Protein AF-A0A545VK15-F1 (afdb_monomer_lite)

Structure (mmCIF, N/CA/C/O backbone):
data_AF-A0A545VK15-F1
#
_entry.id   AF-A0A545VK15-F1
#
loop_
_atom_site.group_PDB
_atom_site.id
_atom_site.type_symbol
_atom_site.label_atom_id
_atom_site.label_alt_id
_atom_site.label_comp_id
_atom_site.label_asym_id
_atom_site.label_entity_id
_atom_site.label_seq_id
_atom_site.pdbx_PDB_ins_code
_atom_site.Cartn_x
_atom_site.Cartn_y
_atom_site.Cartn_z
_atom_site.occupancy
_atom_site.B_iso_or_equiv
_atom_site.auth_seq_id
_atom_site.auth_comp_id
_atom_site.auth_asym_id
_atom_site.auth_atom_id
_atom_site.pdbx_PDB_model_num
ATOM 1 N N . MET A 1 1 ? -6.624 5.316 -4.299 1.00 33.44 1 MET A N 1
ATOM 2 C CA . MET A 1 1 ? -7.494 5.445 -5.495 1.00 33.44 1 MET A CA 1
ATOM 3 C C . MET A 1 1 ? -7.797 4.132 -6.227 1.00 33.44 1 MET A C 1
ATOM 5 O O . MET A 1 1 ? -8.042 4.153 -7.426 1.00 33.44 1 MET A O 1
ATOM 9 N N . ALA A 1 2 ? -7.887 2.991 -5.536 1.00 30.16 2 ALA A N 1
ATOM 10 C CA . ALA A 1 2 ? -8.297 1.745 -6.190 1.00 30.16 2 ALA A CA 1
ATOM 11 C C . ALA A 1 2 ? -9.828 1.630 -6.372 1.00 30.16 2 ALA A C 1
ATOM 13 O O . ALA A 1 2 ? -10.248 1.008 -7.335 1.00 30.16 2 ALA A O 1
ATOM 14 N N . ALA A 1 3 ? -10.670 2.274 -5.541 1.00 30.45 3 ALA A N 1
ATOM 15 C CA . ALA A 1 3 ? -12.134 2.133 -5.664 1.00 30.45 3 ALA A CA 1
ATOM 16 C C . ALA A 1 3 ? -12.771 2.935 -6.809 1.00 30.45 3 ALA A C 1
ATOM 18 O O . ALA A 1 3 ? -13.689 2.445 -7.462 1.00 30.45 3 ALA A O 1
ATOM 19 N N . GLY A 1 4 ? -12.264 4.142 -7.094 1.00 31.48 4 GLY A N 1
ATOM 20 C CA . GLY A 1 4 ? -12.840 5.013 -8.129 1.00 31.48 4 GLY A CA 1
ATOM 21 C C . GLY A 1 4 ? -12.748 4.427 -9.543 1.00 31.48 4 GLY A C 1
ATOM 22 O O . GLY A 1 4 ? -13.578 4.735 -10.390 1.00 31.48 4 GLY A O 1
ATOM 23 N N . TYR A 1 5 ? -11.778 3.533 -9.778 1.00 40.38 5 TYR A N 1
ATOM 24 C CA . TYR A 1 5 ? -11.651 2.761 -11.017 1.00 40.38 5 TYR A CA 1
ATOM 25 C C . TYR A 1 5 ? -12.085 1.294 -10.869 1.00 40.38 5 TYR A C 1
ATOM 27 O O . TYR A 1 5 ? -12.420 0.679 -11.884 1.00 40.38 5 TYR A O 1
ATOM 35 N N . SER A 1 6 ? -12.131 0.725 -9.653 1.00 59.25 6 SER A N 1
ATOM 36 C CA . SER A 1 6 ? -12.564 -0.666 -9.475 1.00 59.25 6 SER A CA 1
ATOM 37 C C . SER A 1 6 ? -14.059 -0.838 -9.715 1.00 59.25 6 SER A C 1
ATOM 39 O O . SER A 1 6 ? -14.425 -1.792 -10.388 1.00 59.25 6 SER A O 1
ATOM 41 N N . ILE A 1 7 ? -14.918 0.082 -9.256 1.00 70.88 7 ILE A N 1
ATOM 42 C CA . ILE A 1 7 ? -16.373 -0.082 -9.411 1.00 70.88 7 ILE A CA 1
ATOM 43 C C . ILE A 1 7 ? -16.834 0.153 -10.860 1.00 70.88 7 ILE A C 1
ATOM 45 O O . ILE A 1 7 ? -17.493 -0.728 -11.412 1.00 70.88 7 ILE A O 1
ATOM 49 N N . PRO A 1 8 ? -16.459 1.247 -11.561 1.00 80.12 8 PRO A N 1
ATOM 50 C CA . PRO A 1 8 ? -16.804 1.376 -12.977 1.00 80.12 8 PRO A CA 1
ATOM 51 C C . PRO A 1 8 ? -16.228 0.226 -13.813 1.00 80.12 8 PRO A C 1
ATOM 53 O O . PRO A 1 8 ? -16.920 -0.311 -14.673 1.00 80.12 8 PRO A O 1
ATOM 56 N N . GLY A 1 9 ? -14.984 -0.189 -13.536 1.00 83.88 9 GLY A N 1
ATOM 57 C CA . GLY A 1 9 ? -14.321 -1.286 -14.243 1.00 83.88 9 GLY A CA 1
ATOM 58 C C . GLY A 1 9 ? -14.885 -2.677 -13.932 1.00 83.88 9 GLY A C 1
ATOM 59 O O . GLY A 1 9 ? -14.763 -3.580 -14.767 1.00 83.88 9 GLY A O 1
ATOM 60 N N . SER A 1 10 ? -15.500 -2.878 -12.763 1.00 89.44 10 SER A N 1
ATOM 61 C CA . SER A 1 10 ? -16.178 -4.123 -12.403 1.00 89.44 10 SER A CA 1
ATOM 62 C C . SER A 1 10 ? -17.593 -4.181 -12.968 1.00 89.44 10 SER A C 1
ATOM 64 O O . SER A 1 10 ? -17.940 -5.178 -13.601 1.00 89.44 10 SER A O 1
ATOM 66 N N . ILE A 1 11 ? -18.371 -3.099 -12.853 1.00 90.31 11 ILE A N 1
ATOM 67 C CA . ILE A 1 11 ? -19.696 -2.983 -13.481 1.00 90.31 11 ILE A CA 1
ATOM 68 C C . ILE A 1 11 ? -19.575 -3.141 -14.996 1.00 90.31 11 ILE A C 1
ATOM 70 O O . ILE A 1 11 ? -20.388 -3.815 -15.620 1.00 90.31 11 ILE A O 1
ATOM 74 N N . GLU A 1 12 ? -18.521 -2.600 -15.602 1.00 93.56 12 GLU A N 1
ATOM 75 C CA . GLU A 1 12 ? -18.270 -2.755 -17.030 1.00 93.56 12 GLU A CA 1
ATOM 76 C C . GLU A 1 12 ? -18.057 -4.210 -17.461 1.00 93.56 12 GLU A C 1
ATOM 78 O O . GLU A 1 12 ? -18.550 -4.625 -18.508 1.00 93.56 12 GLU A O 1
ATOM 83 N N . ARG A 1 13 ? -17.376 -5.019 -16.647 1.00 95.69 13 ARG A N 1
ATOM 84 C CA . ARG A 1 13 ? -17.218 -6.456 -16.915 1.00 95.69 13 ARG A CA 1
ATOM 85 C C . ARG A 1 13 ? -18.540 -7.191 -16.822 1.00 95.69 13 ARG A C 1
ATOM 87 O O . ARG A 1 13 ? -18.805 -8.053 -17.656 1.00 95.69 13 ARG A O 1
ATOM 94 N N . VAL A 1 14 ? -19.364 -6.829 -15.842 1.00 96.44 14 VAL A N 1
ATOM 95 C CA . VAL A 1 14 ? -20.718 -7.370 -15.693 1.00 96.44 14 VAL A CA 1
ATOM 96 C C . VAL A 1 14 ? -21.580 -6.974 -16.896 1.00 96.44 14 VAL A C 1
ATOM 98 O O . VAL A 1 14 ? -22.243 -7.829 -17.480 1.00 96.44 14 VAL A O 1
ATOM 101 N N . TYR A 1 15 ? -21.500 -5.719 -17.345 1.00 97.12 15 TYR A N 1
ATOM 102 C CA . TYR A 1 15 ? -22.170 -5.241 -18.555 1.00 97.12 15 TYR A CA 1
ATOM 103 C C . TYR A 1 15 ? -21.725 -6.018 -19.798 1.00 97.12 15 TYR A C 1
ATOM 105 O O . TYR A 1 15 ? -22.568 -6.546 -20.522 1.00 97.12 15 TYR A O 1
ATOM 113 N N . TYR A 1 16 ? -20.418 -6.159 -20.031 1.00 97.50 16 TYR A N 1
ATOM 114 C CA . TYR A 1 16 ? -19.904 -6.909 -21.177 1.00 97.50 16 TYR A CA 1
ATOM 115 C C . TYR A 1 16 ? -20.243 -8.398 -21.116 1.00 97.50 16 TYR A C 1
ATOM 117 O O . TYR A 1 16 ? -20.521 -8.986 -22.160 1.00 97.50 16 TYR A O 1
ATOM 125 N N . TYR A 1 17 ? -20.282 -8.999 -19.926 1.00 97.56 17 TYR A N 1
ATOM 126 C CA . TYR A 1 17 ? -20.716 -10.383 -19.747 1.00 97.56 17 TYR A CA 1
ATOM 127 C C . TYR A 1 17 ? -22.186 -10.561 -20.135 1.00 97.56 17 TYR A C 1
ATOM 129 O O . TYR A 1 17 ? -22.521 -11.465 -20.902 1.00 97.56 17 TYR A O 1
ATOM 137 N N . TYR A 1 18 ? -23.064 -9.668 -19.676 1.00 97.44 18 TYR A N 1
ATOM 138 C CA . TYR A 1 18 ? -24.475 -9.720 -20.045 1.00 97.44 18 TYR A CA 1
ATOM 139 C C . TYR A 1 18 ? -24.720 -9.381 -21.514 1.00 97.44 18 TYR A C 1
ATOM 141 O O . TYR A 1 18 ? -25.561 -10.011 -22.152 1.00 97.44 18 TYR A O 1
ATOM 149 N N . ALA A 1 19 ? -23.943 -8.465 -22.092 1.00 97.25 19 ALA A N 1
ATOM 150 C CA . ALA A 1 19 ? -23.974 -8.194 -23.523 1.00 97.25 19 ALA A CA 1
ATOM 151 C C . ALA A 1 19 ? -23.539 -9.427 -24.338 1.00 97.25 19 ALA A C 1
ATOM 153 O O . ALA A 1 19 ? -24.189 -9.778 -25.322 1.00 97.25 19 ALA A O 1
ATOM 154 N N . TYR A 1 20 ? -22.489 -10.128 -23.897 1.00 97.00 20 TYR A N 1
ATOM 155 C CA . TYR A 1 20 ? -22.038 -11.398 -24.470 1.00 97.00 20 TYR A CA 1
ATOM 156 C C . TYR A 1 20 ? -23.116 -12.483 -24.397 1.00 97.00 20 TYR A C 1
ATOM 158 O O . TYR A 1 20 ? -23.398 -13.123 -25.412 1.00 97.00 20 TYR A O 1
ATOM 166 N N . LYS A 1 21 ? -23.735 -12.675 -23.224 1.00 95.19 21 LYS A N 1
ATOM 167 C CA . LYS A 1 21 ? -24.812 -13.652 -23.017 1.00 95.19 21 LYS A CA 1
ATOM 168 C C . LYS A 1 21 ? -26.020 -13.341 -23.895 1.00 95.19 21 LYS A C 1
ATOM 170 O O . LYS A 1 21 ? -26.510 -14.241 -24.574 1.00 95.19 21 LYS A O 1
ATOM 175 N N . LEU A 1 22 ? -26.449 -12.080 -23.954 1.00 95.12 22 LEU A N 1
ATOM 176 C CA . LEU A 1 22 ? -27.546 -11.656 -24.822 1.00 95.12 22 LEU A CA 1
ATOM 177 C C . LEU A 1 22 ? -27.214 -11.935 -26.294 1.00 95.12 22 LEU A C 1
ATOM 179 O O . LEU A 1 22 ? -28.023 -12.504 -27.019 1.00 95.12 22 LEU A O 1
ATOM 183 N N . ASP A 1 23 ? -26.007 -11.606 -26.746 1.00 94.75 23 ASP A N 1
ATOM 184 C CA . ASP A 1 23 ? -25.593 -11.893 -28.119 1.00 94.75 23 ASP A CA 1
ATOM 185 C C . ASP A 1 23 ? -25.553 -13.405 -28.406 1.00 94.75 23 ASP A C 1
ATOM 187 O O . ASP A 1 23 ? -26.073 -13.841 -29.430 1.00 94.75 23 ASP A O 1
ATOM 191 N N . PHE A 1 24 ? -25.079 -14.219 -27.457 1.00 92.69 24 PHE A N 1
ATOM 192 C CA . PHE A 1 24 ? -25.041 -15.682 -27.569 1.00 92.69 24 PHE A CA 1
ATOM 193 C C . PHE A 1 24 ? -26.421 -16.328 -27.647 1.00 92.69 24 PHE A C 1
ATOM 195 O O . PHE A 1 24 ? -26.615 -17.322 -28.355 1.00 92.69 24 PHE A O 1
ATOM 202 N N . MET A 1 25 ? -27.379 -15.808 -26.887 1.00 91.94 25 MET A N 1
ATOM 203 C CA . MET A 1 25 ? -28.742 -16.332 -26.844 1.00 91.94 25 MET A CA 1
ATOM 204 C C . MET A 1 25 ? -29.577 -15.857 -28.039 1.00 91.94 25 MET A C 1
ATOM 206 O O . MET A 1 25 ? -30.536 -16.525 -28.425 1.00 91.94 25 MET A O 1
ATOM 210 N N . SER A 1 26 ? -29.198 -14.740 -28.658 1.00 88.50 26 SER A N 1
ATOM 211 C CA . SER A 1 26 ? -29.823 -14.232 -29.875 1.00 88.50 26 SER A CA 1
ATOM 212 C C . SER A 1 26 ? -29.313 -15.003 -31.097 1.00 88.50 26 SER A C 1
ATOM 214 O O . SER A 1 26 ? -28.135 -15.336 -31.183 1.00 88.50 26 SER A O 1
ATOM 216 N N . GLY A 1 27 ? -30.180 -15.322 -32.058 1.00 77.94 27 GLY A N 1
ATOM 217 C CA . GLY A 1 27 ? -29.738 -15.989 -33.289 1.00 77.94 27 GLY A CA 1
ATOM 218 C C . GLY A 1 27 ? -28.666 -15.191 -34.059 1.00 77.94 27 GLY A C 1
ATOM 219 O O . GLY A 1 27 ? -28.596 -13.961 -33.968 1.00 77.94 27 GLY A O 1
ATOM 220 N N . GLY A 1 28 ? -27.852 -15.889 -34.858 1.00 84.12 28 GLY A N 1
ATOM 221 C CA . GLY A 1 28 ? -26.813 -15.298 -35.713 1.00 84.12 28 GLY A CA 1
ATOM 222 C C . GLY A 1 28 ? -25.381 -15.567 -35.239 1.00 84.12 28 GLY A C 1
ATOM 223 O O . GLY A 1 28 ? -25.143 -16.403 -34.371 1.00 84.12 28 GLY A O 1
ATOM 224 N N . ASN A 1 29 ? -24.416 -14.877 -35.853 1.00 86.81 29 ASN A N 1
ATOM 225 C CA . ASN A 1 29 ? -23.007 -14.976 -35.467 1.00 86.81 29 ASN A CA 1
ATOM 226 C C . ASN A 1 29 ? -22.769 -14.241 -34.142 1.00 86.81 29 ASN A C 1
ATOM 228 O O . ASN A 1 29 ? -23.235 -13.113 -33.988 1.00 86.81 29 ASN A O 1
ATOM 232 N N . GLN A 1 30 ? -21.990 -14.846 -33.242 1.00 91.06 30 GLN A N 1
ATOM 233 C CA . GLN A 1 30 ? -21.483 -14.177 -32.043 1.00 91.06 30 GLN A CA 1
ATOM 234 C C . GLN A 1 30 ? -20.552 -13.034 -32.464 1.00 91.06 30 GLN A C 1
ATOM 236 O O . GLN A 1 30 ? -19.572 -13.255 -33.175 1.00 91.06 30 GLN A O 1
ATOM 241 N N . LEU A 1 31 ? -20.846 -11.815 -32.028 1.00 93.88 31 LEU A N 1
ATOM 242 C CA . LEU A 1 31 ? -20.073 -10.613 -32.326 1.00 93.88 31 LEU A CA 1
ATOM 243 C C . LEU A 1 31 ? -19.355 -10.070 -31.088 1.00 93.88 31 LEU A C 1
ATOM 245 O O . LEU A 1 31 ? -18.289 -9.464 -31.222 1.00 93.88 31 LEU A O 1
ATOM 249 N N . ILE A 1 32 ? -19.926 -10.250 -29.898 1.00 95.81 32 ILE A N 1
ATOM 250 C CA . ILE A 1 32 ? -19.317 -9.870 -28.618 1.00 95.81 32 ILE A CA 1
ATOM 251 C C . ILE A 1 32 ? -18.553 -11.076 -28.078 1.00 95.81 32 ILE A C 1
ATOM 253 O O . ILE A 1 32 ? -19.125 -12.152 -27.968 1.00 95.81 32 ILE A O 1
ATOM 257 N N . ALA A 1 33 ? -17.269 -10.916 -27.764 1.00 95.25 33 ALA A N 1
ATOM 258 C CA . ALA A 1 33 ? -16.382 -11.977 -27.282 1.00 95.25 33 ALA A CA 1
ATOM 259 C C . ALA A 1 33 ? -16.477 -13.318 -28.051 1.00 95.25 33 ALA A C 1
ATOM 261 O O . ALA A 1 33 ? -16.631 -14.376 -27.435 1.00 95.25 33 ALA A O 1
ATOM 262 N N . PRO A 1 34 ? -16.350 -13.312 -29.396 1.00 92.44 34 PRO A N 1
ATOM 263 C CA . PRO A 1 34 ? -16.576 -14.497 -30.230 1.00 92.44 34 PRO A CA 1
ATOM 264 C C . PRO A 1 34 ? -15.615 -15.660 -29.954 1.00 92.44 34 PRO A C 1
ATOM 266 O O . PRO A 1 34 ? -15.936 -16.801 -30.265 1.00 92.44 34 PRO A O 1
ATOM 269 N N . GLY A 1 35 ? -14.437 -15.386 -29.386 1.00 87.62 35 GLY A N 1
ATOM 270 C CA . GLY A 1 35 ? -13.442 -16.407 -29.055 1.00 87.62 35 GLY A CA 1
ATOM 271 C C . GLY A 1 35 ? -13.485 -16.890 -27.606 1.00 87.62 35 GLY A C 1
ATOM 272 O O . GLY A 1 35 ? -12.550 -17.575 -27.199 1.00 87.62 35 GLY A O 1
ATOM 273 N N . CYS A 1 36 ? -14.501 -16.519 -26.818 1.00 90.00 36 CYS A N 1
ATOM 274 C CA . CYS A 1 36 ? -14.599 -16.965 -25.432 1.00 90.00 36 CYS A CA 1
ATOM 275 C C . CYS A 1 36 ? -14.855 -18.490 -25.381 1.00 90.00 36 CYS A C 1
ATOM 277 O O . CYS A 1 36 ? -15.878 -18.948 -25.903 1.00 90.00 36 CYS A O 1
ATOM 279 N N . PRO A 1 37 ? -13.942 -19.291 -24.792 1.00 68.44 37 PRO A N 1
ATOM 280 C CA . PRO A 1 37 ? -13.988 -20.747 -24.857 1.00 68.44 37 PRO A CA 1
ATOM 281 C C . PRO A 1 37 ? -14.957 -21.308 -23.809 1.00 68.44 37 PRO A C 1
ATOM 283 O O . PRO A 1 37 ? -14.542 -21.746 -22.743 1.00 68.44 37 PRO A O 1
ATOM 286 N N . GLY A 1 38 ? -16.257 -21.293 -24.096 1.00 73.31 38 GLY A N 1
ATOM 287 C CA . GLY A 1 38 ? -17.223 -22.017 -23.270 1.00 73.31 38 GLY A CA 1
ATOM 288 C C . GLY A 1 38 ? -17.078 -23.539 -23.426 1.00 73.31 38 GLY A C 1
ATOM 289 O O . GLY A 1 38 ? -16.607 -24.048 -24.451 1.00 73.31 38 GLY A O 1
ATOM 290 N N . VAL A 1 39 ? -17.491 -24.305 -22.415 1.00 68.56 39 VAL A N 1
ATOM 291 C CA . VAL A 1 39 ? -17.403 -25.774 -22.443 1.00 68.56 39 VAL A CA 1
ATOM 292 C C . VAL A 1 39 ? -18.380 -26.355 -23.476 1.00 68.56 39 VAL A C 1
ATOM 294 O O . VAL A 1 39 ? -19.590 -26.196 -23.355 1.00 68.56 39 VAL A O 1
ATOM 297 N N . LYS A 1 40 ? -17.870 -27.088 -24.479 1.00 64.06 40 LYS A N 1
ATOM 298 C CA . LYS A 1 40 ? -18.659 -27.919 -25.423 1.00 64.06 40 LYS A CA 1
ATOM 299 C C . LYS A 1 40 ? -19.867 -27.204 -26.064 1.00 64.06 40 LYS A C 1
ATOM 301 O O . LYS A 1 40 ? -20.964 -27.753 -26.110 1.00 64.06 40 LYS A O 1
ATOM 306 N N . GLY A 1 41 ? -19.666 -25.992 -26.578 1.00 68.38 41 GLY A N 1
ATOM 307 C CA . GLY A 1 41 ? -20.724 -25.232 -27.258 1.00 68.38 41 GLY A CA 1
ATOM 308 C C . GLY A 1 41 ? -21.701 -24.511 -26.321 1.00 68.38 41 GLY A C 1
ATOM 309 O O . GLY A 1 41 ? -22.647 -23.894 -26.807 1.00 68.38 41 GLY A O 1
ATOM 310 N N . ALA A 1 42 ? -21.473 -24.551 -25.004 1.00 83.31 42 ALA A N 1
ATOM 311 C CA . ALA A 1 42 ? -22.132 -23.671 -24.044 1.00 83.31 42 ALA A CA 1
ATOM 312 C C . ALA A 1 42 ? -21.495 -22.270 -24.044 1.00 83.31 42 ALA A C 1
ATOM 314 O O . ALA A 1 42 ? -20.366 -22.085 -24.502 1.00 83.31 42 ALA A O 1
ATOM 315 N N . ALA A 1 43 ? -22.217 -21.284 -23.512 1.00 88.50 43 ALA A N 1
ATOM 316 C CA . ALA A 1 43 ? -21.663 -19.959 -23.250 1.00 88.50 43 ALA A CA 1
ATOM 317 C C . ALA A 1 43 ? -20.604 -20.018 -22.138 1.00 88.50 43 ALA A C 1
ATOM 319 O O . ALA A 1 43 ? -20.728 -20.821 -21.213 1.00 88.50 43 ALA A O 1
ATOM 320 N N . CYS A 1 44 ? -19.621 -19.120 -22.190 1.00 92.88 44 CYS A N 1
ATOM 321 C CA . CYS A 1 44 ? -18.694 -18.899 -21.086 1.00 92.88 44 CYS A CA 1
ATOM 322 C C . CYS A 1 44 ? -19.443 -18.602 -19.784 1.00 92.88 44 CYS A C 1
ATOM 324 O O . CYS A 1 44 ? -20.446 -17.875 -19.767 1.00 92.88 44 CYS A O 1
ATOM 326 N N . THR A 1 45 ? -18.911 -19.134 -18.691 1.00 94.50 45 THR A N 1
ATOM 327 C CA . THR A 1 45 ? -19.188 -18.643 -17.339 1.00 94.50 45 THR A CA 1
ATOM 328 C C . THR A 1 45 ? -18.644 -17.223 -17.171 1.00 94.50 45 THR A C 1
ATOM 330 O O . THR A 1 45 ? -17.805 -16.768 -17.956 1.00 94.50 45 THR A O 1
ATOM 333 N N . LEU A 1 46 ? -19.099 -16.509 -16.139 1.00 95.25 46 LEU A N 1
ATOM 334 C CA . LEU A 1 46 ? -18.570 -15.181 -15.817 1.00 95.25 46 LEU A CA 1
ATOM 335 C C . LEU A 1 46 ? -17.050 -15.220 -15.593 1.00 95.25 46 LEU A C 1
ATOM 337 O O . LEU A 1 46 ? -16.333 -14.344 -16.075 1.00 95.25 46 LEU A O 1
ATOM 341 N N . ASP A 1 47 ? -16.551 -16.261 -14.925 1.00 94.75 47 ASP A N 1
ATOM 342 C CA . ASP A 1 47 ? -15.129 -16.392 -14.609 1.00 94.75 47 ASP A CA 1
ATOM 343 C C . ASP A 1 47 ? -14.272 -16.593 -15.872 1.00 94.75 47 ASP A C 1
ATOM 345 O O . ASP A 1 47 ? -13.248 -15.927 -16.062 1.00 94.75 47 ASP A O 1
ATOM 349 N N . GLU A 1 48 ? -14.718 -17.471 -16.776 1.00 94.38 48 GLU A N 1
ATOM 350 C CA . GLU A 1 48 ? -14.088 -17.683 -18.085 1.00 94.38 48 GLU A CA 1
ATOM 351 C C . GLU A 1 48 ? -14.139 -16.415 -18.938 1.00 94.38 48 GLU A C 1
ATOM 353 O O . GLU A 1 48 ? -13.155 -16.075 -19.596 1.00 94.38 48 GLU A O 1
ATOM 358 N N . PHE A 1 49 ? -15.260 -15.692 -18.895 1.00 96.31 49 PHE A N 1
ATOM 359 C CA . PHE A 1 49 ? -15.438 -14.448 -19.629 1.00 96.31 49 PHE A CA 1
ATOM 360 C C . PHE A 1 49 ? -14.467 -13.365 -19.155 1.00 96.31 49 PHE A C 1
ATOM 362 O O . PHE A 1 49 ? -13.726 -12.822 -19.974 1.00 96.31 49 PHE A O 1
ATOM 369 N N . ILE A 1 50 ? -14.407 -13.092 -17.844 1.00 95.69 50 ILE A N 1
ATOM 370 C CA . ILE A 1 50 ? -13.478 -12.111 -17.258 1.00 95.69 50 ILE A CA 1
ATOM 371 C C . ILE A 1 50 ? -12.040 -12.467 -17.628 1.00 95.69 50 ILE A C 1
ATOM 373 O O . ILE A 1 50 ? -11.274 -11.594 -18.048 1.00 95.69 50 ILE A O 1
ATOM 377 N N . ARG A 1 51 ? -11.674 -13.750 -17.527 1.00 95.00 51 ARG A N 1
ATOM 378 C CA . ARG A 1 51 ? -10.346 -14.221 -17.918 1.00 95.00 51 ARG A CA 1
ATOM 379 C C . ARG A 1 51 ? -10.081 -13.975 -19.398 1.00 95.00 51 ARG A C 1
ATOM 381 O O . ARG A 1 51 ? -9.012 -13.491 -19.746 1.00 95.00 51 ARG A O 1
ATOM 388 N N . TYR A 1 52 ? -11.039 -14.282 -20.264 1.00 95.69 52 TYR A N 1
ATOM 389 C CA . TYR A 1 52 ? -10.890 -14.109 -21.702 1.00 95.69 52 TYR A CA 1
ATOM 390 C C . TYR A 1 52 ? -10.660 -12.643 -22.073 1.00 95.69 52 TYR A C 1
ATOM 392 O O . TYR A 1 52 ? -9.669 -12.348 -22.741 1.00 95.69 52 TYR A O 1
ATOM 400 N N . ILE A 1 53 ? -11.524 -11.731 -21.613 1.00 95.44 53 ILE A N 1
ATOM 401 C CA . ILE A 1 53 ? -11.485 -10.315 -22.008 1.00 95.44 53 ILE A CA 1
ATOM 402 C C . ILE A 1 53 ? -10.374 -9.511 -21.329 1.00 95.44 53 ILE A C 1
ATOM 404 O O . ILE A 1 53 ? -10.100 -8.392 -21.749 1.00 95.44 53 ILE A O 1
ATOM 408 N N . SER A 1 54 ? -9.731 -10.046 -20.291 1.00 93.50 54 SER A N 1
ATOM 409 C CA . SER A 1 54 ? -8.623 -9.359 -19.627 1.00 93.50 54 SER A CA 1
ATOM 410 C C . SER A 1 54 ? -7.340 -9.441 -20.459 1.00 93.50 54 SER A C 1
ATOM 412 O O . SER A 1 54 ? -7.008 -10.478 -21.054 1.00 93.50 54 SER A O 1
ATOM 414 N N . GLN A 1 55 ? -6.587 -8.342 -20.488 1.00 87.56 55 GLN A N 1
ATOM 415 C CA . GLN A 1 55 ? -5.227 -8.347 -21.011 1.00 87.56 55 GLN A CA 1
ATOM 416 C C . GLN A 1 55 ? -4.359 -9.235 -20.109 1.00 87.56 55 GLN A C 1
ATOM 418 O O . GLN A 1 55 ? -4.407 -9.118 -18.888 1.00 87.56 55 GLN A O 1
ATOM 423 N N . ASN A 1 56 ? -3.597 -10.157 -20.702 1.00 86.62 56 ASN A N 1
ATOM 424 C CA . ASN A 1 56 ? -2.852 -11.195 -19.976 1.00 86.62 56 ASN A CA 1
ATOM 425 C C . ASN A 1 56 ? -3.724 -12.086 -19.063 1.00 86.62 56 ASN A C 1
ATOM 427 O O . ASN A 1 56 ? -3.292 -12.498 -17.986 1.00 86.62 56 ASN A O 1
ATOM 431 N N . GLY A 1 57 ? -4.969 -12.377 -19.454 1.00 85.56 57 GLY A N 1
ATOM 432 C CA . GLY A 1 57 ? -5.899 -13.181 -18.653 1.00 85.56 57 GLY A CA 1
ATOM 433 C C . GLY A 1 57 ? -5.375 -14.561 -18.230 1.00 85.56 57 GLY A C 1
ATOM 434 O O . GLY A 1 57 ? -5.752 -15.087 -17.182 1.00 85.56 57 GLY A O 1
ATOM 435 N N . GLU A 1 58 ? -4.453 -15.148 -18.990 1.00 86.31 58 GLU A N 1
ATOM 436 C CA . GLU A 1 58 ? -3.741 -16.378 -18.631 1.00 86.31 58 GLU A CA 1
ATOM 437 C C . GLU A 1 58 ? -2.880 -16.243 -17.365 1.00 86.31 58 GLU A C 1
ATOM 439 O O . GLU A 1 58 ? -2.648 -17.238 -16.682 1.00 86.31 58 GLU A O 1
ATOM 444 N N . LYS A 1 59 ? -2.458 -15.020 -17.021 1.00 86.69 59 LYS A N 1
ATOM 445 C CA . LYS A 1 59 ? -1.674 -14.706 -15.819 1.00 86.69 59 LYS A CA 1
ATOM 446 C C . LYS A 1 59 ? -2.537 -14.393 -14.597 1.00 86.69 59 LYS A C 1
ATOM 448 O O . LYS A 1 59 ? -2.003 -14.318 -13.494 1.00 86.69 59 LYS A O 1
ATOM 453 N N . LEU A 1 60 ? -3.852 -14.215 -14.761 1.00 83.75 60 LEU A N 1
ATOM 454 C CA . LEU A 1 60 ? -4.739 -13.992 -13.619 1.00 83.75 60 LEU A CA 1
ATOM 455 C C . LEU A 1 60 ? -4.745 -15.231 -12.706 1.00 83.75 60 LEU A C 1
ATOM 457 O O . LEU A 1 60 ? -4.822 -16.357 -13.220 1.00 83.75 60 LEU A O 1
ATOM 461 N N . PRO A 1 61 ? -4.729 -15.061 -11.369 1.00 84.31 61 PRO A N 1
ATOM 462 C CA . PRO A 1 61 ? -4.825 -16.181 -10.437 1.00 84.31 61 PRO A CA 1
ATOM 463 C C . PRO A 1 61 ? -6.117 -16.973 -10.671 1.00 84.31 61 PRO A C 1
ATOM 465 O O . PRO A 1 61 ? -7.036 -16.518 -11.354 1.00 84.31 61 PRO A O 1
ATOM 468 N N . LYS A 1 62 ? -6.217 -18.190 -10.132 1.00 88.88 62 LYS A N 1
ATOM 469 C CA . LYS A 1 62 ? -7.515 -18.877 -10.095 1.00 88.88 62 LYS A CA 1
ATOM 470 C C . LYS A 1 62 ? -8.454 -18.076 -9.192 1.00 88.88 62 LYS A C 1
ATOM 472 O O . LYS A 1 62 ? -8.079 -17.743 -8.074 1.00 88.88 62 LYS A O 1
ATOM 477 N N . PHE A 1 63 ? -9.646 -17.776 -9.687 1.00 92.00 63 PHE A N 1
ATOM 478 C CA . PHE A 1 63 ? -10.664 -17.023 -8.967 1.00 92.00 63 PHE A CA 1
ATOM 479 C C . PHE A 1 63 ? -12.034 -17.640 -9.225 1.00 92.00 63 PHE A C 1
ATOM 481 O O . PHE A 1 63 ? -12.204 -18.369 -10.205 1.00 92.00 63 PHE A O 1
ATOM 488 N N . SER A 1 64 ? -12.983 -17.350 -8.335 1.00 94.00 64 SER A N 1
ATOM 489 C CA . SER A 1 64 ? -14.390 -17.652 -8.570 1.00 94.00 64 SER A CA 1
ATOM 490 C C . SER A 1 64 ? -15.282 -16.516 -8.088 1.00 94.00 64 SER A C 1
ATOM 492 O O . SER A 1 64 ? -15.342 -16.217 -6.888 1.00 94.00 64 SER A O 1
ATOM 494 N N . ILE A 1 65 ? -15.954 -15.861 -9.034 1.00 92.81 65 ILE A N 1
ATOM 495 C CA . ILE A 1 65 ? -16.866 -14.750 -8.760 1.00 92.81 65 ILE A CA 1
ATOM 496 C C . ILE A 1 65 ? -18.271 -15.281 -8.537 1.00 92.81 65 ILE A C 1
ATOM 498 O O . ILE A 1 65 ? -18.853 -15.033 -7.481 1.00 92.81 65 ILE A O 1
ATOM 502 N N . SER A 1 66 ? -18.808 -16.054 -9.473 1.00 89.50 66 SER A N 1
ATOM 503 C CA . SER A 1 66 ? -20.108 -16.692 -9.297 1.00 89.50 66 SER A CA 1
ATOM 504 C C . SER A 1 66 ? -20.224 -17.963 -10.126 1.00 89.50 66 SER A C 1
ATOM 506 O O . SER A 1 66 ? -19.758 -18.019 -11.262 1.00 89.50 66 SER A O 1
ATOM 508 N N . SER A 1 67 ? -20.882 -18.968 -9.550 1.00 86.38 67 SER A N 1
ATOM 509 C CA . SER A 1 67 ? -21.335 -20.168 -10.255 1.00 86.38 67 SER A CA 1
ATOM 510 C C . SER A 1 67 ? -22.737 -20.008 -10.854 1.00 86.38 67 SER A C 1
ATOM 512 O O . SER A 1 67 ? -23.180 -20.880 -11.601 1.00 86.38 67 SER A O 1
ATOM 514 N N . GLU A 1 68 ? -23.443 -18.921 -10.532 1.00 89.94 68 GLU A N 1
ATOM 515 C CA . GLU A 1 68 ? -24.759 -18.624 -11.093 1.00 89.94 68 GLU A CA 1
ATOM 516 C C . GLU A 1 68 ? -24.637 -18.169 -12.549 1.00 89.94 68 GLU A C 1
ATOM 518 O O . GLU A 1 68 ? -23.716 -17.442 -12.924 1.00 89.94 68 GLU A O 1
ATOM 523 N N . GLU A 1 69 ? -25.597 -18.564 -13.387 1.00 87.94 69 GLU A N 1
ATOM 524 C CA . GLU A 1 69 ? -25.588 -18.183 -14.801 1.00 87.94 69 GLU A CA 1
ATOM 525 C C . GLU A 1 69 ? -25.874 -16.683 -15.007 1.00 87.94 69 GLU A C 1
ATOM 527 O O . GLU A 1 69 ? -25.237 -16.046 -15.855 1.00 87.94 69 GLU A O 1
ATOM 532 N N . PHE A 1 70 ? -26.782 -16.122 -14.198 1.00 92.81 70 PHE A N 1
ATOM 533 C CA . PHE A 1 70 ? -27.228 -14.723 -14.234 1.00 92.81 70 PHE A CA 1
ATOM 534 C C . PHE A 1 70 ? -27.095 -14.062 -12.844 1.00 92.81 70 PHE A C 1
ATOM 536 O O . PHE A 1 70 ? -28.111 -13.769 -12.210 1.00 92.81 70 PHE A O 1
ATOM 543 N N . PRO A 1 71 ? -25.864 -13.842 -12.341 1.00 91.38 71 PRO A N 1
ATOM 544 C CA . PRO A 1 71 ? -25.643 -13.352 -10.983 1.00 91.38 71 PRO A CA 1
ATOM 545 C C . PRO A 1 71 ? -26.041 -11.866 -10.808 1.00 91.38 71 PRO A C 1
ATOM 547 O O . PRO A 1 71 ? -25.888 -11.075 -11.744 1.00 91.38 71 PRO A O 1
ATOM 550 N N . PRO A 1 72 ? -26.517 -11.425 -9.628 1.00 87.38 72 PRO A N 1
ATOM 551 C CA . PRO A 1 72 ? -26.976 -10.046 -9.415 1.00 87.38 72 PRO A CA 1
ATOM 552 C C . PRO A 1 72 ? -25.916 -8.998 -9.781 1.00 87.38 72 PRO A C 1
ATOM 554 O O . PRO A 1 72 ? -24.775 -9.098 -9.334 1.00 87.38 72 PRO A O 1
ATOM 557 N N . VAL A 1 73 ? -26.284 -7.983 -10.573 1.00 85.62 73 VAL A N 1
ATOM 558 C CA . VAL A 1 73 ? -25.331 -7.037 -11.192 1.00 85.62 73 VAL A CA 1
ATOM 559 C C . VAL A 1 73 ? -24.415 -6.363 -10.166 1.00 85.62 73 VAL A C 1
ATOM 561 O O . VAL A 1 73 ? -23.195 -6.423 -10.312 1.00 85.62 73 VAL A O 1
ATOM 564 N N . VAL A 1 74 ? -24.998 -5.757 -9.127 1.00 81.50 74 VAL A N 1
ATOM 565 C CA . VAL A 1 74 ? -24.271 -4.957 -8.125 1.00 81.50 74 VAL A CA 1
ATOM 566 C C . VAL A 1 74 ? -23.350 -5.835 -7.277 1.00 81.50 74 VAL A C 1
ATOM 568 O O . VAL A 1 74 ? -22.139 -5.649 -7.318 1.00 81.50 74 VAL A O 1
ATOM 571 N N . ALA A 1 75 ? -23.893 -6.867 -6.621 1.00 80.88 75 ALA A N 1
ATOM 572 C CA . ALA A 1 75 ? -23.109 -7.782 -5.785 1.00 80.88 75 ALA A CA 1
ATOM 573 C C . ALA A 1 75 ? -21.976 -8.477 -6.567 1.00 80.88 75 ALA A C 1
ATOM 575 O O . ALA A 1 75 ? -20.887 -8.729 -6.051 1.00 80.88 75 ALA A O 1
ATOM 576 N N . THR A 1 76 ? -22.207 -8.767 -7.851 1.00 90.44 76 THR A N 1
ATOM 577 C CA . THR A 1 76 ? -21.174 -9.328 -8.731 1.00 90.44 76 THR A CA 1
ATOM 578 C C . THR A 1 76 ? -20.069 -8.316 -9.011 1.00 90.44 76 THR A C 1
ATOM 580 O O . THR A 1 76 ? -18.889 -8.663 -8.955 1.00 90.44 76 THR A O 1
ATOM 583 N N . ALA A 1 77 ? -20.429 -7.067 -9.314 1.00 84.69 77 ALA A N 1
ATOM 584 C CA . ALA A 1 77 ? -19.469 -5.999 -9.558 1.00 84.69 77 ALA A CA 1
ATOM 585 C C . ALA A 1 77 ? -18.624 -5.694 -8.307 1.00 84.69 77 ALA A C 1
ATOM 587 O O . ALA A 1 77 ? -17.411 -5.511 -8.422 1.00 84.69 77 ALA A O 1
ATOM 588 N N . GLU A 1 78 ? -19.221 -5.705 -7.117 1.00 82.06 78 GLU A N 1
ATOM 589 C CA . GLU A 1 78 ? -18.507 -5.559 -5.841 1.00 82.06 78 GLU A CA 1
ATOM 590 C C . GLU A 1 78 ? -17.480 -6.678 -5.657 1.00 82.06 78 GLU A C 1
ATOM 592 O O . GLU A 1 78 ? -16.293 -6.410 -5.490 1.00 82.06 78 GLU A O 1
ATOM 597 N N . LYS A 1 79 ? -17.888 -7.936 -5.840 1.00 86.56 79 LYS A N 1
ATOM 598 C CA . LYS A 1 79 ? -16.986 -9.087 -5.704 1.00 86.56 79 LYS A CA 1
ATOM 599 C C . LYS A 1 79 ? -15.841 -9.087 -6.725 1.00 86.56 79 LYS A C 1
ATOM 601 O O . LYS A 1 79 ? -14.713 -9.462 -6.401 1.00 86.56 79 LYS A O 1
ATOM 606 N N . ILE A 1 80 ? -16.096 -8.650 -7.963 1.00 87.06 80 ILE A N 1
ATOM 607 C CA . ILE A 1 80 ? -15.053 -8.453 -8.989 1.00 87.06 80 ILE A CA 1
ATOM 608 C C . ILE A 1 80 ? -14.053 -7.381 -8.536 1.00 87.06 80 ILE A C 1
ATOM 610 O O . ILE A 1 80 ? -12.844 -7.559 -8.712 1.00 87.06 80 ILE A O 1
ATOM 614 N N . ALA A 1 81 ? -14.544 -6.280 -7.961 1.00 80.06 81 ALA A N 1
ATOM 615 C CA . ALA A 1 81 ? -13.713 -5.198 -7.446 1.00 80.06 81 ALA A CA 1
ATOM 616 C C . ALA A 1 81 ? -12.877 -5.642 -6.233 1.00 80.06 81 ALA A C 1
ATOM 618 O O . ALA A 1 81 ? -11.674 -5.387 -6.202 1.00 80.06 81 ALA A O 1
ATOM 619 N N . GLU A 1 82 ? -13.472 -6.362 -5.279 1.00 79.75 82 GLU A N 1
ATOM 620 C CA . GLU A 1 82 ? -12.802 -6.916 -4.093 1.00 79.75 82 GLU A CA 1
ATOM 621 C C . GLU A 1 82 ? -11.662 -7.873 -4.453 1.00 79.75 82 GLU A C 1
ATOM 623 O O . GLU A 1 82 ? -10.581 -7.827 -3.861 1.00 79.75 82 GLU A O 1
ATOM 628 N N . GLN A 1 83 ? -11.876 -8.719 -5.464 1.00 84.69 83 GLN A N 1
ATOM 629 C CA . GLN A 1 83 ? -10.859 -9.652 -5.951 1.00 84.69 83 GLN A CA 1
ATOM 630 C C . GLN A 1 83 ? -9.821 -8.990 -6.872 1.00 84.69 83 GLN A C 1
ATOM 632 O O . GLN A 1 83 ? -8.906 -9.664 -7.347 1.00 84.69 83 GLN A O 1
ATOM 637 N N . GLY A 1 84 ? -9.925 -7.678 -7.119 1.00 81.69 84 GLY A N 1
ATOM 638 C CA . GLY A 1 84 ? -8.976 -6.928 -7.942 1.00 81.69 84 GLY A CA 1
ATOM 639 C C . GLY A 1 84 ? -8.987 -7.341 -9.412 1.00 81.69 84 GLY A C 1
ATOM 640 O O . GLY A 1 84 ? -7.990 -7.181 -10.111 1.00 81.69 84 GLY A O 1
ATOM 641 N N . LEU A 1 85 ? -10.104 -7.877 -9.909 1.00 87.31 85 LEU A N 1
ATOM 642 C CA . LEU A 1 85 ? -10.219 -8.371 -11.282 1.00 87.31 85 LEU A CA 1
ATOM 643 C C . LEU A 1 85 ? -10.571 -7.260 -12.280 1.00 87.31 85 LEU A C 1
ATOM 645 O O . LEU A 1 85 ? -11.150 -7.539 -13.323 1.00 87.31 85 LEU A O 1
ATOM 649 N N . THR A 1 86 ? -10.237 -6.002 -11.982 1.00 85.38 86 THR A N 1
ATOM 650 C CA . THR A 1 86 ? -10.661 -4.806 -12.730 1.00 85.38 86 THR A CA 1
ATOM 651 C C . THR A 1 86 ? -9.579 -4.248 -13.658 1.00 85.38 86 THR A C 1
ATOM 653 O O . THR A 1 86 ? -9.678 -3.095 -14.066 1.00 85.38 86 THR A O 1
ATOM 656 N N . GLY A 1 87 ? -8.555 -5.046 -13.989 1.00 79.56 87 GLY A N 1
ATOM 657 C CA . GLY A 1 87 ? -7.420 -4.649 -14.839 1.00 79.56 87 GLY A CA 1
ATOM 658 C C . GLY A 1 87 ? -7.794 -4.247 -16.276 1.00 79.56 87 GLY A C 1
ATOM 659 O O . GLY A 1 87 ? -8.967 -4.076 -16.620 1.00 79.56 87 GLY A O 1
ATOM 660 N N . ILE A 1 88 ? -6.808 -4.113 -17.160 1.00 83.69 88 ILE A N 1
ATOM 661 C CA . ILE A 1 88 ? -7.055 -3.662 -18.540 1.00 83.69 88 ILE A CA 1
ATOM 662 C C . ILE A 1 88 ? -7.900 -4.686 -19.319 1.00 83.69 88 ILE A C 1
ATOM 664 O O . ILE A 1 88 ? -7.618 -5.887 -19.329 1.00 83.69 88 ILE A O 1
ATOM 668 N N . ILE A 1 89 ? -8.947 -4.196 -19.986 1.00 89.25 89 ILE A N 1
ATOM 669 C CA . ILE A 1 89 ? -9.769 -4.974 -20.917 1.00 89.25 89 ILE A CA 1
ATOM 670 C C . ILE A 1 89 ? -9.086 -4.968 -22.286 1.00 89.25 89 ILE A C 1
ATOM 672 O O . ILE A 1 89 ? -8.805 -3.910 -22.850 1.00 89.25 89 ILE A O 1
ATOM 676 N N . ASP A 1 90 ? -8.863 -6.149 -22.854 1.00 92.56 90 ASP A N 1
ATOM 677 C CA . ASP A 1 90 ? -8.459 -6.297 -24.245 1.00 92.56 90 ASP A CA 1
ATOM 678 C C . ASP A 1 90 ? -9.662 -5.995 -25.149 1.00 92.56 90 ASP A C 1
ATOM 680 O O . ASP A 1 90 ? -10.524 -6.839 -25.412 1.00 92.56 90 ASP A O 1
ATOM 684 N N . VAL A 1 91 ? -9.717 -4.748 -25.616 1.00 92.50 91 VAL A N 1
ATOM 685 C CA . VAL A 1 91 ? -10.796 -4.209 -26.454 1.00 92.50 91 VAL A CA 1
ATOM 686 C C . VAL A 1 91 ? -11.103 -5.113 -27.650 1.00 92.50 91 VAL A C 1
ATOM 688 O O . VAL A 1 91 ? -12.271 -5.325 -27.982 1.00 92.50 91 VAL A O 1
ATOM 691 N N . ASN A 1 92 ? -10.073 -5.689 -28.276 1.00 91.44 92 ASN A N 1
ATOM 692 C CA . ASN A 1 92 ? -10.238 -6.505 -29.476 1.00 91.44 92 ASN A CA 1
ATOM 693 C C . ASN A 1 92 ? -10.827 -7.884 -29.165 1.00 91.44 92 ASN A C 1
ATOM 695 O O . ASN A 1 92 ? -11.446 -8.493 -30.039 1.00 91.44 92 ASN A O 1
ATOM 699 N N . LYS A 1 93 ? -10.675 -8.372 -27.929 1.00 94.31 93 LYS A N 1
ATOM 700 C CA . LYS A 1 93 ? -11.341 -9.595 -27.479 1.00 94.31 93 LYS A CA 1
ATOM 701 C C . LYS A 1 93 ? -12.813 -9.369 -27.177 1.00 94.31 93 LYS A C 1
ATOM 703 O O . LYS A 1 93 ? -13.596 -10.275 -27.427 1.00 94.31 93 LYS A O 1
ATOM 708 N N . VAL A 1 94 ? -13.218 -8.193 -26.693 1.00 95.12 94 VAL A N 1
ATOM 709 C CA . VAL A 1 94 ? -14.646 -7.893 -26.475 1.00 95.12 94 VAL A CA 1
ATOM 710 C C . VAL A 1 94 ? -15.345 -7.635 -27.809 1.00 95.12 94 VAL A C 1
ATOM 712 O O . VAL A 1 94 ? -16.363 -8.260 -28.101 1.00 95.12 94 VAL A O 1
ATOM 715 N N . VAL A 1 95 ? -14.792 -6.755 -28.649 1.00 94.88 95 VAL A N 1
ATOM 716 C CA . VAL A 1 95 ? -15.336 -6.416 -29.970 1.00 94.88 95 VAL A CA 1
ATOM 717 C C . VAL A 1 95 ? -14.190 -6.188 -30.963 1.00 94.88 95 VAL A C 1
ATOM 719 O O . VAL A 1 95 ? -13.525 -5.156 -30.940 1.00 94.88 95 VAL A O 1
ATOM 722 N N . GLN A 1 96 ? -13.980 -7.131 -31.886 1.00 91.31 96 GLN A N 1
ATOM 723 C CA . GLN A 1 96 ? -12.827 -7.125 -32.806 1.00 91.31 96 GLN A CA 1
ATOM 724 C C . GLN A 1 96 ? -12.752 -5.878 -33.705 1.00 91.31 96 GLN A C 1
ATOM 726 O O . GLN A 1 96 ? -11.674 -5.361 -33.992 1.00 91.31 96 GLN A O 1
ATOM 731 N N . ASP A 1 97 ? -13.895 -5.353 -34.140 1.00 90.31 97 ASP A N 1
ATOM 732 C CA . ASP A 1 97 ? -13.990 -4.178 -35.008 1.00 90.31 97 ASP A CA 1
ATOM 733 C C . ASP A 1 97 ? -13.972 -2.844 -34.240 1.00 90.31 97 ASP A C 1
ATOM 735 O O . ASP A 1 97 ? -14.185 -1.794 -34.855 1.00 90.31 97 ASP A O 1
ATOM 739 N N . ALA A 1 98 ? -13.706 -2.856 -32.927 1.00 88.19 98 ALA A N 1
ATOM 740 C CA . ALA A 1 98 ? -13.404 -1.657 -32.140 1.00 88.19 98 ALA A CA 1
ATOM 741 C C . ALA A 1 98 ? -11.952 -1.168 -32.332 1.00 88.19 98 ALA A C 1
ATOM 743 O O . ALA A 1 98 ? -11.651 -0.026 -31.990 1.00 88.19 98 ALA A O 1
ATOM 744 N N . LYS A 1 99 ? -11.068 -1.985 -32.933 1.00 86.44 99 LYS A N 1
ATOM 745 C CA . LYS A 1 99 ? -9.681 -1.629 -33.311 1.00 86.44 99 LYS A CA 1
ATOM 746 C C . LYS A 1 99 ? -8.866 -1.008 -32.164 1.00 86.44 99 LYS A C 1
ATOM 748 O O . LYS A 1 99 ? -8.149 -0.032 -32.367 1.00 86.44 99 LYS A O 1
ATOM 753 N N . GLY A 1 100 ? -9.008 -1.539 -30.951 1.00 79.25 100 GLY A N 1
ATOM 754 C CA . GLY A 1 100 ? -8.323 -1.028 -29.760 1.00 79.25 100 GLY A CA 1
ATOM 755 C C . GLY A 1 100 ? -8.848 0.305 -29.207 1.00 79.25 100 GLY A C 1
ATOM 756 O O . GLY A 1 100 ? -8.323 0.776 -28.204 1.00 79.25 100 GLY A O 1
ATOM 757 N N . ASN A 1 101 ? -9.871 0.922 -29.810 1.00 83.88 101 ASN A N 1
ATOM 758 C CA . ASN A 1 101 ? -10.447 2.174 -29.320 1.00 83.88 101 ASN A CA 1
ATOM 759 C C . ASN A 1 101 ? -11.586 1.900 -28.324 1.00 83.88 101 ASN A C 1
ATOM 761 O O . ASN A 1 101 ? -12.581 1.252 -28.649 1.00 83.88 101 ASN A O 1
ATOM 765 N N . TYR A 1 102 ? -11.447 2.432 -27.112 1.00 83.25 102 TYR A N 1
ATOM 766 C CA . TYR A 1 102 ? -12.379 2.180 -26.014 1.00 83.25 102 TYR A CA 1
ATOM 767 C C . TYR A 1 102 ? -13.752 2.846 -26.184 1.00 83.25 102 TYR A C 1
ATOM 769 O O . TYR A 1 102 ? -14.781 2.236 -25.903 1.00 83.25 102 TYR A O 1
ATOM 777 N N . ALA A 1 103 ? -13.798 4.078 -26.692 1.00 80.56 103 ALA A N 1
ATOM 778 C CA . ALA A 1 103 ? -15.065 4.751 -26.980 1.00 80.56 103 ALA A CA 1
ATOM 779 C C . ALA A 1 103 ? -15.833 4.010 -28.088 1.00 80.56 103 ALA A C 1
ATOM 781 O O . ALA A 1 103 ? -17.047 3.806 -28.005 1.00 80.56 103 ALA A O 1
ATOM 782 N N . ALA A 1 104 ? -15.107 3.518 -29.097 1.00 87.62 104 ALA A N 1
ATOM 783 C CA . ALA A 1 104 ? -15.662 2.662 -30.137 1.00 87.62 104 ALA A CA 1
ATOM 784 C C . ALA A 1 104 ? -16.159 1.322 -29.577 1.00 87.62 104 ALA A C 1
ATOM 786 O O . ALA A 1 104 ? -17.173 0.822 -30.061 1.00 87.62 104 ALA A O 1
ATOM 787 N N . LEU A 1 105 ? -15.489 0.756 -28.566 1.00 92.12 105 LEU A N 1
ATOM 788 C CA . LEU A 1 105 ? -15.949 -0.442 -27.865 1.00 92.12 105 LEU A CA 1
ATOM 789 C C . LEU A 1 105 ? -17.305 -0.203 -27.200 1.00 92.12 105 LEU A C 1
ATOM 791 O O . LEU A 1 105 ? -18.261 -0.899 -27.538 1.00 92.12 105 LEU A O 1
ATOM 795 N N . LEU A 1 106 ? -17.407 0.797 -26.318 1.00 89.75 106 LEU A N 1
ATOM 796 C CA . LEU A 1 106 ? -18.646 1.108 -25.596 1.00 89.75 106 LEU A CA 1
ATOM 797 C C . LEU A 1 106 ? -19.808 1.350 -26.560 1.00 89.75 106 LEU A C 1
ATOM 799 O O . LEU A 1 106 ? -20.875 0.755 -26.404 1.00 89.75 106 LEU A O 1
ATOM 803 N N . LYS A 1 107 ? -19.567 2.144 -27.609 1.00 90.69 107 LYS A N 1
ATOM 804 C CA . LYS A 1 107 ? -20.554 2.400 -28.658 1.00 90.69 107 LYS A CA 1
ATOM 805 C C . LYS A 1 107 ? -20.989 1.114 -29.364 1.00 90.69 107 LYS A C 1
ATOM 807 O O . LYS A 1 107 ? -22.180 0.875 -29.514 1.00 90.69 107 LYS A O 1
ATOM 812 N N . LYS A 1 108 ? -20.047 0.276 -29.809 1.00 94.62 108 LYS A N 1
ATOM 813 C CA . LYS A 1 108 ? -20.366 -0.955 -30.555 1.00 94.62 108 LYS A CA 1
ATOM 814 C C . LYS A 1 108 ? -21.070 -1.991 -29.694 1.00 94.62 108 LYS A C 1
ATOM 816 O O . LYS A 1 108 ? -21.946 -2.685 -30.203 1.00 94.62 108 LYS A O 1
ATOM 821 N N . VAL A 1 109 ? -20.696 -2.117 -28.422 1.00 96.06 109 VAL A N 1
ATOM 822 C CA . VAL A 1 109 ? -21.414 -2.986 -27.485 1.00 96.06 109 VAL A CA 1
ATOM 823 C C . VAL A 1 109 ? -22.834 -2.456 -27.289 1.00 96.06 109 VAL A C 1
ATOM 825 O O . VAL A 1 109 ? -23.765 -3.236 -27.450 1.00 96.06 109 VAL A O 1
ATOM 828 N N . GLY A 1 110 ? -23.011 -1.151 -27.053 1.00 94.69 110 GLY A N 1
ATOM 829 C CA . GLY A 1 110 ? -24.332 -0.521 -26.932 1.00 94.69 110 GLY A CA 1
ATOM 830 C C . GLY A 1 110 ? -25.217 -0.747 -28.162 1.00 94.69 110 GLY A C 1
ATOM 831 O O . GLY A 1 110 ? -26.302 -1.314 -28.039 1.00 94.69 110 GLY A O 1
ATOM 832 N N . ASP A 1 111 ? -24.714 -0.426 -29.361 1.00 93.62 111 ASP A N 1
ATOM 833 C CA . ASP A 1 111 ? -25.415 -0.628 -30.641 1.00 93.62 111 ASP A CA 1
ATOM 834 C C . ASP A 1 111 ? -25.863 -2.099 -30.815 1.00 93.62 111 ASP A C 1
ATOM 836 O O . ASP A 1 111 ? -26.970 -2.387 -31.281 1.00 93.62 111 ASP A O 1
ATOM 840 N N . ARG A 1 112 ? -25.011 -3.057 -30.420 1.00 94.81 112 ARG A N 1
ATOM 841 C CA . ARG A 1 112 ? -25.317 -4.495 -30.488 1.00 94.81 112 ARG A CA 1
ATOM 842 C C . ARG A 1 112 ? -26.345 -4.913 -29.452 1.00 94.81 112 ARG A C 1
ATOM 844 O O . ARG A 1 112 ? -27.277 -5.623 -29.816 1.00 94.81 112 ARG A O 1
ATOM 851 N N . VAL A 1 113 ? -26.201 -4.477 -28.202 1.00 95.56 113 VAL A N 1
ATOM 852 C CA . VAL A 1 113 ? -27.159 -4.763 -27.126 1.00 95.56 113 VAL A CA 1
ATOM 853 C C . VAL A 1 113 ? -28.538 -4.265 -27.530 1.00 95.56 113 VAL A C 1
ATOM 855 O O . VAL A 1 113 ? -29.468 -5.065 -27.576 1.00 95.56 113 VAL A O 1
ATOM 858 N N . VAL A 1 114 ? -28.669 -3.000 -27.934 1.00 93.94 114 VAL A N 1
ATOM 859 C CA . VAL A 1 114 ? -29.946 -2.428 -28.392 1.00 93.94 114 VAL A CA 1
ATOM 860 C C . VAL A 1 114 ? -30.519 -3.216 -29.574 1.00 93.94 114 VAL A C 1
ATOM 862 O O . VAL A 1 114 ? -31.711 -3.531 -29.594 1.00 93.94 114 VAL A O 1
ATOM 865 N N . GLY A 1 115 ? -29.678 -3.604 -30.538 1.00 91.69 115 GLY A N 1
ATOM 866 C CA . GLY A 1 115 ? -30.089 -4.455 -31.654 1.00 91.69 115 GLY A CA 1
ATOM 867 C C . GLY A 1 115 ? -30.624 -5.822 -31.211 1.00 91.69 115 GLY A C 1
ATOM 868 O O . GLY A 1 115 ? -31.654 -6.269 -31.717 1.00 91.69 115 GLY A O 1
ATOM 869 N N . LYS A 1 116 ? -29.968 -6.479 -30.245 1.00 93.00 116 LYS A N 1
ATOM 870 C CA . LYS A 1 116 ? -30.374 -7.797 -29.730 1.00 93.00 116 LYS A CA 1
ATOM 871 C C . LYS A 1 116 ? -31.543 -7.728 -28.749 1.00 93.00 116 LYS A C 1
ATOM 873 O O . LYS A 1 116 ? -32.318 -8.674 -28.705 1.00 93.00 116 LYS A O 1
ATOM 878 N N . LEU A 1 117 ? -31.756 -6.615 -28.045 1.00 91.06 117 LEU A N 1
ATOM 879 C CA . LEU A 1 117 ? -32.939 -6.403 -27.198 1.00 91.06 117 LEU A CA 1
ATOM 880 C C . LEU A 1 117 ? -34.255 -6.431 -27.995 1.00 91.06 117 LEU A C 1
ATOM 882 O O . LEU A 1 117 ? -35.308 -6.673 -27.408 1.00 91.06 117 LEU A O 1
ATOM 886 N N . ARG A 1 118 ? -34.201 -6.206 -29.318 1.00 85.50 118 ARG A N 1
ATOM 887 C CA . ARG A 1 118 ? -35.340 -6.333 -30.249 1.00 85.50 118 ARG A CA 1
ATOM 888 C C . ARG A 1 118 ? -35.540 -7.752 -30.789 1.00 85.50 118 ARG A C 1
ATOM 890 O O . ARG A 1 118 ? -36.536 -8.003 -31.461 1.00 85.50 118 ARG A O 1
ATOM 897 N N . ALA A 1 119 ? -34.583 -8.650 -30.566 1.00 88.25 119 ALA A N 1
ATOM 898 C CA . ALA A 1 119 ? -34.612 -10.009 -31.087 1.00 88.25 119 ALA A CA 1
ATOM 899 C C . ALA A 1 119 ? -35.370 -10.967 -30.153 1.00 88.25 119 ALA A C 1
ATOM 901 O O . ALA A 1 119 ? -35.698 -10.646 -29.011 1.00 88.25 119 ALA A O 1
ATOM 902 N N . SER A 1 120 ? -35.622 -12.173 -30.655 1.00 86.50 120 SER A N 1
ATOM 903 C CA . SER A 1 120 ? -36.093 -13.315 -29.867 1.00 86.50 120 SER A CA 1
ATOM 904 C C . SER A 1 120 ? -34.928 -14.273 -29.592 1.00 86.50 120 SER A C 1
ATOM 906 O O . SER A 1 120 ? -33.971 -14.299 -30.381 1.00 86.50 120 SER A O 1
ATOM 908 N N . PRO A 1 121 ? -34.980 -15.068 -28.505 1.00 92.12 121 PRO A N 1
ATOM 909 C CA . PRO A 1 121 ? -33.973 -16.094 -28.274 1.00 92.12 121 PRO A CA 1
ATOM 910 C C . PRO A 1 121 ? -33.979 -17.103 -29.427 1.00 92.12 121 PRO A C 1
ATOM 912 O O . PRO A 1 121 ? -35.018 -17.379 -30.027 1.00 92.12 121 PRO A O 1
ATOM 915 N N . LYS A 1 122 ? -32.812 -17.672 -29.734 1.00 89.69 122 LYS A N 1
ATOM 916 C CA . LYS A 1 122 ? -32.657 -18.699 -30.780 1.00 89.69 122 LYS A CA 1
ATOM 917 C C . LYS A 1 122 ? -33.417 -19.997 -30.477 1.00 89.69 122 LYS A C 1
ATOM 919 O O . LYS A 1 122 ? -33.699 -20.759 -31.395 1.00 89.69 122 LYS A O 1
ATOM 924 N N . ASP A 1 123 ? -33.720 -20.233 -29.203 1.00 87.75 123 ASP A N 1
ATOM 925 C CA . ASP A 1 123 ? -34.478 -21.370 -28.691 1.00 87.75 123 ASP A CA 1
ATOM 926 C C . ASP A 1 123 ? -35.572 -20.852 -27.747 1.00 87.75 123 ASP A C 1
ATOM 928 O O . ASP A 1 123 ? -35.294 -20.145 -26.776 1.00 87.75 123 ASP A O 1
ATOM 932 N N . GLU A 1 124 ? -36.824 -21.199 -28.036 1.00 89.25 124 GLU A N 1
ATOM 933 C CA . GLU A 1 124 ? -37.989 -20.770 -27.259 1.00 89.25 124 GLU A CA 1
ATOM 934 C C . GLU A 1 124 ? -37.951 -21.296 -25.814 1.00 89.25 124 GLU A C 1
ATOM 936 O O . GLU A 1 124 ? -38.438 -20.633 -24.897 1.00 89.25 124 GLU A O 1
ATOM 941 N N . SER A 1 125 ? -37.282 -22.429 -25.567 1.00 89.94 125 SER A N 1
ATOM 942 C CA . SER A 1 125 ? -37.069 -22.951 -24.211 1.00 89.94 125 SER A CA 1
ATOM 943 C C . SER A 1 125 ? -36.179 -22.043 -23.349 1.00 89.94 125 SER A C 1
ATOM 945 O O . SER A 1 125 ? -36.256 -22.088 -22.121 1.00 89.94 125 SER A O 1
ATOM 947 N N . GLN A 1 126 ? -35.386 -21.162 -23.971 1.00 89.44 126 GLN A N 1
ATOM 948 C CA . GLN A 1 126 ? -34.516 -20.200 -23.292 1.00 89.44 126 GLN A CA 1
ATOM 949 C C . GLN A 1 126 ? -35.205 -18.864 -22.993 1.00 89.44 126 GLN A C 1
ATOM 951 O O . GLN A 1 126 ? -34.552 -17.955 -22.482 1.00 89.44 126 GLN A O 1
ATOM 956 N N . LEU A 1 127 ? -36.507 -18.719 -23.268 1.00 88.25 127 LEU A N 1
ATOM 957 C CA . LEU A 1 127 ? -37.221 -17.448 -23.116 1.00 88.25 127 LEU A CA 1
ATOM 958 C C . LEU A 1 127 ? -37.115 -16.850 -21.705 1.00 88.25 127 LEU A C 1
ATOM 960 O O . LEU A 1 127 ? -36.911 -15.649 -21.568 1.00 88.25 127 LEU A O 1
ATOM 964 N N . ALA A 1 128 ? -37.201 -17.665 -20.651 1.00 87.25 128 ALA A N 1
ATOM 965 C CA . ALA A 1 128 ? -37.078 -17.168 -19.278 1.00 87.25 128 ALA A CA 1
ATOM 966 C C . ALA A 1 128 ? -35.669 -16.622 -18.982 1.00 87.25 128 ALA A C 1
ATOM 968 O O . ALA A 1 128 ? -35.527 -15.511 -18.480 1.00 87.25 128 ALA A O 1
ATOM 969 N N . ALA A 1 129 ? -34.635 -17.380 -19.354 1.00 90.31 129 ALA A N 1
ATOM 970 C CA . ALA A 1 129 ? -33.238 -16.976 -19.211 1.00 90.31 129 ALA A CA 1
ATOM 971 C C . ALA A 1 129 ? -32.914 -15.734 -20.063 1.00 90.31 129 ALA A C 1
ATOM 973 O O . ALA A 1 129 ? -32.164 -14.855 -19.643 1.00 90.31 129 ALA A O 1
ATOM 974 N N . TRP A 1 130 ? -33.519 -15.641 -21.249 1.00 91.44 130 TRP A N 1
ATOM 975 C CA . TRP A 1 130 ? -33.409 -14.498 -22.147 1.00 91.44 130 TRP A CA 1
ATOM 976 C C . TRP A 1 130 ? -33.966 -13.235 -21.499 1.00 91.44 130 TRP A C 1
ATOM 978 O O . TRP A 1 130 ? -33.270 -12.225 -21.462 1.00 91.44 130 TRP A O 1
ATOM 988 N N . GLU A 1 131 ? -35.172 -13.291 -20.930 1.00 88.25 131 GLU A N 1
ATOM 989 C CA . GLU A 1 131 ? -35.765 -12.146 -20.230 1.00 88.25 131 GLU A CA 1
ATOM 990 C C . GLU A 1 131 ? -34.933 -11.721 -19.011 1.00 88.25 131 GLU A C 1
ATOM 992 O O . GLU A 1 131 ? -34.679 -10.531 -18.835 1.00 88.25 131 GLU A O 1
ATOM 997 N N . THR A 1 132 ? -34.402 -12.666 -18.226 1.00 89.12 132 THR A N 1
ATOM 998 C CA . THR A 1 132 ? -33.458 -12.343 -17.141 1.00 89.12 132 THR A CA 1
ATOM 999 C C . THR A 1 132 ? -32.202 -11.647 -17.671 1.00 89.12 132 THR A C 1
ATOM 1001 O O . THR A 1 132 ? -31.778 -10.631 -17.121 1.00 89.12 132 THR A O 1
ATOM 1004 N N . CYS A 1 133 ? -31.626 -12.136 -18.772 1.00 92.94 133 CYS A N 1
ATOM 1005 C CA . CYS A 1 133 ? -30.466 -11.512 -19.405 1.00 92.94 133 CYS A CA 1
ATOM 1006 C C . CYS A 1 133 ? -30.775 -10.101 -19.929 1.00 92.94 133 CYS A C 1
ATOM 1008 O O . CYS A 1 133 ? -29.933 -9.212 -19.804 1.00 92.94 133 CYS A O 1
ATOM 1010 N N . ARG A 1 134 ? -31.972 -9.878 -20.492 1.00 92.69 134 ARG A N 1
ATOM 1011 C CA . ARG A 1 134 ? -32.437 -8.560 -20.961 1.00 92.69 134 ARG A CA 1
ATOM 1012 C C . ARG A 1 134 ? -32.551 -7.557 -19.819 1.00 92.69 134 ARG A C 1
ATOM 1014 O O . ARG A 1 134 ? -32.148 -6.409 -19.983 1.00 92.69 134 ARG A O 1
ATOM 1021 N N . THR A 1 135 ? -33.068 -7.977 -18.668 1.00 86.69 135 THR A N 1
ATOM 1022 C CA . THR A 1 135 ? -33.119 -7.122 -17.477 1.00 86.69 135 THR A CA 1
ATOM 1023 C C . THR A 1 135 ? -31.715 -6.829 -16.957 1.00 86.69 135 THR A C 1
ATOM 1025 O O . THR A 1 135 ? -31.362 -5.669 -16.769 1.00 86.69 135 THR A O 1
ATOM 1028 N N . ASN A 1 136 ? -30.876 -7.853 -16.793 1.00 90.44 136 ASN A N 1
ATOM 1029 C CA . ASN A 1 136 ? -29.558 -7.674 -16.188 1.00 90.44 136 ASN A CA 1
ATOM 1030 C C . ASN A 1 136 ? -28.584 -6.887 -17.079 1.00 90.44 136 ASN A C 1
ATOM 1032 O O . ASN A 1 136 ? -27.776 -6.124 -16.555 1.00 90.44 136 ASN A O 1
ATOM 1036 N N . VAL A 1 137 ? -28.661 -7.016 -18.412 1.00 94.38 137 VAL A N 1
ATOM 1037 C CA . VAL A 1 137 ? -27.849 -6.182 -19.315 1.00 94.38 137 VAL A CA 1
ATOM 1038 C C . VAL A 1 137 ? -28.258 -4.712 -19.234 1.00 94.38 137 VAL A C 1
ATOM 1040 O O . VAL A 1 137 ? -27.390 -3.844 -19.273 1.00 94.38 137 VAL A O 1
ATOM 1043 N N . TYR A 1 138 ? -29.557 -4.429 -19.089 1.00 92.00 138 TYR A N 1
ATOM 1044 C CA . TYR A 1 138 ? -30.068 -3.070 -18.934 1.00 92.00 138 TYR A CA 1
ATOM 1045 C C . TYR A 1 138 ? -29.630 -2.470 -17.595 1.00 92.00 138 TYR A C 1
ATOM 1047 O O . TYR A 1 138 ? -29.071 -1.375 -17.577 1.00 92.00 138 TYR A O 1
ATOM 1055 N N . GLU A 1 139 ? -29.778 -3.216 -16.498 1.00 86.44 139 GLU A N 1
ATOM 1056 C CA . GLU A 1 139 ? -29.304 -2.796 -15.171 1.00 86.44 139 GLU A CA 1
ATOM 1057 C C . GLU A 1 139 ? -27.787 -2.563 -15.140 1.00 86.44 139 GLU A C 1
ATOM 1059 O O . GLU A 1 139 ? -27.322 -1.546 -14.631 1.00 86.44 139 GLU A O 1
ATOM 1064 N N . ALA A 1 140 ? -26.990 -3.447 -15.748 1.00 91.31 140 ALA A N 1
ATOM 1065 C CA . ALA A 1 140 ? -25.541 -3.262 -15.837 1.00 91.31 140 ALA A CA 1
ATOM 1066 C C . ALA A 1 140 ? -25.154 -2.052 -16.701 1.00 91.31 140 ALA A C 1
ATOM 1068 O O . ALA A 1 140 ? -24.184 -1.358 -16.396 1.00 91.31 140 ALA A O 1
ATOM 1069 N N . MET A 1 141 ? -25.918 -1.762 -17.756 1.00 91.44 141 MET A N 1
ATOM 1070 C CA . MET A 1 141 ? -25.693 -0.593 -18.602 1.00 91.44 141 MET A CA 1
ATOM 1071 C C . MET A 1 141 ? -26.043 0.716 -17.876 1.00 91.44 141 MET A C 1
ATOM 1073 O O . MET A 1 141 ? -25.271 1.673 -17.961 1.00 91.44 141 MET A O 1
ATOM 1077 N N . LYS A 1 142 ? -27.143 0.745 -17.106 1.00 86.31 142 LYS A N 1
ATOM 1078 C CA . LYS A 1 142 ? -27.482 1.851 -16.191 1.00 86.31 142 LYS A CA 1
ATOM 1079 C C . LYS A 1 142 ? -26.391 2.056 -15.146 1.00 86.31 142 LYS A C 1
ATOM 1081 O O . LYS A 1 142 ? -25.888 3.164 -14.992 1.00 86.31 142 LYS A O 1
ATOM 1086 N N . GLY A 1 143 ? -25.980 0.978 -14.479 1.00 83.19 143 GLY A N 1
ATOM 1087 C CA . GLY A 1 143 ? -24.907 1.012 -13.491 1.00 83.19 143 GLY A CA 1
ATOM 1088 C C . GLY A 1 143 ? -23.604 1.553 -14.078 1.00 83.19 143 GLY A C 1
ATOM 1089 O O . GLY A 1 143 ? -22.936 2.364 -13.445 1.00 83.19 143 GLY A O 1
ATOM 1090 N N . LEU A 1 144 ? -23.255 1.166 -15.311 1.00 88.94 144 LEU A N 1
ATOM 1091 C CA . LEU A 1 144 ? -22.049 1.652 -15.979 1.00 88.94 144 LEU A CA 1
ATOM 1092 C C . LEU A 1 144 ? -22.145 3.144 -16.316 1.00 88.94 144 LEU A C 1
ATOM 1094 O O . LEU A 1 144 ? -21.177 3.875 -16.110 1.00 88.94 144 LEU A O 1
ATOM 1098 N N . LEU A 1 145 ? -23.298 3.604 -16.812 1.00 85.25 145 LEU A N 1
ATOM 1099 C CA . LEU A 1 145 ? -23.550 5.025 -17.057 1.00 85.25 145 LEU A CA 1
ATOM 1100 C C . LEU A 1 145 ? -23.416 5.835 -15.760 1.00 85.25 145 LEU A C 1
ATOM 1102 O O . LEU A 1 145 ? -22.689 6.831 -15.746 1.00 85.25 145 LEU A O 1
ATOM 1106 N N . ASN A 1 146 ? -24.045 5.383 -14.673 1.00 79.12 146 ASN A N 1
ATOM 1107 C CA . ASN A 1 146 ? -23.979 6.038 -13.366 1.00 79.12 146 ASN A CA 1
ATOM 1108 C C . ASN A 1 146 ? -22.545 6.068 -12.841 1.00 79.12 146 ASN A C 1
ATOM 1110 O O . ASN A 1 146 ? -22.033 7.131 -12.508 1.00 79.12 146 ASN A O 1
ATOM 1114 N N . ALA A 1 147 ? -21.845 4.934 -12.859 1.00 79.25 147 ALA A N 1
ATOM 1115 C CA . ALA A 1 147 ? -20.469 4.834 -12.385 1.00 79.25 147 ALA A CA 1
ATOM 1116 C C . ALA A 1 147 ? -19.508 5.735 -13.181 1.00 79.25 147 ALA A C 1
ATOM 1118 O O . ALA A 1 147 ? -18.646 6.397 -12.601 1.00 79.25 147 ALA A O 1
ATOM 1119 N N . ARG A 1 148 ? -19.665 5.818 -14.510 1.00 82.38 148 ARG A N 1
ATOM 1120 C CA . ARG A 1 148 ? -18.855 6.701 -15.371 1.00 82.38 148 ARG A CA 1
ATOM 1121 C C . ARG A 1 148 ? -19.194 8.180 -15.176 1.00 82.38 148 ARG A C 1
ATOM 1123 O O . ARG A 1 148 ? -18.286 9.008 -15.214 1.00 82.38 148 ARG A O 1
ATOM 1130 N N . THR A 1 149 ? -20.464 8.501 -14.945 1.00 78.69 149 THR A N 1
ATOM 1131 C CA . THR A 1 149 ? -20.926 9.867 -14.655 1.00 78.69 149 THR A CA 1
ATOM 1132 C C . THR A 1 149 ? -20.423 10.323 -13.290 1.00 78.69 149 THR A C 1
ATOM 1134 O O . THR A 1 149 ? -19.810 11.380 -13.185 1.00 78.69 149 THR A O 1
ATOM 1137 N N . ASN A 1 150 ? -20.563 9.482 -12.267 1.00 76.69 150 ASN A N 1
ATOM 1138 C CA . ASN A 1 150 ? -20.031 9.709 -10.929 1.00 76.69 150 ASN A CA 1
ATOM 1139 C C . ASN A 1 150 ? -18.515 9.900 -10.946 1.00 76.69 150 ASN A C 1
ATOM 1141 O O . ASN A 1 150 ? -18.027 10.841 -10.334 1.00 76.69 150 ASN A O 1
ATOM 1145 N N . ALA A 1 151 ? -17.779 9.096 -11.717 1.00 75.19 151 ALA A N 1
ATOM 1146 C CA . ALA A 1 151 ? -16.342 9.292 -11.884 1.00 75.19 151 ALA A CA 1
ATOM 1147 C C . ALA A 1 151 ? -15.999 10.651 -12.530 1.00 75.19 151 ALA A C 1
ATOM 1149 O O . ALA A 1 151 ? -15.016 11.285 -12.144 1.00 75.19 151 ALA A O 1
ATOM 1150 N N . ALA A 1 152 ? -16.800 11.127 -13.492 1.00 78.75 152 ALA A N 1
ATOM 1151 C CA . ALA A 1 152 ? -16.621 12.455 -14.088 1.00 78.75 152 ALA A CA 1
ATOM 1152 C C . ALA A 1 152 ? -16.951 13.583 -13.094 1.00 78.75 152 ALA A C 1
ATOM 1154 O O . ALA A 1 152 ? -16.245 14.586 -13.053 1.00 78.75 152 ALA A O 1
ATOM 1155 N N . LEU A 1 153 ? -17.981 13.408 -12.266 1.00 78.69 153 LEU A N 1
ATOM 1156 C CA . LEU A 1 153 ? -18.363 14.355 -11.218 1.00 78.69 153 LEU A CA 1
ATOM 1157 C C . LEU A 1 153 ? -17.315 14.432 -10.095 1.00 78.69 153 LEU A C 1
ATOM 1159 O O . LEU A 1 153 ? -16.890 15.524 -9.735 1.00 78.69 153 LEU A O 1
ATOM 1163 N N . ASP A 1 154 ? -16.837 13.291 -9.595 1.00 75.88 154 ASP A N 1
ATOM 1164 C CA . ASP A 1 154 ? -15.834 13.221 -8.519 1.00 75.88 154 ASP A CA 1
ATOM 1165 C C . ASP A 1 154 ? -14.470 13.781 -8.929 1.00 75.88 154 ASP A C 1
ATOM 1167 O O . ASP A 1 154 ? -13.708 14.277 -8.093 1.00 75.88 154 ASP A O 1
ATOM 1171 N N . SER A 1 155 ? -14.145 13.681 -10.218 1.00 74.69 155 SER A N 1
ATOM 1172 C CA . SER A 1 155 ? -12.890 14.194 -10.770 1.00 74.69 155 SER A CA 1
ATOM 1173 C C . SER A 1 155 ? -12.946 15.684 -11.111 1.00 74.69 155 SER A C 1
ATOM 1175 O O . SER A 1 155 ? -11.897 16.270 -11.382 1.00 74.69 155 SER A O 1
ATOM 1177 N N . PHE A 1 156 ? -14.121 16.322 -11.078 1.00 83.19 156 PHE A N 1
ATOM 1178 C CA . PHE A 1 156 ? -14.253 17.735 -11.417 1.00 83.19 156 PHE A CA 1
ATOM 1179 C C . PHE A 1 156 ? -13.814 18.632 -10.270 1.00 83.19 156 PHE A C 1
ATOM 1181 O O . PHE A 1 156 ? -14.609 19.015 -9.423 1.00 83.19 156 PHE A O 1
ATOM 1188 N N . LYS A 1 157 ? -12.530 18.984 -10.248 1.00 82.31 157 LYS A N 1
ATOM 1189 C CA . LYS A 1 157 ? -11.940 19.877 -9.241 1.00 82.31 157 LYS A CA 1
ATOM 1190 C C . LYS A 1 157 ? -11.125 20.975 -9.924 1.00 82.31 157 LYS A C 1
ATOM 1192 O O . LYS A 1 157 ? -9.895 20.957 -9.865 1.00 82.31 157 LYS A O 1
ATOM 1197 N N . PRO A 1 158 ? -11.777 21.892 -10.658 1.00 79.62 158 PRO A N 1
ATOM 1198 C CA . PRO A 1 158 ? -11.059 22.917 -11.393 1.00 79.62 158 PRO A CA 1
ATOM 1199 C C . PRO A 1 158 ? -10.467 23.952 -10.435 1.00 79.62 158 PRO A C 1
ATOM 1201 O O . PRO A 1 158 ? -10.969 24.149 -9.333 1.00 79.62 158 PRO A O 1
ATOM 1204 N N . PHE A 1 159 ? -9.427 24.656 -10.882 1.00 82.75 159 PHE A N 1
ATOM 1205 C CA . PHE A 1 159 ? -8.812 25.749 -10.115 1.00 82.75 159 PHE A CA 1
ATOM 1206 C C . PHE A 1 159 ? -8.231 25.314 -8.757 1.00 82.75 159 PHE A C 1
ATOM 1208 O O . PHE A 1 159 ? -8.239 26.089 -7.808 1.00 82.75 159 PHE A O 1
ATOM 1215 N N . ALA A 1 160 ? -7.716 24.084 -8.660 1.00 69.38 160 ALA A N 1
ATOM 1216 C CA . ALA A 1 160 ? -7.146 23.547 -7.421 1.00 69.38 160 ALA A CA 1
ATOM 1217 C C . ALA A 1 160 ? -5.956 24.366 -6.866 1.00 69.38 160 ALA A C 1
ATOM 1219 O O . ALA A 1 160 ? -5.678 24.290 -5.672 1.00 69.38 160 ALA A O 1
ATOM 1220 N N . ASP A 1 161 ? -5.297 25.168 -7.710 1.00 65.50 161 ASP A N 1
ATOM 1221 C CA . ASP A 1 161 ? -4.156 26.023 -7.349 1.00 65.50 161 ASP A CA 1
ATOM 1222 C C . ASP A 1 161 ? -4.554 27.403 -6.787 1.00 65.50 161 ASP A C 1
ATOM 1224 O O . ASP A 1 161 ? -3.693 28.206 -6.413 1.00 65.50 161 ASP A O 1
ATOM 1228 N N . ASP A 1 162 ? -5.848 27.723 -6.746 1.00 73.94 162 ASP A N 1
ATOM 1229 C CA . ASP A 1 162 ? -6.325 28.978 -6.177 1.00 73.94 162 ASP A CA 1
ATOM 1230 C C . ASP A 1 162 ? -6.165 29.004 -4.647 1.00 73.94 162 ASP A C 1
ATOM 1232 O O . ASP A 1 162 ? -6.344 28.007 -3.950 1.00 73.94 162 ASP A O 1
ATOM 1236 N N . ALA A 1 163 ? -5.901 30.193 -4.092 1.00 68.00 163 ALA A N 1
ATOM 1237 C CA . ALA A 1 163 ? -5.776 30.386 -2.643 1.00 68.00 163 ALA A CA 1
ATOM 1238 C C . ALA A 1 163 ? -7.054 30.023 -1.858 1.00 68.00 163 ALA A C 1
ATOM 1240 O O . ALA A 1 163 ? -6.986 29.743 -0.661 1.00 68.00 163 ALA A O 1
ATOM 1241 N N . THR A 1 164 ? -8.212 30.047 -2.523 1.00 71.88 164 THR A N 1
ATOM 1242 C CA . THR A 1 164 ? -9.501 29.608 -1.983 1.00 71.88 164 THR A CA 1
ATOM 1243 C C . THR A 1 164 ? -9.903 28.295 -2.652 1.00 71.88 164 THR A C 1
ATOM 1245 O O . THR A 1 164 ? -10.025 28.294 -3.881 1.00 71.88 164 THR A O 1
ATOM 1248 N N . PRO A 1 165 ? -10.141 27.212 -1.890 1.00 75.81 165 PRO A N 1
ATOM 1249 C CA . PRO A 1 165 ? -10.565 25.935 -2.453 1.00 75.81 165 PRO A CA 1
ATOM 1250 C C . PRO A 1 165 ? -11.839 26.085 -3.287 1.00 75.81 165 PRO A C 1
ATOM 1252 O O . PRO A 1 165 ? -12.798 26.709 -2.838 1.00 75.81 165 PRO A O 1
ATOM 1255 N N . PHE A 1 166 ? -11.847 25.510 -4.491 1.00 86.00 166 PHE A N 1
ATOM 1256 C CA . PHE A 1 166 ? -13.041 25.486 -5.327 1.00 86.00 166 PHE A CA 1
ATOM 1257 C C . PHE A 1 166 ? -14.061 24.488 -4.762 1.00 86.00 166 PHE A C 1
ATOM 1259 O O . PHE A 1 166 ? -13.793 23.286 -4.697 1.00 86.00 166 PHE A O 1
ATOM 1266 N N . GLU A 1 167 ? -15.231 24.969 -4.353 1.00 85.75 167 GLU A N 1
ATOM 1267 C CA . GLU A 1 167 ? -16.292 24.139 -3.786 1.00 85.75 167 GLU A CA 1
ATOM 1268 C C . GLU A 1 167 ? -17.219 23.598 -4.875 1.00 85.75 167 GLU A C 1
ATOM 1270 O O . GLU A 1 167 ? -17.942 24.346 -5.534 1.00 85.75 167 GLU A O 1
ATOM 1275 N N . VAL A 1 168 ? -17.257 22.279 -5.031 1.00 84.50 168 VAL A N 1
ATOM 1276 C CA . VAL A 1 168 ? -18.221 21.618 -5.914 1.00 84.50 168 VAL A CA 1
ATOM 1277 C C . VAL A 1 168 ? -19.463 21.271 -5.103 1.00 84.50 168 VAL A C 1
ATOM 1279 O O . VAL A 1 168 ? -19.364 20.671 -4.033 1.00 84.50 168 VAL A O 1
ATOM 1282 N N . LYS A 1 169 ? -20.635 21.652 -5.606 1.00 86.75 169 LYS A N 1
ATOM 1283 C CA . LYS A 1 169 ? -21.932 21.356 -4.997 1.00 86.75 169 LYS A CA 1
ATOM 1284 C C . LYS A 1 169 ? -22.705 20.425 -5.914 1.00 86.75 169 LYS A C 1
ATOM 1286 O O . LYS A 1 169 ? -22.625 20.538 -7.138 1.00 86.75 169 LYS A O 1
ATOM 1291 N N . PHE A 1 170 ? -23.443 19.508 -5.309 1.00 82.69 170 PHE A N 1
ATOM 1292 C CA . PHE A 1 170 ? -24.236 18.524 -6.025 1.00 82.69 170 PHE A CA 1
ATOM 1293 C C . PHE A 1 170 ? -25.703 18.636 -5.618 1.00 82.69 170 PHE A C 1
ATOM 1295 O O . PHE A 1 170 ? -26.004 18.951 -4.468 1.00 82.69 170 PHE A O 1
ATOM 1302 N N . THR A 1 171 ? -26.602 18.349 -6.554 1.00 78.56 171 THR A N 1
ATOM 1303 C CA . THR A 1 171 ? -28.020 18.080 -6.294 1.00 78.56 171 THR A CA 1
ATOM 1304 C C . THR A 1 171 ? -28.300 16.587 -6.452 1.00 78.56 171 THR A C 1
ATOM 1306 O O . THR A 1 171 ? -27.699 15.941 -7.309 1.00 78.56 171 THR A O 1
ATOM 1309 N N . GLY A 1 172 ? -29.227 16.047 -5.655 1.00 68.50 172 GLY A N 1
ATOM 1310 C CA . GLY A 1 172 ? -29.570 14.617 -5.639 1.00 68.50 172 GLY A CA 1
ATOM 1311 C C . GLY A 1 172 ? -28.710 13.786 -4.677 1.00 68.50 172 GLY A C 1
ATOM 1312 O O . GLY A 1 172 ? -27.684 14.252 -4.186 1.00 68.50 172 GLY A O 1
ATOM 1313 N N . GLU A 1 173 ? -29.139 12.553 -4.402 1.00 52.88 173 GLU A N 1
ATOM 1314 C CA . GLU A 1 173 ? -28.460 11.610 -3.500 1.00 52.88 173 GLU A CA 1
ATOM 1315 C C . GLU A 1 173 ? -28.008 10.345 -4.251 1.00 52.88 173 GLU A C 1
ATOM 1317 O O . GLU A 1 173 ? -28.591 9.958 -5.267 1.00 52.88 173 GLU A O 1
ATOM 1322 N N . GLY A 1 174 ? -26.948 9.698 -3.754 1.00 61.78 174 GLY A N 1
ATOM 1323 C CA . GLY A 1 174 ? -26.447 8.428 -4.288 1.00 61.78 174 GLY A CA 1
ATOM 1324 C C . GLY A 1 174 ? -26.034 8.491 -5.766 1.00 61.78 174 GLY A C 1
ATOM 1325 O O . GLY A 1 174 ? -25.257 9.354 -6.176 1.00 61.78 174 GLY A O 1
ATOM 1326 N N . ASP A 1 175 ? -26.554 7.560 -6.568 1.00 53.25 175 ASP A N 1
ATOM 1327 C CA . ASP A 1 175 ? -26.202 7.387 -7.984 1.00 53.25 175 ASP A CA 1
ATOM 1328 C C . ASP A 1 175 ? -26.861 8.397 -8.939 1.00 53.25 175 ASP A C 1
ATOM 1330 O O . ASP A 1 175 ? -26.536 8.413 -10.126 1.00 53.25 175 ASP A O 1
ATOM 1334 N N . ALA A 1 176 ? -27.762 9.250 -8.439 1.00 55.62 176 ALA A N 1
ATOM 1335 C CA . ALA A 1 176 ? -28.511 10.231 -9.229 1.00 55.62 176 ALA A CA 1
ATOM 1336 C C . ALA A 1 176 ? -27.970 11.669 -9.110 1.00 55.62 176 ALA A C 1
ATOM 1338 O O . ALA A 1 176 ? -28.633 12.620 -9.528 1.00 55.62 176 ALA A O 1
ATOM 1339 N N . ARG A 1 177 ? -26.784 11.852 -8.518 1.00 69.00 177 ARG A N 1
ATOM 1340 C CA . ARG A 1 177 ? -26.224 13.185 -8.263 1.00 69.00 177 ARG A CA 1
ATOM 1341 C C . ARG A 1 177 ? -25.822 13.925 -9.547 1.00 69.00 177 ARG A C 1
ATOM 1343 O O . ARG A 1 177 ? -25.247 13.346 -10.468 1.00 69.00 177 ARG A O 1
ATOM 1350 N N . THR A 1 178 ? -26.069 15.232 -9.580 1.00 73.12 178 THR A N 1
ATOM 1351 C CA . THR A 1 178 ? -25.675 16.160 -10.659 1.00 73.12 178 THR A CA 1
ATOM 1352 C C . THR A 1 178 ? -24.988 17.399 -10.095 1.00 73.12 178 THR A C 1
ATOM 1354 O O . THR A 1 178 ? -25.111 17.666 -8.905 1.00 73.12 178 THR A O 1
ATOM 1357 N N . LEU A 1 179 ? -24.265 18.172 -10.914 1.00 77.62 179 LEU A N 1
ATOM 1358 C CA . LEU A 1 179 ? -23.698 19.447 -10.459 1.00 77.62 179 LEU A CA 1
ATOM 1359 C C . LEU A 1 179 ? -24.809 20.460 -10.172 1.00 77.62 179 LEU A C 1
ATOM 1361 O O . LEU A 1 179 ? -25.614 20.777 -11.049 1.00 77.62 179 LEU A O 1
ATOM 1365 N N . ASP A 1 180 ? -24.807 21.024 -8.966 1.00 85.06 180 ASP A N 1
ATOM 1366 C CA . ASP A 1 180 ? -25.611 22.202 -8.662 1.00 85.06 180 ASP A CA 1
ATOM 1367 C C . ASP A 1 180 ? -24.852 23.445 -9.120 1.00 85.06 180 ASP A C 1
ATOM 1369 O O . ASP A 1 180 ? -24.102 24.056 -8.361 1.00 85.06 180 ASP A O 1
ATOM 1373 N N . MET A 1 181 ? -25.005 23.805 -10.393 1.00 81.94 181 MET A N 1
ATOM 1374 C CA . MET A 1 181 ? -24.252 24.924 -10.956 1.00 81.94 181 MET A CA 1
ATOM 1375 C C . MET A 1 181 ? -24.555 26.242 -10.235 1.00 81.94 181 MET A C 1
ATOM 1377 O O . MET A 1 181 ? -23.643 27.045 -10.071 1.00 81.94 181 MET A O 1
ATOM 1381 N N . GLU A 1 182 ? -25.780 26.463 -9.749 1.00 84.31 182 GLU A N 1
ATOM 1382 C CA . GLU A 1 182 ? -26.116 27.696 -9.029 1.00 84.31 182 GLU A CA 1
ATOM 1383 C C . GLU A 1 182 ? -25.472 27.746 -7.641 1.00 84.31 182 GLU A C 1
ATOM 1385 O O . GLU A 1 182 ? -24.898 28.777 -7.283 1.00 84.31 182 GLU A O 1
ATOM 1390 N N . GLU A 1 183 ? -25.478 26.649 -6.885 1.00 87.69 183 GLU A N 1
ATOM 1391 C CA . GLU A 1 183 ? -24.758 26.584 -5.608 1.00 87.69 183 GLU A CA 1
ATOM 1392 C C . GLU A 1 183 ? -23.234 26.603 -5.804 1.00 87.69 183 GLU A C 1
ATOM 1394 O O . GLU A 1 183 ? -22.531 27.254 -5.033 1.00 87.69 183 GLU A O 1
ATOM 1399 N N . ILE A 1 184 ? -22.706 26.009 -6.882 1.00 84.69 184 ILE A N 1
ATOM 1400 C CA . ILE A 1 184 ? -21.290 26.132 -7.265 1.00 84.69 184 ILE A CA 1
ATOM 1401 C C . ILE A 1 184 ? -20.943 27.598 -7.547 1.00 84.69 184 ILE A C 1
ATOM 1403 O O . ILE A 1 184 ? -19.909 28.084 -7.092 1.00 84.69 184 ILE A O 1
ATOM 1407 N N . TYR A 1 185 ? -21.785 28.340 -8.269 1.00 91.19 185 TYR A N 1
ATOM 1408 C CA . TYR A 1 185 ? -21.527 29.760 -8.522 1.00 91.19 185 TYR A CA 1
ATOM 1409 C C . TYR A 1 185 ? -21.537 30.587 -7.232 1.00 91.19 185 TYR A C 1
ATOM 1411 O O . TYR A 1 185 ? -20.714 31.491 -7.089 1.00 91.19 185 TYR A O 1
ATOM 1419 N N . LYS A 1 186 ? -22.442 30.286 -6.292 1.00 89.56 186 LYS A N 1
ATOM 1420 C CA . LYS A 1 186 ? -22.522 30.977 -4.994 1.00 89.56 186 LYS A CA 1
ATOM 1421 C C . LYS A 1 186 ? -21.337 30.656 -4.089 1.00 89.56 186 LYS A C 1
ATOM 1423 O O . LYS A 1 186 ? -20.805 31.561 -3.453 1.00 89.56 186 LYS A O 1
ATOM 1428 N N . ALA A 1 187 ? -20.928 29.392 -4.046 1.00 86.44 187 ALA A N 1
ATOM 1429 C CA . ALA A 1 187 ? -19.827 28.927 -3.212 1.00 86.44 187 ALA A CA 1
ATOM 1430 C C . ALA A 1 187 ? -18.456 29.412 -3.718 1.00 86.44 187 ALA A C 1
ATOM 1432 O O . ALA A 1 187 ? -17.505 29.475 -2.947 1.00 86.44 187 ALA A O 1
ATOM 1433 N N . ASN A 1 188 ? -18.358 29.822 -4.991 1.00 87.50 188 ASN A N 1
ATOM 1434 C CA . ASN A 1 188 ? -17.103 30.239 -5.623 1.00 87.50 188 ASN A CA 1
ATOM 1435 C C . ASN A 1 188 ? -17.161 31.671 -6.189 1.00 87.50 188 ASN A C 1
ATOM 1437 O O . ASN A 1 188 ? -16.981 31.865 -7.395 1.00 87.50 188 ASN A O 1
ATOM 1441 N N . PRO A 1 189 ? -17.356 32.707 -5.347 1.00 88.50 189 PRO A N 1
ATOM 1442 C CA . PRO A 1 189 ? -17.540 34.088 -5.807 1.00 88.50 189 PRO A CA 1
ATOM 1443 C C . PRO A 1 189 ? -16.295 34.685 -6.485 1.00 88.50 189 PRO A C 1
ATOM 1445 O O . PRO A 1 189 ? -16.395 35.686 -7.194 1.00 88.50 189 PRO A O 1
ATOM 1448 N N . SER A 1 190 ? -15.118 34.080 -6.292 1.00 86.62 190 SER A N 1
ATOM 1449 C CA . SER A 1 190 ? -13.862 34.467 -6.949 1.00 86.62 190 SER A CA 1
ATOM 1450 C C . SER A 1 190 ? -13.783 34.041 -8.423 1.00 86.62 190 SER A C 1
ATOM 1452 O O . SER A 1 190 ? -12.882 34.487 -9.139 1.00 86.62 190 SER A O 1
ATOM 1454 N N . LYS A 1 191 ? -14.717 33.209 -8.906 1.00 88.50 191 LYS A N 1
ATOM 1455 C CA . LYS A 1 191 ? -14.778 32.729 -10.292 1.00 88.50 191 LYS A CA 1
ATOM 1456 C C . LYS A 1 191 ? -16.055 33.195 -10.977 1.00 88.50 191 LYS A C 1
ATOM 1458 O O . LYS A 1 191 ? -17.150 33.163 -10.429 1.00 88.50 191 LYS A O 1
ATOM 1463 N N . THR A 1 192 ? -15.931 33.592 -12.238 1.00 90.00 192 THR A N 1
ATOM 1464 C CA . THR A 1 192 ? -17.105 33.910 -13.059 1.00 90.00 192 THR A CA 1
ATOM 1465 C C . THR A 1 192 ? -17.836 32.630 -13.471 1.00 90.00 192 THR A C 1
ATOM 1467 O O . THR A 1 192 ? -17.198 31.612 -13.751 1.00 90.00 192 THR A O 1
ATOM 1470 N N . LYS A 1 193 ? -19.170 32.698 -13.628 1.00 88.25 193 LYS A N 1
ATOM 1471 C CA . LYS A 1 193 ? -19.981 31.584 -14.168 1.00 88.25 193 LYS A CA 1
ATOM 1472 C C . LYS A 1 193 ? -19.379 31.015 -15.464 1.00 88.25 193 LYS A C 1
ATOM 1474 O O . LYS A 1 193 ? -19.293 29.807 -15.651 1.00 88.25 193 LYS A O 1
ATOM 1479 N N . LYS A 1 194 ? -18.866 31.893 -16.337 1.00 86.06 194 LYS A N 1
ATOM 1480 C CA . LYS A 1 194 ? -18.210 31.518 -17.599 1.00 86.06 194 LYS A CA 1
ATOM 1481 C C . LYS A 1 194 ? -16.930 30.698 -17.395 1.00 86.06 194 LYS A C 1
ATOM 1483 O O . LYS A 1 194 ? -16.713 29.747 -18.138 1.00 86.06 194 LYS A O 1
ATOM 1488 N N . GLN A 1 195 ? -16.092 31.043 -16.416 1.00 83.94 195 GLN A N 1
ATOM 1489 C CA . GLN A 1 195 ? -14.884 30.269 -16.102 1.00 83.94 195 GLN A CA 1
ATOM 1490 C C . GLN A 1 195 ? -15.242 28.873 -15.598 1.00 83.94 195 GLN A C 1
ATOM 1492 O O . GLN A 1 195 ? -14.665 27.900 -16.069 1.00 83.94 195 GLN A O 1
ATOM 1497 N N . ILE A 1 196 ? -16.233 28.774 -14.714 1.00 85.44 196 ILE A N 1
ATOM 1498 C CA . ILE A 1 196 ? -16.711 27.498 -14.165 1.00 85.44 196 ILE A CA 1
ATOM 1499 C C . ILE A 1 196 ? -17.290 26.611 -15.278 1.00 85.44 196 ILE A C 1
ATOM 1501 O O . ILE A 1 196 ? -16.920 25.446 -15.398 1.00 85.44 196 ILE A O 1
ATOM 1505 N N . ASN A 1 197 ? -18.109 27.181 -16.167 1.00 82.75 197 ASN A N 1
ATOM 1506 C CA . ASN A 1 197 ? -18.673 26.464 -17.316 1.00 82.75 197 ASN A CA 1
ATOM 1507 C C . ASN A 1 197 ? -17.625 26.026 -18.340 1.00 82.75 197 ASN A C 1
ATOM 1509 O O . ASN A 1 197 ? -17.776 24.988 -18.983 1.00 82.75 197 ASN A O 1
ATOM 1513 N N . ASN A 1 198 ? -16.577 26.824 -18.544 1.00 81.50 198 ASN A N 1
ATOM 1514 C CA . ASN A 1 198 ? -15.463 26.433 -19.404 1.00 81.50 198 ASN A CA 1
ATOM 1515 C C . ASN A 1 198 ? -14.673 25.292 -18.775 1.00 81.50 198 ASN A C 1
ATOM 1517 O O . ASN A 1 198 ? -14.435 24.300 -19.450 1.00 81.50 198 ASN A O 1
ATOM 1521 N N . ALA A 1 199 ? -14.361 25.398 -17.485 1.00 82.44 199 ALA A N 1
ATOM 1522 C CA . ALA A 1 199 ? -13.649 24.364 -16.758 1.00 82.44 199 ALA A CA 1
ATOM 1523 C C . ALA A 1 199 ? -14.411 23.036 -16.764 1.00 82.44 199 ALA A C 1
ATOM 1525 O O . ALA A 1 199 ? -13.808 21.998 -17.004 1.00 82.44 199 ALA A O 1
ATOM 1526 N N . TRP A 1 200 ? -15.735 23.053 -16.577 1.00 84.81 200 TRP A N 1
ATOM 1527 C CA . TRP A 1 200 ? -16.544 21.839 -16.698 1.00 84.81 200 TRP A CA 1
ATOM 1528 C C . TRP A 1 200 ? -16.514 21.268 -18.115 1.00 84.81 200 TRP A C 1
ATOM 1530 O O . TRP A 1 200 ? -16.304 20.072 -18.291 1.00 84.81 200 TRP A O 1
ATOM 1540 N N . ARG A 1 201 ? -16.679 22.113 -19.141 1.00 80.25 201 ARG A N 1
ATOM 1541 C CA . ARG A 1 201 ? -16.635 21.669 -20.543 1.00 80.25 201 ARG A CA 1
ATOM 1542 C C . ARG A 1 201 ? -15.289 21.082 -20.936 1.00 80.25 201 ARG A C 1
ATOM 1544 O O . ARG A 1 201 ? -15.279 20.103 -21.672 1.00 80.25 201 ARG A O 1
ATOM 1551 N N . GLU A 1 202 ? -14.198 21.686 -20.482 1.00 77.81 202 GLU A N 1
ATOM 1552 C CA . GLU A 1 202 ? -12.835 21.195 -20.685 1.00 77.81 202 GLU A CA 1
ATOM 1553 C C . GLU A 1 202 ? -12.610 19.891 -19.918 1.00 77.81 202 GLU A C 1
ATOM 1555 O O . GLU A 1 202 ? -12.082 18.945 -20.487 1.00 77.81 202 GLU A O 1
ATOM 1560 N N . HIS A 1 203 ? -13.093 19.806 -18.677 1.00 77.44 203 HIS A N 1
ATOM 1561 C CA . HIS A 1 203 ? -12.992 18.616 -17.831 1.00 77.44 203 HIS A CA 1
ATOM 1562 C C . HIS A 1 203 ? -13.663 17.390 -18.449 1.00 77.44 203 HIS A C 1
ATOM 1564 O O . HIS A 1 203 ? -13.094 16.302 -18.470 1.00 77.44 203 HIS A O 1
ATOM 1570 N N . ILE A 1 204 ? -14.869 17.560 -18.991 1.00 73.56 204 ILE A N 1
ATOM 1571 C CA . ILE A 1 204 ? -15.577 16.454 -19.640 1.00 73.56 204 ILE A CA 1
ATOM 1572 C C . ILE A 1 204 ? -15.154 16.254 -21.101 1.00 73.56 204 ILE A C 1
ATOM 1574 O O . ILE A 1 204 ? -15.597 15.285 -21.715 1.00 73.56 204 ILE A O 1
ATOM 1578 N N . ALA A 1 205 ? -14.346 17.142 -21.693 1.00 70.50 205 ALA A N 1
ATOM 1579 C CA . ALA A 1 205 ? -13.944 17.028 -23.094 1.00 70.50 205 ALA A CA 1
ATOM 1580 C C . ALA A 1 205 ? -13.160 15.728 -23.368 1.00 70.50 205 ALA A C 1
ATOM 1582 O O . ALA A 1 205 ? -12.522 15.153 -22.490 1.00 70.50 205 ALA A O 1
ATOM 1583 N N . GLY A 1 206 ? -13.232 15.244 -24.611 1.00 67.06 206 GLY A N 1
ATOM 1584 C CA . GLY A 1 206 ? -12.600 13.988 -25.014 1.00 67.06 206 GLY A CA 1
ATOM 1585 C C . GLY A 1 206 ? -13.354 12.751 -24.514 1.00 67.06 206 GLY A C 1
ATOM 1586 O O . GLY A 1 206 ? -14.585 12.681 -24.577 1.00 67.06 206 GLY A O 1
ATOM 1587 N N . GLY A 1 207 ? -12.610 11.753 -24.028 1.00 62.81 207 GLY A N 1
ATOM 1588 C CA . GLY A 1 207 ? -13.130 10.406 -23.768 1.00 62.81 207 GLY A CA 1
ATOM 1589 C C . GLY A 1 207 ? -14.288 10.330 -22.764 1.00 62.81 207 GLY A C 1
ATOM 1590 O O . GLY A 1 207 ? -15.155 9.474 -22.918 1.00 62.81 207 GLY A O 1
ATOM 1591 N N . HIS A 1 208 ? -14.366 11.216 -21.764 1.00 69.62 208 HIS A N 1
ATOM 1592 C CA . HIS A 1 208 ? -15.436 11.177 -20.757 1.00 69.62 208 HIS A CA 1
ATOM 1593 C C . HIS A 1 208 ? -16.806 11.539 -21.337 1.00 69.62 208 HIS A C 1
ATOM 1595 O O . HIS A 1 208 ? -17.743 10.747 -21.222 1.00 69.62 208 HIS A O 1
ATOM 1601 N N . LYS A 1 209 ? -16.929 12.692 -22.005 1.00 77.25 209 LYS A N 1
ATOM 1602 C CA . LYS A 1 209 ? -18.182 13.120 -22.642 1.00 77.25 209 LYS A CA 1
ATOM 1603 C C . LYS A 1 209 ? -18.613 12.168 -23.746 1.00 77.25 209 LYS A C 1
ATOM 1605 O O . LYS A 1 209 ? -19.797 11.866 -23.845 1.00 77.25 209 LYS A O 1
ATOM 1610 N N . GLU A 1 210 ? -17.682 11.679 -24.560 1.00 75.75 210 GLU A N 1
ATOM 1611 C CA . GLU A 1 210 ? -18.013 10.716 -25.613 1.00 75.75 210 GLU A CA 1
ATOM 1612 C C . GLU A 1 210 ? -18.550 9.407 -25.024 1.00 75.75 210 GLU A C 1
ATOM 1614 O O . GLU A 1 210 ? -19.624 8.961 -25.424 1.00 75.75 210 GLU A O 1
ATOM 1619 N N . ASN A 1 211 ? -17.879 8.837 -24.020 1.00 79.44 211 ASN A N 1
ATOM 1620 C CA . ASN A 1 211 ? -18.320 7.600 -23.373 1.00 79.44 211 ASN A CA 1
ATOM 1621 C C . ASN A 1 211 ? -19.682 7.758 -22.686 1.00 79.44 211 ASN A C 1
ATOM 1623 O O . ASN A 1 211 ? -20.558 6.914 -22.873 1.00 79.44 211 ASN A O 1
ATOM 1627 N N . ILE A 1 212 ? -19.877 8.844 -21.927 1.00 83.75 212 ILE A N 1
ATOM 1628 C CA . ILE A 1 212 ? -21.143 9.133 -21.236 1.00 83.75 212 ILE A CA 1
ATOM 1629 C C . ILE A 1 212 ? -22.270 9.331 -22.252 1.00 83.75 212 ILE A C 1
ATOM 1631 O O . ILE A 1 212 ? -23.328 8.733 -22.096 1.00 83.75 212 ILE A O 1
ATOM 1635 N N . ASN A 1 213 ? -22.048 10.089 -23.329 1.00 82.62 213 ASN A N 1
ATOM 1636 C CA . ASN A 1 213 ? -23.070 10.315 -24.353 1.00 82.62 213 ASN A CA 1
ATOM 1637 C C . ASN A 1 213 ? -23.456 9.025 -25.088 1.00 82.62 213 ASN A C 1
ATOM 1639 O O . ASN A 1 213 ? -24.636 8.800 -25.354 1.00 82.62 213 ASN A O 1
ATOM 1643 N N . MET A 1 214 ? -22.481 8.170 -25.417 1.00 82.88 214 MET A N 1
ATOM 1644 C CA . MET A 1 214 ? -22.755 6.892 -26.086 1.00 82.88 214 MET A CA 1
ATOM 1645 C C . MET A 1 214 ? -23.520 5.932 -25.169 1.00 82.88 214 MET A C 1
ATOM 1647 O O . MET A 1 214 ? -24.455 5.267 -25.622 1.00 82.88 214 MET A O 1
ATOM 1651 N N . LEU A 1 215 ? -23.163 5.884 -23.881 1.00 85.81 215 LEU A N 1
ATOM 1652 C CA . LEU A 1 215 ? -23.879 5.095 -22.879 1.00 85.81 215 LEU A CA 1
ATOM 1653 C C . LEU A 1 215 ? -25.289 5.636 -22.642 1.00 85.81 215 LEU A C 1
ATOM 1655 O O . LEU A 1 215 ? -26.230 4.858 -22.717 1.00 85.81 215 LEU A O 1
ATOM 1659 N N . LYS A 1 216 ? -25.449 6.952 -22.448 1.00 86.62 216 LYS A N 1
ATOM 1660 C CA . LYS A 1 216 ? -26.748 7.618 -22.264 1.00 86.62 216 LYS A CA 1
ATOM 1661 C C . LYS A 1 216 ? -27.698 7.279 -23.405 1.00 86.62 216 LYS A C 1
ATOM 1663 O O . LYS A 1 216 ? -28.770 6.740 -23.162 1.00 86.62 216 LYS A O 1
ATOM 1668 N N . LYS A 1 217 ? -27.249 7.462 -24.650 1.00 87.81 217 LYS A N 1
ATOM 1669 C CA . LYS A 1 217 ? -28.034 7.103 -25.835 1.00 87.81 217 LYS A CA 1
ATOM 1670 C C . LYS A 1 217 ? -28.429 5.619 -25.848 1.00 87.81 217 LYS A C 1
ATOM 1672 O O . LYS A 1 217 ? -29.568 5.286 -26.151 1.00 87.81 217 LYS A O 1
ATOM 1677 N N . SER A 1 218 ? -27.495 4.724 -25.521 1.00 89.94 218 SER A N 1
ATOM 1678 C CA . SER A 1 218 ? -27.767 3.278 -25.500 1.00 89.94 218 SER A CA 1
ATOM 1679 C C . SER A 1 218 ? -28.763 2.896 -24.398 1.00 89.94 218 SER A C 1
ATOM 1681 O O . SER A 1 218 ? -29.629 2.055 -24.630 1.00 89.94 218 SER A O 1
ATOM 1683 N N . VAL A 1 219 ? -28.666 3.528 -23.223 1.00 88.75 219 VAL A N 1
ATOM 1684 C CA . VAL A 1 219 ? -29.590 3.351 -22.092 1.00 88.75 219 VAL A CA 1
ATOM 1685 C C . VAL A 1 219 ? -30.986 3.834 -22.453 1.00 88.75 219 VAL A C 1
ATOM 1687 O O . VAL A 1 219 ? -31.921 3.059 -22.295 1.00 88.75 219 VAL A O 1
ATOM 1690 N N . GLU A 1 220 ? -31.125 5.039 -23.007 1.00 86.50 220 GLU A N 1
ATOM 1691 C CA . GLU A 1 220 ? -32.414 5.591 -23.452 1.00 86.50 220 GLU A CA 1
ATOM 1692 C C . GLU A 1 220 ? -33.083 4.682 -24.499 1.00 86.50 220 GLU A C 1
ATOM 1694 O O . GLU A 1 220 ? -34.268 4.360 -24.405 1.00 86.50 220 GLU A O 1
ATOM 1699 N N . GLU A 1 221 ? -32.323 4.201 -25.488 1.00 89.50 221 GLU A N 1
ATOM 1700 C CA . GLU A 1 221 ? -32.857 3.287 -26.502 1.00 89.50 221 GLU A CA 1
ATOM 1701 C C . GLU A 1 221 ? -33.236 1.914 -25.921 1.00 89.50 221 GLU A C 1
ATOM 1703 O O . GLU A 1 221 ? -34.239 1.330 -26.336 1.00 89.50 221 GLU A O 1
ATOM 1708 N N . ALA A 1 222 ? -32.462 1.383 -24.971 1.00 89.44 222 ALA A N 1
ATOM 1709 C CA . ALA A 1 222 ? -32.768 0.116 -24.309 1.00 89.44 222 ALA A CA 1
ATOM 1710 C C . ALA A 1 222 ? -33.953 0.223 -23.346 1.00 89.44 222 ALA A C 1
ATOM 1712 O O . ALA A 1 222 ? -34.746 -0.715 -23.265 1.00 89.44 222 ALA A O 1
ATOM 1713 N N . GLU A 1 223 ? -34.107 1.354 -22.659 1.00 86.19 223 GLU A N 1
ATOM 1714 C CA . GLU A 1 223 ? -35.228 1.630 -21.763 1.00 86.19 223 GLU A CA 1
ATOM 1715 C C . GLU A 1 223 ? -36.552 1.503 -22.517 1.00 86.19 223 GLU A C 1
ATOM 1717 O O . GLU A 1 223 ? -37.445 0.782 -22.079 1.00 86.19 223 GLU A O 1
ATOM 1722 N N . LEU A 1 224 ? -36.649 2.073 -23.721 1.00 83.25 224 LEU A N 1
ATOM 1723 C CA . LEU A 1 224 ? -37.838 1.941 -24.573 1.00 83.25 224 LEU A CA 1
ATOM 1724 C C . LEU A 1 224 ? -38.175 0.483 -24.937 1.00 83.25 224 LEU A C 1
ATOM 1726 O O . LEU A 1 224 ? -39.328 0.169 -25.238 1.00 83.25 224 LEU A O 1
ATOM 1730 N N . LEU A 1 225 ? -37.182 -0.411 -24.934 1.00 84.12 225 LEU A N 1
ATOM 1731 C CA . LEU A 1 225 ? -37.326 -1.819 -25.317 1.00 84.12 225 LEU A CA 1
ATOM 1732 C C . LEU A 1 225 ? -37.587 -2.745 -24.123 1.00 84.12 225 LEU A C 1
ATOM 1734 O O . LEU A 1 225 ? -38.256 -3.769 -24.280 1.00 84.12 225 LEU A O 1
ATOM 1738 N N . VAL A 1 226 ? -37.035 -2.423 -22.954 1.00 83.00 226 VAL A N 1
ATOM 1739 C CA . VAL A 1 226 ? -37.138 -3.224 -21.722 1.00 83.00 226 VAL A CA 1
ATOM 1740 C C . VAL A 1 226 ? -38.290 -2.734 -20.835 1.00 83.00 226 VAL A C 1
ATOM 1742 O O . VAL A 1 226 ? -38.946 -3.543 -20.181 1.00 83.00 226 VAL A O 1
ATOM 1745 N N . CYS A 1 227 ? -38.602 -1.438 -20.884 1.00 72.88 227 CYS A N 1
ATOM 1746 C CA . CYS A 1 227 ? -39.590 -0.746 -20.056 1.00 72.88 227 CYS A CA 1
ATOM 1747 C C . CYS A 1 227 ? -40.714 -0.095 -20.901 1.00 72.88 227 CYS A C 1
ATOM 1749 O O . CYS A 1 227 ? -40.893 1.123 -20.858 1.00 72.88 227 CYS A O 1
ATOM 1751 N N . PRO A 1 228 ? -41.512 -0.852 -21.684 1.00 57.97 228 PRO A N 1
ATOM 1752 C CA . PRO A 1 228 ? -42.537 -0.254 -22.536 1.00 57.97 228 PRO A CA 1
ATOM 1753 C C . PRO A 1 228 ? -43.647 0.415 -21.708 1.00 57.97 228 PRO A C 1
ATOM 1755 O O . PRO A 1 228 ? -44.343 -0.229 -20.914 1.00 57.97 228 PRO A O 1
ATOM 1758 N N . ALA A 1 229 ? -43.856 1.712 -21.935 1.00 47.16 229 ALA A N 1
ATOM 1759 C CA . ALA A 1 229 ? -44.951 2.467 -21.340 1.00 47.16 229 ALA A CA 1
ATOM 1760 C C . ALA A 1 229 ? -46.313 1.938 -21.842 1.00 47.16 229 ALA A C 1
ATOM 1762 O O . ALA A 1 229 ? -46.616 2.005 -23.031 1.00 47.16 229 ALA A O 1
ATOM 1763 N N . GLY A 1 230 ? -47.156 1.428 -20.933 1.00 52.06 230 GLY A N 1
ATOM 1764 C CA . GLY A 1 230 ? -48.590 1.215 -21.206 1.00 52.06 230 GLY A CA 1
ATOM 1765 C C . GLY A 1 230 ? -49.089 -0.215 -21.482 1.00 52.06 230 GLY A C 1
ATOM 1766 O O . GLY A 1 230 ? -50.083 -0.379 -22.185 1.00 52.06 230 GLY A O 1
ATOM 1767 N N . GLY A 1 231 ? -48.479 -1.264 -20.920 1.00 43.72 231 GLY A N 1
ATOM 1768 C CA . GLY A 1 231 ? -48.938 -2.656 -21.093 1.00 43.72 231 GLY A CA 1
ATOM 1769 C C . GLY A 1 231 ? -49.792 -3.250 -19.955 1.00 43.72 231 GLY A C 1
ATOM 1770 O O . GLY A 1 231 ? -49.655 -2.878 -18.795 1.00 43.72 231 GLY A O 1
ATOM 1771 N N . SER A 1 232 ? -50.659 -4.218 -20.298 1.00 47.25 232 SER A N 1
ATOM 1772 C CA . SER A 1 232 ? -51.621 -4.954 -19.438 1.00 47.25 232 SER A CA 1
ATOM 1773 C C . SER A 1 232 ? -51.085 -5.497 -18.088 1.00 47.25 232 SER A C 1
ATOM 1775 O O . SER A 1 232 ? -49.885 -5.559 -17.856 1.00 47.25 232 SER A O 1
ATOM 1777 N N . ARG A 1 233 ? -51.970 -5.971 -17.183 1.00 43.03 233 ARG A N 1
ATOM 1778 C CA . ARG A 1 233 ? -51.661 -6.431 -15.797 1.00 43.03 233 ARG A CA 1
ATOM 1779 C C . ARG A 1 233 ? -50.461 -7.393 -15.638 1.00 43.03 233 ARG A C 1
ATOM 1781 O O . ARG A 1 233 ? -49.922 -7.457 -14.539 1.00 43.03 233 ARG A O 1
ATOM 1788 N N . ARG A 1 234 ? -50.025 -8.108 -16.685 1.00 42.31 234 ARG A N 1
ATOM 1789 C CA . ARG A 1 234 ? -48.809 -8.953 -16.669 1.00 42.31 234 ARG A CA 1
ATOM 1790 C C . ARG A 1 234 ? -47.499 -8.148 -16.769 1.00 42.31 234 ARG A C 1
ATOM 1792 O O . ARG A 1 234 ? -46.497 -8.583 -16.221 1.00 42.31 234 ARG A O 1
ATOM 1799 N N . LEU A 1 235 ? -47.527 -6.959 -17.378 1.00 44.12 235 LEU A N 1
ATOM 1800 C CA . LEU A 1 235 ? -46.398 -6.023 -17.520 1.00 44.12 235 LEU A CA 1
ATOM 1801 C C . LEU A 1 235 ? -46.187 -5.114 -16.293 1.00 44.12 235 LEU A C 1
ATOM 1803 O O . LEU A 1 235 ? -45.110 -4.553 -16.128 1.00 44.12 235 LEU A O 1
ATOM 1807 N N . LYS A 1 236 ? -47.149 -5.047 -15.360 1.00 42.03 236 LYS A N 1
ATOM 1808 C CA . LYS A 1 236 ? -46.998 -4.317 -14.082 1.00 42.03 236 LYS A CA 1
ATOM 1809 C C . LYS A 1 236 ? -45.938 -4.897 -13.131 1.00 42.03 236 LYS A C 1
ATOM 1811 O O . LYS A 1 236 ? -45.542 -4.216 -12.194 1.00 42.03 236 LYS A O 1
ATOM 1816 N N . ARG A 1 237 ? -45.480 -6.140 -13.340 1.00 42.38 237 ARG A N 1
ATOM 1817 C CA . ARG A 1 237 ? -44.324 -6.694 -12.605 1.00 42.38 237 ARG A CA 1
ATOM 1818 C C . ARG A 1 237 ? -42.980 -6.264 -13.206 1.00 42.38 237 ARG A C 1
ATOM 1820 O O . ARG A 1 237 ? -42.023 -6.159 -12.455 1.00 42.38 237 ARG A O 1
ATOM 1827 N N . ALA A 1 238 ? -42.922 -5.960 -14.506 1.00 40.12 238 ALA A N 1
ATOM 1828 C CA . ALA A 1 238 ? -41.720 -5.425 -15.153 1.00 40.12 238 ALA A CA 1
ATOM 1829 C C . ALA A 1 238 ? -41.522 -3.927 -14.846 1.00 40.12 238 ALA A C 1
ATOM 1831 O O . ALA A 1 238 ? -40.396 -3.477 -14.677 1.00 40.12 238 ALA A O 1
ATOM 1832 N N . SER A 1 239 ? -42.608 -3.166 -14.654 1.00 42.81 239 SER A N 1
ATOM 1833 C CA . SER A 1 239 ? -42.532 -1.741 -14.290 1.00 42.81 239 SER A CA 1
ATOM 1834 C C . SER A 1 239 ? -41.975 -1.462 -12.886 1.00 42.81 239 SER A C 1
ATOM 1836 O O . SER A 1 239 ? -41.659 -0.317 -12.595 1.00 42.81 239 SER A O 1
ATOM 1838 N N . ALA A 1 240 ? -41.869 -2.469 -12.011 1.00 44.84 240 ALA A N 1
ATOM 1839 C CA . ALA A 1 240 ? -41.255 -2.325 -10.685 1.00 44.84 240 ALA A CA 1
ATOM 1840 C C . ALA A 1 240 ? -39.712 -2.327 -10.731 1.00 44.84 240 ALA A C 1
ATOM 1842 O O . ALA A 1 240 ? -39.084 -1.891 -9.774 1.00 44.84 240 ALA A O 1
ATOM 1843 N N . LEU A 1 241 ? -39.114 -2.796 -11.835 1.00 48.19 241 LEU A N 1
ATOM 1844 C CA . LEU A 1 241 ? -37.662 -2.780 -12.070 1.00 48.19 241 LEU A CA 1
ATOM 1845 C C . LEU A 1 241 ? -37.194 -1.475 -12.741 1.00 48.19 241 LEU A C 1
ATOM 1847 O O . LEU A 1 241 ? -36.054 -1.068 -12.579 1.00 48.19 241 LEU A O 1
ATOM 1851 N N . CYS A 1 242 ? -38.085 -0.766 -13.437 1.00 56.47 242 CYS A N 1
ATOM 1852 C CA . CYS A 1 242 ? -37.783 0.493 -14.130 1.00 56.47 242 CYS A CA 1
ATOM 1853 C C . CYS A 1 242 ? -37.899 1.731 -13.209 1.00 56.47 242 CYS A C 1
ATOM 1855 O O . CYS A 1 242 ? -38.357 2.784 -13.644 1.00 56.47 242 CYS A O 1
ATOM 1857 N N . GLY A 1 243 ? -37.569 1.583 -11.920 1.00 45.44 243 GLY A N 1
ATOM 1858 C CA . GLY A 1 243 ? -37.668 2.644 -10.914 1.00 45.44 243 GLY A CA 1
ATOM 1859 C C . GLY A 1 243 ? -36.749 3.846 -11.183 1.00 45.44 243 GLY A C 1
ATOM 1860 O O . GLY A 1 243 ? -35.619 3.662 -11.631 1.00 45.44 243 GLY A O 1
ATOM 1861 N N . GLU A 1 244 ? -37.311 5.021 -10.863 1.00 44.94 244 GLU A N 1
ATOM 1862 C CA . GLU A 1 244 ? -36.876 6.428 -10.984 1.00 44.94 244 GLU A CA 1
ATOM 1863 C C . GLU A 1 244 ? -36.268 6.930 -12.315 1.00 44.94 244 GLU A C 1
ATOM 1865 O O . GLU A 1 244 ? -35.467 6.247 -12.950 1.00 44.94 244 GLU A O 1
ATOM 1870 N N . PRO A 1 245 ? -36.656 8.149 -12.762 1.00 42.28 245 PRO A N 1
ATOM 1871 C CA . PRO A 1 245 ? -36.187 8.723 -14.019 1.00 42.28 245 PRO A CA 1
ATOM 1872 C C . PRO A 1 245 ? -34.667 8.897 -14.031 1.00 42.28 245 PRO A C 1
ATOM 1874 O O . PRO A 1 245 ? -34.075 9.494 -13.130 1.00 42.28 245 PRO A O 1
ATOM 1877 N N . ILE A 1 246 ? -34.048 8.427 -15.111 1.00 45.50 246 ILE A N 1
ATOM 1878 C CA . ILE A 1 246 ? -32.617 8.559 -15.359 1.00 45.50 246 ILE A CA 1
ATOM 1879 C C . ILE A 1 246 ? -32.352 9.984 -15.857 1.00 45.50 246 ILE A C 1
ATOM 1881 O O . ILE A 1 246 ? -32.528 10.279 -17.033 1.00 45.50 246 ILE A O 1
ATOM 1885 N N . PHE A 1 247 ? -31.879 10.838 -14.945 1.00 41.75 247 PHE A N 1
ATOM 1886 C CA . PHE A 1 247 ? -31.047 12.014 -15.229 1.00 41.75 247 PHE A CA 1
ATOM 1887 C C . PHE A 1 247 ? -31.700 13.239 -15.924 1.00 41.75 247 PHE A C 1
ATOM 1889 O O . PHE A 1 247 ? -32.368 13.157 -16.951 1.00 41.75 247 PHE A O 1
ATOM 1896 N N . ARG A 1 248 ? -31.409 14.434 -15.384 1.00 43.19 248 ARG A N 1
ATOM 1897 C CA . ARG A 1 248 ? -31.498 15.743 -16.068 1.00 43.19 248 ARG A CA 1
ATOM 1898 C C . ARG A 1 248 ? -30.086 16.132 -16.509 1.00 43.19 248 ARG A C 1
ATOM 1900 O O . ARG A 1 248 ? -29.146 15.796 -15.799 1.00 43.19 248 ARG A O 1
ATOM 1907 N N . ASP A 1 249 ? -29.929 16.808 -17.651 1.00 43.19 249 ASP A N 1
ATOM 1908 C CA . ASP A 1 249 ? -28.604 17.185 -18.175 1.00 43.19 249 ASP A CA 1
ATOM 1909 C C . ASP A 1 249 ? -27.683 17.787 -17.093 1.00 43.19 249 ASP A C 1
ATOM 1911 O O . ASP A 1 249 ? -28.149 18.587 -16.278 1.00 43.19 249 ASP A O 1
ATOM 1915 N N . PRO A 1 250 ? -26.371 17.457 -17.086 1.00 48.69 250 PRO A N 1
ATOM 1916 C CA . PRO A 1 250 ? -25.468 17.833 -15.995 1.00 48.69 250 PRO A CA 1
ATOM 1917 C C . PRO A 1 250 ? -25.198 19.344 -15.948 1.00 48.69 250 PRO A C 1
ATOM 1919 O O . PRO A 1 250 ? -24.637 19.848 -14.982 1.00 48.69 250 PRO A O 1
ATOM 1922 N N . VAL A 1 251 ? -25.573 20.056 -17.012 1.00 41.97 251 VAL A N 1
ATOM 1923 C CA . VAL A 1 251 ? -25.649 21.511 -17.108 1.00 41.97 251 VAL A CA 1
ATOM 1924 C C . VAL A 1 251 ? -26.902 21.778 -17.932 1.00 41.97 251 VAL A C 1
ATOM 1926 O O . VAL A 1 251 ? -26.938 21.388 -19.097 1.00 41.97 251 VAL A O 1
ATOM 1929 N N . GLY A 1 252 ? -27.943 22.365 -17.336 1.00 37.72 252 GLY A N 1
ATOM 1930 C CA . GLY A 1 252 ? -29.172 22.694 -18.065 1.00 37.72 252 GLY A CA 1
ATOM 1931 C C . GLY A 1 252 ? -28.878 23.519 -19.324 1.00 37.72 252 GLY A C 1
ATOM 1932 O O . GLY A 1 252 ? -27.961 24.343 -19.319 1.00 37.72 252 GLY A O 1
ATOM 1933 N N . GLU A 1 253 ? -29.627 23.286 -20.407 1.00 32.56 253 GLU A N 1
ATOM 1934 C CA . GLU A 1 253 ? -29.530 24.096 -21.628 1.00 32.56 253 GLU A CA 1
ATOM 1935 C C . GLU A 1 253 ? -29.650 25.598 -21.308 1.00 32.56 253 GLU A C 1
ATOM 1937 O O . GLU A 1 253 ? -30.488 26.015 -20.503 1.00 32.56 253 GLU A O 1
ATOM 1942 N N . GLU A 1 254 ? -28.811 26.421 -21.951 1.00 33.06 254 GLU A N 1
ATOM 1943 C CA . GLU A 1 254 ? -28.908 27.883 -21.902 1.00 33.06 254 GLU A CA 1
ATOM 1944 C C . GLU A 1 254 ? -30.251 28.326 -22.504 1.00 33.06 254 GLU A C 1
ATOM 1946 O O . GLU A 1 254 ? -30.400 28.447 -23.721 1.00 33.06 254 GLU A O 1
ATOM 1951 N N . VAL A 1 255 ? -31.239 28.594 -21.649 1.00 29.30 255 VAL A N 1
ATOM 1952 C CA . VAL A 1 255 ? -32.483 29.251 -22.059 1.00 29.30 255 VAL A CA 1
ATOM 1953 C C . VAL A 1 255 ? -32.265 30.773 -22.054 1.00 29.30 255 VAL A C 1
ATOM 1955 O O . VAL A 1 255 ? -31.743 31.310 -21.071 1.00 29.30 255 VAL A O 1
ATOM 1958 N N . PRO A 1 256 ? -32.657 31.509 -23.115 1.00 28.03 256 PRO A N 1
ATOM 1959 C CA . PRO A 1 256 ? -32.569 32.964 -23.135 1.00 28.03 256 PRO A CA 1
ATOM 1960 C C . PRO A 1 256 ? -33.519 33.565 -22.098 1.00 28.03 256 PRO A C 1
ATOM 1962 O O . PRO A 1 256 ? -34.662 33.133 -21.976 1.00 28.03 256 PRO A O 1
ATOM 1965 N N . ILE A 1 257 ? -33.064 34.600 -21.395 1.00 34.88 257 ILE A N 1
ATOM 1966 C CA . ILE A 1 257 ? -33.873 35.362 -20.436 1.00 34.88 257 ILE A CA 1
ATOM 1967 C C . ILE A 1 257 ? -35.034 36.054 -21.175 1.00 34.88 257 ILE A C 1
ATOM 1969 O O . ILE A 1 257 ? -34.792 36.777 -22.147 1.00 34.88 257 ILE A O 1
ATOM 1973 N N . PRO A 1 258 ? -36.268 35.952 -20.651 1.00 26.67 258 PRO A N 1
ATOM 1974 C CA . PRO A 1 258 ? -37.048 37.166 -20.458 1.00 26.67 258 PRO A CA 1
ATOM 1975 C C . PRO A 1 258 ? -37.675 37.286 -19.060 1.00 26.67 258 PRO A C 1
ATOM 1977 O O . PRO A 1 258 ? -37.804 36.340 -18.291 1.00 26.67 258 PRO A O 1
ATOM 1980 N N . HIS A 1 259 ? -38.003 38.540 -18.770 1.00 30.59 259 HIS A N 1
ATOM 1981 C CA . HIS A 1 259 ? -38.366 39.150 -17.499 1.00 30.59 259 HIS A CA 1
ATOM 1982 C C . HIS A 1 259 ? -39.673 38.678 -16.829 1.00 30.59 259 HIS A C 1
ATOM 1984 O O . HIS A 1 259 ? -40.640 38.332 -17.498 1.00 30.59 259 HIS A O 1
ATOM 1990 N N . ASN A 1 260 ? -39.691 38.934 -15.511 1.00 28.61 260 ASN A N 1
ATOM 1991 C CA . ASN A 1 260 ? -40.818 39.196 -14.601 1.00 28.61 260 ASN A CA 1
ATOM 1992 C C . ASN A 1 260 ? -41.629 38.013 -14.041 1.00 28.61 260 ASN A C 1
ATOM 1994 O O . ASN A 1 260 ? -42.542 37.508 -14.675 1.00 28.61 260 ASN A O 1
ATOM 1998 N N . GLY A 1 261 ? -41.350 37.726 -12.761 1.00 37.81 261 GLY A N 1
ATOM 1999 C CA . GLY A 1 261 ? -42.305 37.857 -11.654 1.00 37.81 261 GLY A CA 1
ATOM 2000 C C . GLY A 1 261 ? -43.511 36.924 -11.619 1.00 37.81 261 GLY A C 1
ATOM 2001 O O . GLY A 1 261 ? -44.555 37.281 -12.144 1.00 37.81 261 GLY A O 1
ATOM 2002 N N . GLU A 1 262 ? -43.400 35.842 -10.846 1.00 26.53 262 GLU A N 1
ATOM 2003 C CA . GLU A 1 262 ? -44.506 35.284 -10.055 1.00 26.53 262 GLU A CA 1
ATOM 2004 C C . GLU A 1 262 ? -43.934 34.420 -8.916 1.00 26.53 262 GLU A C 1
ATOM 2006 O O . GLU A 1 262 ? -43.123 33.521 -9.138 1.00 26.53 262 GLU A O 1
ATOM 2011 N N . GLU A 1 263 ? -44.302 34.755 -7.676 1.00 38.94 263 GLU A N 1
ATOM 2012 C CA . GLU A 1 263 ? -43.991 33.985 -6.469 1.00 38.94 263 GLU A CA 1
ATOM 2013 C C . GLU A 1 263 ? -44.766 32.658 -6.468 1.00 38.94 263 GLU A C 1
ATOM 2015 O O . GLU A 1 263 ? -45.984 32.638 -6.637 1.00 38.94 263 GLU A O 1
ATOM 2020 N N . ALA A 1 264 ? -44.065 31.551 -6.213 1.00 25.05 264 ALA A N 1
ATOM 2021 C CA . ALA A 1 264 ? -44.638 30.235 -5.926 1.00 25.05 264 ALA A CA 1
ATOM 2022 C C . ALA A 1 264 ? -43.689 29.465 -4.973 1.00 25.05 264 ALA A C 1
ATOM 2024 O O . ALA A 1 264 ? -42.516 29.821 -4.856 1.00 25.05 264 ALA A O 1
ATOM 2025 N N . PRO A 1 265 ? -44.192 28.484 -4.207 1.00 28.77 265 PRO A N 1
ATOM 2026 C CA . PRO A 1 265 ? -44.147 28.495 -2.752 1.00 28.77 265 PRO A CA 1
ATOM 2027 C C . PRO A 1 265 ? -42.893 27.840 -2.165 1.00 28.77 265 PRO A C 1
ATOM 2029 O O . PRO A 1 265 ? -42.308 26.920 -2.732 1.00 28.77 265 PRO A O 1
ATOM 2032 N N . VAL A 1 266 ? -42.537 28.296 -0.965 1.00 28.92 266 VAL A N 1
ATOM 2033 C CA . VAL A 1 266 ? -41.515 27.697 -0.098 1.00 28.92 266 VAL A CA 1
ATOM 2034 C C . VAL A 1 266 ? -41.835 26.204 0.128 1.00 28.92 266 VAL A C 1
ATOM 2036 O O . VAL A 1 266 ? -42.945 25.904 0.577 1.00 28.92 266 VAL A O 1
ATOM 2039 N N . PRO A 1 267 ? -40.907 25.263 -0.144 1.00 28.22 267 PRO A N 1
ATOM 2040 C CA . PRO A 1 267 ? -41.085 23.859 0.211 1.00 28.22 267 PRO A CA 1
ATOM 2041 C C . PRO A 1 267 ? -40.995 23.693 1.737 1.00 28.22 267 PRO A C 1
ATOM 2043 O O . PRO A 1 267 ? -40.272 24.451 2.392 1.00 28.22 267 PRO A O 1
ATOM 2046 N N . PRO A 1 268 ? -41.712 22.728 2.336 1.00 30.33 268 PRO A N 1
ATOM 2047 C CA . PRO A 1 268 ? -41.734 22.574 3.781 1.00 30.33 268 PRO A CA 1
ATOM 2048 C C . PRO A 1 268 ? -40.336 22.214 4.291 1.00 30.33 268 PRO A C 1
ATOM 2050 O O . PRO A 1 268 ? -39.674 21.324 3.758 1.00 30.33 268 PRO A O 1
ATOM 2053 N N . LYS A 1 269 ? -39.906 22.918 5.346 1.00 30.92 269 LYS A N 1
ATOM 2054 C CA . LYS A 1 269 ? -38.830 22.479 6.239 1.00 30.92 269 LYS A CA 1
ATOM 2055 C C . LYS A 1 269 ? -39.063 21.006 6.570 1.00 30.92 269 LYS A C 1
ATOM 2057 O O . LYS A 1 269 ? -40.142 20.676 7.059 1.00 30.92 269 LYS A O 1
ATOM 2062 N N . GLY A 1 270 ? -38.063 20.169 6.299 1.00 30.89 270 GLY A N 1
ATOM 2063 C CA . GLY A 1 270 ? -38.063 18.774 6.715 1.00 30.89 270 GLY A CA 1
ATOM 2064 C C . GLY A 1 270 ? -38.420 18.674 8.193 1.00 30.89 270 GLY A C 1
ATOM 2065 O O . GLY A 1 270 ? -37.834 19.363 9.031 1.00 30.89 270 GLY A O 1
ATOM 2066 N N . GLU A 1 271 ? -39.427 17.862 8.492 1.00 29.95 271 GLU A N 1
ATOM 2067 C CA . GLU A 1 271 ? -39.660 17.388 9.845 1.00 29.95 271 GLU A CA 1
ATOM 2068 C C . GLU A 1 271 ? -38.431 16.572 10.258 1.00 29.95 271 GLU A C 1
ATOM 2070 O O . GLU A 1 271 ? -38.205 15.470 9.762 1.00 29.95 271 GLU A O 1
ATOM 2075 N N . GLU A 1 272 ? -37.626 17.126 11.166 1.00 36.12 272 GLU A N 1
ATOM 2076 C CA . GLU A 1 272 ? -36.781 16.323 12.041 1.00 36.12 272 GLU A CA 1
ATOM 2077 C C . GLU A 1 272 ? -37.703 15.336 12.763 1.00 36.12 272 GLU A C 1
ATOM 2079 O O . GLU A 1 272 ? -38.499 15.718 13.629 1.00 36.12 272 GLU A O 1
ATOM 2084 N N . ALA A 1 273 ? -37.625 14.058 12.395 1.00 37.22 273 ALA A N 1
ATOM 2085 C CA . ALA A 1 273 ? -38.144 13.005 13.247 1.00 37.22 273 ALA A CA 1
ATOM 2086 C C . ALA A 1 273 ? -37.427 13.141 14.597 1.00 37.22 273 ALA A C 1
ATOM 2088 O O . ALA A 1 273 ? -36.210 12.981 14.677 1.00 37.22 273 ALA A O 1
ATOM 2089 N N . LYS A 1 274 ? -38.168 13.512 15.646 1.00 39.03 274 LYS A N 1
ATOM 2090 C CA . LYS A 1 274 ? -37.624 13.604 17.003 1.00 39.03 274 LYS A CA 1
ATOM 2091 C C . LYS A 1 274 ? -37.019 12.253 17.365 1.00 39.03 274 LYS A C 1
ATOM 2093 O O . LYS A 1 274 ? -37.738 11.254 17.425 1.00 39.03 274 LYS A O 1
ATOM 2098 N N . LEU A 1 275 ? -35.711 12.236 17.586 1.00 52.75 275 LEU A N 1
ATOM 2099 C CA . LEU A 1 275 ? -34.996 11.082 18.108 1.00 52.75 275 LEU A CA 1
ATOM 2100 C C . LEU A 1 275 ? -35.653 10.658 19.436 1.00 52.75 275 LEU A C 1
ATOM 2102 O O . LEU A 1 275 ? -36.113 11.480 20.230 1.00 52.75 275 LEU A O 1
ATOM 2106 N N . GLY A 1 276 ? -35.736 9.353 19.689 1.00 64.31 276 GLY A N 1
ATOM 2107 C CA . GLY A 1 276 ? -36.069 8.868 21.029 1.00 64.31 276 GLY A CA 1
ATOM 2108 C C . GLY A 1 276 ? -34.971 9.284 22.015 1.00 64.31 276 GLY A C 1
ATOM 2109 O O . GLY A 1 276 ? -33.799 9.269 21.647 1.00 64.31 276 GLY A O 1
ATOM 2110 N N . LYS A 1 277 ? -35.324 9.610 23.269 1.00 78.31 277 LYS A N 1
ATOM 2111 C CA . LYS A 1 277 ? -34.381 10.116 24.294 1.00 78.31 277 LYS A CA 1
ATOM 2112 C C . LYS A 1 277 ? -33.092 9.289 24.428 1.00 78.31 277 LYS A C 1
ATOM 2114 O O . LYS A 1 277 ? -32.017 9.855 24.578 1.00 78.31 277 LYS A O 1
ATOM 2119 N N . ALA A 1 278 ? -33.194 7.961 24.343 1.00 77.06 278 ALA A N 1
ATOM 2120 C CA . ALA A 1 278 ? -32.038 7.068 24.406 1.00 77.06 278 ALA A CA 1
ATOM 2121 C C . ALA A 1 278 ? -31.109 7.213 23.186 1.00 77.06 278 ALA A C 1
ATOM 2123 O O . ALA A 1 278 ? -29.895 7.221 23.343 1.00 77.06 278 ALA A O 1
ATOM 2124 N N . ALA A 1 279 ? -31.655 7.375 21.977 1.00 80.56 279 ALA A N 1
ATOM 2125 C CA . ALA A 1 279 ? -30.851 7.589 20.772 1.00 80.56 279 ALA A CA 1
ATOM 2126 C C . ALA A 1 279 ? -30.161 8.966 20.788 1.00 80.56 279 ALA A C 1
ATOM 2128 O O . ALA A 1 279 ? -28.996 9.067 20.420 1.00 80.56 279 ALA A O 1
ATOM 2129 N N . GLU A 1 280 ? -30.849 10.003 21.281 1.00 86.69 280 GLU A N 1
ATOM 2130 C CA . GLU A 1 280 ? -30.265 11.333 21.523 1.00 86.69 280 GLU A CA 1
ATOM 2131 C C . GLU A 1 280 ? -29.078 11.273 22.488 1.00 86.69 280 GLU A C 1
ATOM 2133 O O . GLU A 1 280 ? -27.993 11.750 22.158 1.00 86.69 280 GLU A O 1
ATOM 2138 N N . LEU A 1 281 ? -29.265 10.632 23.647 1.00 86.44 281 LEU A N 1
ATOM 2139 C CA . LEU A 1 281 ? -28.207 10.468 24.641 1.00 86.44 281 LEU A CA 1
ATOM 2140 C C . LEU A 1 281 ? -27.031 9.652 24.090 1.00 86.44 281 LEU A C 1
ATOM 2142 O O . LEU A 1 281 ? -25.873 10.009 24.306 1.00 86.44 281 LEU A O 1
ATOM 2146 N N . ALA A 1 282 ? -27.315 8.570 23.362 1.00 88.00 282 ALA A N 1
ATOM 2147 C CA . ALA A 1 282 ? -26.279 7.729 22.776 1.00 88.00 282 ALA A CA 1
ATOM 2148 C C . ALA A 1 282 ? -25.417 8.504 21.775 1.00 88.00 282 ALA A C 1
ATOM 2150 O O . ALA A 1 282 ? -24.192 8.373 21.778 1.00 88.00 282 ALA A O 1
ATOM 2151 N N . GLU A 1 283 ? -26.053 9.324 20.938 1.00 89.62 283 GLU A N 1
ATOM 2152 C CA . GLU A 1 283 ? -25.376 10.160 19.951 1.00 89.62 283 GLU A CA 1
ATOM 2153 C C . GLU A 1 283 ? -24.505 11.232 20.617 1.00 89.62 283 GLU A C 1
ATOM 2155 O O . GLU A 1 283 ? -23.343 11.397 20.250 1.00 89.62 283 GLU A O 1
ATOM 2160 N N . GLU A 1 284 ? -25.031 11.920 21.635 1.00 92.12 284 GLU A N 1
ATOM 2161 C CA . GLU A 1 284 ? -24.295 12.951 22.378 1.00 92.12 284 GLU A CA 1
ATOM 2162 C C . GLU A 1 284 ? -23.038 12.375 23.043 1.00 92.12 284 GLU A C 1
ATOM 2164 O O . GLU A 1 284 ? -21.939 12.925 22.913 1.00 92.12 284 GLU A O 1
ATOM 2169 N N . VAL A 1 285 ? -23.181 11.233 23.721 1.00 91.25 285 VAL A N 1
ATOM 2170 C CA . VAL A 1 285 ? -22.055 10.536 24.355 1.00 91.25 285 VAL A CA 1
ATOM 2171 C C . VAL A 1 285 ? -21.057 10.058 23.303 1.00 91.25 285 VAL A C 1
ATOM 2173 O O . VAL A 1 285 ? -19.850 10.193 23.505 1.00 91.25 285 VAL A O 1
ATOM 2176 N N . SER A 1 286 ? -21.535 9.541 22.169 1.00 93.19 286 SER A N 1
ATOM 2177 C CA . SER A 1 286 ? -20.675 9.085 21.078 1.00 93.19 286 SER A CA 1
ATOM 2178 C C . SER A 1 286 ? -19.825 10.213 20.493 1.00 93.19 286 SER A C 1
ATOM 2180 O O . SER A 1 286 ? -18.612 10.057 20.362 1.00 93.19 286 SER A O 1
ATOM 2182 N N . GLU A 1 287 ? -20.426 11.354 20.157 1.00 93.12 287 GLU A N 1
ATOM 2183 C CA . GLU A 1 287 ? -19.700 12.522 19.640 1.00 93.12 287 GLU A CA 1
ATOM 2184 C C . GLU A 1 287 ? -18.646 13.021 20.632 1.00 93.12 287 GLU A C 1
ATOM 2186 O O . GLU A 1 287 ? -17.493 13.265 20.260 1.00 93.12 287 GLU A O 1
ATOM 2191 N N . LYS A 1 288 ? -19.006 13.099 21.917 1.00 94.69 288 LYS A N 1
ATOM 2192 C CA . LYS A 1 288 ? -18.081 13.520 22.970 1.00 94.69 288 LYS A CA 1
ATOM 2193 C C . LYS A 1 288 ? -16.901 12.557 23.118 1.00 94.69 288 LYS A C 1
ATOM 2195 O O . LYS A 1 288 ? -15.753 13.002 23.111 1.00 94.69 288 LYS A O 1
ATOM 2200 N N . GLU A 1 289 ? -17.157 11.254 23.225 1.00 93.81 289 GLU A N 1
ATOM 2201 C CA . GLU A 1 289 ? -16.099 10.242 23.348 1.00 93.81 289 GLU A CA 1
ATOM 2202 C C . GLU A 1 289 ? -15.188 10.230 22.120 1.00 93.81 289 GLU A C 1
ATOM 2204 O O . GLU A 1 289 ? -13.966 10.173 22.263 1.00 93.81 289 GLU A O 1
ATOM 2209 N N . PHE A 1 290 ? -15.748 10.344 20.912 1.00 94.94 290 PHE A N 1
ATOM 2210 C CA . PHE A 1 290 ? -14.950 10.399 19.691 1.00 94.94 290 PHE A CA 1
ATOM 2211 C C . PHE A 1 290 ? -14.016 11.612 19.685 1.00 94.94 290 PHE A C 1
ATOM 2213 O O . PHE A 1 290 ? -12.810 11.464 19.458 1.00 94.94 290 PHE A O 1
ATOM 2220 N N . ALA A 1 291 ? -14.547 12.799 19.992 1.00 94.81 291 ALA A N 1
ATOM 2221 C CA . ALA A 1 291 ? -13.765 14.027 20.052 1.00 94.81 291 ALA A CA 1
ATOM 2222 C C . ALA A 1 291 ? -12.645 13.944 21.100 1.00 94.81 291 ALA A C 1
ATOM 2224 O O . ALA A 1 291 ? -11.495 14.282 20.807 1.00 94.81 291 ALA A O 1
ATOM 2225 N N . GLU A 1 292 ? -12.947 13.442 22.300 1.00 94.50 292 GLU A N 1
ATOM 2226 C CA . GLU A 1 292 ? -11.963 13.279 23.370 1.00 94.50 292 GLU A CA 1
ATOM 2227 C C . GLU A 1 292 ? -10.864 12.274 23.004 1.00 94.50 292 GLU A C 1
ATOM 2229 O O . GLU A 1 292 ? -9.676 12.547 23.209 1.00 94.50 292 GLU A O 1
ATOM 2234 N N . LEU A 1 293 ? -11.230 11.112 22.459 1.00 92.69 293 LEU A N 1
ATOM 2235 C CA . LEU A 1 293 ? -10.274 10.066 22.099 1.00 92.69 293 LEU A CA 1
ATOM 2236 C C . LEU A 1 293 ? -9.380 10.480 20.925 1.00 92.69 293 LEU A C 1
ATOM 2238 O O . LEU A 1 293 ? -8.178 10.197 20.964 1.00 92.69 293 LEU A O 1
ATOM 2242 N N . ALA A 1 294 ? -9.937 11.164 19.922 1.00 93.12 294 ALA A N 1
ATOM 2243 C CA . ALA A 1 294 ? -9.190 11.682 18.779 1.00 93.12 294 ALA A CA 1
ATOM 2244 C C . ALA A 1 294 ? -8.251 12.830 19.185 1.00 93.12 294 ALA A C 1
ATOM 2246 O O . ALA A 1 294 ? -7.096 12.873 18.752 1.00 93.12 294 ALA A O 1
ATOM 2247 N N . ALA A 1 295 ? -8.702 13.740 20.056 1.00 92.50 295 ALA A N 1
ATOM 2248 C CA . ALA A 1 295 ? -7.884 14.844 20.557 1.00 92.50 295 ALA A CA 1
ATOM 2249 C C . ALA A 1 295 ? -6.703 14.352 21.406 1.00 92.50 295 ALA A C 1
ATOM 2251 O O . ALA A 1 295 ? -5.575 14.796 21.190 1.00 92.50 295 ALA A O 1
ATOM 2252 N N . LYS A 1 296 ? -6.923 13.380 22.308 1.00 91.06 296 LYS A N 1
ATOM 2253 C CA . LYS A 1 296 ? -5.861 12.764 23.134 1.00 91.06 296 LYS A CA 1
ATOM 2254 C C . LYS A 1 296 ? -4.719 12.169 22.305 1.00 91.06 296 LYS A C 1
ATOM 2256 O O . LYS A 1 296 ? -3.606 12.047 22.808 1.00 91.06 296 LYS A O 1
ATOM 2261 N N . ARG A 1 297 ? -4.987 11.814 21.048 1.00 88.94 297 ARG A N 1
ATOM 2262 C CA . ARG A 1 297 ? -4.022 11.203 20.123 1.00 88.94 297 ARG A CA 1
ATOM 2263 C C . ARG A 1 297 ? -3.514 12.166 19.047 1.00 88.94 297 ARG A C 1
ATOM 2265 O O . ARG A 1 297 ? -2.802 11.758 18.139 1.00 88.94 297 ARG A O 1
ATOM 2272 N N . GLY A 1 298 ? -3.862 13.453 19.139 1.00 90.00 298 GLY A N 1
ATOM 2273 C CA . GLY A 1 298 ? -3.447 14.478 18.175 1.00 90.00 298 GLY A CA 1
ATOM 2274 C C . GLY A 1 298 ? -4.110 14.357 16.797 1.00 90.00 298 GLY A C 1
ATOM 2275 O O . GLY A 1 298 ? -3.733 15.070 15.869 1.00 90.00 298 GLY A O 1
ATOM 2276 N N . LEU A 1 299 ? -5.115 13.490 16.644 1.00 91.00 299 LEU A N 1
ATOM 2277 C CA . LEU A 1 299 ? -5.789 13.249 15.365 1.00 91.00 299 LEU A CA 1
ATOM 2278 C C . LEU A 1 299 ? -6.728 14.399 14.987 1.00 91.00 299 LEU A C 1
ATOM 2280 O O . LEU A 1 299 ? -6.908 14.672 13.805 1.00 91.00 299 LEU A O 1
ATOM 2284 N N . ALA A 1 300 ? -7.265 15.115 15.981 1.00 90.44 300 ALA A N 1
ATOM 2285 C CA . ALA A 1 300 ? -8.024 16.346 15.761 1.00 90.44 300 ALA A CA 1
ATOM 2286 C C . ALA A 1 300 ? -7.162 17.421 15.078 1.00 90.44 300 ALA A C 1
ATOM 2288 O O . ALA A 1 300 ? -7.549 17.990 14.061 1.00 90.44 300 ALA A O 1
ATOM 2289 N N . GLU A 1 301 ? -5.948 17.631 15.596 1.00 90.00 301 GLU A N 1
ATOM 2290 C CA . GLU A 1 301 ? -4.979 18.561 15.017 1.00 90.00 301 GLU A CA 1
ATOM 2291 C C . GLU A 1 301 ? -4.539 18.108 13.620 1.00 90.00 301 GLU A C 1
ATOM 2293 O O . GLU A 1 301 ? -4.392 18.930 12.717 1.00 90.00 301 GLU A O 1
ATOM 2298 N N . LEU A 1 302 ? -4.341 16.801 13.425 1.00 87.31 302 LEU A N 1
ATOM 2299 C CA . LEU A 1 302 ? -3.997 16.237 12.126 1.00 87.31 302 LEU A CA 1
ATOM 2300 C C . LEU A 1 302 ? -5.106 16.501 11.096 1.00 87.31 302 LEU A C 1
ATOM 2302 O O . LEU A 1 302 ? -4.802 17.010 10.014 1.00 87.31 302 LEU A O 1
ATOM 2306 N N . ALA A 1 303 ? -6.366 16.219 11.437 1.00 86.56 303 ALA A N 1
ATOM 2307 C CA . ALA A 1 303 ? -7.517 16.450 10.567 1.00 86.56 303 ALA A CA 1
ATOM 2308 C C . ALA A 1 303 ? -7.665 17.932 10.196 1.00 86.56 303 ALA A C 1
ATOM 2310 O O . ALA A 1 303 ? -7.747 18.277 9.015 1.00 86.56 303 ALA A O 1
ATOM 2311 N N . GLU A 1 304 ? -7.576 18.824 11.181 1.00 88.94 304 GLU A N 1
ATOM 2312 C CA . GLU A 1 304 ? -7.685 20.264 10.958 1.00 88.94 304 GLU A CA 1
ATOM 2313 C C . GLU A 1 304 ? -6.513 20.796 10.119 1.00 88.94 304 GLU A C 1
ATOM 2315 O O . GLU A 1 304 ? -6.699 21.501 9.125 1.00 88.94 304 GLU A O 1
ATOM 2320 N N . LYS A 1 305 ? -5.271 20.460 10.488 1.00 86.00 305 LYS A N 1
ATOM 2321 C CA . LYS A 1 305 ? -4.084 21.065 9.871 1.00 86.00 305 LYS A CA 1
ATOM 2322 C C . LYS A 1 305 ? -3.756 20.463 8.515 1.00 86.00 305 LYS A C 1
ATOM 2324 O O . LYS A 1 305 ? -3.442 21.237 7.604 1.00 86.00 305 LYS A O 1
ATOM 2329 N N . LYS A 1 306 ? -3.805 19.132 8.378 1.00 82.00 306 LYS A N 1
ATOM 2330 C CA . LYS A 1 306 ? -3.392 18.418 7.157 1.00 82.00 306 LYS A CA 1
ATOM 2331 C C . LYS A 1 306 ? -4.535 18.189 6.175 1.00 82.00 306 LYS A C 1
ATOM 2333 O O . LYS A 1 306 ? -4.293 18.258 4.971 1.00 82.00 306 LYS A O 1
ATOM 2338 N N . TRP A 1 307 ? -5.738 17.902 6.667 1.00 81.62 307 TRP A N 1
ATOM 2339 C CA . TRP A 1 307 ? -6.880 17.551 5.814 1.00 81.62 307 TRP A CA 1
ATOM 2340 C C . TRP A 1 307 ? -7.880 18.694 5.647 1.00 81.62 307 TRP A C 1
ATOM 2342 O O . TRP A 1 307 ? -8.670 18.662 4.713 1.00 81.62 307 TRP A O 1
ATOM 2352 N N . LYS A 1 308 ? -7.799 19.734 6.491 1.00 88.06 308 LYS A N 1
ATOM 2353 C CA . LYS A 1 308 ? -8.751 20.859 6.520 1.00 88.06 308 LYS A CA 1
ATOM 2354 C C . LYS A 1 308 ? -10.184 20.397 6.800 1.00 88.06 308 LYS A C 1
ATOM 2356 O O . LYS A 1 308 ? -11.130 20.958 6.263 1.00 88.06 308 LYS A O 1
ATOM 2361 N N . MET A 1 309 ? -10.322 19.377 7.645 1.00 83.88 309 MET A N 1
ATOM 2362 C CA . MET A 1 309 ? -11.600 18.769 8.015 1.00 83.88 309 MET A CA 1
ATOM 2363 C C . MET A 1 309 ? -11.834 18.892 9.518 1.00 83.88 309 MET A C 1
ATOM 2365 O O . MET A 1 309 ? -10.892 18.768 10.306 1.00 83.88 309 MET A O 1
ATOM 2369 N N . SER A 1 310 ? -13.089 19.094 9.920 1.00 90.50 310 SER A N 1
ATOM 2370 C CA . SER A 1 310 ? -13.488 18.881 11.311 1.00 90.50 310 SER A CA 1
ATOM 2371 C C . SER A 1 310 ? -13.556 17.381 11.620 1.00 90.50 310 SER A C 1
ATOM 2373 O O . SER A 1 310 ? -13.641 16.542 10.722 1.00 90.50 310 SER A O 1
ATOM 2375 N N . LEU A 1 311 ? -13.556 17.015 12.903 1.00 89.94 311 LEU A N 1
ATOM 2376 C CA . LEU A 1 311 ? -13.753 15.618 13.305 1.00 89.94 311 LEU A CA 1
ATOM 2377 C C . LEU A 1 311 ? -15.111 15.060 12.845 1.00 89.94 311 LEU A C 1
ATOM 2379 O O . LEU A 1 311 ? -15.192 13.888 12.481 1.00 89.94 311 LEU A O 1
ATOM 2383 N N . SER A 1 312 ? -16.146 15.900 12.794 1.00 87.00 312 SER A N 1
ATOM 2384 C CA . SER A 1 312 ? -17.468 15.516 12.289 1.00 87.00 312 SER A CA 1
ATOM 2385 C C . SER A 1 312 ? -17.440 15.219 10.783 1.00 87.00 312 SER A C 1
ATOM 2387 O O . SER A 1 312 ? -17.962 14.191 10.341 1.00 87.00 312 SER A O 1
ATOM 2389 N N . ASP A 1 313 ? -16.732 16.039 9.996 1.00 83.94 313 ASP A N 1
ATOM 2390 C CA . ASP A 1 313 ? -16.531 15.776 8.563 1.00 83.94 313 ASP A CA 1
ATOM 2391 C C . ASP A 1 313 ? -15.777 14.459 8.352 1.00 83.94 313 ASP A C 1
ATOM 2393 O O . ASP A 1 313 ? -16.084 13.697 7.436 1.00 83.94 313 ASP A O 1
ATOM 2397 N N . VAL A 1 314 ? -14.802 14.160 9.219 1.00 82.69 314 VAL A N 1
ATOM 2398 C CA . VAL A 1 314 ? -14.062 12.896 9.161 1.00 82.69 314 VAL A CA 1
ATOM 2399 C C . VAL A 1 314 ? -14.966 11.704 9.481 1.00 82.69 314 VAL A C 1
ATOM 2401 O O . VAL A 1 314 ? -14.933 10.731 8.730 1.00 82.69 314 VAL A O 1
ATOM 2404 N N . ARG A 1 315 ? -15.811 11.760 10.524 1.00 84.00 315 ARG A N 1
ATOM 2405 C CA . ARG A 1 315 ? -16.804 10.692 10.788 1.00 84.00 315 ARG A CA 1
ATOM 2406 C C . ARG A 1 315 ? -17.739 10.492 9.603 1.00 84.00 315 ARG A C 1
ATOM 2408 O O . ARG A 1 315 ? -18.010 9.358 9.219 1.00 84.00 315 ARG A O 1
ATOM 2415 N N . THR A 1 316 ? -18.176 11.584 8.985 1.00 81.38 316 THR A N 1
ATOM 2416 C CA . THR A 1 316 ? -19.030 11.538 7.792 1.00 81.38 316 THR A CA 1
ATOM 2417 C C . THR A 1 316 ? -18.310 10.852 6.628 1.00 81.38 316 THR A C 1
ATOM 2419 O O . THR A 1 316 ? -18.861 9.948 6.004 1.00 81.38 316 THR A O 1
ATOM 2422 N N . ALA A 1 317 ? -17.044 11.199 6.374 1.00 70.69 317 ALA A N 1
ATOM 2423 C CA . ALA A 1 317 ? -16.224 10.550 5.350 1.00 70.69 317 ALA A CA 1
ATOM 2424 C C . ALA A 1 317 ? -15.974 9.059 5.641 1.00 70.69 317 ALA A C 1
ATOM 2426 O O . ALA A 1 317 ? -15.870 8.261 4.711 1.00 70.69 317 ALA A O 1
ATOM 2427 N N . LEU A 1 318 ? -15.928 8.678 6.920 1.00 71.38 318 LEU A N 1
ATOM 2428 C CA . LEU A 1 318 ? -15.869 7.292 7.392 1.00 71.38 318 LEU A CA 1
ATOM 2429 C C . LEU A 1 318 ? -17.201 6.538 7.248 1.00 71.38 318 LEU A C 1
ATOM 2431 O O . LEU A 1 318 ? -17.257 5.373 7.624 1.00 71.38 318 LEU A O 1
ATOM 2435 N N . LYS A 1 319 ? -18.248 7.162 6.690 1.00 73.94 319 LYS A N 1
ATOM 2436 C CA . LYS A 1 319 ? -19.615 6.624 6.595 1.00 73.94 319 LYS A CA 1
ATOM 2437 C C . LYS A 1 319 ? -20.214 6.259 7.951 1.00 73.94 319 LYS A C 1
ATOM 2439 O O . LYS A 1 319 ? -20.888 5.245 8.092 1.00 73.94 319 LYS A O 1
ATOM 2444 N N . TYR A 1 320 ? -19.952 7.088 8.955 1.00 80.38 320 TYR A N 1
ATOM 2445 C CA . TYR A 1 320 ? -20.635 6.984 10.232 1.00 80.38 320 TYR A CA 1
ATOM 2446 C C . TYR A 1 320 ? -22.157 7.077 10.049 1.00 80.38 320 TYR A C 1
ATOM 2448 O O . TYR A 1 320 ? -22.665 8.056 9.500 1.00 80.38 320 TYR A O 1
ATOM 2456 N N . GLU A 1 321 ? -22.875 6.071 10.545 1.00 79.44 321 GLU A N 1
ATOM 2457 C CA . GLU A 1 321 ? -24.332 6.093 10.635 1.00 79.44 321 GLU A CA 1
ATOM 2458 C C . GLU A 1 321 ? -24.751 6.596 12.015 1.00 79.44 321 GLU A C 1
ATOM 2460 O O . GLU A 1 321 ? -24.397 6.013 13.044 1.00 79.44 321 GLU A O 1
ATOM 2465 N N . ARG A 1 322 ? -25.521 7.685 12.033 1.00 82.19 322 ARG A N 1
ATOM 2466 C CA . ARG A 1 322 ? -26.052 8.278 13.262 1.00 82.19 322 ARG A CA 1
ATOM 2467 C C . ARG A 1 322 ? -26.897 7.261 14.037 1.00 82.19 322 ARG A C 1
ATOM 2469 O O . ARG A 1 322 ? -27.679 6.520 13.438 1.00 82.19 322 ARG A O 1
ATOM 2476 N N . LEU A 1 323 ? -26.790 7.255 15.365 1.00 79.56 323 LEU A N 1
ATOM 2477 C CA . LEU A 1 323 ? -27.630 6.416 16.215 1.00 79.56 323 LEU A CA 1
ATOM 2478 C C . LEU A 1 323 ? -29.077 6.926 16.197 1.00 79.56 323 LEU A C 1
ATOM 2480 O O . LEU A 1 323 ? -29.375 8.065 16.550 1.00 79.56 323 LEU A O 1
ATOM 2484 N N . THR A 1 324 ? -29.986 6.051 15.780 1.00 78.44 324 THR A N 1
ATOM 2485 C CA . THR A 1 324 ? -31.437 6.265 15.722 1.00 78.44 324 THR A CA 1
ATOM 2486 C C . THR A 1 324 ? -32.140 5.246 16.624 1.00 78.44 324 THR A C 1
ATOM 2488 O O . THR A 1 324 ? -31.527 4.245 17.010 1.00 78.44 324 THR A O 1
ATOM 2491 N N . PRO A 1 325 ? -33.416 5.452 16.992 1.00 71.50 325 PRO A N 1
ATOM 2492 C CA . PRO A 1 325 ? -34.180 4.459 17.752 1.00 71.50 325 PRO A CA 1
ATOM 2493 C C . PRO A 1 325 ? -34.216 3.072 17.090 1.00 71.50 325 PRO A C 1
ATOM 2495 O O . PRO A 1 325 ? -34.282 2.057 17.781 1.00 71.50 325 PRO A O 1
ATOM 2498 N N . GLU A 1 326 ? -34.139 3.029 15.761 1.00 68.88 326 GLU A N 1
ATOM 2499 C CA . GLU A 1 326 ? -34.122 1.818 14.942 1.00 68.88 326 GLU A CA 1
ATOM 2500 C C . GLU A 1 326 ? -32.724 1.199 14.807 1.00 68.88 326 GLU A C 1
ATOM 2502 O O . GLU A 1 326 ? -32.603 0.068 14.329 1.00 68.88 326 GLU A O 1
ATOM 2507 N N . SER A 1 327 ? -31.662 1.896 15.232 1.00 67.19 327 SER A N 1
ATOM 2508 C CA . SER A 1 327 ? -30.300 1.374 15.146 1.00 67.19 327 SER A CA 1
ATOM 2509 C C . SER A 1 327 ? -30.189 0.048 15.914 1.00 67.19 327 SER A C 1
ATOM 2511 O O . SER A 1 327 ? -30.611 -0.024 17.074 1.00 67.19 327 SER A O 1
ATOM 2513 N N . PRO A 1 328 ? -29.552 -0.995 15.342 1.00 65.50 328 PRO A N 1
ATOM 2514 C CA . PRO A 1 328 ? -29.407 -2.303 15.994 1.00 65.50 328 PRO A CA 1
ATOM 2515 C C . PRO A 1 328 ? -28.795 -2.223 17.402 1.00 65.50 328 PRO A C 1
ATOM 2517 O O . PRO A 1 328 ? -29.189 -2.963 18.311 1.00 65.50 328 PRO A O 1
ATOM 2520 N N . LYS A 1 329 ? -27.880 -1.262 17.592 1.00 68.56 329 LYS A N 1
ATOM 2521 C CA . LYS A 1 329 ? -27.200 -0.969 18.861 1.00 68.56 329 LYS A CA 1
ATOM 2522 C C . LYS A 1 329 ? -28.111 -0.342 19.931 1.00 68.56 329 LYS A C 1
ATOM 2524 O O . LYS A 1 329 ? -27.791 -0.437 21.108 1.00 68.56 329 LYS A O 1
ATOM 2529 N N . ILE A 1 330 ? -29.245 0.251 19.548 1.00 67.12 330 ILE A N 1
ATOM 2530 C CA . ILE A 1 330 ? -30.228 0.881 20.451 1.00 67.12 330 ILE A CA 1
ATOM 2531 C C . ILE A 1 330 ? -31.435 -0.045 20.696 1.00 67.12 330 ILE A C 1
ATOM 2533 O O . ILE A 1 330 ? -31.918 -0.162 21.821 1.00 67.12 330 ILE A O 1
ATOM 2537 N N . GLY A 1 331 ? -31.918 -0.742 19.659 1.00 49.94 331 GLY A N 1
ATOM 2538 C CA . GLY A 1 331 ? -33.217 -1.428 19.687 1.00 49.94 331 GLY A CA 1
ATOM 2539 C C . GLY A 1 331 ? -33.260 -2.833 20.310 1.00 49.94 331 GLY A C 1
ATOM 2540 O O . GLY A 1 331 ? -34.312 -3.232 20.819 1.00 49.94 331 GLY A O 1
ATOM 2541 N N . GLY A 1 332 ? -32.161 -3.601 20.309 1.00 49.94 332 GLY A N 1
ATOM 2542 C CA . GLY A 1 332 ? -32.240 -5.018 20.710 1.00 49.94 332 GLY A CA 1
ATOM 2543 C C . GLY A 1 332 ? -30.955 -5.736 21.127 1.00 49.94 332 GLY A C 1
ATOM 2544 O O . GLY A 1 332 ? -31.063 -6.716 21.858 1.00 49.94 332 GLY A O 1
ATOM 2545 N N . GLY A 1 333 ? -29.764 -5.273 20.727 1.00 48.12 333 GLY A N 1
ATOM 2546 C CA . GLY A 1 333 ? -28.503 -5.975 21.030 1.00 48.12 333 GLY A CA 1
ATOM 2547 C C . GLY A 1 333 ? -27.906 -5.703 22.418 1.00 48.12 333 GLY A C 1
ATOM 2548 O O . GLY A 1 333 ? -27.185 -6.541 22.945 1.00 48.12 333 GLY A O 1
ATOM 2549 N N . PHE A 1 334 ? -28.224 -4.554 23.024 1.00 51.53 334 PHE A N 1
ATOM 2550 C CA . PHE A 1 334 ? -27.550 -4.041 24.230 1.00 51.53 334 PHE A CA 1
ATOM 2551 C C . PHE A 1 334 ? -28.430 -3.992 25.483 1.00 51.53 334 PHE A C 1
ATOM 2553 O O . PHE A 1 334 ? -27.957 -3.582 26.543 1.00 51.53 334 PHE A O 1
ATOM 2560 N N . LYS A 1 335 ? -29.704 -4.402 25.390 1.00 51.94 335 LYS A N 1
ATOM 2561 C CA . LYS A 1 335 ? -30.623 -4.361 26.535 1.00 51.94 335 LYS A CA 1
ATOM 2562 C C . LYS A 1 335 ? -30.076 -5.232 27.660 1.00 51.94 335 LYS A C 1
ATOM 2564 O O . LYS A 1 335 ? -30.012 -6.454 27.522 1.00 51.94 335 LYS A O 1
ATOM 2569 N N . ALA A 1 336 ? -29.707 -4.591 28.768 1.00 46.72 336 ALA A N 1
ATOM 2570 C CA . ALA A 1 336 ? -29.412 -5.278 30.008 1.00 46.72 336 ALA A CA 1
ATOM 2571 C C . ALA A 1 336 ? -30.609 -6.180 30.334 1.00 46.72 336 ALA A C 1
ATOM 2573 O O . ALA A 1 336 ? -31.752 -5.726 30.409 1.00 46.72 336 ALA A O 1
ATOM 2574 N N . SER A 1 337 ? -30.376 -7.486 30.463 1.00 42.66 337 SER A N 1
ATOM 2575 C CA . SER A 1 337 ? -31.368 -8.369 31.066 1.00 42.66 337 SER A CA 1
ATOM 2576 C C . SER A 1 337 ? -31.610 -7.827 32.469 1.00 42.66 337 SER A C 1
ATOM 2578 O O . SER A 1 337 ? -30.701 -7.916 33.291 1.00 42.66 337 SER A O 1
ATOM 2580 N N . SER A 1 338 ? -32.775 -7.198 32.665 1.00 43.06 338 SER A N 1
ATOM 2581 C CA . SER A 1 338 ? -33.209 -6.460 33.856 1.00 43.06 338 SER A CA 1
ATOM 2582 C C . SER A 1 338 ? -32.391 -6.808 35.096 1.00 43.06 338 SER A C 1
ATOM 2584 O O . SER A 1 338 ? -32.451 -7.952 35.565 1.00 43.06 338 SER A O 1
ATOM 2586 N N . ILE A 1 339 ? -31.648 -5.828 35.612 1.00 41.78 339 ILE A N 1
ATOM 2587 C CA . ILE A 1 339 ? -30.942 -5.898 36.891 1.00 41.78 339 ILE A CA 1
ATOM 2588 C C . ILE A 1 339 ? -32.015 -6.050 37.982 1.00 41.78 339 ILE A C 1
ATOM 2590 O O . ILE A 1 339 ? -32.529 -5.089 38.544 1.00 41.78 339 ILE A O 1
ATOM 2594 N N . GLY A 1 340 ? -32.465 -7.286 38.199 1.00 35.41 340 GLY A N 1
ATOM 2595 C CA . GLY A 1 340 ? -33.463 -7.630 39.199 1.00 35.41 340 GLY A CA 1
ATOM 2596 C C . GLY A 1 340 ? -32.825 -7.554 40.578 1.00 35.41 340 GLY A C 1
ATOM 2597 O O . GLY A 1 340 ? -31.882 -8.294 40.853 1.00 35.41 340 GLY A O 1
ATOM 2598 N N . GLY A 1 341 ? -33.336 -6.656 41.423 1.00 33.34 341 GLY A N 1
ATOM 2599 C CA . GLY A 1 341 ? -32.803 -6.366 42.754 1.00 33.34 341 GLY A CA 1
ATOM 2600 C C . GLY A 1 341 ? -32.489 -7.619 43.580 1.00 33.34 341 GLY A C 1
ATOM 2601 O O . GLY A 1 341 ? -33.352 -8.465 43.821 1.00 33.34 341 GLY A O 1
ATOM 2602 N N . GLY A 1 342 ? -31.232 -7.722 44.015 1.00 35.81 342 GLY A N 1
ATOM 2603 C CA . GLY A 1 342 ? -30.680 -8.832 44.792 1.00 35.81 342 GLY A CA 1
ATOM 2604 C C . GLY A 1 342 ? -29.348 -9.330 44.222 1.00 35.81 342 GLY A C 1
ATOM 2605 O O . GLY A 1 342 ? -28.988 -8.999 43.100 1.00 35.81 342 GLY A O 1
ATOM 2606 N N . ALA A 1 343 ? -28.620 -10.154 44.986 1.00 29.70 343 ALA A N 1
ATOM 2607 C CA . ALA A 1 343 ? -27.238 -10.622 44.749 1.00 29.70 343 ALA A CA 1
ATOM 2608 C C . ALA A 1 343 ? -26.900 -11.241 43.359 1.00 29.70 343 ALA A C 1
ATOM 2610 O O . ALA A 1 343 ? -25.758 -11.630 43.126 1.00 29.70 343 ALA A O 1
ATOM 2611 N N . LEU A 1 344 ? -27.861 -11.324 42.434 1.00 30.45 344 LEU A N 1
ATOM 2612 C CA . LEU A 1 344 ? -27.694 -11.650 41.012 1.00 30.45 344 LEU A CA 1
ATOM 2613 C C . LEU A 1 344 ? -27.244 -10.450 40.143 1.00 30.45 344 LEU A C 1
ATOM 2615 O O . LEU A 1 344 ? -26.734 -10.679 39.046 1.00 30.45 344 LEU A O 1
ATOM 2619 N N . ALA A 1 345 ? -27.356 -9.205 40.625 1.00 42.44 345 ALA A N 1
ATOM 2620 C CA . ALA A 1 345 ? -26.928 -7.990 39.912 1.00 42.44 345 ALA A CA 1
ATOM 2621 C C . ALA A 1 345 ? -25.418 -7.972 39.578 1.00 42.44 345 ALA A C 1
ATOM 2623 O O . ALA A 1 345 ? -25.027 -7.644 38.456 1.00 42.44 345 ALA A O 1
ATOM 2624 N N . VAL A 1 346 ? -24.574 -8.455 40.498 1.00 36.72 346 VAL A N 1
ATOM 2625 C CA . VAL A 1 346 ? -23.103 -8.467 40.354 1.00 36.72 346 VAL A CA 1
ATOM 2626 C C . VAL A 1 346 ? -22.623 -9.418 39.243 1.00 36.72 346 VAL A C 1
ATOM 2628 O O . VAL A 1 346 ? -21.620 -9.153 38.581 1.00 36.72 346 VAL A O 1
ATOM 2631 N N . ALA A 1 347 ? -23.344 -10.517 38.991 1.00 36.22 347 ALA A N 1
ATOM 2632 C CA . ALA A 1 347 ? -23.024 -11.450 37.906 1.00 36.22 347 ALA A CA 1
ATOM 2633 C C . ALA A 1 347 ? -23.555 -10.967 36.542 1.00 36.22 347 ALA A C 1
ATOM 2635 O O . ALA A 1 347 ? -22.904 -11.180 35.518 1.00 36.22 347 ALA A O 1
ATOM 2636 N N . GLY A 1 348 ? -24.710 -10.288 36.530 1.00 43.84 348 GLY A N 1
ATOM 2637 C CA . GLY A 1 348 ? -25.331 -9.742 35.320 1.00 43.84 348 GLY A CA 1
ATOM 2638 C C . GLY A 1 348 ? -24.533 -8.595 34.698 1.00 43.84 348 GLY A C 1
ATOM 2639 O O . GLY A 1 348 ? -24.323 -8.596 33.487 1.00 43.84 348 GLY A O 1
ATOM 2640 N N . GLY A 1 349 ? -24.005 -7.677 35.517 1.00 45.38 349 GLY A N 1
ATOM 2641 C CA . GLY A 1 349 ? -23.175 -6.565 35.041 1.00 45.38 349 GLY A CA 1
ATOM 2642 C C . GLY A 1 349 ? -21.898 -7.037 34.340 1.00 45.38 349 GLY A C 1
ATOM 2643 O O . GLY A 1 349 ? -21.612 -6.621 33.222 1.00 45.38 349 GLY A O 1
ATOM 2644 N N . ALA A 1 350 ? -21.161 -7.985 34.931 1.00 47.75 350 ALA A N 1
ATOM 2645 C CA . ALA A 1 350 ? -19.937 -8.514 34.326 1.00 47.75 350 ALA A CA 1
ATOM 2646 C C . ALA A 1 350 ? -20.189 -9.258 32.999 1.00 47.75 350 ALA A C 1
ATOM 2648 O O . ALA A 1 350 ? -19.379 -9.140 32.077 1.00 47.75 350 ALA A O 1
ATOM 2649 N N . ALA A 1 351 ? -21.299 -9.998 32.893 1.00 51.69 351 ALA A N 1
ATOM 2650 C CA . ALA A 1 351 ? -21.701 -10.701 31.674 1.00 51.69 351 ALA A CA 1
ATOM 2651 C C . ALA A 1 351 ? -22.202 -9.744 30.578 1.00 51.69 351 ALA A C 1
ATOM 2653 O O . ALA A 1 351 ? -21.871 -9.936 29.411 1.00 51.69 351 ALA A O 1
ATOM 2654 N N . TRP A 1 352 ? -22.937 -8.690 30.948 1.00 58.75 352 TRP A N 1
ATOM 2655 C CA . TRP A 1 352 ? -23.359 -7.623 30.035 1.00 58.75 352 TRP A CA 1
ATOM 2656 C C . TRP A 1 352 ? -22.151 -6.865 29.477 1.00 58.75 352 TRP A C 1
ATOM 2658 O O . TRP A 1 352 ? -21.999 -6.765 28.262 1.00 58.75 352 TRP A O 1
ATOM 2668 N N . VAL A 1 353 ? -21.220 -6.443 30.343 1.00 55.84 353 VAL A N 1
ATOM 2669 C CA . VAL A 1 353 ? -19.965 -5.810 29.913 1.00 55.84 353 VAL A CA 1
ATOM 2670 C C . VAL A 1 353 ? -19.160 -6.738 28.999 1.00 55.84 353 VAL A C 1
ATOM 2672 O O . VAL A 1 353 ? -18.613 -6.289 27.995 1.00 55.84 353 VAL A O 1
ATOM 2675 N N . TYR A 1 354 ? -19.084 -8.032 29.326 1.00 57.31 354 TYR A N 1
ATOM 2676 C CA . TYR A 1 354 ? -18.418 -9.015 28.471 1.00 57.31 354 TYR A CA 1
ATOM 2677 C C . TYR A 1 354 ? -19.087 -9.121 27.096 1.00 57.31 354 TYR A C 1
ATOM 2679 O O . TYR A 1 354 ? -18.385 -9.040 26.097 1.00 57.31 354 TYR A O 1
ATOM 2687 N N . GLY A 1 355 ? -20.418 -9.220 27.032 1.00 54.72 355 GLY A N 1
ATOM 2688 C CA . GLY A 1 355 ? -21.161 -9.291 25.770 1.00 54.72 355 GLY A CA 1
ATOM 2689 C C . GLY A 1 355 ? -20.991 -8.049 24.892 1.00 54.72 355 GLY A C 1
ATOM 2690 O O . GLY A 1 355 ? -20.865 -8.171 23.681 1.00 54.72 355 GLY A O 1
ATOM 2691 N N . ILE A 1 356 ? -20.905 -6.861 25.495 1.00 60.00 356 ILE A N 1
ATOM 2692 C CA . ILE A 1 356 ? -20.645 -5.601 24.783 1.00 60.00 356 ILE A CA 1
ATOM 2693 C C . ILE A 1 356 ? -19.244 -5.568 24.176 1.00 60.00 356 ILE A C 1
ATOM 2695 O O . ILE A 1 356 ? -19.069 -5.179 23.022 1.00 60.00 356 ILE A O 1
ATOM 2699 N N . VAL A 1 357 ? -18.241 -5.957 24.963 1.00 60.78 357 VAL A N 1
ATOM 2700 C CA . VAL A 1 357 ? -16.850 -5.994 24.505 1.00 60.78 357 VAL A CA 1
ATOM 2701 C C . VAL A 1 357 ? -16.681 -7.059 23.425 1.00 60.78 357 VAL A C 1
ATOM 2703 O O . VAL A 1 357 ? -16.032 -6.791 22.420 1.00 60.78 357 VAL A O 1
ATOM 2706 N N . ASP A 1 358 ? -17.294 -8.228 23.607 1.00 61.94 358 ASP A N 1
ATOM 2707 C CA . ASP A 1 358 ? -17.269 -9.327 22.646 1.00 61.94 358 ASP A CA 1
ATOM 2708 C C . ASP A 1 358 ? -17.914 -8.920 21.315 1.00 61.94 358 ASP A C 1
ATOM 2710 O O . ASP A 1 358 ? -17.260 -9.017 20.274 1.00 61.94 358 ASP A O 1
ATOM 2714 N N . ALA A 1 359 ? -19.125 -8.353 21.354 1.00 58.28 359 ALA A N 1
ATOM 2715 C CA . ALA A 1 359 ? -19.811 -7.825 20.177 1.00 58.28 359 ALA A CA 1
ATOM 2716 C C . ALA A 1 359 ? -18.979 -6.742 19.485 1.00 58.28 359 ALA A C 1
ATOM 2718 O O . ALA A 1 359 ? -18.764 -6.827 18.286 1.00 58.28 359 ALA A O 1
ATOM 2719 N N . PHE A 1 360 ? -18.408 -5.783 20.223 1.00 60.50 360 PHE A N 1
ATOM 2720 C CA . PHE A 1 360 ? -17.502 -4.792 19.637 1.00 60.50 360 PHE A CA 1
ATOM 2721 C C . PHE A 1 360 ? -16.336 -5.465 18.911 1.00 60.50 360 PHE A C 1
ATOM 2723 O O . PHE A 1 360 ? -16.119 -5.192 17.739 1.00 60.50 360 PHE A O 1
ATOM 2730 N N . THR A 1 361 ? -15.612 -6.379 19.563 1.00 60.28 361 THR A N 1
ATOM 2731 C CA . THR A 1 361 ? -14.431 -7.021 18.961 1.00 60.28 361 THR A CA 1
ATOM 2732 C C . THR A 1 361 ? -14.741 -7.867 17.724 1.00 60.28 361 THR A C 1
ATOM 2734 O O . THR A 1 361 ? -13.856 -8.035 16.884 1.00 60.28 361 THR A O 1
ATOM 2737 N N . HIS A 1 362 ? -15.975 -8.360 17.586 1.00 56.00 362 HIS A N 1
ATOM 2738 C CA . HIS A 1 362 ? -16.413 -9.174 16.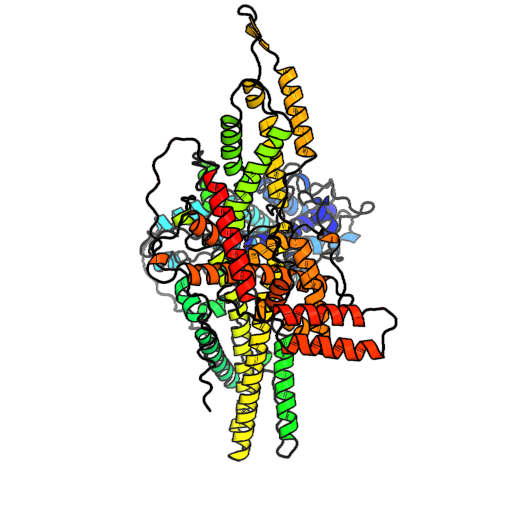451 1.00 56.00 362 HIS A CA 1
ATOM 2739 C C . HIS A 1 362 ? -17.178 -8.377 15.372 1.00 56.00 362 HIS A C 1
ATOM 2741 O O . HIS A 1 362 ? -17.103 -8.750 14.202 1.00 56.00 362 HIS A O 1
ATOM 2747 N N . ASP A 1 363 ? -17.827 -7.261 15.727 1.00 53.62 363 ASP A N 1
ATOM 2748 C CA . ASP A 1 363 ? -18.688 -6.447 14.852 1.00 53.62 363 ASP A CA 1
ATOM 2749 C C . ASP A 1 363 ? -18.053 -5.122 14.394 1.00 53.62 363 ASP A C 1
ATOM 2751 O O . ASP A 1 363 ? -18.741 -4.338 13.737 1.00 53.62 363 ASP A O 1
ATOM 2755 N N . VAL A 1 364 ? -16.767 -4.829 14.677 1.00 51.78 364 VAL A N 1
ATOM 2756 C CA . VAL A 1 364 ? -16.101 -3.639 14.094 1.00 51.78 364 VAL A CA 1
ATOM 2757 C C . VAL A 1 364 ? -16.091 -3.776 12.567 1.00 51.78 364 VAL A C 1
ATOM 2759 O O . VAL A 1 364 ? -15.169 -4.346 11.971 1.00 51.78 364 VAL A O 1
ATOM 2762 N N . THR A 1 365 ? -17.117 -3.231 11.918 1.00 49.62 365 THR A N 1
ATOM 2763 C CA . THR A 1 365 ? -17.333 -3.368 10.481 1.00 49.62 365 THR A CA 1
ATOM 2764 C C . THR A 1 365 ? -16.183 -2.747 9.690 1.00 49.62 365 THR A C 1
ATOM 2766 O O . THR A 1 365 ? -15.426 -1.865 10.132 1.00 49.62 365 THR A O 1
ATOM 2769 N N . THR A 1 366 ? -16.007 -3.242 8.470 1.00 45.12 366 THR A N 1
ATOM 2770 C CA . THR A 1 366 ? -15.312 -2.519 7.410 1.00 45.12 366 THR A CA 1
ATOM 2771 C C . THR A 1 366 ? -16.190 -1.338 6.999 1.00 45.12 366 THR A C 1
ATOM 2773 O O . THR A 1 366 ? -16.844 -1.402 5.965 1.00 45.12 366 THR A O 1
ATOM 2776 N N . LEU A 1 367 ? -16.205 -0.257 7.794 1.00 48.00 367 LEU A N 1
ATOM 2777 C CA . LEU A 1 367 ? -16.578 1.074 7.291 1.00 48.00 367 LEU A CA 1
ATOM 2778 C C . LEU A 1 367 ? -15.883 1.285 5.942 1.00 48.00 367 LEU A C 1
ATOM 2780 O O . LEU A 1 367 ? -14.787 0.757 5.757 1.00 48.00 367 LEU A O 1
ATOM 2784 N N . ASP A 1 368 ? -16.495 1.993 4.994 1.00 46.69 368 ASP A N 1
ATOM 2785 C CA . ASP A 1 368 ? -16.056 2.017 3.592 1.00 46.69 368 ASP A CA 1
ATOM 2786 C C . ASP A 1 368 ? -14.699 2.740 3.421 1.00 46.69 368 ASP A C 1
ATOM 2788 O O . ASP A 1 368 ? -14.592 3.907 3.033 1.00 46.69 368 ASP A O 1
ATOM 2792 N N . ARG A 1 369 ? -13.625 2.019 3.769 1.00 51.94 369 ARG A N 1
ATOM 2793 C CA . ARG A 1 369 ? -12.243 2.488 3.954 1.00 51.94 369 ARG A CA 1
ATOM 2794 C C . ARG A 1 369 ? -11.739 3.206 2.730 1.00 51.94 369 ARG A C 1
ATOM 2796 O O . ARG A 1 369 ? -11.052 4.216 2.831 1.00 51.94 369 ARG A O 1
ATOM 2803 N N . VAL A 1 370 ? -12.068 2.666 1.562 1.00 45.22 370 VAL A N 1
ATOM 2804 C CA . VAL A 1 370 ? -11.564 3.212 0.313 1.00 45.22 370 VAL A CA 1
ATOM 2805 C C . VAL A 1 370 ? -12.216 4.556 0.022 1.00 45.22 370 VAL A C 1
ATOM 2807 O O . VAL A 1 370 ? -11.500 5.452 -0.407 1.00 45.22 370 VAL A O 1
ATOM 2810 N N . ALA A 1 371 ? -13.506 4.727 0.337 1.00 41.16 371 ALA A N 1
ATOM 2811 C CA . ALA A 1 371 ? -14.206 5.999 0.189 1.00 41.16 371 ALA A CA 1
ATOM 2812 C C . ALA A 1 371 ? -13.631 7.061 1.138 1.00 41.16 371 ALA A C 1
ATOM 2814 O O . ALA A 1 371 ? -13.251 8.138 0.676 1.00 41.16 371 ALA A O 1
ATOM 2815 N N . ALA A 1 372 ? -13.456 6.728 2.422 1.00 41.34 372 ALA A N 1
ATOM 2816 C CA . ALA A 1 372 ? -12.888 7.633 3.424 1.00 41.34 372 ALA A CA 1
ATOM 2817 C C . ALA A 1 372 ? -11.446 8.043 3.091 1.00 41.34 372 ALA A C 1
ATOM 2819 O O . ALA A 1 372 ? -11.110 9.225 3.091 1.00 41.34 372 ALA A O 1
ATOM 2820 N N . VAL A 1 373 ? -10.600 7.075 2.723 1.00 49.31 373 VAL A N 1
ATOM 2821 C CA . VAL A 1 373 ? -9.209 7.318 2.319 1.00 49.31 373 VAL A CA 1
ATOM 2822 C C . VAL A 1 373 ? -9.141 8.200 1.071 1.00 49.31 373 VAL A C 1
ATOM 2824 O O . VAL A 1 373 ? -8.309 9.099 1.026 1.00 49.31 373 VAL A O 1
ATOM 2827 N N . THR A 1 374 ? -10.026 8.014 0.085 1.00 46.94 374 THR A N 1
ATOM 2828 C CA . THR A 1 374 ? -10.078 8.886 -1.105 1.00 46.94 374 THR A CA 1
ATOM 2829 C C . THR A 1 374 ? -10.707 10.258 -0.864 1.00 46.94 374 THR A C 1
ATOM 2831 O O . THR A 1 374 ? -10.385 11.194 -1.593 1.00 46.94 374 THR A O 1
ATOM 2834 N N . ALA A 1 375 ? -11.593 10.389 0.125 1.00 40.78 375 ALA A N 1
ATOM 2835 C CA . ALA A 1 375 ? -12.240 11.650 0.479 1.00 40.78 375 ALA A CA 1
ATOM 2836 C C . ALA A 1 375 ? -11.322 12.546 1.328 1.00 40.78 375 ALA A C 1
ATOM 2838 O O . ALA A 1 375 ? -11.233 13.744 1.076 1.00 40.78 375 ALA A O 1
ATOM 2839 N N . ILE A 1 376 ? -10.609 11.955 2.292 1.00 44.28 376 ILE A N 1
ATOM 2840 C CA . ILE A 1 376 ? -9.730 12.653 3.244 1.00 44.28 376 ILE A CA 1
ATOM 2841 C C . ILE A 1 376 ? -8.369 12.983 2.614 1.00 44.28 376 ILE A C 1
ATOM 2843 O O . ILE A 1 376 ? -7.803 14.055 2.832 1.00 44.28 376 ILE A O 1
ATOM 2847 N N . LEU A 1 377 ? -7.834 12.065 1.807 1.00 47.06 377 LEU A N 1
ATOM 2848 C CA . LEU A 1 377 ? -6.634 12.289 1.012 1.00 47.06 377 LEU A CA 1
ATOM 2849 C C . LEU A 1 377 ? -7.044 12.328 -0.457 1.00 47.06 377 LEU A C 1
ATOM 2851 O O . LEU A 1 377 ? -7.188 11.268 -1.073 1.00 47.06 377 LEU A O 1
ATOM 2855 N N . PRO A 1 378 ? -7.213 13.518 -1.060 1.00 43.03 378 PRO A N 1
ATOM 2856 C CA . PRO A 1 378 ? -7.304 13.609 -2.503 1.00 43.03 378 PRO A CA 1
ATOM 2857 C C . PRO A 1 378 ? -5.940 13.201 -3.059 1.00 43.03 378 PRO A C 1
ATOM 2859 O O . PRO A 1 378 ? -5.013 13.996 -3.155 1.00 43.03 378 PRO A O 1
ATOM 2862 N N . PHE A 1 379 ? -5.809 11.932 -3.406 1.00 39.03 379 PHE A N 1
ATOM 2863 C CA . PHE A 1 379 ? -4.706 11.371 -4.178 1.00 39.03 379 PHE A CA 1
ATOM 2864 C C . PHE A 1 379 ? -4.729 11.883 -5.635 1.00 39.03 379 PHE A C 1
ATOM 2866 O O . PHE A 1 379 ? -4.492 11.126 -6.559 1.00 39.03 379 PHE A O 1
ATOM 2873 N N . VAL A 1 380 ? -5.154 13.116 -5.891 1.00 39.00 380 VAL A N 1
ATOM 2874 C CA . VAL A 1 380 ? -5.332 13.626 -7.250 1.00 39.00 380 VAL A CA 1
ATOM 2875 C C . VAL A 1 380 ? -4.355 14.766 -7.442 1.00 39.00 380 VAL A C 1
ATOM 2877 O O . VAL A 1 380 ? -4.574 15.857 -6.926 1.00 39.00 380 VAL A O 1
ATOM 2880 N N . GLY A 1 381 ? -3.295 14.506 -8.191 1.00 34.09 381 GLY A N 1
ATOM 2881 C CA . GLY A 1 381 ? -2.361 15.510 -8.668 1.00 34.09 381 GLY A CA 1
ATOM 2882 C C . GLY A 1 381 ? -2.066 15.404 -10.163 1.00 34.09 381 GLY A C 1
ATOM 2883 O O . GLY A 1 381 ? -1.874 16.430 -10.800 1.00 34.09 381 GLY A O 1
ATOM 2884 N N . CYS A 1 382 ? -2.020 14.206 -10.763 1.00 36.12 382 CYS A N 1
ATOM 2885 C CA . CYS A 1 382 ? -1.080 14.079 -11.894 1.00 36.12 382 CYS A CA 1
ATOM 2886 C C . CYS A 1 382 ? -1.576 13.374 -13.166 1.00 36.12 382 CYS A C 1
ATOM 2888 O O . CYS A 1 382 ? -1.060 13.612 -14.264 1.00 36.12 382 CYS A O 1
ATOM 2890 N N . ALA A 1 383 ? -2.609 12.532 -13.068 1.00 36.69 383 ALA A N 1
ATOM 2891 C CA . ALA A 1 383 ? -3.138 11.806 -14.228 1.00 36.69 383 ALA A CA 1
ATOM 2892 C C . ALA A 1 383 ? -3.960 12.682 -15.191 1.00 36.69 383 ALA A C 1
ATOM 2894 O O . ALA A 1 383 ? -3.980 12.414 -16.391 1.00 36.69 383 ALA A O 1
ATOM 2895 N N . VAL A 1 384 ? -4.609 13.736 -14.686 1.00 35.25 384 VAL A N 1
ATOM 2896 C CA . VAL A 1 384 ? -5.561 14.558 -15.456 1.00 35.25 384 VAL A CA 1
ATOM 2897 C C . VAL A 1 384 ? -4.850 15.641 -16.281 1.00 35.25 384 VAL A C 1
ATOM 2899 O O . VAL A 1 384 ? -5.182 15.855 -17.443 1.00 35.25 384 VAL A O 1
ATOM 2902 N N . THR A 1 385 ? -3.818 16.278 -15.728 1.00 33.28 385 THR A N 1
ATOM 2903 C CA . THR A 1 385 ? -3.024 17.331 -16.389 1.00 33.28 385 THR A CA 1
ATOM 2904 C C . THR A 1 385 ? -2.109 16.780 -17.489 1.00 33.28 385 THR A C 1
ATOM 2906 O O . THR A 1 385 ? -2.024 17.360 -18.568 1.00 33.28 385 THR A O 1
ATOM 2909 N N . THR A 1 386 ? -1.512 15.599 -17.290 1.00 35.94 386 THR A N 1
ATOM 2910 C CA . THR A 1 386 ? -0.626 14.954 -18.283 1.00 35.94 386 THR A CA 1
ATOM 2911 C C . THR A 1 386 ? -1.376 14.484 -19.536 1.00 35.94 386 THR A C 1
ATOM 2913 O O . THR A 1 386 ? -0.851 14.587 -20.646 1.00 35.94 386 THR A O 1
ATOM 2916 N N . ALA A 1 387 ? -2.616 14.003 -19.389 1.00 33.28 387 ALA A N 1
ATOM 2917 C CA . ALA A 1 387 ? -3.459 13.637 -20.529 1.00 33.28 387 ALA A CA 1
ATOM 2918 C C . ALA A 1 387 ? -3.763 14.856 -21.425 1.00 33.28 387 ALA A C 1
ATOM 2920 O O . ALA A 1 387 ? -3.770 14.733 -22.648 1.00 33.28 387 ALA A O 1
ATOM 2921 N N . ALA A 1 388 ? -3.913 16.041 -20.824 1.00 34.03 388 ALA A N 1
ATOM 2922 C CA . ALA A 1 388 ? -4.166 17.294 -21.533 1.00 34.03 388 ALA A CA 1
ATOM 2923 C C . ALA A 1 388 ? -2.909 17.915 -22.188 1.00 34.03 388 ALA A C 1
ATOM 2925 O O . ALA A 1 388 ? -3.026 18.663 -23.163 1.00 34.03 388 ALA A O 1
ATOM 2926 N N . GLU A 1 389 ? -1.704 17.627 -21.682 1.00 37.25 389 GLU A N 1
ATOM 2927 C CA . GLU A 1 389 ? -0.430 18.123 -22.236 1.00 37.25 389 GLU A CA 1
ATOM 2928 C C . GLU A 1 389 ? 0.168 17.192 -23.303 1.00 37.25 389 GLU A C 1
ATOM 2930 O O . GLU A 1 389 ? 0.736 17.669 -24.291 1.00 37.25 389 GLU A O 1
ATOM 2935 N N . ALA A 1 390 ? -0.034 15.875 -23.178 1.00 36.12 390 ALA A N 1
ATOM 2936 C CA . ALA A 1 390 ? 0.343 14.889 -24.195 1.00 36.12 390 ALA A CA 1
ATOM 2937 C C . ALA A 1 390 ? -0.408 15.101 -25.525 1.00 36.12 390 ALA A C 1
ATOM 2939 O O . ALA A 1 390 ? 0.162 14.884 -26.594 1.00 36.12 390 ALA A O 1
ATOM 2940 N N . GLU A 1 391 ? -1.645 15.607 -25.476 1.00 36.38 391 GLU A N 1
ATOM 2941 C CA . GLU A 1 391 ? -2.407 16.015 -26.667 1.00 36.38 391 GLU A CA 1
ATOM 2942 C C . GLU A 1 391 ? -1.871 17.291 -27.337 1.00 36.38 391 GLU A C 1
ATOM 2944 O O . GLU A 1 391 ? -2.132 17.524 -28.517 1.00 36.38 391 GLU A O 1
ATOM 2949 N N . LYS A 1 392 ? -1.093 18.117 -26.625 1.00 38.09 392 LYS A N 1
ATOM 2950 C CA . LYS A 1 392 ? -0.584 19.407 -27.128 1.00 38.09 392 LYS A CA 1
ATOM 2951 C C . LYS A 1 392 ? 0.864 19.358 -27.626 1.00 38.09 392 LYS A C 1
ATOM 2953 O O . LYS A 1 392 ? 1.390 20.384 -28.050 1.00 38.09 392 LYS A O 1
ATOM 2958 N N . GLY A 1 393 ? 1.512 18.190 -27.611 1.00 32.41 393 GLY A N 1
ATOM 2959 C CA . GLY A 1 393 ? 2.835 17.983 -28.218 1.00 32.41 393 GLY A CA 1
ATOM 2960 C C . GLY A 1 393 ? 4.002 18.719 -27.542 1.00 32.41 393 GLY A C 1
ATOM 2961 O O . GLY A 1 393 ? 5.098 18.759 -28.099 1.00 32.41 393 GLY A O 1
ATOM 2962 N N . GLY A 1 394 ? 3.798 19.292 -26.354 1.00 37.88 394 GLY A N 1
ATOM 2963 C CA . GLY A 1 394 ? 4.833 19.965 -25.574 1.00 37.88 394 GLY A CA 1
ATOM 2964 C C . GLY A 1 394 ? 5.125 19.180 -24.306 1.00 37.88 394 GLY A C 1
ATOM 2965 O O . GLY A 1 394 ? 4.437 19.369 -23.314 1.00 37.88 394 GLY A O 1
ATOM 2966 N N . VAL A 1 395 ? 6.133 18.305 -24.324 1.00 35.06 395 VAL A N 1
ATOM 2967 C CA . VAL A 1 395 ? 6.518 17.545 -23.126 1.00 35.06 395 VAL A CA 1
ATOM 2968 C C . VAL A 1 395 ? 7.924 17.954 -22.692 1.00 35.06 395 VAL A C 1
ATOM 2970 O O . VAL A 1 395 ? 8.923 17.470 -23.224 1.00 35.06 395 VAL A O 1
ATOM 2973 N N . ASN A 1 396 ? 8.012 18.827 -21.686 1.00 34.31 396 ASN A N 1
ATOM 2974 C CA . ASN A 1 396 ? 9.195 18.909 -20.828 1.00 34.31 396 ASN A CA 1
ATOM 2975 C C . ASN A 1 396 ? 9.115 17.726 -19.848 1.00 34.31 396 ASN A C 1
ATOM 2977 O O . ASN A 1 396 ? 8.619 17.843 -18.734 1.00 34.31 396 ASN A O 1
ATOM 2981 N N . GLY A 1 397 ? 9.534 16.550 -20.324 1.00 34.69 397 GLY A N 1
ATOM 2982 C CA . GLY A 1 397 ? 9.247 15.228 -19.745 1.00 34.69 397 GLY A CA 1
ATOM 2983 C C . GLY A 1 397 ? 9.928 14.860 -18.424 1.00 34.69 397 GLY A C 1
ATOM 2984 O O . GLY A 1 397 ? 10.212 13.684 -18.217 1.00 34.69 397 GLY A O 1
ATOM 2985 N N . LEU A 1 398 ? 10.196 15.829 -17.548 1.00 32.69 398 LEU A N 1
ATOM 2986 C CA . LEU A 1 398 ? 10.741 15.588 -16.207 1.00 32.69 398 LEU A CA 1
ATOM 2987 C C . LEU A 1 398 ? 9.730 15.924 -15.097 1.00 32.69 398 LEU A C 1
ATOM 2989 O O . LEU A 1 398 ? 9.699 15.215 -14.096 1.00 32.69 398 LEU A O 1
ATOM 2993 N N . ASP A 1 399 ? 8.843 16.902 -15.312 1.00 31.17 399 ASP A N 1
ATOM 2994 C CA . ASP A 1 399 ? 7.844 17.304 -14.308 1.00 31.17 399 ASP A CA 1
ATOM 2995 C C . ASP A 1 399 ? 6.602 16.392 -14.300 1.00 31.17 399 ASP A C 1
ATOM 2997 O O . ASP A 1 399 ? 6.045 16.111 -13.241 1.00 31.17 399 ASP A O 1
ATOM 3001 N N . SER A 1 400 ? 6.206 15.831 -15.448 1.00 34.47 400 SER A N 1
ATOM 3002 C CA . SER A 1 400 ? 5.001 14.990 -15.541 1.00 34.47 400 SER A CA 1
ATOM 3003 C C . SER A 1 400 ? 5.213 13.554 -15.039 1.00 34.47 400 SER A C 1
ATOM 3005 O O . SER A 1 400 ? 4.279 12.933 -14.552 1.00 34.47 400 SER A O 1
ATOM 3007 N N . ALA A 1 401 ? 6.426 12.995 -15.130 1.00 33.97 401 ALA A N 1
ATOM 3008 C CA . ALA A 1 401 ? 6.676 11.570 -14.857 1.00 33.97 401 ALA A CA 1
ATOM 3009 C C . ALA A 1 401 ? 6.747 11.215 -13.358 1.00 33.97 401 ALA A C 1
ATOM 3011 O O . ALA A 1 401 ? 6.514 10.067 -12.983 1.00 33.97 401 ALA A O 1
ATOM 3012 N N . LEU A 1 402 ? 7.050 12.190 -12.499 1.00 38.50 402 LEU A N 1
ATOM 3013 C CA . LEU A 1 402 ? 7.288 11.986 -11.064 1.00 38.50 402 LEU A CA 1
ATOM 3014 C C . LEU A 1 402 ? 6.111 12.404 -10.183 1.00 38.50 402 LEU A C 1
ATOM 3016 O O . LEU A 1 402 ? 6.208 12.304 -8.973 1.00 38.50 402 LEU A O 1
ATOM 3020 N N . CYS A 1 403 ? 5.024 12.841 -10.807 1.00 35.50 403 CYS A N 1
ATOM 3021 C CA . CYS A 1 403 ? 3.734 13.178 -10.218 1.00 35.50 403 CYS A CA 1
ATOM 3022 C C . CYS A 1 403 ? 2.883 11.875 -9.986 1.00 35.50 403 CYS A C 1
ATOM 3024 O O . CYS A 1 403 ? 1.808 11.824 -9.393 1.00 35.50 403 CYS A O 1
ATOM 3026 N N . PHE A 1 404 ? 3.419 10.721 -10.384 1.00 40.88 404 PHE A N 1
ATOM 3027 C CA . PHE A 1 404 ? 2.715 9.440 -10.377 1.00 40.88 404 PHE A CA 1
ATOM 3028 C C . PHE A 1 404 ? 3.017 8.489 -9.209 1.00 40.88 404 PHE A C 1
ATOM 3030 O O . PHE A 1 404 ? 2.393 7.432 -9.104 1.00 40.88 404 PHE A O 1
ATOM 3037 N N . LEU A 1 405 ? 3.927 8.844 -8.304 1.00 38.28 405 LEU A N 1
ATOM 3038 C CA . LEU A 1 405 ? 4.199 8.096 -7.064 1.00 38.28 405 LEU A CA 1
ATOM 3039 C C . LEU A 1 405 ? 3.248 8.534 -5.922 1.00 38.28 405 LEU A C 1
ATOM 3041 O O . LEU A 1 405 ? 3.091 7.842 -4.914 1.00 38.28 405 LEU A O 1
ATOM 3045 N N . GLY A 1 406 ? 2.569 9.663 -6.146 1.00 35.31 406 GLY A N 1
ATOM 3046 C CA . GLY A 1 406 ? 1.456 10.348 -5.492 1.00 35.31 406 GLY A CA 1
ATOM 3047 C C . GLY A 1 406 ? 0.222 9.497 -5.204 1.00 35.31 406 GLY A C 1
ATOM 3048 O O . GLY A 1 406 ? -0.230 9.327 -4.071 1.00 35.31 406 GLY A O 1
ATOM 3049 N N . ASP A 1 407 ? -0.323 8.955 -6.268 1.00 37.69 407 ASP A N 1
ATOM 3050 C CA . ASP A 1 407 ? -1.772 9.040 -6.409 1.00 37.69 407 ASP A CA 1
ATOM 3051 C C . ASP A 1 407 ? -2.454 7.655 -6.371 1.00 37.69 407 ASP A C 1
ATOM 3053 O O . ASP A 1 407 ? -3.548 7.449 -5.843 1.00 37.69 407 ASP A O 1
ATOM 3057 N N . ALA A 1 408 ? -1.757 6.606 -6.756 1.00 38.75 408 ALA A N 1
ATOM 3058 C CA . ALA A 1 408 ? -2.022 5.282 -6.211 1.00 38.75 408 ALA A CA 1
ATOM 3059 C C . ALA A 1 408 ? -0.840 4.963 -5.302 1.00 38.75 408 ALA A C 1
ATOM 3061 O O . ALA A 1 408 ? 0.190 5.624 -5.391 1.00 38.75 408 ALA A O 1
ATOM 3062 N N . LEU A 1 409 ? -0.958 4.022 -4.377 1.00 32.72 409 LEU A N 1
ATOM 3063 C CA . LEU A 1 409 ? 0.174 3.621 -3.551 1.00 32.72 409 LEU A CA 1
ATOM 3064 C C . LEU A 1 409 ? 1.183 2.879 -4.445 1.00 32.72 409 LEU A C 1
ATOM 3066 O O . LEU A 1 409 ? 1.266 1.660 -4.393 1.00 32.72 409 LEU A O 1
ATOM 3070 N N . LEU A 1 410 ? 1.919 3.653 -5.260 1.00 40.22 410 LEU A N 1
ATOM 3071 C CA . LEU A 1 410 ? 2.523 3.316 -6.547 1.00 40.22 410 LEU A CA 1
ATOM 3072 C C . LEU A 1 410 ? 1.476 3.315 -7.711 1.00 40.22 410 LEU A C 1
ATOM 3074 O O . LEU A 1 410 ? 0.394 2.771 -7.502 1.00 40.22 410 LEU A O 1
ATOM 3078 N N . LEU A 1 411 ? 1.835 3.782 -8.938 1.00 45.62 411 LEU A N 1
ATOM 3079 C CA . LEU A 1 411 ? 1.512 3.155 -10.262 1.00 45.62 411 LEU A CA 1
ATOM 3080 C C . LEU A 1 411 ? 0.594 3.859 -11.293 1.00 45.62 411 LEU A C 1
ATOM 3082 O O . LEU A 1 411 ? -0.615 3.640 -11.299 1.00 45.62 411 LEU A O 1
ATOM 3086 N N . THR A 1 412 ? 1.180 4.536 -12.299 1.00 35.31 412 THR A N 1
ATOM 3087 C CA . THR A 1 412 ? 0.516 4.803 -13.600 1.00 35.31 412 THR A CA 1
ATOM 3088 C C . THR A 1 412 ? 1.408 4.431 -14.806 1.00 35.31 412 THR A C 1
ATOM 3090 O O . THR A 1 412 ? 2.631 4.353 -14.667 1.00 35.31 412 THR A O 1
ATOM 3093 N N . PRO A 1 413 ? 0.837 4.231 -16.014 1.00 34.53 413 PRO A N 1
ATOM 3094 C CA . PRO A 1 413 ? 1.544 3.745 -17.212 1.00 34.53 413 PRO A CA 1
ATOM 3095 C C . PRO A 1 413 ? 2.566 4.710 -17.856 1.00 34.53 413 PRO A C 1
ATOM 3097 O O . PRO A 1 413 ? 3.074 4.408 -18.936 1.00 34.53 413 PRO A O 1
ATOM 3100 N N . ALA A 1 414 ? 2.848 5.878 -17.261 1.00 36.84 414 ALA A N 1
ATOM 3101 C CA . ALA A 1 414 ? 3.601 6.971 -17.901 1.00 36.84 414 ALA A CA 1
ATOM 3102 C C . ALA A 1 414 ? 5.072 7.123 -17.451 1.00 36.84 414 ALA A C 1
ATOM 3104 O O . ALA A 1 414 ? 5.852 7.791 -18.135 1.00 36.84 414 ALA A O 1
ATOM 3105 N N . TRP A 1 415 ? 5.500 6.443 -16.378 1.00 39.78 415 TRP A N 1
ATOM 3106 C CA . TRP A 1 415 ? 6.915 6.374 -15.966 1.00 39.78 415 TRP A CA 1
ATOM 3107 C C . TRP A 1 415 ? 7.919 5.930 -17.063 1.00 39.78 415 TRP A C 1
ATOM 3109 O O . TRP A 1 415 ? 9.060 6.410 -17.032 1.00 39.78 415 TRP A O 1
ATOM 3119 N N . PRO A 1 416 ? 7.557 5.107 -18.078 1.00 39.78 416 PRO A N 1
ATOM 3120 C CA . PRO A 1 416 ? 8.526 4.650 -19.068 1.00 39.78 416 PRO A CA 1
ATOM 3121 C C . PRO A 1 416 ? 9.074 5.798 -19.926 1.00 39.78 416 PRO A C 1
ATOM 3123 O O . PRO A 1 416 ? 10.194 5.729 -20.417 1.00 39.78 416 PRO A O 1
ATOM 3126 N N . VAL A 1 417 ? 8.336 6.904 -20.067 1.00 39.50 417 VAL A N 1
ATOM 3127 C CA . VAL A 1 417 ? 8.762 8.056 -20.879 1.00 39.50 417 VAL A CA 1
ATOM 3128 C C . VAL A 1 417 ? 9.940 8.804 -20.239 1.00 39.50 417 VAL A C 1
ATOM 3130 O O . VAL A 1 417 ? 10.890 9.158 -20.940 1.00 39.50 417 VAL A O 1
ATOM 3133 N N . GLY A 1 418 ? 9.929 8.998 -18.915 1.00 42.34 418 GLY A N 1
ATOM 3134 C CA . GLY A 1 418 ? 11.021 9.667 -18.192 1.00 42.34 418 GLY A CA 1
ATOM 3135 C C . GLY A 1 418 ? 12.303 8.830 -18.176 1.00 42.34 418 GLY A C 1
ATOM 3136 O O . GLY A 1 418 ? 13.402 9.335 -18.419 1.00 42.34 418 GLY A O 1
ATOM 3137 N N . VAL A 1 419 ? 12.158 7.517 -17.994 1.00 45.47 419 VAL A N 1
ATOM 3138 C CA . VAL A 1 419 ? 13.281 6.576 -17.987 1.00 45.47 419 VAL A CA 1
ATOM 3139 C C . VAL A 1 419 ? 13.881 6.393 -19.387 1.00 45.47 419 VAL A C 1
ATOM 3141 O O . VAL A 1 419 ? 15.103 6.357 -19.501 1.00 45.47 419 VAL A O 1
ATOM 3144 N N . ILE A 1 420 ? 13.094 6.422 -20.472 1.00 47.09 420 ILE A N 1
ATOM 3145 C CA . ILE A 1 420 ? 13.615 6.403 -21.856 1.00 47.09 420 ILE A CA 1
ATOM 3146 C C . ILE A 1 420 ? 14.579 7.569 -22.123 1.00 47.09 420 ILE A C 1
ATOM 3148 O O . ILE A 1 420 ? 15.639 7.364 -22.716 1.00 47.09 420 ILE A O 1
ATOM 3152 N N . VAL A 1 421 ? 14.260 8.792 -21.683 1.00 47.69 421 VAL A N 1
ATOM 3153 C CA . VAL A 1 421 ? 15.124 9.964 -21.928 1.00 47.69 421 VAL A CA 1
ATOM 3154 C C . VAL A 1 421 ? 16.469 9.814 -21.213 1.00 47.69 421 VAL A C 1
ATOM 3156 O O . VAL A 1 421 ? 17.517 10.118 -21.794 1.00 47.69 421 VAL A O 1
ATOM 3159 N N . HIS A 1 422 ? 16.457 9.307 -19.979 1.00 46.41 422 HIS A N 1
ATOM 3160 C CA . HIS A 1 422 ? 17.671 9.070 -19.204 1.00 46.41 422 HIS A CA 1
ATOM 3161 C C . HIS A 1 422 ? 18.448 7.834 -19.669 1.00 46.41 422 HIS A C 1
ATOM 3163 O O . HIS A 1 422 ? 19.668 7.922 -19.740 1.00 46.41 422 HIS A O 1
ATOM 3169 N N . ILE A 1 423 ? 17.788 6.745 -20.082 1.00 55.38 423 ILE A N 1
ATOM 3170 C CA . ILE A 1 423 ? 18.427 5.573 -20.706 1.00 55.38 423 ILE A CA 1
ATOM 3171 C C . ILE A 1 423 ? 19.141 5.997 -21.986 1.00 55.38 423 ILE A C 1
ATOM 3173 O O . ILE A 1 423 ? 20.316 5.694 -22.163 1.00 55.38 423 ILE A O 1
ATOM 3177 N N . VAL A 1 424 ? 18.470 6.739 -22.871 1.00 51.75 424 VAL A N 1
ATOM 3178 C CA . VAL A 1 424 ? 19.064 7.174 -24.139 1.00 51.75 424 VAL A CA 1
ATOM 3179 C C . VAL A 1 424 ? 20.217 8.143 -23.888 1.00 51.75 424 VAL A C 1
ATOM 3181 O O . VAL A 1 424 ? 21.261 7.997 -24.515 1.00 51.75 424 VAL A O 1
ATOM 3184 N N . ARG A 1 425 ? 20.092 9.107 -22.964 1.00 57.81 425 ARG A N 1
ATOM 3185 C CA . ARG A 1 425 ? 21.217 9.995 -22.613 1.00 57.81 425 ARG A CA 1
ATOM 3186 C C . ARG A 1 425 ? 22.376 9.239 -21.971 1.00 57.81 425 ARG A C 1
ATOM 3188 O O . ARG A 1 425 ? 23.504 9.462 -22.392 1.00 57.81 425 ARG A O 1
ATOM 3195 N N . ALA A 1 426 ? 22.104 8.339 -21.028 1.00 55.28 426 ALA A N 1
ATOM 3196 C CA . ALA A 1 426 ? 23.117 7.538 -20.351 1.00 55.28 426 ALA A CA 1
ATOM 3197 C C . ALA A 1 426 ? 23.841 6.612 -21.335 1.00 55.28 426 ALA A C 1
ATOM 3199 O O . ALA A 1 426 ? 25.061 6.659 -21.402 1.00 55.28 426 ALA A O 1
ATOM 3200 N N . LEU A 1 427 ? 23.128 5.860 -22.181 1.00 58.12 427 LEU A N 1
ATOM 3201 C CA . LEU A 1 427 ? 23.722 5.026 -23.238 1.00 58.12 427 LEU A CA 1
ATOM 3202 C C . LEU A 1 427 ? 24.531 5.857 -24.245 1.00 58.12 427 LEU A C 1
ATOM 3204 O O . LEU A 1 427 ? 25.572 5.421 -24.749 1.00 58.12 427 LEU A O 1
ATOM 3208 N N . LEU A 1 428 ? 24.070 7.073 -24.555 1.00 60.22 428 LEU A N 1
ATOM 3209 C CA . LEU A 1 428 ? 24.787 7.957 -25.464 1.00 60.22 428 LEU A CA 1
ATOM 3210 C C . LEU A 1 428 ? 26.061 8.537 -24.842 1.00 60.22 428 LEU A C 1
ATOM 3212 O O . LEU A 1 428 ? 27.044 8.643 -25.573 1.00 60.22 428 LEU A O 1
ATOM 3216 N N . SER A 1 429 ? 26.062 8.847 -23.542 1.00 62.09 429 SER A N 1
ATOM 3217 C CA . SER A 1 429 ? 27.206 9.421 -22.825 1.00 62.09 429 SER A CA 1
ATOM 3218 C C . SER A 1 429 ? 28.212 8.385 -22.320 1.00 62.09 429 SER A C 1
ATOM 3220 O O . SER A 1 429 ? 29.403 8.674 -22.314 1.00 62.09 429 SER A O 1
ATOM 3222 N N . PHE A 1 430 ? 27.767 7.195 -21.896 1.00 59.25 430 PHE A N 1
ATOM 3223 C CA . PHE A 1 430 ? 28.647 6.166 -21.319 1.00 59.25 430 PHE A CA 1
ATOM 3224 C C . PHE A 1 430 ? 29.545 5.509 -22.364 1.00 59.25 430 PHE A C 1
ATOM 3226 O O . PHE A 1 430 ? 30.677 5.141 -22.069 1.00 59.25 430 PHE A O 1
ATOM 3233 N N . PHE A 1 431 ? 29.052 5.368 -23.593 1.00 62.75 431 PHE A N 1
ATOM 3234 C CA . PHE A 1 431 ? 29.749 4.612 -24.624 1.00 62.75 431 PHE A CA 1
ATOM 3235 C C . PHE A 1 431 ? 30.149 5.510 -25.787 1.00 62.75 431 PHE A C 1
ATOM 3237 O O . PHE A 1 431 ? 29.497 5.524 -26.830 1.00 62.75 431 PHE A O 1
ATOM 3244 N N . SER A 1 432 ? 31.201 6.300 -25.604 1.00 60.81 432 SER A N 1
ATOM 3245 C CA . SER A 1 432 ? 31.848 6.986 -26.726 1.00 60.81 432 SER A CA 1
ATOM 3246 C C . SER A 1 432 ? 32.596 5.964 -27.604 1.00 60.81 432 SER A C 1
ATOM 3248 O O . SER A 1 432 ? 33.068 4.959 -27.071 1.00 60.81 432 SER A O 1
ATOM 3250 N N . PRO A 1 433 ? 32.699 6.171 -28.932 1.00 60.50 433 PRO A N 1
ATOM 3251 C CA . PRO A 1 433 ? 33.468 5.290 -29.824 1.00 60.50 433 PRO A CA 1
ATOM 3252 C C . PRO A 1 433 ? 34.895 5.061 -29.282 1.00 60.50 433 PRO A C 1
ATOM 3254 O O . PRO A 1 433 ? 35.456 6.007 -28.722 1.00 60.50 433 PRO A O 1
ATOM 3257 N N . PRO A 1 434 ? 35.487 3.851 -29.429 1.00 58.44 434 PRO A N 1
ATOM 3258 C CA . PRO A 1 434 ? 35.633 3.215 -30.745 1.00 58.44 434 PRO A CA 1
ATOM 3259 C C . PRO A 1 434 ? 35.204 1.733 -30.898 1.00 58.44 434 PRO A C 1
ATOM 3261 O O . PRO A 1 434 ? 35.307 1.218 -32.008 1.00 58.44 434 PRO A O 1
ATOM 3264 N N . SER A 1 435 ? 34.705 1.030 -29.869 1.00 79.50 435 SER A N 1
ATOM 3265 C CA . SER A 1 435 ? 34.271 -0.385 -29.980 1.00 79.50 435 SER A CA 1
ATOM 3266 C C . SER A 1 435 ? 32.878 -0.647 -29.396 1.00 79.50 435 SER A C 1
ATOM 3268 O O . SER A 1 435 ? 32.473 0.008 -28.437 1.00 79.50 435 SER A O 1
ATOM 3270 N N . VAL A 1 436 ? 32.145 -1.618 -29.965 1.00 84.12 436 VAL A N 1
ATOM 3271 C CA . VAL A 1 436 ? 30.861 -2.092 -29.406 1.00 84.12 436 VAL A CA 1
ATOM 3272 C C . VAL A 1 436 ? 31.111 -2.661 -28.004 1.00 84.12 436 VAL A C 1
ATOM 3274 O O . VAL A 1 436 ? 32.026 -3.476 -27.866 1.00 84.12 436 VAL A O 1
ATOM 3277 N N . PRO A 1 437 ? 30.326 -2.272 -26.985 1.00 86.75 437 PRO A N 1
ATOM 3278 C CA . PRO A 1 437 ? 30.469 -2.807 -25.635 1.00 86.75 437 PRO A CA 1
ATOM 3279 C C . PRO A 1 437 ? 30.234 -4.317 -25.577 1.00 86.75 437 PRO A C 1
ATOM 3281 O O . PRO A 1 437 ? 29.495 -4.882 -26.381 1.00 86.75 437 PRO A O 1
ATOM 3284 N N . THR A 1 438 ? 30.819 -4.975 -24.587 1.00 91.00 438 THR A N 1
ATOM 3285 C CA . THR A 1 438 ? 30.519 -6.373 -24.265 1.00 91.00 438 THR A CA 1
ATOM 3286 C C . THR A 1 438 ? 29.145 -6.509 -23.599 1.00 91.00 438 THR A C 1
ATOM 3288 O O . THR A 1 438 ? 28.595 -5.555 -23.041 1.00 91.00 438 THR A O 1
ATOM 3291 N N . ALA A 1 439 ? 28.586 -7.725 -23.599 1.00 92.44 439 ALA A N 1
ATOM 3292 C CA . ALA A 1 439 ? 27.322 -8.007 -22.915 1.00 92.44 439 ALA A CA 1
ATOM 3293 C C . ALA A 1 439 ? 27.388 -7.721 -21.402 1.00 92.44 439 ALA A C 1
ATOM 3295 O O . ALA A 1 439 ? 26.419 -7.230 -20.825 1.00 92.44 439 ALA A O 1
ATOM 3296 N N . VAL A 1 440 ? 28.550 -7.958 -20.779 1.00 91.06 440 VAL A N 1
ATOM 3297 C CA . VAL A 1 440 ? 28.791 -7.683 -19.354 1.00 91.06 440 VAL A CA 1
ATOM 3298 C C . VAL A 1 440 ? 28.808 -6.179 -19.073 1.00 91.06 440 VAL A C 1
ATOM 3300 O O . VAL A 1 440 ? 28.153 -5.736 -18.135 1.00 91.06 440 VAL A O 1
ATOM 3303 N N . GLU A 1 441 ? 29.488 -5.378 -19.898 1.00 88.06 441 GLU A N 1
ATOM 3304 C CA . GLU A 1 441 ? 29.518 -3.913 -19.743 1.00 88.06 441 GLU A CA 1
ATOM 3305 C C . GLU A 1 441 ? 28.125 -3.293 -19.924 1.00 88.06 441 GLU A C 1
ATOM 3307 O O . GLU A 1 441 ? 27.728 -2.404 -19.168 1.00 88.06 441 GLU A O 1
ATOM 3312 N N . MET A 1 442 ? 27.341 -3.793 -20.886 1.00 88.50 442 MET A N 1
ATOM 3313 C CA . MET A 1 442 ? 25.958 -3.346 -21.083 1.00 88.50 442 MET A CA 1
ATOM 3314 C C . MET A 1 442 ? 25.047 -3.744 -19.925 1.00 88.50 442 MET A C 1
ATOM 3316 O O . MET A 1 442 ? 24.227 -2.931 -19.496 1.00 88.50 442 MET A O 1
ATOM 3320 N N . GLN A 1 443 ? 25.209 -4.955 -19.386 1.00 92.00 443 GLN A N 1
ATOM 3321 C CA . GLN A 1 443 ? 24.484 -5.386 -18.194 1.00 92.00 443 GLN A CA 1
ATOM 3322 C C . GLN A 1 443 ? 24.816 -4.494 -16.994 1.00 92.00 443 GLN A C 1
ATOM 3324 O O . GLN A 1 443 ? 23.906 -4.007 -16.332 1.00 92.00 443 GLN A O 1
ATOM 3329 N N . GLN A 1 444 ? 26.096 -4.212 -16.744 1.00 88.31 444 GLN A N 1
ATOM 3330 C CA . GLN A 1 444 ? 26.518 -3.334 -15.649 1.00 88.31 444 GLN A CA 1
ATOM 3331 C C . GLN A 1 444 ? 25.958 -1.915 -15.795 1.00 88.31 444 GLN A C 1
ATOM 3333 O O . GLN A 1 444 ? 25.513 -1.327 -14.811 1.00 88.31 444 GLN A O 1
ATOM 3338 N N . SER A 1 445 ? 25.938 -1.371 -17.015 1.00 84.69 445 SER A N 1
ATOM 3339 C CA . SER A 1 445 ? 25.339 -0.062 -17.288 1.00 84.69 445 SER A CA 1
ATOM 3340 C C . SER A 1 445 ? 23.833 -0.059 -17.005 1.00 84.69 445 SER A C 1
ATOM 3342 O O . SER A 1 445 ? 23.344 0.820 -16.292 1.00 84.69 445 SER A O 1
ATOM 3344 N N . ARG A 1 446 ? 23.108 -1.078 -17.487 1.00 89.38 446 ARG A N 1
ATOM 3345 C CA . ARG A 1 446 ? 21.680 -1.269 -17.204 1.00 89.38 446 ARG A CA 1
ATOM 3346 C C . ARG A 1 446 ? 21.412 -1.343 -15.703 1.00 89.38 446 ARG A C 1
ATOM 3348 O O . ARG A 1 446 ? 20.569 -0.613 -15.188 1.00 89.38 446 ARG A O 1
ATOM 3355 N N . ASP A 1 447 ? 22.130 -2.224 -15.016 1.00 89.62 447 ASP A N 1
ATOM 3356 C CA . ASP A 1 447 ? 21.926 -2.508 -13.598 1.00 89.62 447 ASP A CA 1
ATOM 3357 C C . ASP A 1 447 ? 22.309 -1.297 -12.742 1.00 89.62 447 ASP A C 1
ATOM 3359 O O . ASP A 1 447 ? 21.649 -1.016 -11.749 1.00 89.62 447 ASP A O 1
ATOM 3363 N N . SER A 1 448 ? 23.310 -0.510 -13.147 1.00 84.94 448 SER A N 1
ATOM 3364 C CA . SER A 1 448 ? 23.649 0.757 -12.493 1.00 84.94 448 SER A CA 1
ATOM 3365 C C . SER A 1 448 ? 22.512 1.779 -12.586 1.00 84.94 448 SER A C 1
ATOM 3367 O O . SER A 1 448 ? 22.177 2.401 -11.578 1.00 84.94 448 SER A O 1
ATOM 3369 N N . ILE A 1 449 ? 21.879 1.919 -13.757 1.00 81.88 449 ILE A N 1
ATOM 3370 C CA . ILE A 1 449 ? 20.721 2.810 -13.944 1.00 81.88 449 ILE A CA 1
ATOM 3371 C C . ILE A 1 449 ? 19.540 2.332 -13.094 1.00 81.88 449 ILE A C 1
ATOM 3373 O O . ILE A 1 449 ? 18.922 3.134 -12.395 1.00 81.88 449 ILE A O 1
ATOM 3377 N N . TRP A 1 450 ? 19.260 1.028 -13.110 1.00 84.44 450 TRP A N 1
ATOM 3378 C CA . TRP A 1 450 ? 18.194 0.428 -12.311 1.00 84.44 450 TRP A CA 1
ATOM 3379 C C . TRP A 1 450 ? 18.415 0.615 -10.808 1.00 84.44 450 TRP A C 1
ATOM 3381 O O . TRP A 1 450 ? 17.531 1.080 -10.096 1.00 84.44 450 TRP A O 1
ATOM 3391 N N . ASN A 1 451 ? 19.620 0.326 -10.321 1.00 86.81 451 ASN A N 1
ATOM 3392 C CA . ASN A 1 451 ? 19.967 0.479 -8.911 1.00 86.81 451 ASN A CA 1
ATOM 3393 C C . ASN A 1 451 ? 19.936 1.944 -8.469 1.00 86.81 451 ASN A C 1
ATOM 3395 O O . ASN A 1 451 ? 19.574 2.230 -7.329 1.00 86.81 451 ASN A O 1
ATOM 3399 N N . LYS A 1 452 ? 20.287 2.880 -9.358 1.00 82.62 452 LYS A N 1
ATOM 3400 C CA . LYS A 1 452 ? 20.141 4.310 -9.088 1.00 82.62 452 LYS A CA 1
ATOM 3401 C C . LYS A 1 452 ? 18.673 4.679 -8.876 1.00 82.62 452 LYS A C 1
ATOM 3403 O O . LYS A 1 452 ? 18.368 5.286 -7.857 1.00 82.62 452 LYS A O 1
ATOM 3408 N N . PHE A 1 453 ? 17.781 4.236 -9.764 1.00 82.12 453 PHE A N 1
ATOM 3409 C CA . PHE A 1 453 ? 16.333 4.413 -9.608 1.00 82.12 453 PHE A CA 1
ATOM 3410 C C . PHE A 1 453 ? 15.819 3.797 -8.298 1.00 82.12 453 PHE A C 1
ATOM 3412 O O . PHE A 1 453 ? 15.119 4.453 -7.528 1.00 82.12 453 PHE A O 1
ATOM 3419 N N . LEU A 1 454 ? 16.210 2.557 -7.986 1.00 82.62 454 LEU A N 1
ATOM 3420 C CA . LEU A 1 454 ? 15.810 1.924 -6.729 1.00 82.62 454 LEU A CA 1
ATOM 3421 C C . LEU A 1 454 ? 16.240 2.758 -5.513 1.00 82.62 454 LEU A C 1
ATOM 3423 O O . LEU A 1 454 ? 15.442 2.977 -4.609 1.00 82.62 454 LEU A O 1
ATOM 3427 N N . ASN A 1 455 ? 17.475 3.258 -5.489 1.00 84.25 455 ASN A N 1
ATOM 3428 C CA . ASN A 1 455 ? 18.000 4.014 -4.353 1.00 84.25 455 ASN A CA 1
ATOM 3429 C C . ASN A 1 455 ? 17.409 5.424 -4.237 1.00 84.25 455 ASN A C 1
ATOM 3431 O O . ASN A 1 455 ? 16.963 5.809 -3.155 1.00 84.25 455 ASN A O 1
ATOM 3435 N N . GLU A 1 456 ? 17.420 6.184 -5.328 1.00 78.44 456 GLU A N 1
ATOM 3436 C 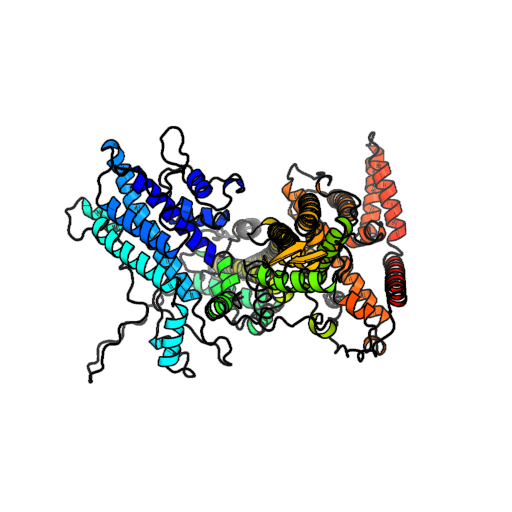CA . GLU A 1 456 ? 17.090 7.613 -5.332 1.00 78.44 456 GLU A CA 1
ATOM 3437 C C . GLU A 1 456 ? 15.582 7.871 -5.468 1.00 78.44 456 GLU A C 1
ATOM 3439 O O . GLU A 1 456 ? 15.066 8.791 -4.838 1.00 78.44 456 GLU A O 1
ATOM 3444 N N . ASP A 1 457 ? 14.844 7.020 -6.189 1.00 75.94 457 ASP A N 1
ATOM 3445 C CA . ASP A 1 457 ? 13.424 7.256 -6.477 1.00 75.94 457 ASP A CA 1
ATOM 3446 C C . ASP A 1 457 ? 12.470 6.373 -5.669 1.00 75.94 457 ASP A C 1
ATOM 3448 O O . ASP A 1 457 ? 11.398 6.845 -5.282 1.00 75.94 457 ASP A O 1
ATOM 3452 N N . LEU A 1 458 ? 12.824 5.107 -5.409 1.00 80.62 458 LEU A N 1
ATOM 3453 C CA . LEU A 1 458 ? 11.967 4.168 -4.672 1.00 80.62 458 LEU A CA 1
ATOM 3454 C C . LEU A 1 458 ? 12.272 4.174 -3.172 1.00 80.62 458 LEU A C 1
ATOM 3456 O O . LEU A 1 458 ? 11.404 4.480 -2.356 1.00 80.62 458 LEU A O 1
ATOM 3460 N N . TYR A 1 459 ? 13.490 3.805 -2.780 1.00 87.19 459 TYR A N 1
ATOM 3461 C CA . TYR A 1 459 ? 13.839 3.600 -1.379 1.00 87.19 459 TYR A CA 1
ATOM 3462 C C . TYR A 1 459 ? 13.892 4.912 -0.610 1.00 87.19 459 TYR A C 1
ATOM 3464 O O . TYR A 1 459 ? 13.311 4.996 0.472 1.00 87.19 459 TYR A O 1
ATOM 3472 N N . ALA A 1 460 ? 14.519 5.952 -1.163 1.00 84.94 460 ALA A N 1
ATOM 3473 C CA . ALA A 1 460 ? 14.487 7.283 -0.565 1.00 84.94 460 ALA A CA 1
ATOM 3474 C C . ALA A 1 460 ? 13.054 7.817 -0.420 1.00 84.94 460 ALA A C 1
ATOM 3476 O O . ALA A 1 460 ? 12.723 8.420 0.602 1.00 84.94 460 ALA A O 1
ATOM 3477 N N . TYR A 1 461 ? 12.183 7.529 -1.392 1.00 81.06 461 TYR A N 1
ATOM 3478 C CA . TYR A 1 461 ? 10.774 7.896 -1.331 1.00 81.06 461 TYR A CA 1
ATOM 3479 C C . TYR A 1 461 ? 10.021 7.159 -0.221 1.00 81.06 461 TYR A C 1
ATOM 3481 O O . TYR A 1 461 ? 9.379 7.814 0.592 1.00 81.06 461 TYR A O 1
ATOM 3489 N N . VAL A 1 462 ? 10.137 5.829 -0.127 1.00 84.38 462 VAL A N 1
ATOM 3490 C CA . VAL A 1 462 ? 9.517 5.027 0.950 1.00 84.38 462 VAL A CA 1
ATOM 3491 C C . VAL A 1 462 ? 10.067 5.428 2.321 1.00 84.38 462 VAL A C 1
ATOM 3493 O O . VAL A 1 462 ? 9.324 5.538 3.300 1.00 84.38 462 VAL A O 1
ATOM 3496 N N . TYR A 1 463 ? 11.368 5.699 2.408 1.00 91.19 463 TYR A N 1
ATOM 3497 C CA . TYR A 1 463 ? 11.996 6.191 3.628 1.00 91.19 463 TYR A CA 1
ATOM 3498 C C . TYR A 1 463 ? 11.471 7.578 4.018 1.00 91.19 463 TYR A C 1
ATOM 3500 O O . TYR A 1 463 ? 11.169 7.826 5.187 1.00 91.19 463 TYR A O 1
ATOM 3508 N N . SER A 1 464 ? 11.277 8.450 3.026 1.00 87.44 464 SER A N 1
ATOM 3509 C CA . SER A 1 464 ? 10.575 9.728 3.126 1.00 87.44 464 SER A CA 1
ATOM 3510 C C . SER A 1 464 ? 11.164 10.692 4.161 1.00 87.44 464 SER A C 1
ATOM 3512 O O . SER A 1 464 ? 10.434 11.288 4.964 1.00 87.44 464 SER A O 1
ATOM 3514 N N . HIS A 1 465 ? 12.489 10.857 4.165 1.00 89.69 465 HIS A N 1
ATOM 3515 C CA . HIS A 1 465 ? 13.135 11.799 5.074 1.00 89.69 465 HIS A CA 1
ATOM 3516 C C . HIS A 1 465 ? 12.750 13.253 4.741 1.00 89.69 465 HIS A C 1
ATOM 3518 O O . HIS A 1 465 ? 12.911 13.656 3.590 1.00 89.69 465 HIS A O 1
ATOM 3524 N N . PRO A 1 466 ? 12.320 14.078 5.721 1.00 83.75 466 PRO A N 1
ATOM 3525 C CA . PRO A 1 466 ? 11.871 15.454 5.465 1.00 83.75 466 PRO A CA 1
ATOM 3526 C C . PRO A 1 466 ? 12.894 16.321 4.726 1.00 83.75 466 PRO A C 1
ATOM 3528 O O . PRO A 1 466 ? 12.532 17.147 3.901 1.00 83.75 466 PRO A O 1
ATOM 3531 N N . ASN A 1 467 ? 14.177 16.090 5.000 1.00 82.25 467 ASN A N 1
ATOM 3532 C CA . ASN A 1 467 ? 15.267 16.891 4.445 1.00 82.25 467 ASN A CA 1
ATOM 3533 C C . ASN A 1 467 ? 15.906 16.252 3.199 1.00 82.25 467 ASN A C 1
ATOM 3535 O O . ASN A 1 467 ? 17.002 16.654 2.818 1.00 82.25 467 ASN A O 1
ATOM 3539 N N . TYR A 1 468 ? 15.300 15.219 2.601 1.00 82.38 468 TYR A N 1
ATOM 3540 C CA . TYR A 1 468 ? 15.895 14.535 1.448 1.00 82.38 468 TYR A CA 1
ATOM 3541 C C . TYR A 1 468 ? 16.119 15.497 0.272 1.00 82.38 468 TYR A C 1
ATOM 3543 O O . TYR A 1 468 ? 17.239 15.620 -0.223 1.00 82.38 468 TYR A O 1
ATOM 3551 N N . GLU A 1 469 ? 15.082 16.240 -0.118 1.00 73.56 469 GLU A N 1
ATOM 3552 C CA . GLU A 1 469 ? 15.131 17.174 -1.250 1.00 73.56 469 GLU A CA 1
ATOM 3553 C C . GLU A 1 469 ? 16.126 18.315 -1.012 1.00 73.56 469 GLU A C 1
ATOM 3555 O O . GLU A 1 469 ? 16.974 18.593 -1.860 1.00 73.56 469 GLU A O 1
ATOM 3560 N N . GLU A 1 470 ? 16.077 18.924 0.180 1.00 76.56 470 GLU A N 1
ATOM 3561 C CA . GLU A 1 470 ? 16.957 20.036 0.565 1.00 76.56 470 GLU A CA 1
ATOM 3562 C C . GLU A 1 470 ? 18.449 19.686 0.446 1.00 76.56 470 GLU A C 1
ATOM 3564 O O . GLU A 1 470 ? 19.272 20.576 0.240 1.00 76.56 470 GLU A O 1
ATOM 3569 N N . ASN A 1 471 ? 18.808 18.403 0.574 1.00 79.62 471 ASN A N 1
ATOM 3570 C CA . ASN A 1 471 ? 20.200 17.956 0.645 1.00 79.62 471 ASN A CA 1
ATOM 3571 C C . ASN A 1 471 ? 20.704 17.218 -0.599 1.00 79.62 471 ASN A C 1
ATOM 3573 O O . ASN A 1 471 ? 21.914 17.055 -0.743 1.00 79.62 471 ASN A O 1
ATOM 3577 N N . THR A 1 472 ? 19.822 16.757 -1.485 1.00 73.69 472 THR A N 1
ATOM 3578 C CA . THR A 1 472 ? 20.222 15.967 -2.664 1.00 73.69 472 THR A CA 1
ATOM 3579 C C . THR A 1 472 ? 20.156 16.754 -3.963 1.00 73.69 472 THR A C 1
ATOM 3581 O O . THR A 1 472 ? 20.677 16.290 -4.972 1.00 73.69 472 THR A O 1
ATOM 3584 N N . SER A 1 473 ? 19.534 17.944 -3.966 1.00 68.19 473 SER A N 1
ATOM 3585 C CA . SER A 1 473 ? 19.150 18.646 -5.206 1.00 68.19 473 SER A CA 1
ATOM 3586 C C . SER A 1 473 ? 18.322 17.767 -6.156 1.00 68.19 473 SER A C 1
ATOM 3588 O O . SER A 1 473 ? 18.191 18.087 -7.338 1.00 68.19 473 SER A O 1
ATOM 3590 N N . HIS A 1 474 ? 17.773 16.657 -5.648 1.00 67.00 474 HIS A N 1
ATOM 3591 C CA . HIS A 1 474 ? 16.885 15.800 -6.405 1.00 67.00 474 HIS A CA 1
ATOM 3592 C C . HIS A 1 474 ? 15.642 16.635 -6.728 1.00 67.00 474 HIS A C 1
ATOM 3594 O O . HIS A 1 474 ? 15.102 17.266 -5.812 1.00 67.00 474 HIS A O 1
ATOM 3600 N N . PRO A 1 475 ? 15.220 16.724 -8.003 1.00 58.25 475 PRO A N 1
ATOM 3601 C CA . PRO A 1 475 ? 14.114 17.584 -8.403 1.00 58.25 475 PRO A CA 1
ATOM 3602 C C . PRO A 1 475 ? 12.891 17.359 -7.513 1.00 58.25 475 PRO A C 1
ATOM 3604 O O . PRO A 1 475 ? 12.413 16.231 -7.371 1.00 58.25 475 PRO A O 1
ATOM 3607 N N . ARG A 1 476 ? 12.430 18.455 -6.896 1.00 47.38 476 ARG A N 1
ATOM 3608 C CA . ARG A 1 476 ? 11.247 18.480 -6.040 1.00 47.38 476 ARG A CA 1
ATOM 3609 C C . ARG A 1 476 ? 10.040 18.092 -6.873 1.00 47.38 476 ARG A C 1
ATOM 3611 O O . ARG A 1 476 ? 9.748 18.741 -7.877 1.00 47.38 476 ARG A O 1
ATOM 3618 N N . ARG A 1 477 ? 9.305 17.085 -6.412 1.00 54.12 477 ARG A N 1
ATOM 3619 C CA . ARG A 1 477 ? 7.994 16.722 -6.958 1.00 54.12 477 ARG A CA 1
ATOM 3620 C C . ARG A 1 477 ? 7.004 17.761 -6.452 1.00 54.12 477 ARG A C 1
ATOM 3622 O O . ARG A 1 477 ? 6.326 17.547 -5.457 1.00 54.12 477 ARG A O 1
ATOM 3629 N N . SER A 1 478 ? 7.008 18.945 -7.059 1.00 41.75 478 SER A N 1
ATOM 3630 C CA . SER A 1 478 ? 6.354 20.159 -6.543 1.00 41.75 478 SER A CA 1
ATOM 3631 C C . SER A 1 478 ? 4.855 20.009 -6.247 1.00 41.75 478 SER A C 1
ATOM 3633 O O . SER A 1 478 ? 4.310 20.843 -5.528 1.00 41.75 478 SER A O 1
ATOM 3635 N N . GLN A 1 479 ? 4.219 18.945 -6.743 1.00 49.16 479 GLN A N 1
ATOM 3636 C CA . GLN A 1 479 ? 2.792 18.661 -6.605 1.00 49.16 479 GLN A CA 1
ATOM 3637 C C . GLN A 1 479 ? 2.465 17.412 -5.755 1.00 49.16 479 GLN A C 1
ATOM 3639 O O . GLN A 1 479 ? 1.301 17.210 -5.420 1.00 49.16 479 GLN A O 1
ATOM 3644 N N . GLU A 1 480 ? 3.440 16.580 -5.355 1.00 52.25 480 GLU A N 1
ATOM 3645 C CA . GLU A 1 480 ? 3.159 15.343 -4.605 1.00 52.25 480 GLU A CA 1
ATOM 3646 C C . GLU A 1 480 ? 3.345 15.483 -3.091 1.00 52.25 480 GLU A C 1
ATOM 3648 O O . GLU A 1 480 ? 4.369 15.963 -2.600 1.00 52.25 480 GLU A O 1
ATOM 3653 N N . LYS A 1 481 ? 2.404 14.920 -2.323 1.00 66.81 481 LYS A N 1
ATOM 3654 C CA . LYS A 1 481 ? 2.617 14.667 -0.893 1.00 66.81 481 LYS A CA 1
ATOM 3655 C C . LYS A 1 481 ? 3.666 13.557 -0.691 1.00 66.81 481 LYS A C 1
ATOM 3657 O O . LYS A 1 481 ? 3.609 12.527 -1.378 1.00 66.81 481 LYS A O 1
ATOM 3662 N N . PRO A 1 482 ? 4.594 13.702 0.272 1.00 75.25 482 PRO A N 1
ATOM 3663 C CA . PRO A 1 482 ? 5.611 12.689 0.545 1.00 75.25 482 PRO A CA 1
ATOM 3664 C C . PRO A 1 482 ? 4.973 11.380 1.036 1.00 75.25 482 PRO A C 1
ATOM 3666 O O . PRO A 1 482 ? 3.918 11.401 1.676 1.00 75.25 482 PRO A O 1
ATOM 3669 N N . PHE A 1 483 ? 5.626 10.236 0.791 1.00 77.19 483 PHE A N 1
ATOM 3670 C CA . PHE A 1 483 ? 5.149 8.916 1.242 1.00 77.19 483 PHE A CA 1
ATOM 3671 C C . PHE A 1 483 ? 4.808 8.909 2.735 1.00 77.19 483 PHE A C 1
ATOM 3673 O O . PHE A 1 483 ? 3.783 8.362 3.140 1.00 77.19 483 PHE A O 1
ATOM 3680 N N . ARG A 1 484 ? 5.629 9.599 3.538 1.00 84.44 484 ARG A N 1
ATOM 3681 C CA . ARG A 1 484 ? 5.397 9.813 4.964 1.00 84.44 484 ARG A CA 1
ATOM 3682 C C . ARG A 1 484 ? 3.998 10.320 5.266 1.00 84.44 484 ARG A C 1
ATOM 3684 O O . ARG A 1 484 ? 3.320 9.742 6.103 1.00 84.44 484 ARG A O 1
ATOM 3691 N N . GLU A 1 485 ? 3.566 11.381 4.596 1.00 79.56 485 GLU A N 1
ATOM 3692 C CA . GLU A 1 485 ? 2.269 11.990 4.878 1.00 79.56 485 GLU A CA 1
ATOM 3693 C C . GLU A 1 485 ? 1.117 11.050 4.519 1.00 79.56 485 GLU A C 1
ATOM 3695 O O . GLU A 1 485 ? 0.122 10.995 5.242 1.00 79.56 485 GLU A O 1
ATOM 3700 N N . LYS A 1 486 ? 1.264 10.276 3.440 1.00 74.81 486 LYS A N 1
ATOM 3701 C CA . LYS A 1 486 ? 0.248 9.313 3.007 1.00 74.81 486 LYS A CA 1
ATOM 3702 C C . LYS A 1 486 ? 0.124 8.148 3.966 1.00 74.81 486 LYS A C 1
ATOM 3704 O O . LYS A 1 486 ? -0.992 7.808 4.342 1.00 74.81 486 LYS A O 1
ATOM 3709 N N . LEU A 1 487 ? 1.247 7.553 4.369 1.00 79.38 487 LEU A N 1
ATOM 3710 C CA . LEU A 1 487 ? 1.220 6.429 5.296 1.00 79.38 487 LEU A CA 1
ATOM 3711 C C . LEU A 1 487 ? 0.757 6.876 6.688 1.00 79.38 487 LEU A C 1
ATOM 3713 O O . LEU A 1 487 ? -0.109 6.222 7.258 1.00 79.38 487 LEU A O 1
ATOM 3717 N N . GLU A 1 488 ? 1.236 8.021 7.195 1.00 84.00 488 GLU A N 1
ATOM 3718 C CA . GLU A 1 488 ? 0.727 8.613 8.445 1.00 84.00 488 GLU A CA 1
ATOM 3719 C C . GLU A 1 488 ? -0.790 8.822 8.377 1.00 84.00 488 GLU A C 1
ATOM 3721 O O . GLU A 1 488 ? -1.506 8.490 9.316 1.00 84.00 488 GLU A O 1
ATOM 3726 N N . SER A 1 489 ? -1.296 9.330 7.251 1.00 80.19 489 SER A N 1
ATOM 3727 C CA . SER A 1 489 ? -2.726 9.579 7.094 1.00 80.19 489 SER A CA 1
ATOM 3728 C C . SER A 1 489 ? -3.536 8.288 6.954 1.00 80.19 489 SER A C 1
ATOM 3730 O O . SER A 1 489 ? -4.602 8.190 7.545 1.00 80.19 489 SER A O 1
ATOM 3732 N N . ALA A 1 490 ? -3.039 7.275 6.238 1.00 78.12 490 ALA A N 1
ATOM 3733 C CA . ALA A 1 490 ? -3.703 5.974 6.141 1.00 78.12 490 ALA A CA 1
ATOM 3734 C C . ALA A 1 490 ? -3.840 5.307 7.521 1.00 78.12 490 ALA A C 1
ATOM 3736 O O . ALA A 1 490 ? -4.907 4.807 7.866 1.00 78.12 490 ALA A O 1
ATOM 3737 N N . LEU A 1 491 ? -2.783 5.359 8.336 1.00 81.69 491 LEU A N 1
ATOM 3738 C CA . LEU A 1 491 ? -2.789 4.817 9.697 1.00 81.69 491 LEU A CA 1
ATOM 3739 C C . LEU A 1 491 ? -3.696 5.631 10.633 1.00 81.69 491 LEU A C 1
ATOM 3741 O O . LEU A 1 491 ? -4.408 5.041 11.444 1.00 81.69 491 LEU A O 1
ATOM 3745 N N . ALA A 1 492 ? -3.721 6.960 10.484 1.00 85.06 492 ALA A N 1
ATOM 3746 C CA . ALA A 1 492 ? -4.621 7.845 11.224 1.00 85.06 492 ALA A CA 1
ATOM 3747 C C . ALA A 1 492 ? -6.099 7.620 10.864 1.00 85.06 492 ALA A C 1
ATOM 3749 O O . ALA A 1 492 ? -6.958 7.704 11.735 1.00 85.06 492 ALA A O 1
ATOM 3750 N N . ILE A 1 493 ? -6.412 7.319 9.601 1.00 79.44 493 ILE A N 1
ATOM 3751 C CA . ILE A 1 493 ? -7.783 7.020 9.162 1.00 79.44 493 ILE A CA 1
ATOM 3752 C C . ILE A 1 493 ? -8.263 5.690 9.748 1.00 79.44 493 ILE A C 1
ATOM 3754 O O . ILE A 1 493 ? -9.387 5.628 10.239 1.00 79.44 493 ILE A O 1
ATOM 3758 N N . GLU A 1 494 ? -7.423 4.649 9.757 1.00 78.31 494 GLU A N 1
ATOM 3759 C CA . GLU A 1 494 ? -7.760 3.388 10.439 1.00 78.31 494 GLU A CA 1
ATOM 3760 C C . GLU A 1 494 ? -8.007 3.612 11.932 1.00 78.31 494 GLU A C 1
ATOM 3762 O O . GLU A 1 494 ? -8.958 3.077 12.498 1.00 78.31 494 GLU A O 1
ATOM 3767 N N . GLU A 1 495 ? -7.186 4.447 12.564 1.00 88.19 495 GLU A N 1
ATOM 3768 C CA . GLU A 1 495 ? -7.347 4.798 13.967 1.00 88.19 495 GLU A CA 1
ATOM 3769 C C . GLU A 1 495 ? -8.660 5.547 14.228 1.00 88.19 495 GLU A C 1
ATOM 3771 O O . GLU A 1 495 ? -9.435 5.140 15.090 1.00 88.19 495 GLU A O 1
ATOM 3776 N N . LEU A 1 496 ? -8.971 6.577 13.437 1.00 87.88 496 LEU A N 1
ATOM 3777 C CA . LEU A 1 496 ? -10.224 7.332 13.540 1.00 87.88 496 LEU A CA 1
ATOM 3778 C C . LEU A 1 496 ? -11.455 6.460 13.270 1.00 87.88 496 LEU A C 1
ATOM 3780 O O . LEU A 1 496 ? -12.474 6.643 13.930 1.00 87.88 496 LEU A O 1
ATOM 3784 N N . ALA A 1 497 ? -11.363 5.485 12.363 1.00 82.06 497 ALA A N 1
ATOM 3785 C CA . ALA A 1 497 ? -12.437 4.527 12.118 1.00 82.06 497 ALA A CA 1
ATOM 3786 C C . ALA A 1 497 ? -12.747 3.697 13.373 1.00 82.06 497 ALA A C 1
ATOM 3788 O O . ALA A 1 497 ? -13.903 3.594 13.779 1.00 82.06 497 ALA A O 1
ATOM 3789 N N . VAL A 1 498 ? -11.714 3.147 14.021 1.00 86.94 498 VAL A N 1
ATOM 3790 C CA . VAL A 1 498 ? -11.876 2.352 15.249 1.00 86.94 498 VAL A CA 1
ATOM 3791 C C . VAL A 1 498 ? -12.346 3.222 16.413 1.00 86.94 498 VAL A C 1
ATOM 3793 O O . VAL A 1 498 ? -13.212 2.801 17.174 1.00 86.94 498 VAL A O 1
ATOM 3796 N N . LEU A 1 499 ? -11.835 4.452 16.534 1.00 91.69 499 LEU A N 1
ATOM 3797 C CA . LEU A 1 499 ? -12.289 5.403 17.549 1.00 91.69 499 LEU A CA 1
ATOM 3798 C C . LEU A 1 499 ? -13.761 5.788 17.363 1.00 91.69 499 LEU A C 1
ATOM 3800 O O . LEU A 1 499 ? -14.485 5.859 18.351 1.00 91.69 499 LEU A O 1
ATOM 3804 N N . SER A 1 500 ? -14.210 6.022 16.126 1.00 89.19 500 SER A N 1
ATOM 3805 C CA . SER A 1 500 ? -15.611 6.351 15.829 1.00 89.19 500 SER A CA 1
ATOM 3806 C C . SER A 1 500 ? -16.540 5.199 16.213 1.00 89.19 500 SER A C 1
ATOM 3808 O O . SER A 1 500 ? -17.559 5.417 16.866 1.00 89.19 500 SER A O 1
ATOM 3810 N N . GLU A 1 501 ? -16.166 3.966 15.868 1.00 84.88 501 GLU A N 1
ATOM 3811 C CA . GLU A 1 501 ? -16.937 2.765 16.202 1.00 84.88 501 GLU A CA 1
ATOM 3812 C C . GLU A 1 501 ? -16.960 2.487 17.715 1.00 84.88 501 GLU A C 1
ATOM 3814 O O . GLU A 1 501 ? -18.009 2.186 18.295 1.00 84.88 501 GLU A O 1
ATOM 3819 N N . GLY A 1 502 ? -15.808 2.631 18.379 1.00 88.31 502 GLY A N 1
ATOM 3820 C CA . GLY A 1 502 ? -15.683 2.483 19.829 1.00 88.31 502 GLY A CA 1
ATOM 3821 C C . GLY A 1 502 ? -16.519 3.520 20.573 1.00 88.31 502 GLY A C 1
ATOM 3822 O O . GLY A 1 502 ? -17.274 3.173 21.479 1.00 88.31 502 GLY A O 1
ATOM 3823 N N . ALA A 1 503 ? -16.469 4.780 20.138 1.00 91.56 503 ALA A N 1
ATOM 3824 C CA . ALA A 1 503 ? -17.271 5.857 20.703 1.00 91.56 503 ALA A CA 1
ATOM 3825 C C . ALA A 1 503 ? -18.776 5.639 20.487 1.00 91.56 503 ALA A C 1
ATOM 3827 O O . ALA A 1 503 ? -19.568 5.869 21.397 1.00 91.56 503 ALA A O 1
ATOM 3828 N N . GLN A 1 504 ? -19.194 5.164 19.309 1.00 87.62 504 GLN A N 1
ATOM 3829 C CA . GLN A 1 504 ? -20.592 4.801 19.044 1.00 87.62 504 GLN A CA 1
ATOM 3830 C C . GLN A 1 504 ? -21.072 3.674 19.965 1.00 87.62 504 GLN A C 1
ATOM 3832 O O . GLN A 1 504 ? -22.179 3.730 20.499 1.00 87.62 504 GLN A O 1
ATOM 3837 N N . THR A 1 505 ? -20.224 2.674 20.192 1.00 84.06 505 THR A N 1
ATOM 3838 C CA . THR A 1 505 ? -20.536 1.549 21.080 1.00 84.06 505 THR A CA 1
ATOM 3839 C C . THR A 1 505 ? -20.632 1.990 22.540 1.00 84.06 505 THR A C 1
ATOM 3841 O O . THR A 1 505 ? -21.555 1.580 23.239 1.00 84.06 505 THR A O 1
ATOM 3844 N N . ILE A 1 506 ? -19.742 2.882 22.993 1.00 87.44 506 ILE A N 1
ATOM 3845 C CA . ILE A 1 506 ? -19.830 3.498 24.326 1.00 87.44 506 ILE A CA 1
ATOM 3846 C C . ILE A 1 506 ? -21.126 4.304 24.467 1.00 87.44 506 ILE A C 1
ATOM 3848 O O . ILE A 1 506 ? -21.820 4.157 25.470 1.00 87.44 506 ILE A O 1
ATOM 3852 N N . GLY A 1 507 ? -21.476 5.119 23.468 1.00 89.00 507 GLY A N 1
ATOM 3853 C CA . GLY A 1 507 ? -22.716 5.896 23.471 1.00 89.00 507 GLY A CA 1
ATOM 3854 C C . GLY A 1 507 ? -23.956 5.016 23.608 1.00 89.00 507 GLY A C 1
ATOM 3855 O O . GLY A 1 507 ? -24.784 5.241 24.490 1.00 89.00 507 GLY A O 1
ATOM 3856 N N . ALA A 1 508 ? -24.044 3.956 22.801 1.00 84.25 508 ALA A N 1
ATOM 3857 C CA . ALA A 1 508 ? -25.131 2.984 22.884 1.00 84.25 508 ALA A CA 1
ATOM 3858 C C . ALA A 1 508 ? -25.184 2.276 24.249 1.00 84.25 508 ALA A C 1
ATOM 3860 O O . ALA A 1 508 ? -26.263 2.141 24.827 1.00 84.25 508 ALA A O 1
ATOM 3861 N N . ALA A 1 509 ? -24.030 1.878 24.798 1.00 80.50 509 ALA A N 1
ATOM 3862 C CA . ALA A 1 509 ? -23.950 1.239 26.108 1.00 80.50 509 ALA A CA 1
ATOM 3863 C C . ALA A 1 509 ? -24.459 2.162 27.227 1.00 80.50 509 ALA A C 1
ATOM 3865 O O . ALA A 1 509 ? -25.299 1.737 28.017 1.00 80.50 509 ALA A O 1
ATOM 3866 N N . VAL A 1 510 ? -24.025 3.429 27.257 1.00 84.62 510 VAL A N 1
ATOM 3867 C CA . VAL A 1 510 ? -24.486 4.425 28.244 1.00 84.62 510 VAL A CA 1
ATOM 3868 C C . VAL A 1 510 ? -25.992 4.656 28.130 1.00 84.62 510 VAL A C 1
ATOM 3870 O O . VAL A 1 510 ? -26.696 4.630 29.135 1.00 84.62 510 VAL A O 1
ATOM 3873 N N . ALA A 1 511 ? -26.508 4.821 26.912 1.00 84.25 511 ALA A N 1
ATOM 3874 C CA . ALA A 1 511 ? -27.935 5.032 26.708 1.00 84.25 511 ALA A CA 1
ATOM 3875 C C . ALA A 1 511 ? -28.790 3.820 27.101 1.00 84.25 511 ALA A C 1
ATOM 3877 O O . ALA A 1 511 ? -29.895 3.994 27.608 1.00 84.25 511 ALA A O 1
ATOM 3878 N N . SER A 1 512 ? -28.285 2.598 26.900 1.00 75.44 512 SER A N 1
ATOM 3879 C CA . SER A 1 512 ? -29.035 1.364 27.172 1.00 75.44 512 SER A CA 1
ATOM 3880 C C . SER A 1 512 ? -29.343 1.122 28.653 1.00 75.44 512 SER A C 1
ATOM 3882 O O . SER A 1 512 ? -30.262 0.368 28.958 1.00 75.44 512 SER A O 1
ATOM 3884 N N . VAL A 1 513 ? -28.603 1.770 29.557 1.00 74.50 513 VAL A N 1
ATOM 3885 C CA . VAL A 1 513 ? -28.761 1.640 31.016 1.00 74.50 513 VAL A CA 1
ATOM 3886 C C . VAL A 1 513 ? -29.288 2.917 31.674 1.00 74.50 513 VAL A C 1
ATOM 3888 O O . VAL A 1 513 ? -29.490 2.944 32.885 1.00 74.50 513 VAL A O 1
ATOM 3891 N N . GLN A 1 514 ? -29.541 3.973 30.893 1.00 76.25 514 GLN A N 1
ATOM 3892 C CA . GLN A 1 514 ? -30.059 5.244 31.404 1.00 76.25 514 GLN A CA 1
ATOM 3893 C C . GLN A 1 514 ? -31.422 5.066 32.090 1.00 76.25 514 GLN A C 1
ATOM 3895 O O . GLN A 1 514 ? -31.647 5.621 33.164 1.00 76.25 514 GLN A O 1
ATOM 3900 N N . ASP A 1 515 ? -32.302 4.247 31.511 1.00 68.44 515 ASP A N 1
ATOM 3901 C CA . ASP A 1 515 ? -33.623 3.960 32.081 1.00 68.44 515 ASP A CA 1
ATOM 3902 C C . ASP A 1 515 ? -33.514 3.205 33.425 1.00 68.44 515 ASP A C 1
ATOM 3904 O O . ASP A 1 515 ? -34.274 3.483 34.356 1.00 68.44 515 ASP A O 1
ATOM 3908 N N . ASP A 1 516 ? -32.531 2.307 33.570 1.00 67.75 516 ASP A N 1
ATOM 3909 C CA . ASP A 1 516 ? -32.256 1.587 34.824 1.00 67.75 516 ASP A CA 1
ATOM 3910 C C . ASP A 1 516 ? -31.683 2.530 35.901 1.00 67.75 516 ASP A C 1
ATOM 3912 O O . ASP A 1 516 ? -32.010 2.427 37.088 1.00 67.75 516 ASP A O 1
ATOM 3916 N N . LEU A 1 517 ? -30.866 3.501 35.489 1.00 68.69 517 LEU A N 1
ATOM 3917 C CA . LEU A 1 517 ? -30.261 4.510 36.362 1.00 68.69 517 LEU A CA 1
ATOM 3918 C C . LEU A 1 517 ? -31.309 5.515 36.878 1.00 68.69 517 LEU A C 1
ATOM 3920 O O . LEU A 1 517 ? -31.308 5.884 38.058 1.00 68.69 517 LEU A O 1
ATOM 3924 N N . GLU A 1 518 ? -32.258 5.906 36.022 1.00 70.75 518 GLU A N 1
ATOM 3925 C CA . GLU A 1 518 ? -33.414 6.735 36.385 1.00 70.75 518 GLU A CA 1
ATOM 3926 C C . GLU A 1 518 ? -34.441 5.972 37.240 1.00 70.75 518 GLU A C 1
ATOM 3928 O O . GLU A 1 518 ? -35.045 6.561 38.142 1.00 70.75 518 GLU A O 1
ATOM 3933 N N . GLY A 1 519 ? -34.605 4.666 37.004 1.00 64.81 519 GLY A N 1
ATOM 3934 C CA . GLY A 1 519 ? -35.514 3.780 37.739 1.00 64.81 519 GLY A CA 1
ATOM 3935 C C . GLY A 1 519 ? -34.996 3.269 39.092 1.00 64.81 519 GLY A C 1
ATOM 3936 O O . GLY A 1 519 ? -35.781 2.736 39.879 1.00 64.81 519 GLY A O 1
ATOM 3937 N N . SER A 1 520 ? -33.703 3.436 39.389 1.00 72.62 520 SER A N 1
ATOM 3938 C CA . SER A 1 520 ? -33.065 2.942 40.618 1.00 72.62 520 SER A CA 1
ATOM 3939 C C . SER A 1 520 ? -33.543 3.684 41.875 1.00 72.62 520 SER A C 1
ATOM 3941 O O . SER A 1 520 ? -33.488 4.915 41.963 1.00 72.62 520 SER A O 1
ATOM 3943 N N . ALA A 1 521 ? -34.002 2.923 42.876 1.00 68.06 521 ALA A N 1
ATOM 3944 C CA . ALA A 1 521 ? -34.708 3.452 44.046 1.00 68.06 521 ALA A CA 1
ATOM 3945 C C . ALA A 1 521 ? -33.788 3.950 45.175 1.00 68.06 521 ALA A C 1
ATOM 3947 O O . ALA A 1 521 ? -34.214 4.795 45.967 1.00 68.06 521 ALA A O 1
ATOM 3948 N N . THR A 1 522 ? -32.547 3.454 45.261 1.00 76.38 522 THR A N 1
ATOM 3949 C CA . THR A 1 522 ? -31.592 3.814 46.324 1.00 76.38 522 THR A CA 1
ATOM 3950 C C . THR A 1 522 ? -30.310 4.454 45.768 1.00 76.38 522 THR A C 1
ATOM 3952 O O . THR A 1 522 ? -29.943 4.198 44.618 1.00 76.38 522 THR A O 1
ATOM 3955 N N . PRO A 1 523 ? -29.621 5.316 46.544 1.00 77.69 523 PRO A N 1
ATOM 3956 C CA . PRO A 1 523 ? -28.304 5.840 46.171 1.00 77.69 523 PRO A CA 1
ATOM 3957 C C . PRO A 1 523 ? -27.265 4.742 45.915 1.00 77.69 523 PRO A C 1
ATOM 3959 O O . PRO A 1 523 ? -26.415 4.899 45.043 1.00 77.69 523 PRO A O 1
ATOM 3962 N N . GLU A 1 524 ? -27.343 3.636 46.656 1.00 75.62 524 GLU A N 1
ATOM 3963 C CA . GLU A 1 524 ? -26.454 2.486 46.519 1.00 75.62 524 GLU A CA 1
ATOM 3964 C C . GLU A 1 524 ? -26.657 1.767 45.177 1.00 75.62 524 GLU A C 1
ATOM 3966 O O . GLU A 1 524 ? -25.675 1.501 44.486 1.00 75.62 524 GLU A O 1
ATOM 3971 N N . ASP A 1 525 ? -27.911 1.545 44.763 1.00 69.81 525 ASP A N 1
ATOM 3972 C CA . ASP A 1 525 ? -28.228 0.938 43.460 1.00 69.81 525 ASP A CA 1
ATOM 3973 C C . ASP A 1 525 ? -27.741 1.830 42.305 1.00 69.81 525 ASP A C 1
ATOM 3975 O O . ASP A 1 525 ? -27.149 1.346 41.341 1.00 69.81 525 ASP A O 1
ATOM 3979 N N . LYS A 1 526 ? -27.913 3.156 42.424 1.00 72.75 526 LYS A N 1
ATOM 3980 C CA . LYS A 1 526 ? -27.407 4.119 41.429 1.00 72.75 526 LYS A CA 1
ATOM 3981 C C . LYS A 1 526 ? -25.887 4.067 41.298 1.00 72.75 526 LYS A C 1
ATOM 3983 O O . LYS A 1 526 ? -25.379 4.027 40.181 1.00 72.75 526 LYS A O 1
ATOM 3988 N N . ALA A 1 527 ? -25.168 4.018 42.420 1.00 78.62 527 ALA A N 1
ATOM 3989 C CA . ALA A 1 527 ? -23.710 3.931 42.423 1.00 78.62 527 ALA A CA 1
ATOM 3990 C C . ALA A 1 527 ? -23.195 2.619 41.798 1.00 78.62 527 ALA A C 1
ATOM 3992 O O . ALA A 1 527 ? -22.140 2.610 41.162 1.00 78.62 527 ALA A O 1
ATOM 3993 N N . GLU A 1 528 ? -23.925 1.509 41.951 1.00 74.62 528 GLU A N 1
ATOM 3994 C CA . GLU A 1 528 ? -23.568 0.226 41.334 1.00 74.62 528 GLU A CA 1
ATOM 3995 C C . GLU A 1 528 ? -23.753 0.247 39.809 1.00 74.62 528 GLU A C 1
ATOM 3997 O O . GLU A 1 528 ? -22.853 -0.182 39.081 1.00 74.62 528 GLU A O 1
ATOM 4002 N N . VAL A 1 529 ? -24.861 0.812 39.312 1.00 70.88 529 VAL A N 1
ATOM 4003 C CA . VAL A 1 529 ? -25.092 0.987 37.866 1.00 70.88 529 VAL A CA 1
ATOM 4004 C C . VAL A 1 529 ? -24.051 1.939 37.263 1.00 70.88 529 VAL A C 1
ATOM 4006 O O . VAL A 1 529 ? -23.455 1.621 36.233 1.00 70.88 529 VAL A O 1
ATOM 4009 N N . GLU A 1 530 ? -23.752 3.063 37.926 1.00 78.88 530 GLU A N 1
ATOM 4010 C CA . GLU A 1 530 ? -22.701 4.003 37.502 1.00 78.88 530 GLU A CA 1
ATOM 4011 C C . GLU A 1 530 ? -21.325 3.332 37.413 1.00 78.88 530 GLU A C 1
ATOM 4013 O O . GLU A 1 530 ? -20.595 3.528 36.438 1.00 78.88 530 GLU A O 1
ATOM 4018 N N . LYS A 1 531 ? -20.975 2.496 38.396 1.00 78.88 531 LYS A N 1
ATOM 4019 C CA . LYS A 1 531 ? -19.728 1.727 38.374 1.00 78.88 531 LYS A CA 1
ATOM 4020 C C . LYS A 1 531 ? -19.696 0.729 37.213 1.00 78.88 531 LYS A C 1
ATOM 4022 O O . LYS A 1 531 ? -18.677 0.620 36.537 1.00 78.88 531 LYS A O 1
ATOM 4027 N N . GLY A 1 532 ? -20.801 0.033 36.946 1.00 72.69 532 GLY A N 1
ATOM 4028 C CA . GLY A 1 532 ? -20.912 -0.884 35.809 1.00 72.69 532 GLY A CA 1
ATOM 4029 C C . GLY A 1 532 ? -20.699 -0.190 34.459 1.00 72.69 532 GLY A C 1
ATOM 4030 O O . GLY A 1 532 ? -20.020 -0.735 33.588 1.00 72.69 532 GLY A O 1
ATOM 4031 N N . ILE A 1 533 ? -21.209 1.038 34.305 1.00 78.12 533 ILE A N 1
ATOM 4032 C CA . ILE A 1 533 ? -20.972 1.881 33.121 1.00 78.12 533 ILE A CA 1
ATOM 4033 C C . ILE A 1 533 ? -19.490 2.223 32.983 1.00 78.12 533 ILE A C 1
ATOM 4035 O O . ILE A 1 533 ? -18.929 2.079 31.897 1.00 78.12 533 ILE A O 1
ATOM 4039 N N . GLN A 1 534 ? -18.848 2.659 34.069 1.00 83.38 534 GLN A N 1
ATOM 4040 C CA . GLN A 1 534 ? -17.426 3.009 34.061 1.00 83.38 534 GLN A CA 1
ATOM 4041 C C . GLN A 1 534 ? -16.558 1.802 33.679 1.00 83.38 534 GLN A C 1
ATOM 4043 O O . GLN A 1 534 ? -15.736 1.908 32.767 1.00 83.38 534 GLN A O 1
ATOM 4048 N N . ASP A 1 535 ? -16.810 0.635 34.278 1.00 78.81 535 ASP A N 1
ATOM 4049 C CA . ASP A 1 535 ? -16.110 -0.612 33.951 1.00 78.81 535 ASP A CA 1
ATOM 4050 C C . ASP A 1 535 ? -16.298 -0.995 32.466 1.00 78.81 535 ASP A C 1
ATOM 4052 O O . ASP A 1 535 ? -15.355 -1.444 31.803 1.00 78.81 535 ASP A O 1
ATOM 4056 N N . ALA A 1 536 ? -17.502 -0.802 31.911 1.00 76.81 536 ALA A N 1
ATOM 4057 C CA . ALA A 1 536 ? -17.789 -1.050 30.497 1.00 76.81 536 ALA A CA 1
ATOM 4058 C C . ALA A 1 536 ? -17.007 -0.108 29.577 1.00 76.81 536 ALA A C 1
ATOM 4060 O O . ALA A 1 536 ? -16.378 -0.554 28.615 1.00 76.81 536 ALA A O 1
ATOM 4061 N N . GLN A 1 537 ? -17.012 1.189 29.891 1.00 85.12 537 GLN A N 1
ATOM 4062 C CA . GLN A 1 537 ? -16.277 2.211 29.151 1.00 85.12 537 GLN A CA 1
ATOM 4063 C C . GLN A 1 537 ? -14.774 1.933 29.156 1.00 85.12 537 GLN A C 1
ATOM 4065 O O . GLN A 1 537 ? -14.131 2.015 28.110 1.00 85.12 537 GLN A O 1
ATOM 4070 N N . GLU A 1 538 ? -14.200 1.576 30.306 1.00 87.12 538 GLU A N 1
ATOM 4071 C CA . GLU A 1 538 ? -12.779 1.245 30.421 1.00 87.12 538 GLU A CA 1
ATOM 4072 C C . GLU A 1 538 ? -12.403 0.032 29.567 1.00 87.12 538 GLU A C 1
ATOM 4074 O O . GLU A 1 538 ? -11.432 0.086 28.806 1.00 87.12 538 GLU A O 1
ATOM 4079 N N . ARG A 1 539 ? -13.197 -1.044 29.617 1.00 82.38 539 ARG A N 1
ATOM 4080 C CA . ARG A 1 539 ? -12.933 -2.241 28.807 1.00 82.38 539 ARG A CA 1
ATOM 4081 C C . ARG A 1 539 ? -13.135 -2.000 27.313 1.00 82.38 539 ARG A C 1
ATOM 4083 O O . ARG A 1 539 ? -12.333 -2.494 26.523 1.00 82.38 539 ARG A O 1
ATOM 4090 N N . LEU A 1 540 ? -14.141 -1.218 26.918 1.00 83.50 540 LEU A N 1
ATOM 4091 C CA . LEU A 1 540 ? -14.349 -0.818 25.523 1.00 83.50 540 LEU A CA 1
ATOM 4092 C C . LEU A 1 540 ? -13.197 0.045 25.004 1.00 83.50 540 LEU A C 1
ATOM 4094 O O . LEU A 1 540 ? -12.710 -0.191 23.899 1.00 83.50 540 LEU A O 1
ATOM 4098 N N . ARG A 1 541 ? -12.699 0.999 25.800 1.00 89.31 541 ARG A N 1
ATOM 4099 C CA . ARG A 1 541 ? -11.517 1.804 25.445 1.00 89.31 541 ARG A CA 1
ATOM 4100 C C . ARG A 1 541 ? -10.270 0.927 25.290 1.00 89.31 541 ARG A C 1
ATOM 4102 O O . ARG A 1 541 ? -9.531 1.101 24.323 1.00 89.31 541 ARG A O 1
ATOM 4109 N N . ALA A 1 542 ? -10.069 -0.052 26.173 1.00 87.06 542 ALA A N 1
ATOM 4110 C CA . ALA A 1 542 ? -8.964 -1.007 26.059 1.00 87.06 542 ALA A CA 1
ATOM 4111 C C . ALA A 1 542 ? -9.090 -1.912 24.816 1.00 87.06 542 ALA A C 1
ATOM 4113 O O . ALA A 1 542 ? -8.099 -2.172 24.134 1.00 87.06 542 ALA A O 1
ATOM 4114 N N . ALA A 1 543 ? -10.302 -2.372 24.487 1.00 84.19 543 ALA A N 1
ATOM 4115 C CA . ALA A 1 543 ? -10.566 -3.144 23.272 1.00 84.19 543 ALA A CA 1
ATOM 4116 C C . ALA A 1 543 ? -10.342 -2.304 22.002 1.00 84.19 543 ALA A C 1
ATOM 4118 O O . ALA A 1 543 ? -9.723 -2.777 21.051 1.00 84.19 543 ALA A O 1
ATOM 4119 N N . THR A 1 544 ? -10.773 -1.040 22.021 1.00 87.50 544 THR A N 1
ATOM 4120 C CA . THR A 1 544 ? -10.543 -0.051 20.955 1.00 87.50 544 THR A CA 1
ATOM 4121 C C . THR A 1 544 ? -9.047 0.110 20.688 1.00 87.50 544 THR A C 1
ATOM 4123 O O . THR A 1 544 ? -8.616 0.078 19.540 1.00 87.50 544 THR A O 1
ATOM 4126 N N . GLU A 1 545 ? -8.227 0.220 21.737 1.00 89.88 545 GLU A N 1
ATOM 4127 C CA . GLU A 1 545 ? -6.774 0.343 21.593 1.00 89.88 545 GLU A CA 1
ATOM 4128 C C . GLU A 1 545 ? -6.138 -0.898 20.956 1.00 89.88 545 GLU A C 1
ATOM 4130 O O . GLU A 1 545 ? -5.351 -0.769 20.018 1.00 89.88 545 GLU A O 1
ATOM 4135 N N . LYS A 1 546 ? -6.530 -2.105 21.383 1.00 87.31 546 LYS A N 1
ATOM 4136 C CA . LYS A 1 546 ? -6.064 -3.351 20.751 1.00 87.31 546 LYS A CA 1
ATOM 4137 C C . LYS A 1 546 ? -6.443 -3.426 19.272 1.00 87.31 546 LYS A C 1
ATOM 4139 O O . LYS A 1 546 ? -5.620 -3.815 18.442 1.00 87.31 546 LYS A O 1
ATOM 4144 N N . GLU A 1 547 ? -7.664 -3.024 18.934 1.00 85.94 547 GLU A N 1
ATOM 4145 C CA . GLU A 1 547 ? -8.149 -3.036 17.556 1.00 85.94 547 GLU A CA 1
ATOM 4146 C C . GLU A 1 547 ? -7.418 -2.008 16.675 1.00 85.94 547 GLU A C 1
ATOM 4148 O O . GLU A 1 547 ? -7.062 -2.331 15.540 1.00 85.94 547 GLU A O 1
ATOM 4153 N N . ILE A 1 548 ? -7.092 -0.816 17.198 1.00 88.88 548 ILE A N 1
ATOM 4154 C CA . ILE A 1 548 ? -6.237 0.169 16.505 1.00 88.88 548 ILE A CA 1
ATOM 4155 C C . ILE A 1 548 ? -4.895 -0.468 16.135 1.00 88.88 548 ILE A C 1
ATOM 4157 O O . ILE A 1 548 ? -4.497 -0.433 14.967 1.00 88.88 548 ILE A O 1
ATOM 4161 N N . LEU A 1 549 ? -4.215 -1.090 17.107 1.00 91.44 549 LEU A N 1
ATOM 4162 C CA . LEU A 1 549 ? -2.921 -1.741 16.880 1.00 91.44 549 LEU A CA 1
ATOM 4163 C C . LEU A 1 549 ? -3.037 -2.830 15.812 1.00 91.44 549 LEU A C 1
ATOM 4165 O O . LEU A 1 549 ? -2.220 -2.888 14.891 1.00 91.44 549 LEU A O 1
ATOM 4169 N N . ARG A 1 550 ? -4.075 -3.669 15.897 1.00 88.06 550 ARG A N 1
ATOM 4170 C CA . ARG A 1 550 ? -4.330 -4.746 14.936 1.00 88.06 550 ARG A CA 1
ATOM 4171 C C . ARG A 1 550 ? -4.554 -4.208 13.521 1.00 88.06 550 ARG A C 1
ATOM 4173 O O . ARG A 1 550 ? -3.970 -4.742 12.576 1.00 88.06 550 ARG A O 1
ATOM 4180 N N . ARG A 1 551 ? -5.360 -3.153 13.351 1.00 82.00 551 ARG A N 1
ATOM 4181 C CA . ARG A 1 551 ? -5.650 -2.562 12.032 1.00 82.00 551 ARG A CA 1
ATOM 4182 C C . ARG A 1 551 ? -4.442 -1.860 11.428 1.00 82.00 551 ARG A C 1
ATOM 4184 O O . ARG A 1 551 ? -4.112 -2.121 10.272 1.00 82.00 551 ARG A O 1
ATOM 4191 N N . GLN A 1 552 ? -3.725 -1.055 12.209 1.00 86.94 552 GLN A N 1
ATOM 4192 C CA . GLN A 1 552 ? -2.481 -0.428 11.757 1.00 86.94 552 GLN A CA 1
ATOM 4193 C C . GLN A 1 552 ? -1.447 -1.483 11.339 1.00 86.94 552 GLN A C 1
ATOM 4195 O O . GLN A 1 552 ? -0.829 -1.372 10.280 1.00 86.94 552 GLN A O 1
ATOM 4200 N N . ARG A 1 553 ? -1.312 -2.562 12.119 1.00 91.81 553 ARG A N 1
ATOM 4201 C CA . ARG A 1 553 ? -0.439 -3.700 11.804 1.00 91.81 553 ARG A CA 1
ATOM 4202 C C . ARG A 1 553 ? -0.826 -4.364 10.483 1.00 91.81 553 ARG A C 1
ATOM 4204 O O . ARG A 1 553 ? 0.043 -4.628 9.660 1.00 91.81 553 ARG A O 1
ATOM 4211 N N . GLN A 1 554 ? -2.119 -4.584 10.249 1.00 83.94 554 GLN A N 1
ATOM 4212 C CA . GLN A 1 554 ? -2.640 -5.160 9.005 1.00 83.94 554 GLN A CA 1
ATOM 4213 C C . GLN A 1 554 ? -2.365 -4.287 7.774 1.00 83.94 554 GLN A C 1
ATOM 4215 O O . GLN A 1 554 ? -2.045 -4.828 6.716 1.00 83.94 554 GLN A O 1
ATOM 4220 N N . VAL A 1 555 ? -2.430 -2.955 7.896 1.00 80.25 555 VAL A N 1
ATOM 4221 C CA . VAL A 1 555 ? -1.989 -2.048 6.822 1.00 80.25 555 VAL A CA 1
ATOM 4222 C C . VAL A 1 555 ? -0.518 -2.310 6.504 1.00 80.25 555 VAL A C 1
ATOM 4224 O O . VAL A 1 555 ? -0.181 -2.626 5.365 1.00 80.25 555 VAL A O 1
ATOM 4227 N N . LEU A 1 556 ? 0.353 -2.269 7.515 1.00 86.75 556 LEU A N 1
ATOM 4228 C CA . LEU A 1 556 ? 1.798 -2.434 7.329 1.00 86.75 556 LEU A CA 1
ATOM 4229 C C . LEU A 1 556 ? 2.191 -3.814 6.786 1.00 86.75 556 LEU A C 1
ATOM 4231 O O . LEU A 1 556 ? 3.113 -3.906 5.982 1.00 86.75 556 LEU A O 1
ATOM 4235 N N . LEU A 1 557 ? 1.484 -4.872 7.183 1.00 86.88 557 LEU A N 1
ATOM 4236 C CA . LEU A 1 557 ? 1.691 -6.239 6.696 1.00 86.88 557 LEU A CA 1
ATOM 4237 C C . LEU A 1 557 ? 1.393 -6.394 5.200 1.00 86.88 557 LEU A C 1
ATOM 4239 O O . LEU A 1 557 ? 2.044 -7.186 4.520 1.00 86.88 557 LEU A O 1
ATOM 4243 N N . LYS A 1 558 ? 0.423 -5.639 4.677 1.00 79.75 558 LYS A N 1
ATOM 4244 C CA . LYS A 1 558 ? 0.011 -5.712 3.268 1.00 79.75 558 LYS A CA 1
ATOM 4245 C C . LYS A 1 558 ? 0.914 -4.898 2.349 1.00 79.75 558 LYS A C 1
ATOM 4247 O O . LYS A 1 558 ? 1.121 -5.303 1.204 1.00 79.75 558 LYS A O 1
ATOM 4252 N N . LEU A 1 559 ? 1.501 -3.809 2.853 1.00 79.75 559 LEU A N 1
ATOM 4253 C CA . LEU A 1 559 ? 2.305 -2.881 2.052 1.00 79.75 559 LEU A CA 1
ATOM 4254 C C . LEU A 1 559 ? 3.422 -3.559 1.238 1.00 79.75 559 LEU A C 1
ATOM 4256 O O . LEU A 1 559 ? 3.470 -3.314 0.037 1.00 79.75 559 LEU A O 1
ATOM 4260 N N . PRO A 1 560 ? 4.295 -4.433 1.783 1.00 84.81 560 PRO A N 1
ATOM 4261 C CA . PRO A 1 560 ? 5.381 -5.016 0.991 1.00 84.81 560 PRO A CA 1
ATOM 4262 C C . PRO A 1 560 ? 4.867 -5.832 -0.201 1.00 84.81 560 PRO A C 1
ATOM 4264 O O . PRO A 1 560 ? 5.435 -5.775 -1.292 1.00 84.81 560 PRO A O 1
ATOM 4267 N N . LYS A 1 561 ? 3.751 -6.553 -0.015 1.00 76.81 561 LYS A N 1
ATOM 4268 C CA . LYS A 1 561 ? 3.092 -7.306 -1.089 1.00 76.81 561 LYS A CA 1
ATOM 4269 C C . LYS A 1 561 ? 2.514 -6.371 -2.146 1.00 76.81 561 LYS A C 1
ATOM 4271 O O . LYS A 1 561 ? 2.665 -6.626 -3.337 1.00 76.81 561 LYS A O 1
ATOM 4276 N N . GLU A 1 562 ? 1.860 -5.295 -1.719 1.00 70.19 562 GLU A N 1
ATOM 4277 C CA . GLU A 1 562 ? 1.303 -4.284 -2.621 1.00 70.19 562 GLU A CA 1
ATOM 4278 C C . GLU A 1 562 ? 2.397 -3.578 -3.426 1.00 70.19 562 GLU A C 1
ATOM 4280 O O . GLU A 1 562 ? 2.229 -3.402 -4.632 1.00 70.19 562 GLU A O 1
ATOM 4285 N N . LEU A 1 563 ? 3.548 -3.288 -2.803 1.00 69.62 563 LEU A N 1
ATOM 4286 C CA . LEU A 1 563 ? 4.692 -2.690 -3.489 1.00 69.62 563 LEU A CA 1
ATOM 4287 C C . LEU A 1 563 ? 5.305 -3.620 -4.548 1.00 69.62 563 LEU A C 1
ATOM 4289 O O . LEU A 1 563 ? 5.729 -3.174 -5.619 1.00 69.62 563 LEU A O 1
ATOM 4293 N N . LYS A 1 564 ? 5.355 -4.921 -4.250 1.00 73.62 564 LYS A N 1
ATOM 4294 C CA . LYS A 1 564 ? 6.022 -5.918 -5.091 1.00 73.62 564 LYS A CA 1
ATOM 4295 C C . LYS A 1 564 ? 5.138 -6.474 -6.209 1.00 73.62 564 LYS A C 1
ATOM 4297 O O . LYS A 1 564 ? 5.619 -6.625 -7.327 1.00 73.62 564 LYS A O 1
ATOM 4302 N N . GLU A 1 565 ? 3.882 -6.821 -5.913 1.00 63.66 565 GLU A N 1
ATOM 4303 C CA . GLU A 1 565 ? 3.107 -7.777 -6.724 1.00 63.66 565 GLU A CA 1
ATOM 4304 C C . GLU A 1 565 ? 1.767 -7.240 -7.254 1.00 63.66 565 GLU A C 1
ATOM 4306 O O . GLU A 1 565 ? 1.345 -7.650 -8.331 1.00 63.66 565 GLU A O 1
ATOM 4311 N N . LYS A 1 566 ? 1.061 -6.351 -6.544 1.00 50.84 566 LYS A N 1
ATOM 4312 C CA . LYS A 1 566 ? -0.413 -6.308 -6.660 1.00 50.84 566 LYS A CA 1
ATOM 4313 C C . LYS A 1 566 ? -1.032 -5.332 -7.682 1.00 50.84 566 LYS A C 1
ATOM 4315 O O . LYS A 1 566 ? -2.210 -5.052 -7.537 1.00 50.84 566 LYS A O 1
ATOM 4320 N N . ASN A 1 567 ? -0.326 -4.825 -8.699 1.00 48.56 567 ASN A N 1
ATOM 4321 C CA . ASN A 1 567 ? -0.880 -3.846 -9.666 1.00 48.56 567 ASN A CA 1
ATOM 4322 C C . ASN A 1 567 ? -0.057 -3.779 -10.980 1.00 48.56 567 ASN A C 1
ATOM 4324 O O . ASN A 1 567 ? 1.120 -4.133 -10.966 1.00 48.56 567 ASN A O 1
ATOM 4328 N N . ASP A 1 568 ? -0.628 -3.248 -12.077 1.00 36.09 568 ASP A N 1
ATOM 4329 C CA . ASP A 1 568 ? -0.054 -3.171 -13.454 1.00 36.09 568 ASP A CA 1
ATOM 4330 C C . ASP A 1 568 ? 1.269 -2.402 -13.608 1.00 36.09 568 ASP A C 1
ATOM 4332 O O . ASP A 1 568 ? 1.817 -2.260 -14.699 1.00 36.09 568 ASP A O 1
ATOM 4336 N N . VAL A 1 569 ? 1.800 -1.878 -12.518 1.00 46.19 569 VAL A N 1
ATOM 4337 C CA . VAL A 1 569 ? 3.015 -1.072 -12.531 1.00 46.19 569 VAL A CA 1
ATOM 4338 C C . VAL A 1 569 ? 3.889 -1.430 -11.303 1.00 46.19 569 VAL A C 1
ATOM 4340 O O . VAL A 1 569 ? 4.859 -0.749 -11.008 1.00 46.19 569 VAL A O 1
ATOM 4343 N N . SER A 1 570 ? 3.607 -2.529 -10.581 1.00 59.09 570 SER A N 1
ATOM 4344 C CA . SER A 1 570 ? 4.414 -2.965 -9.428 1.00 59.09 570 SER A CA 1
ATOM 4345 C C . SER A 1 570 ? 5.879 -3.173 -9.833 1.00 59.09 570 SER A C 1
ATOM 4347 O O . SER A 1 570 ? 6.227 -3.119 -11.019 1.00 59.09 570 SER A O 1
ATOM 4349 N N . LEU A 1 571 ? 6.786 -3.355 -8.868 1.00 71.81 571 LEU A N 1
ATOM 4350 C CA . LEU A 1 571 ? 8.223 -3.381 -9.179 1.00 71.81 571 LEU A CA 1
ATOM 4351 C C . LEU A 1 571 ? 8.595 -4.395 -10.267 1.00 71.81 571 LEU A C 1
ATOM 4353 O O . LEU A 1 571 ? 9.494 -4.119 -11.055 1.00 71.81 571 LEU A O 1
ATOM 4357 N N . GLN A 1 572 ? 7.876 -5.517 -10.352 1.00 76.38 572 GLN A N 1
ATOM 4358 C CA . GLN A 1 572 ? 8.086 -6.520 -11.391 1.00 76.38 572 GLN A CA 1
ATOM 4359 C C . GLN A 1 572 ? 7.713 -6.022 -12.805 1.00 76.38 572 GLN A C 1
ATOM 4361 O O . GLN A 1 572 ? 8.619 -5.937 -13.631 1.00 76.38 572 GLN A O 1
ATOM 4366 N N . PRO A 1 573 ? 6.460 -5.619 -13.109 1.00 68.12 573 PRO A N 1
ATOM 4367 C CA . PRO A 1 573 ? 6.117 -4.954 -14.367 1.00 68.12 573 PRO A CA 1
ATOM 4368 C C . PRO A 1 573 ? 7.043 -3.785 -14.723 1.00 68.12 573 PRO A C 1
ATOM 4370 O O . PRO A 1 573 ? 7.424 -3.633 -15.883 1.00 68.12 573 PRO A O 1
ATOM 4373 N N . THR A 1 574 ? 7.436 -2.984 -13.725 1.00 71.75 574 THR A N 1
ATOM 4374 C CA . THR A 1 574 ? 8.355 -1.854 -13.917 1.00 71.75 574 THR A CA 1
ATOM 4375 C C . THR A 1 574 ? 9.730 -2.333 -14.383 1.00 71.75 574 THR A C 1
ATOM 4377 O O . THR A 1 574 ? 10.259 -1.842 -15.377 1.00 71.75 574 THR A O 1
ATOM 4380 N N . ALA A 1 575 ? 10.304 -3.331 -13.714 1.00 81.50 575 ALA A N 1
ATOM 4381 C CA . ALA A 1 575 ? 11.590 -3.917 -14.077 1.00 81.50 575 ALA A CA 1
ATOM 4382 C C . ALA A 1 575 ? 11.559 -4.587 -15.458 1.00 81.50 575 ALA A C 1
ATOM 4384 O O . ALA A 1 575 ? 12.486 -4.412 -16.254 1.00 81.50 575 ALA A O 1
ATOM 4385 N N . ASP A 1 576 ? 10.480 -5.312 -15.761 1.00 82.06 576 ASP A N 1
ATOM 4386 C CA . ASP A 1 576 ? 10.280 -5.988 -17.043 1.00 82.06 576 ASP A CA 1
ATOM 4387 C C . ASP A 1 576 ? 10.237 -4.968 -18.188 1.00 82.06 576 ASP A C 1
ATOM 4389 O O . ASP A 1 576 ? 10.947 -5.103 -19.188 1.00 82.06 576 ASP A O 1
ATOM 4393 N N . GLN A 1 577 ? 9.453 -3.901 -18.022 1.00 77.19 577 GLN A N 1
ATOM 4394 C CA . GLN A 1 577 ? 9.334 -2.833 -19.007 1.00 77.19 577 GLN A CA 1
ATOM 4395 C C . GLN A 1 577 ? 10.619 -2.005 -19.129 1.00 77.19 577 GLN A C 1
ATOM 4397 O O . GLN A 1 577 ? 11.014 -1.671 -20.247 1.00 77.19 577 GLN A O 1
ATOM 4402 N N . PHE A 1 578 ? 11.305 -1.715 -18.019 1.00 81.50 578 PHE A N 1
ATOM 4403 C CA . PHE A 1 578 ? 12.620 -1.072 -18.030 1.00 81.50 578 PHE A CA 1
ATOM 4404 C C . PHE A 1 578 ? 13.613 -1.885 -18.864 1.00 81.50 578 PHE A C 1
ATOM 4406 O O . PHE A 1 578 ? 14.248 -1.349 -19.774 1.00 81.50 578 PHE A O 1
ATOM 4413 N N . ASN A 1 579 ? 13.721 -3.189 -18.586 1.00 88.56 579 ASN A N 1
ATOM 4414 C CA . ASN A 1 579 ? 14.645 -4.073 -19.287 1.00 88.56 579 ASN A CA 1
ATOM 4415 C C . ASN A 1 579 ? 14.302 -4.148 -20.777 1.00 88.56 579 ASN A C 1
ATOM 4417 O O . ASN A 1 579 ? 15.189 -4.031 -21.620 1.00 88.56 579 ASN A O 1
ATOM 4421 N N . GLN A 1 580 ? 13.014 -4.275 -21.101 1.00 86.25 580 GLN A N 1
ATOM 4422 C CA . GLN A 1 580 ? 12.537 -4.309 -22.477 1.00 86.25 580 GLN A CA 1
ATOM 4423 C C . GLN A 1 580 ? 12.920 -3.032 -23.236 1.00 86.25 580 GLN A C 1
ATOM 4425 O O . GLN A 1 580 ? 13.524 -3.111 -24.301 1.00 86.25 580 GLN A O 1
ATOM 4430 N N . GLN A 1 581 ? 12.665 -1.853 -22.666 1.00 80.62 581 GLN A N 1
ATOM 4431 C CA . GLN A 1 581 ? 13.012 -0.578 -23.302 1.00 80.62 581 GLN A CA 1
ATOM 4432 C C . GLN A 1 581 ? 14.518 -0.361 -23.421 1.00 80.62 581 GLN A C 1
ATOM 4434 O O . GLN A 1 581 ? 14.994 0.217 -24.400 1.00 80.62 581 GLN A O 1
ATOM 4439 N N . PHE A 1 582 ? 15.287 -0.813 -22.434 1.00 84.81 582 PHE A N 1
ATOM 4440 C CA . PHE A 1 582 ? 16.741 -0.785 -22.500 1.00 84.81 582 PHE A CA 1
ATOM 4441 C C . PHE A 1 582 ? 17.253 -1.648 -23.664 1.00 84.81 582 PHE A C 1
ATOM 4443 O O . PHE A 1 582 ? 18.069 -1.190 -24.464 1.00 84.81 582 PHE A O 1
ATOM 4450 N N . ILE A 1 583 ? 16.711 -2.860 -23.812 1.00 89.56 583 ILE A N 1
ATOM 4451 C CA . ILE A 1 583 ? 17.022 -3.782 -24.909 1.00 89.56 583 ILE A CA 1
ATOM 4452 C C . ILE A 1 583 ? 16.620 -3.196 -26.267 1.00 89.56 583 ILE A C 1
ATOM 4454 O O . ILE A 1 583 ? 17.431 -3.210 -27.194 1.00 89.56 583 ILE A O 1
ATOM 4458 N N . ASP A 1 584 ? 15.412 -2.643 -26.386 1.00 87.50 584 ASP A N 1
ATOM 4459 C CA . ASP A 1 584 ? 14.908 -2.054 -27.633 1.00 87.50 584 ASP A CA 1
ATOM 4460 C C . ASP A 1 584 ? 15.781 -0.876 -28.092 1.00 87.50 584 ASP A C 1
ATOM 4462 O O . ASP A 1 584 ? 16.071 -0.723 -29.281 1.00 87.50 584 ASP A O 1
ATOM 4466 N N . ASN A 1 585 ? 16.286 -0.080 -27.145 1.00 83.75 585 ASN A N 1
ATOM 4467 C CA . ASN A 1 585 ? 17.242 0.984 -27.438 1.00 83.75 585 ASN A CA 1
ATOM 4468 C C . ASN A 1 585 ? 18.606 0.443 -27.896 1.00 83.75 585 ASN A C 1
ATOM 4470 O O . ASN A 1 585 ? 19.198 1.019 -28.813 1.00 83.75 585 ASN A O 1
ATOM 4474 N N . ILE A 1 586 ? 19.096 -0.658 -27.313 1.00 88.00 586 ILE A N 1
ATOM 4475 C CA . ILE A 1 586 ? 20.358 -1.302 -27.718 1.00 88.00 586 ILE A CA 1
ATOM 4476 C C . ILE A 1 586 ? 20.294 -1.802 -29.159 1.00 88.00 586 ILE A C 1
ATOM 4478 O O . ILE A 1 586 ? 21.234 -1.568 -29.914 1.00 88.00 586 ILE A O 1
ATOM 4482 N N . VAL A 1 587 ? 19.202 -2.458 -29.558 1.00 91.38 587 VAL A N 1
ATOM 4483 C CA . VAL A 1 587 ? 19.062 -3.028 -30.913 1.00 91.38 587 VAL A CA 1
ATOM 4484 C C . VAL A 1 587 ? 18.585 -2.013 -31.956 1.00 91.38 587 VAL A C 1
ATOM 4486 O O . VAL A 1 587 ? 18.366 -2.367 -33.113 1.00 91.38 587 VAL A O 1
ATOM 4489 N N . SER A 1 588 ? 18.420 -0.747 -31.567 1.00 89.00 588 SER A N 1
ATOM 4490 C CA . SER A 1 588 ? 17.944 0.308 -32.460 1.00 89.00 588 SER A CA 1
ATOM 4491 C C . SER A 1 588 ? 18.953 0.655 -33.560 1.00 89.00 588 SER A C 1
ATOM 4493 O O . SER A 1 588 ? 20.171 0.645 -33.360 1.00 89.00 588 SER A O 1
ATOM 4495 N N . GLU A 1 589 ? 18.449 1.105 -34.712 1.00 89.69 589 GLU A N 1
ATOM 4496 C CA . GLU A 1 589 ? 19.291 1.622 -35.803 1.00 89.69 589 GLU A CA 1
ATOM 4497 C C . GLU A 1 589 ? 20.150 2.818 -35.369 1.00 89.69 589 GLU A C 1
ATOM 4499 O O . GLU A 1 589 ? 21.234 3.043 -35.901 1.00 89.69 589 GLU A O 1
ATOM 4504 N N . LYS A 1 590 ? 19.713 3.581 -34.360 1.00 85.50 590 LYS A N 1
ATOM 4505 C CA . LYS A 1 590 ? 20.516 4.663 -33.777 1.00 85.50 590 LYS A CA 1
ATOM 4506 C C . LYS A 1 590 ? 21.800 4.127 -33.139 1.00 85.50 590 LYS A C 1
ATOM 4508 O O . LYS A 1 590 ? 22.857 4.723 -33.330 1.00 85.50 590 LYS A O 1
ATOM 4513 N N . MET A 1 591 ? 21.722 3.009 -32.417 1.00 85.69 591 MET A N 1
ATOM 4514 C CA . MET A 1 591 ? 22.893 2.352 -31.832 1.00 85.69 591 MET A CA 1
ATOM 4515 C C . MET A 1 591 ? 23.752 1.668 -32.895 1.00 85.69 591 MET A C 1
ATOM 4517 O O . MET A 1 591 ? 24.971 1.810 -32.854 1.00 85.69 591 MET A O 1
ATOM 4521 N N . VAL A 1 592 ? 23.148 1.037 -33.908 1.00 89.81 592 VAL A N 1
ATOM 4522 C CA . VAL A 1 592 ? 23.896 0.501 -35.061 1.00 89.81 592 VAL A CA 1
ATOM 4523 C C . VAL A 1 592 ? 24.708 1.610 -35.737 1.00 89.81 592 VAL A C 1
ATOM 4525 O O . VAL A 1 592 ? 25.915 1.475 -35.924 1.00 89.81 592 VAL A O 1
ATOM 4528 N N . ASN A 1 593 ? 24.081 2.751 -36.030 1.00 87.06 593 ASN A N 1
ATOM 4529 C CA . ASN A 1 593 ? 24.744 3.900 -36.647 1.00 87.06 593 ASN A CA 1
ATOM 4530 C C . ASN A 1 593 ? 25.847 4.514 -35.775 1.00 87.06 593 ASN A C 1
ATOM 4532 O O . ASN A 1 593 ? 26.771 5.113 -36.317 1.00 87.06 593 ASN A O 1
ATOM 4536 N N . LYS A 1 594 ? 25.769 4.359 -34.449 1.00 84.69 594 LYS A N 1
ATOM 4537 C CA . LYS A 1 594 ? 26.775 4.869 -33.512 1.00 84.69 594 LYS A CA 1
ATOM 4538 C C . LYS A 1 594 ? 28.085 4.071 -33.547 1.00 84.69 594 LYS A C 1
ATOM 4540 O O . LYS A 1 594 ? 29.139 4.662 -33.333 1.00 84.69 594 LYS A O 1
ATOM 4545 N N . TYR A 1 595 ? 28.026 2.764 -33.812 1.00 87.19 595 TYR A N 1
ATOM 4546 C CA . TYR A 1 595 ? 29.211 1.890 -33.830 1.00 87.19 595 TYR A CA 1
ATOM 4547 C C . TYR A 1 595 ? 29.619 1.402 -35.217 1.00 87.19 595 TYR A C 1
ATOM 4549 O O . TYR A 1 595 ? 30.704 0.834 -35.359 1.00 87.19 595 TYR A O 1
ATOM 4557 N N . LYS A 1 596 ? 28.777 1.587 -36.242 1.00 88.06 596 LYS A N 1
ATOM 4558 C CA . LYS A 1 596 ? 29.158 1.209 -37.601 1.00 88.06 596 LYS A CA 1
ATOM 4559 C C . LYS A 1 596 ? 30.384 2.006 -38.039 1.00 88.06 596 LYS A C 1
ATOM 4561 O O . LYS A 1 596 ? 30.478 3.215 -37.848 1.00 88.06 596 LYS A O 1
ATOM 4566 N N . THR A 1 597 ? 31.313 1.307 -38.663 1.00 85.62 597 THR A N 1
ATOM 4567 C CA . THR A 1 597 ? 32.450 1.887 -39.362 1.00 85.62 597 THR A CA 1
ATOM 4568 C C . THR A 1 597 ? 32.078 2.015 -40.831 1.00 85.62 597 THR A C 1
ATOM 4570 O O . THR A 1 597 ? 31.630 1.048 -41.452 1.00 85.62 597 THR A O 1
ATOM 4573 N N . LEU A 1 598 ? 32.237 3.219 -41.380 1.00 83.31 598 LEU A N 1
ATOM 4574 C CA . LEU A 1 598 ? 32.158 3.448 -42.817 1.00 83.31 598 LEU A CA 1
ATOM 4575 C C . LEU A 1 598 ? 33.508 3.078 -43.429 1.00 83.31 598 LEU A C 1
ATOM 4577 O O . LEU A 1 598 ? 34.513 3.716 -43.125 1.00 83.31 598 LEU A O 1
ATOM 4581 N N . TYR A 1 599 ? 33.532 2.043 -44.267 1.00 83.38 599 TYR A N 1
ATOM 4582 C CA . TYR A 1 599 ? 34.749 1.638 -44.967 1.00 83.38 599 TYR A CA 1
ATOM 4583 C C . TYR A 1 599 ? 34.997 2.510 -46.200 1.00 83.38 599 TYR A C 1
ATOM 4585 O O . TYR A 1 599 ? 36.109 2.988 -46.403 1.00 83.38 599 TYR A O 1
ATOM 4593 N N . TYR A 1 600 ? 33.960 2.714 -47.018 1.00 80.44 600 TYR A N 1
ATOM 4594 C CA . TYR A 1 600 ? 33.986 3.540 -48.227 1.00 80.44 600 TYR A CA 1
ATOM 4595 C C . TYR A 1 600 ? 32.550 3.878 -48.669 1.00 80.44 600 TYR A C 1
ATOM 4597 O O . TYR A 1 600 ? 31.635 3.081 -48.447 1.00 80.44 600 TYR A O 1
ATOM 4605 N N . SER A 1 601 ? 32.358 5.047 -49.288 1.00 78.94 601 SER A N 1
ATOM 4606 C CA . SER A 1 601 ? 31.079 5.501 -49.851 1.00 78.94 601 SER A CA 1
ATOM 4607 C C . SER A 1 601 ? 31.206 5.622 -51.369 1.00 78.94 601 SER A C 1
ATOM 4609 O O . SER A 1 601 ? 32.135 6.264 -51.860 1.00 78.94 601 SER A O 1
ATOM 4611 N N . ASP A 1 602 ? 30.309 4.972 -52.110 1.00 77.69 602 ASP A N 1
ATOM 4612 C CA . ASP A 1 602 ? 30.273 5.021 -53.572 1.00 77.69 602 ASP A CA 1
ATOM 4613 C C . ASP A 1 602 ? 29.373 6.173 -54.039 1.00 77.69 602 ASP A C 1
ATOM 4615 O O . ASP A 1 602 ? 28.144 6.076 -54.002 1.00 77.69 602 ASP A O 1
ATOM 4619 N N . GLU A 1 603 ? 29.994 7.256 -54.509 1.00 74.12 603 GLU A N 1
ATOM 4620 C CA . GLU A 1 603 ? 29.302 8.457 -54.996 1.00 74.12 603 GLU A CA 1
ATOM 4621 C C . GLU A 1 603 ? 28.418 8.206 -56.231 1.00 74.12 603 GLU A C 1
ATOM 4623 O O . GLU A 1 603 ? 27.465 8.951 -56.456 1.00 74.12 603 GLU A O 1
ATOM 4628 N N . TYR A 1 604 ? 28.682 7.161 -57.025 1.00 74.81 604 TYR A N 1
ATOM 4629 C CA . TYR A 1 604 ? 27.920 6.872 -58.245 1.00 74.81 604 TYR A CA 1
ATOM 4630 C C . TYR A 1 604 ? 26.654 6.063 -57.969 1.00 74.81 604 TYR A C 1
ATOM 4632 O O . TYR A 1 604 ? 25.656 6.223 -58.673 1.00 74.81 604 TYR A O 1
ATOM 4640 N N . THR A 1 605 ? 26.679 5.186 -56.962 1.00 79.12 605 THR A N 1
ATOM 4641 C CA . THR A 1 605 ? 25.506 4.379 -56.578 1.00 79.12 605 THR A CA 1
ATOM 4642 C C . THR A 1 605 ? 24.795 4.886 -55.326 1.00 79.12 605 THR A C 1
ATOM 4644 O O . THR A 1 605 ? 23.705 4.400 -55.019 1.00 79.12 605 THR A O 1
ATOM 4647 N N . GLY A 1 606 ? 25.389 5.842 -54.605 1.00 74.31 606 GLY A N 1
ATOM 4648 C CA . GLY A 1 606 ? 24.891 6.352 -53.328 1.00 74.31 606 GLY A CA 1
ATOM 4649 C C . GLY A 1 606 ? 24.905 5.305 -52.210 1.00 74.31 606 GLY A C 1
ATOM 4650 O O . GLY A 1 606 ? 24.136 5.428 -51.256 1.00 74.31 606 GLY A O 1
ATOM 4651 N N . ARG A 1 607 ? 25.709 4.237 -52.341 1.00 75.19 607 ARG A N 1
ATOM 4652 C CA . ARG A 1 607 ? 25.787 3.150 -51.355 1.00 75.19 607 ARG A CA 1
ATOM 4653 C C . ARG A 1 607 ? 26.991 3.305 -50.435 1.00 75.19 607 ARG A C 1
ATOM 4655 O O . ARG A 1 607 ? 28.135 3.344 -50.883 1.00 75.19 607 ARG A O 1
ATOM 4662 N N . ASP A 1 608 ? 26.711 3.268 -49.138 1.00 80.69 608 ASP A N 1
ATOM 4663 C CA . ASP A 1 608 ? 27.718 3.185 -48.087 1.00 80.69 608 ASP A CA 1
ATOM 4664 C C . ASP A 1 608 ? 28.065 1.722 -47.789 1.00 80.69 608 ASP A C 1
ATOM 4666 O O . ASP A 1 608 ? 27.204 0.928 -47.399 1.00 80.69 608 ASP A O 1
ATOM 4670 N N . TYR A 1 609 ? 29.345 1.368 -47.906 1.00 82.81 609 TYR A N 1
ATOM 4671 C CA . TYR A 1 609 ? 29.858 0.077 -47.459 1.00 82.81 609 TYR A CA 1
ATOM 4672 C C . TYR A 1 609 ? 30.252 0.190 -45.986 1.00 82.81 609 TYR A C 1
ATOM 4674 O O . TYR A 1 609 ? 31.236 0.842 -45.626 1.00 82.81 609 TYR A O 1
ATOM 4682 N N . THR A 1 610 ? 29.458 -0.441 -45.123 1.00 87.50 610 THR A N 1
ATOM 4683 C CA . THR A 1 610 ? 29.615 -0.395 -43.662 1.00 87.50 610 THR A CA 1
ATOM 4684 C C . THR A 1 610 ? 29.587 -1.799 -43.069 1.00 87.50 610 THR A C 1
ATOM 4686 O O . THR A 1 610 ? 29.076 -2.726 -43.692 1.00 87.50 610 THR A O 1
ATOM 4689 N N . ASN A 1 611 ? 30.068 -1.962 -41.836 1.00 90.50 611 ASN A N 1
ATOM 4690 C CA . ASN A 1 611 ? 29.872 -3.193 -41.059 1.00 90.50 611 ASN A CA 1
ATOM 4691 C C . ASN A 1 611 ? 28.552 -3.220 -40.266 1.00 90.50 611 ASN A C 1
ATOM 4693 O O . ASN A 1 611 ? 28.466 -3.907 -39.251 1.00 90.50 611 ASN A O 1
ATOM 4697 N N . ALA A 1 612 ? 27.521 -2.480 -40.692 1.00 90.62 612 ALA A N 1
ATOM 4698 C CA . ALA A 1 612 ? 26.273 -2.344 -39.937 1.00 90.62 612 ALA A CA 1
ATOM 4699 C C . ALA A 1 612 ? 25.624 -3.692 -39.565 1.00 90.62 612 ALA A C 1
ATOM 4701 O O . ALA A 1 612 ? 25.111 -3.824 -38.456 1.00 90.62 612 ALA A O 1
ATOM 4702 N N . ASP A 1 613 ? 25.690 -4.702 -40.437 1.00 91.81 613 ASP A N 1
ATOM 4703 C CA . ASP A 1 613 ? 25.119 -6.028 -40.163 1.00 91.81 613 ASP A CA 1
ATOM 4704 C C . ASP A 1 613 ? 25.890 -6.798 -39.081 1.00 91.81 613 ASP A C 1
ATOM 4706 O O . ASP A 1 613 ? 25.273 -7.416 -38.214 1.00 91.81 613 ASP A O 1
ATOM 4710 N N . GLU A 1 614 ? 27.224 -6.700 -39.066 1.00 92.19 614 GLU A N 1
ATOM 4711 C CA . GLU A 1 614 ? 28.061 -7.276 -38.003 1.00 92.19 614 GLU A CA 1
ATOM 4712 C C . GLU A 1 614 ? 27.753 -6.609 -36.655 1.00 92.19 614 GLU A C 1
ATOM 4714 O O . GLU A 1 614 ? 27.576 -7.285 -35.640 1.00 92.19 614 GLU A O 1
ATOM 4719 N N . ILE A 1 615 ? 27.637 -5.277 -36.649 1.00 93.19 615 ILE A N 1
ATOM 4720 C CA . ILE A 1 615 ? 27.267 -4.507 -35.457 1.00 93.19 615 ILE A CA 1
ATOM 4721 C C . ILE A 1 615 ? 25.871 -4.905 -34.973 1.00 93.19 615 ILE A C 1
ATOM 4723 O O . ILE A 1 615 ? 25.680 -5.128 -33.779 1.00 93.19 615 ILE A O 1
ATOM 4727 N N . ARG A 1 616 ? 24.901 -5.052 -35.883 1.00 95.12 616 ARG A N 1
ATOM 4728 C CA . ARG A 1 616 ? 23.542 -5.493 -35.544 1.00 95.12 616 ARG A CA 1
ATOM 4729 C C . ARG A 1 616 ? 23.540 -6.902 -34.949 1.00 95.12 616 ARG A C 1
ATOM 4731 O O . ARG A 1 616 ? 22.804 -7.141 -33.996 1.00 95.12 616 ARG A O 1
ATOM 4738 N N . GLY A 1 617 ? 24.376 -7.810 -35.456 1.00 95.50 617 GLY A N 1
ATOM 4739 C CA . GLY A 1 617 ? 24.598 -9.131 -34.858 1.00 95.50 617 GLY A CA 1
ATOM 4740 C C . GLY A 1 617 ? 25.069 -9.028 -33.405 1.00 95.50 617 GLY A C 1
ATOM 4741 O O . GLY A 1 617 ? 24.391 -9.518 -32.506 1.00 95.50 617 GLY A O 1
ATOM 4742 N N . LYS A 1 618 ? 26.149 -8.275 -33.155 1.00 94.94 618 LYS A N 1
ATOM 4743 C CA . LYS A 1 618 ? 26.703 -8.079 -31.800 1.00 94.94 618 LYS A CA 1
ATOM 4744 C C . LYS A 1 618 ? 25.699 -7.451 -30.828 1.00 94.94 618 LYS A C 1
ATOM 4746 O O . LYS A 1 618 ? 25.592 -7.886 -29.686 1.00 94.94 618 LYS A O 1
ATOM 4751 N N . LEU A 1 619 ? 24.940 -6.443 -31.265 1.00 94.50 619 LEU A N 1
ATOM 4752 C CA . LEU A 1 619 ? 23.914 -5.801 -30.432 1.00 94.50 619 LEU A CA 1
ATOM 4753 C C . LEU A 1 619 ? 22.745 -6.754 -30.116 1.00 94.50 619 LEU A C 1
ATOM 4755 O O . LEU A 1 619 ? 22.209 -6.710 -29.009 1.00 94.50 619 LEU A O 1
ATOM 4759 N N . ASN A 1 620 ? 22.376 -7.649 -31.041 1.00 96.75 620 ASN A N 1
ATOM 4760 C CA . ASN A 1 620 ? 21.370 -8.687 -30.792 1.00 96.75 620 ASN A CA 1
ATOM 4761 C C . ASN A 1 620 ? 21.857 -9.775 -29.823 1.00 96.75 620 ASN A C 1
ATOM 4763 O O . ASN A 1 620 ? 21.065 -10.259 -29.008 1.00 96.75 620 ASN A O 1
ATOM 4767 N N . ASP A 1 621 ? 23.141 -10.133 -29.861 1.00 96.69 621 ASP A N 1
ATOM 4768 C CA . ASP A 1 621 ? 23.733 -11.062 -28.891 1.00 96.69 621 ASP A CA 1
ATOM 4769 C C . ASP A 1 621 ? 23.690 -10.467 -27.475 1.00 96.69 621 ASP A C 1
ATOM 4771 O O . ASP A 1 621 ? 23.256 -11.126 -26.527 1.00 96.69 621 ASP A O 1
ATOM 4775 N N . ILE A 1 622 ? 24.028 -9.178 -27.339 1.00 95.50 622 ILE A N 1
ATOM 4776 C CA . ILE A 1 622 ? 23.888 -8.428 -26.081 1.00 95.50 622 ILE A CA 1
ATOM 4777 C C . ILE A 1 622 ? 22.427 -8.406 -25.625 1.00 95.50 622 ILE A C 1
ATOM 4779 O O . ILE A 1 622 ? 22.136 -8.706 -24.469 1.00 95.50 622 ILE A O 1
ATOM 4783 N N . ALA A 1 623 ? 21.490 -8.082 -26.517 1.00 95.19 623 ALA A N 1
ATOM 4784 C CA . ALA A 1 623 ? 20.065 -8.083 -26.198 1.00 95.19 623 ALA A CA 1
ATOM 4785 C C . ALA A 1 623 ? 19.587 -9.451 -25.695 1.00 95.19 623 ALA A C 1
ATOM 4787 O O . ALA A 1 623 ? 18.817 -9.529 -24.741 1.00 95.19 623 ALA A O 1
ATOM 4788 N N . THR A 1 624 ? 20.060 -10.537 -26.308 1.00 97.12 624 THR A N 1
ATOM 4789 C CA . THR A 1 624 ? 19.742 -11.907 -25.889 1.00 97.12 624 THR A CA 1
ATOM 4790 C C . THR A 1 624 ? 20.280 -12.199 -24.490 1.00 97.12 624 THR A C 1
ATOM 4792 O O . THR A 1 624 ? 19.532 -12.705 -23.653 1.00 97.12 624 THR A O 1
ATOM 4795 N N . HIS A 1 625 ? 21.523 -11.805 -24.200 1.00 96.56 625 HIS A N 1
ATOM 4796 C 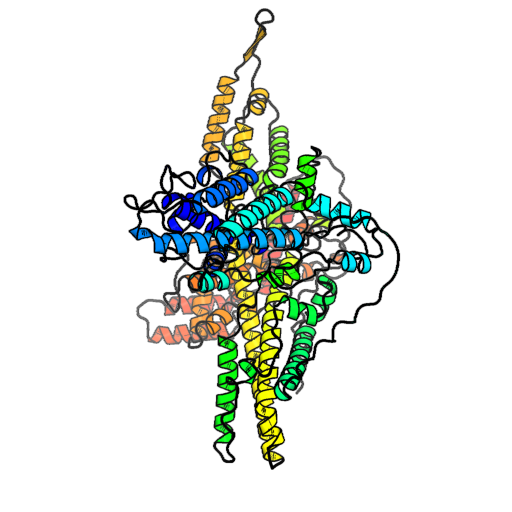CA . HIS A 1 625 ? 22.113 -11.902 -22.860 1.00 96.56 625 HIS A CA 1
ATOM 4797 C C . HIS A 1 625 ? 21.290 -11.136 -21.810 1.00 96.56 625 HIS A C 1
ATOM 4799 O O . HIS A 1 625 ? 20.943 -11.687 -20.767 1.00 96.56 625 HIS A O 1
ATOM 4805 N N . LEU A 1 626 ? 20.887 -9.896 -22.102 1.00 93.62 626 LEU A N 1
ATOM 4806 C CA . LEU A 1 626 ? 20.101 -9.062 -21.179 1.00 93.62 626 LEU A CA 1
ATOM 4807 C C . LEU A 1 626 ? 18.679 -9.588 -20.926 1.00 93.62 626 LEU A C 1
ATOM 4809 O O . LEU A 1 626 ? 18.132 -9.367 -19.844 1.00 93.62 626 LEU A O 1
ATOM 4813 N N . ARG A 1 627 ? 18.075 -10.303 -21.887 1.00 94.56 627 ARG A N 1
ATOM 4814 C CA . ARG A 1 627 ? 16.795 -11.008 -21.677 1.00 94.56 627 ARG A CA 1
ATOM 4815 C C . ARG A 1 627 ? 16.939 -12.193 -20.723 1.00 94.56 627 ARG A C 1
ATOM 4817 O O . ARG A 1 627 ? 16.014 -12.470 -19.970 1.00 94.56 627 ARG A O 1
ATOM 4824 N N . GLN A 1 628 ? 18.078 -12.885 -20.757 1.00 95.56 628 GLN A N 1
ATOM 4825 C CA . GLN A 1 628 ? 18.361 -14.029 -19.880 1.00 95.56 628 GLN A CA 1
ATOM 4826 C C . GLN A 1 628 ? 18.768 -13.607 -18.463 1.00 95.56 628 GLN A C 1
ATOM 4828 O O . GLN A 1 628 ? 18.646 -14.396 -17.531 1.00 95.56 628 GLN A O 1
ATOM 4833 N N . GLN A 1 629 ? 19.246 -12.373 -18.306 1.00 94.75 629 GLN A N 1
ATOM 4834 C CA . GLN A 1 629 ? 19.698 -11.802 -17.041 1.00 94.75 629 GLN A CA 1
ATOM 4835 C C . GLN A 1 629 ? 18.879 -10.546 -16.723 1.00 94.75 629 GLN A C 1
ATOM 4837 O O . GLN A 1 629 ? 19.400 -9.451 -16.917 1.00 94.75 629 GLN A O 1
ATOM 4842 N N . PRO A 1 630 ? 17.601 -10.640 -16.313 1.00 91.38 630 PRO A N 1
ATOM 4843 C CA . PRO A 1 630 ? 16.794 -9.462 -15.992 1.00 91.38 630 PRO A CA 1
ATOM 4844 C C . PRO A 1 630 ? 17.393 -8.659 -14.820 1.00 91.38 630 PRO A C 1
ATOM 4846 O O . PRO A 1 630 ? 18.169 -9.206 -14.033 1.00 91.38 630 PRO A O 1
ATOM 4849 N N . PRO A 1 631 ? 17.062 -7.361 -14.697 1.00 88.50 631 PRO A N 1
ATOM 4850 C CA . PRO A 1 631 ? 17.494 -6.551 -13.561 1.00 88.50 631 PRO A CA 1
ATOM 4851 C C . PRO A 1 631 ? 16.974 -7.140 -12.242 1.00 88.50 631 PRO A C 1
ATOM 4853 O O . PRO A 1 631 ? 15.860 -7.663 -12.171 1.00 88.50 631 PRO A O 1
ATOM 4856 N N . VAL A 1 632 ? 17.787 -7.045 -11.189 1.00 88.94 632 VAL A N 1
ATOM 4857 C CA . VAL A 1 632 ? 17.436 -7.568 -9.863 1.00 88.94 632 VAL A CA 1
ATOM 4858 C C . VAL A 1 632 ? 16.337 -6.712 -9.241 1.00 88.94 632 VAL A C 1
ATOM 4860 O O . VAL A 1 632 ? 16.451 -5.490 -9.161 1.00 88.94 632 VAL A O 1
ATOM 4863 N N . ILE A 1 633 ? 15.275 -7.359 -8.774 1.00 86.81 633 ILE A N 1
ATOM 4864 C CA . ILE A 1 633 ? 14.156 -6.702 -8.096 1.00 86.81 633 ILE A CA 1
ATOM 4865 C C . ILE A 1 633 ? 14.312 -6.921 -6.589 1.00 86.81 633 ILE A C 1
ATOM 4867 O O . ILE A 1 633 ? 14.714 -8.017 -6.187 1.00 86.81 633 ILE A O 1
ATOM 4871 N N . PRO A 1 634 ? 13.985 -5.919 -5.753 1.00 88.06 634 PRO A N 1
ATOM 4872 C CA . PRO A 1 634 ? 13.999 -6.082 -4.306 1.00 88.06 634 PRO A CA 1
ATOM 4873 C C . PRO A 1 634 ? 13.141 -7.267 -3.865 1.00 88.06 634 PRO A C 1
ATOM 4875 O O . PRO A 1 634 ? 12.035 -7.483 -4.375 1.00 88.06 634 PRO A O 1
ATOM 4878 N N . SER A 1 635 ? 13.642 -8.027 -2.896 1.00 89.81 635 SER A N 1
ATOM 4879 C CA . SER A 1 635 ? 12.878 -9.113 -2.294 1.00 89.81 635 SER A CA 1
ATOM 4880 C C . SER A 1 635 ? 11.673 -8.563 -1.509 1.00 89.81 635 SER A C 1
ATOM 4882 O O . SER A 1 635 ? 11.582 -7.369 -1.204 1.00 89.81 635 SER A O 1
ATOM 4884 N N . TYR A 1 636 ? 10.715 -9.425 -1.169 1.00 91.94 636 TYR A N 1
ATOM 4885 C CA . TYR A 1 636 ? 9.574 -9.014 -0.350 1.00 91.94 636 TYR A CA 1
ATOM 4886 C C . TYR A 1 636 ? 10.041 -8.508 1.022 1.00 91.94 636 TYR A C 1
ATOM 4888 O O . TYR A 1 636 ? 9.537 -7.495 1.515 1.00 91.94 636 TYR A O 1
ATOM 4896 N N . PHE A 1 637 ? 11.016 -9.184 1.636 1.00 94.38 637 PHE A N 1
ATOM 4897 C CA . PHE A 1 637 ? 11.549 -8.762 2.929 1.00 94.38 637 PHE A CA 1
ATOM 4898 C C . PHE A 1 637 ? 12.482 -7.560 2.826 1.00 94.38 637 PHE A C 1
ATOM 4900 O O . PHE A 1 637 ? 12.543 -6.793 3.786 1.00 94.38 637 PHE A O 1
ATOM 4907 N N . ASP A 1 638 ? 13.122 -7.325 1.676 1.00 92.62 638 ASP A N 1
ATOM 4908 C CA . ASP A 1 638 ? 13.875 -6.087 1.453 1.00 92.62 638 ASP A CA 1
ATOM 4909 C C . ASP A 1 638 ? 12.939 -4.877 1.521 1.00 92.62 638 ASP A C 1
ATOM 4911 O O . ASP A 1 638 ? 13.222 -3.898 2.214 1.00 92.62 638 ASP A O 1
ATOM 4915 N N . LEU A 1 639 ? 11.776 -4.973 0.868 1.00 91.12 639 LEU A N 1
ATOM 4916 C CA . LEU A 1 639 ? 10.753 -3.928 0.905 1.00 91.12 639 LEU A CA 1
ATOM 4917 C C . LEU A 1 639 ? 10.178 -3.755 2.310 1.00 91.12 639 LEU A C 1
ATOM 4919 O O . LEU A 1 639 ? 10.063 -2.624 2.775 1.00 91.12 639 LEU A O 1
ATOM 4923 N N . ALA A 1 640 ? 9.865 -4.849 3.010 1.00 95.25 640 ALA A N 1
ATOM 4924 C CA . ALA A 1 640 ? 9.394 -4.786 4.394 1.00 95.25 640 ALA A CA 1
ATOM 4925 C C . ALA A 1 640 ? 10.417 -4.097 5.314 1.00 95.25 640 ALA A C 1
ATOM 4927 O O . ALA A 1 640 ? 10.059 -3.231 6.108 1.00 95.25 640 ALA A O 1
ATOM 4928 N N . TYR A 1 641 ? 11.702 -4.408 5.164 1.00 96.25 641 TYR A N 1
ATOM 4929 C CA . TYR A 1 641 ? 12.773 -3.777 5.929 1.00 96.25 641 TYR A CA 1
ATOM 4930 C C . TYR A 1 641 ? 12.941 -2.282 5.615 1.00 96.25 641 TYR A C 1
ATOM 4932 O O . TYR A 1 641 ? 13.145 -1.475 6.526 1.00 96.25 641 TYR A O 1
ATOM 4940 N N . VAL A 1 642 ? 12.819 -1.873 4.349 1.00 94.19 642 VAL A N 1
ATOM 4941 C CA . VAL A 1 642 ? 12.865 -0.450 3.970 1.00 94.19 642 VAL A CA 1
ATOM 4942 C C . VAL A 1 642 ? 11.620 0.302 4.453 1.00 94.19 642 VAL A C 1
ATOM 4944 O O . VAL A 1 642 ? 11.755 1.404 4.986 1.00 94.19 642 VAL A O 1
ATOM 4947 N N . ILE A 1 643 ? 10.423 -0.293 4.362 1.00 92.88 643 ILE A N 1
ATOM 4948 C CA . ILE A 1 643 ? 9.195 0.273 4.947 1.00 92.88 643 ILE A CA 1
ATOM 4949 C C . ILE A 1 643 ? 9.369 0.462 6.457 1.00 92.88 643 ILE A C 1
ATOM 4951 O O . ILE A 1 643 ? 9.015 1.515 6.979 1.00 92.88 643 ILE A O 1
ATOM 4955 N N . GLY A 1 644 ? 9.969 -0.509 7.151 1.00 95.19 644 GLY A N 1
ATOM 4956 C CA . GLY A 1 644 ? 10.253 -0.436 8.587 1.00 95.19 644 GLY A CA 1
ATOM 4957 C C . GLY A 1 644 ? 11.103 0.775 8.986 1.00 95.19 644 GLY A C 1
ATOM 4958 O O . GLY A 1 644 ? 10.908 1.365 10.049 1.00 95.19 644 GLY A O 1
ATOM 4959 N N . GLN A 1 645 ? 12.007 1.200 8.103 1.00 95.25 645 GLN A N 1
ATOM 4960 C CA . GLN A 1 645 ? 12.826 2.399 8.299 1.00 95.25 645 GLN A CA 1
ATOM 4961 C C . GLN A 1 645 ? 12.069 3.701 8.017 1.00 95.25 645 GLN A C 1
ATOM 4963 O O . GLN A 1 645 ? 12.561 4.769 8.377 1.00 95.25 645 GLN A O 1
ATOM 4968 N N . SER A 1 646 ? 10.894 3.653 7.383 1.00 93.06 646 SER A N 1
ATOM 4969 C CA . SER A 1 646 ? 10.164 4.846 6.959 1.00 93.06 646 SER A CA 1
ATOM 4970 C C . SER A 1 646 ? 9.942 5.829 8.103 1.00 93.06 646 SER A C 1
ATOM 4972 O O . SER A 1 646 ? 9.522 5.464 9.204 1.00 93.06 646 SER A O 1
ATOM 4974 N N . ARG A 1 647 ? 10.164 7.116 7.825 1.00 91.50 647 ARG A N 1
ATOM 4975 C CA . ARG A 1 647 ? 9.904 8.203 8.779 1.00 91.50 647 ARG A CA 1
ATOM 4976 C C . ARG A 1 647 ? 8.409 8.393 9.062 1.00 91.50 647 ARG A C 1
ATOM 4978 O O . ARG A 1 647 ? 8.068 9.104 10.001 1.00 91.50 647 ARG A O 1
ATOM 4985 N N . ALA A 1 648 ? 7.539 7.735 8.295 1.00 84.88 648 ALA A N 1
ATOM 4986 C CA . ALA A 1 648 ? 6.109 7.613 8.570 1.00 84.88 648 ALA A CA 1
ATOM 4987 C C . ALA A 1 648 ? 5.789 6.836 9.851 1.00 84.88 648 ALA A C 1
ATOM 4989 O O . ALA A 1 648 ? 4.757 7.062 10.469 1.00 84.88 648 ALA A O 1
ATOM 4990 N N . LEU A 1 649 ? 6.669 5.916 10.253 1.00 90.38 649 LEU A N 1
ATOM 4991 C CA . LEU A 1 649 ? 6.432 5.030 11.392 1.00 90.38 649 LEU A CA 1
ATOM 4992 C C . LEU A 1 649 ? 6.861 5.649 12.731 1.00 90.38 649 LEU A C 1
ATOM 4994 O O . LEU A 1 649 ? 6.884 4.966 13.745 1.00 90.38 649 LEU A O 1
ATOM 4998 N N . LEU A 1 650 ? 7.216 6.936 12.761 1.00 87.38 650 LEU A N 1
ATOM 4999 C CA . LEU A 1 650 ? 7.604 7.614 14.004 1.00 87.38 650 LEU A CA 1
ATOM 5000 C C . LEU A 1 650 ? 6.415 7.935 14.909 1.00 87.38 650 LEU A C 1
ATOM 5002 O O . LEU A 1 650 ? 6.605 8.135 16.105 1.00 87.38 650 LEU A O 1
ATOM 5006 N N . SER A 1 651 ? 5.218 8.062 14.335 1.00 80.31 651 SER A N 1
ATOM 5007 C CA . SER A 1 651 ? 4.007 8.454 15.058 1.00 80.31 651 SER A CA 1
ATOM 5008 C C . SER A 1 651 ? 3.136 7.271 15.473 1.00 80.31 651 SER A C 1
ATOM 5010 O O . SER A 1 651 ? 2.117 7.487 16.119 1.00 80.31 651 SER A O 1
ATOM 5012 N N . ILE A 1 652 ? 3.493 6.043 15.089 1.00 84.56 652 ILE A N 1
ATOM 5013 C CA . ILE A 1 652 ? 2.715 4.856 15.456 1.00 84.56 652 ILE A CA 1
ATOM 5014 C C . ILE A 1 652 ? 3.130 4.344 16.830 1.00 84.56 652 ILE A C 1
ATOM 5016 O O . ILE A 1 652 ? 4.268 4.527 17.264 1.00 84.56 652 ILE A O 1
ATOM 5020 N N . ASN A 1 653 ? 2.207 3.665 17.503 1.00 88.88 653 ASN A N 1
ATOM 5021 C CA . ASN A 1 653 ? 2.509 2.978 18.749 1.00 88.88 653 ASN A CA 1
ATOM 5022 C C . ASN A 1 653 ? 3.544 1.862 18.497 1.00 88.88 653 ASN A C 1
ATOM 5024 O O . ASN A 1 653 ? 3.421 1.091 17.544 1.00 88.88 653 ASN A O 1
ATOM 5028 N N . GLU A 1 654 ? 4.560 1.748 19.357 1.00 85.12 654 GLU A N 1
ATOM 5029 C CA . GLU A 1 654 ? 5.602 0.717 19.239 1.00 85.12 654 GLU A CA 1
ATOM 5030 C C . GLU A 1 654 ? 5.020 -0.710 19.248 1.00 85.12 654 GLU A C 1
ATOM 5032 O O . GLU A 1 654 ? 5.546 -1.598 18.569 1.00 85.12 654 GLU A O 1
ATOM 5037 N N . ALA A 1 655 ? 3.892 -0.921 19.939 1.00 89.25 655 ALA A N 1
ATOM 5038 C CA . ALA A 1 655 ? 3.173 -2.193 19.987 1.00 89.25 655 ALA A CA 1
ATOM 5039 C C . ALA A 1 655 ? 2.580 -2.610 18.625 1.00 89.25 655 ALA A C 1
ATOM 5041 O O . ALA A 1 655 ? 2.349 -3.798 18.376 1.00 89.25 655 ALA A O 1
ATOM 5042 N N . THR A 1 656 ? 2.395 -1.676 17.685 1.00 91.50 656 THR A N 1
ATOM 5043 C CA . THR A 1 656 ? 1.938 -1.990 16.322 1.00 91.50 656 THR A CA 1
ATOM 5044 C C . THR A 1 656 ? 2.928 -2.924 15.617 1.00 91.50 656 THR A C 1
ATOM 5046 O O . THR A 1 656 ? 2.511 -3.874 14.951 1.00 91.50 656 THR A O 1
ATOM 5049 N N . LEU A 1 657 ? 4.235 -2.726 15.832 1.00 91.56 657 LEU A N 1
ATOM 5050 C CA . LEU A 1 657 ? 5.311 -3.577 15.300 1.00 91.56 657 LEU A CA 1
ATOM 5051 C C . LEU A 1 657 ? 5.755 -4.683 16.276 1.00 91.56 657 LEU A C 1
ATOM 5053 O O . LEU A 1 657 ? 6.726 -5.392 16.006 1.00 91.56 657 LEU A O 1
ATOM 5057 N N . SER A 1 658 ? 5.069 -4.842 17.411 1.00 88.31 658 SER A N 1
ATOM 5058 C CA . SER A 1 658 ? 5.372 -5.881 18.393 1.00 88.31 658 SER A CA 1
ATOM 5059 C C . SER A 1 658 ? 4.881 -7.237 17.901 1.00 88.31 658 SER A C 1
ATOM 5061 O O . SER A 1 658 ? 3.695 -7.567 17.938 1.00 88.31 658 SER A O 1
ATOM 5063 N N . ALA A 1 659 ? 5.825 -8.057 17.456 1.00 87.19 659 ALA A N 1
ATOM 5064 C CA . ALA A 1 659 ? 5.555 -9.439 17.090 1.00 87.19 659 ALA A CA 1
ATOM 5065 C C . ALA A 1 659 ? 5.209 -10.315 18.310 1.00 87.19 659 ALA A C 1
ATOM 5067 O O . ALA A 1 659 ? 4.493 -11.301 18.158 1.00 87.19 659 ALA A O 1
ATOM 5068 N N . GLN A 1 660 ? 5.643 -9.939 19.522 1.00 85.44 660 GLN A N 1
ATOM 5069 C CA . GLN A 1 660 ? 5.187 -10.602 20.748 1.00 85.44 660 GLN A CA 1
ATOM 5070 C C . GLN A 1 660 ? 3.692 -10.374 20.970 1.00 85.44 660 GLN A C 1
ATOM 5072 O O . GLN A 1 660 ? 2.971 -11.335 21.226 1.00 85.44 660 GLN A O 1
ATOM 5077 N N . ASP A 1 661 ? 3.222 -9.132 20.844 1.00 87.56 661 ASP A N 1
ATOM 5078 C CA . ASP A 1 661 ? 1.804 -8.819 21.039 1.00 87.56 661 ASP A CA 1
ATOM 5079 C C . ASP A 1 661 ? 0.959 -9.435 19.928 1.00 87.56 661 ASP A C 1
ATOM 5081 O O . ASP A 1 661 ? -0.050 -10.057 20.224 1.00 87.56 661 ASP A O 1
ATOM 5085 N N . TYR A 1 662 ? 1.434 -9.420 18.678 1.00 90.94 662 TYR A N 1
ATOM 5086 C CA . TYR A 1 662 ? 0.805 -10.176 17.589 1.00 90.94 662 TYR A CA 1
ATOM 5087 C C . TYR A 1 662 ? 0.631 -11.6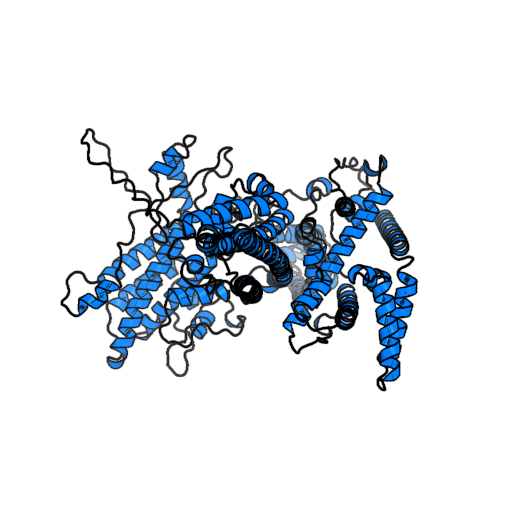70 17.925 1.00 90.94 662 TYR A C 1
ATOM 5089 O O . TYR A 1 662 ? -0.441 -12.231 17.703 1.00 90.94 662 TYR A O 1
ATOM 5097 N N . MET A 1 663 ? 1.655 -12.321 18.487 1.00 90.00 663 MET A N 1
ATOM 5098 C CA . MET A 1 663 ? 1.560 -13.731 18.877 1.00 90.00 663 MET A CA 1
ATOM 5099 C C . MET A 1 663 ? 0.614 -13.949 20.061 1.00 90.00 663 MET A C 1
ATOM 5101 O O . MET A 1 663 ? -0.098 -14.948 20.065 1.00 90.00 663 MET A O 1
ATOM 51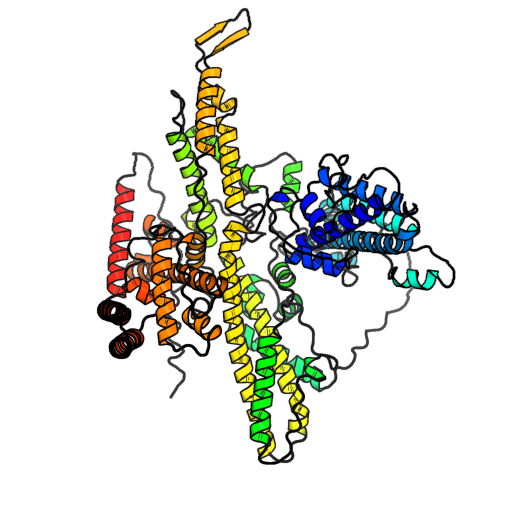05 N N . LYS A 1 664 ? 0.578 -13.037 21.042 1.00 88.44 664 LYS A N 1
ATOM 5106 C CA . LYS A 1 664 ? -0.375 -13.097 22.166 1.00 88.44 664 LYS A CA 1
ATOM 5107 C C . LYS A 1 664 ? -1.812 -12.896 21.697 1.00 88.44 664 LYS A C 1
ATOM 5109 O O . LYS A 1 664 ? -2.693 -13.606 22.163 1.00 88.44 664 LYS A O 1
ATOM 5114 N N . ASP A 1 665 ? -2.035 -11.964 20.774 1.00 86.12 665 ASP A N 1
ATOM 5115 C CA . ASP A 1 665 ? -3.349 -11.691 20.189 1.00 86.12 665 ASP A CA 1
ATOM 5116 C C . ASP A 1 665 ? -3.862 -12.924 19.431 1.00 86.12 665 ASP A C 1
ATOM 5118 O O . ASP A 1 665 ? -5.027 -13.294 19.546 1.00 86.12 665 ASP A O 1
ATOM 5122 N N . LYS A 1 666 ? -2.979 -13.583 18.670 1.00 87.69 666 LYS A N 1
ATOM 5123 C CA . LYS A 1 666 ? -3.327 -14.747 17.845 1.00 87.69 666 LYS A CA 1
ATOM 5124 C C . LYS A 1 666 ? -3.424 -16.050 18.640 1.00 87.69 666 LYS A C 1
ATOM 5126 O O . LYS A 1 666 ? -4.187 -16.938 18.272 1.00 87.69 666 LYS A O 1
ATOM 5131 N N . PHE A 1 667 ? -2.650 -16.169 19.714 1.00 90.38 667 PHE A N 1
ATOM 5132 C CA . PHE A 1 667 ? -2.562 -17.364 20.547 1.00 90.38 667 PHE A CA 1
ATOM 5133 C C . PHE A 1 667 ? -2.533 -16.986 22.039 1.00 90.38 667 PHE A C 1
ATOM 5135 O O . PHE A 1 667 ? -1.478 -17.068 22.679 1.00 90.38 667 PHE A O 1
ATOM 5142 N N . PRO A 1 668 ? -3.681 -16.590 22.615 1.00 87.56 668 PRO A N 1
ATOM 5143 C CA . PRO A 1 668 ? -3.752 -16.097 23.993 1.00 87.56 668 PRO A CA 1
ATOM 5144 C C . PRO A 1 668 ? -3.331 -17.142 25.036 1.00 87.56 668 PRO A C 1
ATOM 5146 O O . PRO A 1 668 ? -2.818 -16.780 26.093 1.00 87.56 668 PRO A O 1
ATOM 5149 N N . ASP A 1 669 ? -3.481 -18.431 24.718 1.00 88.69 669 ASP A N 1
ATOM 5150 C CA . ASP A 1 669 ? -3.148 -19.545 25.613 1.00 88.69 669 ASP A CA 1
ATOM 5151 C C . ASP A 1 669 ? -1.663 -19.944 25.580 1.00 88.69 669 ASP A C 1
ATOM 5153 O O . ASP A 1 669 ? -1.217 -20.782 26.371 1.00 88.69 669 ASP A O 1
ATOM 5157 N N . LEU A 1 670 ? -0.862 -19.377 24.667 1.00 84.06 670 LEU A N 1
ATOM 5158 C CA . LEU A 1 670 ? 0.566 -19.680 24.625 1.00 84.06 670 LEU A CA 1
ATOM 5159 C C . LEU A 1 670 ? 1.302 -19.031 25.793 1.00 84.06 670 LEU A C 1
ATOM 5161 O O . LEU A 1 670 ? 1.182 -17.838 26.072 1.00 84.06 670 LEU A O 1
ATOM 5165 N N . SER A 1 671 ? 2.174 -19.819 26.424 1.00 82.56 671 SER A N 1
ATOM 5166 C CA . SER A 1 671 ? 3.090 -19.286 27.428 1.00 82.56 671 SER A CA 1
ATOM 5167 C C . SER A 1 671 ? 4.005 -18.217 26.816 1.00 82.56 671 SER A C 1
ATOM 5169 O O . SER A 1 671 ? 4.432 -18.331 25.662 1.00 82.56 671 SER A O 1
ATOM 5171 N N . GLN A 1 672 ? 4.366 -17.202 27.608 1.00 77.00 672 GLN A N 1
ATOM 5172 C CA . GLN A 1 672 ? 5.288 -16.141 27.177 1.00 77.00 672 GLN A CA 1
ATOM 5173 C C . GLN A 1 672 ? 6.591 -16.703 26.607 1.00 77.00 672 GLN A C 1
ATOM 5175 O O . GLN A 1 672 ? 7.096 -16.234 25.591 1.00 77.00 672 GLN A O 1
ATOM 5180 N N . SER A 1 673 ? 7.106 -17.756 27.224 1.00 67.31 673 SER A N 1
ATOM 5181 C CA . SER A 1 673 ? 8.346 -18.385 26.807 1.00 67.31 673 SER A CA 1
ATOM 5182 C C . SER A 1 673 ? 8.206 -19.158 25.484 1.00 67.31 673 SER A C 1
ATOM 5184 O O . SER A 1 673 ? 9.113 -19.134 24.656 1.00 67.31 673 SER A O 1
ATOM 5186 N N . SER A 1 674 ? 7.048 -19.778 25.217 1.00 76.81 674 SER A N 1
ATOM 5187 C CA . SER A 1 674 ? 6.751 -20.358 23.897 1.00 76.81 674 SER A CA 1
ATOM 5188 C C . SER A 1 674 ? 6.721 -19.280 22.813 1.00 76.81 674 SER A C 1
ATOM 5190 O O . SER A 1 674 ? 7.322 -19.460 21.756 1.00 76.81 674 SER A O 1
ATOM 5192 N N . ILE A 1 675 ? 6.077 -18.141 23.087 1.00 82.56 675 ILE A N 1
ATOM 5193 C CA . ILE A 1 675 ? 6.048 -16.987 22.176 1.00 82.56 675 ILE A CA 1
ATOM 5194 C C . ILE A 1 675 ? 7.472 -16.498 21.883 1.00 82.56 675 ILE A C 1
ATOM 5196 O O . ILE A 1 675 ? 7.829 -16.302 20.721 1.00 82.56 675 ILE A O 1
ATOM 5200 N N . GLN A 1 676 ? 8.311 -16.371 22.914 1.00 75.81 676 GLN A N 1
ATOM 5201 C CA . GLN A 1 676 ? 9.711 -15.960 22.775 1.00 75.81 676 GLN A CA 1
ATOM 5202 C C . GLN A 1 676 ? 10.524 -16.927 21.909 1.00 75.81 676 GLN A C 1
ATOM 5204 O O . GLN A 1 676 ? 11.322 -16.471 21.094 1.00 75.81 676 GLN A O 1
ATOM 5209 N N . LEU A 1 677 ? 10.301 -18.240 22.024 1.00 76.31 677 LEU A N 1
ATOM 5210 C CA . LEU A 1 677 ? 10.995 -19.234 21.202 1.00 76.31 677 LEU A CA 1
ATOM 5211 C C . LEU A 1 677 ? 10.702 -19.045 19.706 1.00 76.31 677 LEU A C 1
ATOM 5213 O O . LEU A 1 677 ? 11.639 -18.947 18.910 1.00 76.31 677 LEU A O 1
ATOM 5217 N N . TYR A 1 678 ? 9.423 -18.949 19.320 1.00 83.94 678 TYR A N 1
ATOM 5218 C CA . TYR A 1 678 ? 9.041 -18.686 17.924 1.00 83.94 678 TYR A CA 1
ATOM 5219 C C . TYR A 1 678 ? 9.617 -17.361 17.439 1.00 83.94 678 TYR A C 1
ATOM 5221 O O . TYR A 1 678 ? 10.127 -17.263 16.321 1.00 83.94 678 TYR A O 1
ATOM 5229 N N . TYR A 1 679 ? 9.567 -16.349 18.300 1.00 81.31 679 TYR A N 1
ATOM 5230 C CA . TYR A 1 679 ? 10.003 -15.013 17.960 1.00 81.31 679 TYR A CA 1
ATOM 5231 C C . TYR A 1 679 ? 11.515 -14.940 17.709 1.00 81.31 679 TYR A C 1
ATOM 5233 O O . TYR A 1 679 ? 11.937 -14.444 16.665 1.00 81.31 679 TYR A O 1
ATOM 5241 N N . VAL A 1 680 ? 12.338 -15.506 18.597 1.00 79.25 680 VAL A N 1
ATOM 5242 C CA . VAL A 1 680 ? 13.800 -15.575 18.428 1.00 79.25 680 VAL A CA 1
ATOM 5243 C C . VAL A 1 680 ? 14.176 -16.407 17.203 1.00 79.25 680 VAL A C 1
ATOM 5245 O O . VAL A 1 680 ? 15.031 -15.994 16.416 1.00 79.25 680 VAL A O 1
ATOM 5248 N N . HIS A 1 681 ? 13.525 -17.559 17.014 1.00 82.38 681 HIS A N 1
ATOM 5249 C CA . HIS A 1 681 ? 13.770 -18.429 15.865 1.00 82.38 681 HIS A CA 1
ATOM 5250 C C . HIS A 1 681 ? 13.546 -17.689 14.547 1.00 82.38 681 HIS A C 1
ATOM 5252 O O . HIS A 1 681 ? 14.459 -17.612 13.723 1.00 82.38 681 HIS A O 1
ATOM 5258 N N . HIS A 1 682 ? 12.365 -17.094 14.361 1.00 89.94 682 HIS A N 1
ATOM 5259 C CA . HIS A 1 682 ? 12.053 -16.365 13.131 1.00 89.94 682 HIS A CA 1
ATOM 5260 C C . HIS A 1 682 ? 12.871 -15.086 12.982 1.00 89.94 682 HIS A C 1
ATOM 5262 O O . HIS A 1 682 ? 13.233 -14.759 11.856 1.00 89.94 682 HIS A O 1
ATOM 5268 N N . SER A 1 683 ? 13.246 -14.411 14.076 1.00 88.62 683 SER A N 1
ATOM 5269 C CA . SER A 1 683 ? 14.144 -13.243 14.019 1.00 88.62 683 SER A CA 1
ATOM 5270 C C . SER A 1 683 ? 15.467 -13.596 13.348 1.00 88.62 683 SER A C 1
ATOM 5272 O O . SER A 1 683 ? 15.891 -12.924 12.412 1.00 88.62 683 SER A O 1
ATOM 5274 N N . LEU A 1 684 ? 16.088 -14.706 13.761 1.00 83.69 684 LEU A N 1
ATOM 5275 C CA . LEU A 1 684 ? 17.335 -15.183 13.164 1.00 83.69 684 LEU A CA 1
ATOM 5276 C C . LEU A 1 684 ? 17.159 -15.567 11.688 1.00 83.69 684 LEU A C 1
ATOM 5278 O O . LEU A 1 684 ? 18.047 -15.318 10.874 1.00 83.69 684 LEU A O 1
ATOM 5282 N N . GLN A 1 685 ? 16.031 -16.188 11.331 1.00 87.25 685 GLN A N 1
ATOM 5283 C CA . GLN A 1 685 ? 15.746 -16.541 9.938 1.00 87.25 685 GLN A CA 1
ATOM 5284 C C . GLN A 1 685 ? 15.599 -15.290 9.064 1.00 87.25 685 GLN A C 1
ATOM 5286 O O . GLN A 1 685 ? 16.214 -15.217 8.002 1.00 87.25 685 GLN A O 1
ATOM 5291 N N . VAL A 1 686 ? 14.840 -14.296 9.532 1.00 93.19 686 VAL A N 1
ATOM 5292 C CA . VAL A 1 686 ? 14.644 -13.019 8.837 1.00 93.19 686 VAL A CA 1
ATOM 5293 C C . VAL A 1 686 ? 15.962 -12.258 8.716 1.00 93.19 686 VAL A C 1
ATOM 5295 O O . VAL A 1 686 ? 16.272 -11.787 7.628 1.00 93.19 686 VAL A O 1
ATOM 5298 N N . ALA A 1 687 ? 16.791 -12.212 9.763 1.00 89.31 687 ALA A N 1
ATOM 5299 C CA . ALA A 1 687 ? 18.107 -11.577 9.692 1.00 89.31 687 ALA A CA 1
ATOM 5300 C C . ALA A 1 687 ? 18.986 -12.177 8.582 1.00 89.31 687 ALA A C 1
ATOM 5302 O O . ALA A 1 687 ? 19.590 -11.447 7.801 1.00 89.31 687 ALA A O 1
ATOM 5303 N N . ARG A 1 688 ? 19.006 -13.511 8.458 1.00 87.06 688 ARG A N 1
ATOM 5304 C CA . ARG A 1 688 ? 19.761 -14.204 7.399 1.00 87.06 688 ARG A CA 1
ATOM 5305 C C . ARG A 1 688 ? 19.217 -13.922 6.002 1.00 87.06 688 ARG A C 1
ATOM 5307 O O . ARG A 1 688 ? 20.005 -13.819 5.065 1.00 87.06 688 ARG A O 1
ATOM 5314 N N . VAL A 1 689 ? 17.898 -13.786 5.861 1.00 91.88 689 VAL A N 1
ATOM 5315 C CA . VAL A 1 689 ? 17.278 -13.365 4.596 1.00 91.88 689 VAL A CA 1
ATOM 5316 C C . VAL A 1 689 ? 17.675 -11.936 4.248 1.00 91.88 689 VAL A C 1
ATOM 5318 O O . VAL A 1 689 ? 18.106 -11.689 3.129 1.00 91.88 689 VAL A O 1
ATOM 5321 N N . LEU A 1 690 ? 17.622 -11.013 5.210 1.00 92.62 690 LEU A N 1
ATOM 5322 C CA . LEU A 1 690 ? 18.012 -9.615 5.009 1.00 92.62 690 LEU A CA 1
ATOM 5323 C C . LEU A 1 690 ? 19.510 -9.440 4.713 1.00 92.62 690 LEU A C 1
ATOM 5325 O O . LEU A 1 690 ? 19.892 -8.442 4.118 1.00 92.62 690 LEU A O 1
ATOM 5329 N N . GLN A 1 691 ? 20.363 -10.394 5.089 1.00 89.38 691 GLN A N 1
ATOM 5330 C CA . GLN A 1 691 ? 21.779 -10.444 4.692 1.00 89.38 691 GLN A CA 1
ATOM 5331 C C . GLN A 1 691 ? 22.011 -11.148 3.346 1.00 89.38 691 GLN A C 1
ATOM 5333 O O . GLN A 1 691 ? 23.157 -11.323 2.938 1.00 89.38 691 GLN A O 1
ATOM 5338 N N . HIS A 1 692 ? 20.946 -11.614 2.684 1.00 89.12 692 HIS A N 1
ATOM 5339 C CA . HIS A 1 692 ? 20.994 -12.484 1.500 1.00 89.12 692 HIS A CA 1
ATOM 5340 C C . HIS A 1 692 ? 21.800 -13.782 1.718 1.00 89.12 692 HIS A C 1
ATOM 5342 O O . HIS A 1 692 ? 22.170 -14.463 0.766 1.00 89.12 692 HIS A O 1
ATOM 5348 N N . ALA A 1 693 ? 22.031 -14.172 2.977 1.00 86.44 693 ALA A N 1
ATOM 5349 C CA . ALA A 1 693 ? 22.697 -15.420 3.356 1.00 86.44 693 ALA A CA 1
ATOM 5350 C C . ALA A 1 693 ? 21.760 -16.635 3.261 1.00 86.44 693 ALA A C 1
ATOM 5352 O O . ALA A 1 693 ? 22.203 -17.781 3.349 1.00 86.44 693 ALA A O 1
ATOM 5353 N N . LYS A 1 694 ? 20.454 -16.387 3.120 1.00 86.94 694 LYS A N 1
ATOM 5354 C CA . LYS A 1 694 ? 19.416 -17.400 2.956 1.00 86.94 694 LYS A CA 1
ATOM 5355 C C . LYS A 1 694 ? 18.316 -16.879 2.019 1.00 86.94 694 LYS A C 1
ATOM 5357 O O . LYS A 1 694 ? 17.890 -15.740 2.201 1.00 86.94 694 LYS A O 1
ATOM 5362 N N . PRO A 1 695 ? 17.823 -17.665 1.047 1.00 89.56 695 PRO A N 1
ATOM 5363 C CA . PRO A 1 695 ? 16.726 -17.232 0.185 1.00 89.56 695 PRO A CA 1
ATOM 5364 C C . PRO A 1 695 ? 15.381 -17.239 0.929 1.00 89.56 695 PRO A C 1
ATOM 5366 O O . PRO A 1 695 ? 15.148 -18.057 1.821 1.00 89.56 695 PRO A O 1
ATOM 5369 N N . GLU A 1 696 ? 14.455 -16.361 0.525 1.00 88.88 696 GLU A N 1
ATOM 5370 C CA . GLU A 1 696 ? 13.139 -16.237 1.176 1.00 88.88 696 GLU A CA 1
ATOM 5371 C C . GLU A 1 696 ? 12.328 -17.540 1.174 1.00 88.88 696 GLU A C 1
ATOM 5373 O O . GLU A 1 696 ? 11.614 -17.826 2.134 1.00 88.88 696 GLU A O 1
ATOM 5378 N N . GLY A 1 697 ? 12.426 -18.325 0.095 1.00 87.75 697 GLY A N 1
ATOM 5379 C CA . GLY A 1 697 ? 11.678 -19.575 -0.077 1.00 87.75 697 GLY A CA 1
ATOM 5380 C C . GLY A 1 697 ? 12.104 -20.696 0.873 1.00 87.75 697 GLY A C 1
ATOM 5381 O O . GLY A 1 697 ? 11.391 -21.685 1.001 1.00 87.75 697 GLY A O 1
ATOM 5382 N N . GLU A 1 698 ? 13.237 -20.544 1.561 1.00 89.81 698 GLU A N 1
ATOM 5383 C CA . GLU A 1 698 ? 13.736 -21.515 2.540 1.00 89.81 698 GLU A CA 1
ATOM 5384 C C . GLU A 1 698 ? 13.414 -21.124 3.989 1.00 89.81 698 GLU A C 1
ATOM 5386 O O . GLU A 1 698 ? 13.888 -21.770 4.933 1.00 89.81 698 GLU A O 1
ATOM 5391 N N . LEU A 1 699 ? 12.665 -20.041 4.212 1.00 89.25 699 LEU A N 1
ATOM 5392 C CA . LEU A 1 699 ? 12.262 -19.636 5.555 1.00 89.25 699 LEU A CA 1
ATOM 5393 C C . LEU A 1 699 ? 11.510 -20.757 6.278 1.00 89.25 699 LEU A C 1
ATOM 5395 O O . LEU A 1 699 ? 10.750 -21.524 5.693 1.00 89.25 699 LEU A O 1
ATOM 5399 N N . SER A 1 700 ? 11.748 -20.851 7.585 1.00 87.88 700 SER A N 1
ATOM 5400 C CA . SER A 1 700 ? 11.096 -21.860 8.412 1.00 87.88 700 SER A CA 1
ATOM 5401 C C . SER A 1 700 ? 9.590 -21.619 8.476 1.00 87.88 700 SER A C 1
ATOM 5403 O O . SER A 1 700 ? 9.144 -20.479 8.573 1.00 87.88 700 SER A O 1
ATOM 5405 N N . THR A 1 701 ? 8.823 -22.703 8.500 1.00 90.00 701 THR A N 1
ATOM 5406 C CA . THR A 1 701 ? 7.369 -22.697 8.699 1.00 90.00 701 THR A CA 1
ATOM 5407 C C . THR A 1 701 ? 6.966 -22.993 10.147 1.00 90.00 701 THR A C 1
ATOM 5409 O O . THR A 1 701 ? 5.788 -23.177 10.425 1.00 90.00 701 THR A O 1
ATOM 5412 N N . LEU A 1 702 ? 7.929 -23.060 11.079 1.00 85.62 702 LEU A N 1
ATOM 5413 C CA . LEU A 1 702 ? 7.685 -23.408 12.481 1.00 85.62 702 LEU A CA 1
ATOM 5414 C C . LEU A 1 702 ? 6.704 -22.423 13.133 1.00 85.62 702 LEU A C 1
ATOM 5416 O O . LEU A 1 702 ? 7.022 -21.247 13.281 1.00 85.62 702 LEU A O 1
ATOM 5420 N N . PHE A 1 703 ? 5.542 -22.894 13.569 1.00 90.06 703 PHE A N 1
ATOM 5421 C CA . PHE A 1 703 ? 4.489 -22.052 14.140 1.00 90.06 703 PHE A CA 1
ATOM 5422 C C . PHE A 1 703 ? 3.602 -22.868 15.088 1.00 90.06 703 PHE A C 1
ATOM 5424 O O . PHE A 1 703 ? 3.603 -24.095 14.986 1.00 90.06 703 PHE A O 1
ATOM 5431 N N . PRO A 1 704 ? 2.829 -22.230 15.988 1.00 86.62 704 PRO A N 1
ATOM 5432 C CA . PRO A 1 704 ? 1.900 -22.943 16.869 1.00 86.62 704 PRO A CA 1
ATOM 5433 C C . PRO A 1 704 ? 0.772 -23.699 16.147 1.00 86.62 704 PRO A C 1
ATOM 5435 O O . PRO A 1 704 ? 0.139 -24.558 16.753 1.00 86.62 704 PRO A O 1
ATOM 5438 N N . SER A 1 705 ? 0.502 -23.376 14.880 1.00 88.19 705 SER A N 1
ATOM 5439 C CA . SER A 1 705 ? -0.543 -23.981 14.047 1.00 88.19 705 SER A CA 1
ATOM 5440 C C . SER A 1 705 ? -0.062 -24.168 12.602 1.00 88.19 705 SER A C 1
ATOM 5442 O O . SER A 1 705 ? 1.017 -23.712 12.236 1.00 88.19 705 SER A O 1
ATOM 5444 N N . GLU A 1 706 ? -0.877 -24.795 11.750 1.00 86.56 706 GLU A N 1
ATOM 5445 C CA . GLU A 1 706 ? -0.598 -24.940 10.308 1.00 86.56 706 GLU A CA 1
ATOM 5446 C C . GLU A 1 706 ? -0.885 -23.658 9.491 1.00 86.56 706 GLU A C 1
ATOM 5448 O O . GLU A 1 706 ? -0.925 -23.686 8.261 1.00 86.56 706 GLU A O 1
ATOM 5453 N N . ASP A 1 707 ? -1.084 -22.516 10.158 1.00 88.12 707 ASP A N 1
ATOM 5454 C CA . ASP A 1 707 ? -1.375 -21.233 9.518 1.00 88.12 707 ASP A CA 1
ATOM 5455 C C . ASP A 1 707 ? -0.127 -20.626 8.850 1.00 88.12 707 ASP A C 1
ATOM 5457 O O . ASP A 1 707 ? 0.638 -19.862 9.448 1.00 88.12 707 ASP A O 1
ATOM 5461 N N . ALA A 1 708 ? 0.062 -20.958 7.574 1.00 88.44 708 ALA A N 1
ATOM 5462 C CA . ALA A 1 708 ? 1.155 -20.443 6.757 1.00 88.44 708 ALA A CA 1
ATOM 5463 C C . ALA A 1 708 ? 1.108 -18.914 6.570 1.00 88.44 708 ALA A C 1
ATOM 5465 O O . ALA A 1 708 ? 2.162 -18.278 6.469 1.00 88.44 708 ALA A O 1
ATOM 5466 N N . GLU A 1 709 ? -0.085 -18.310 6.537 1.00 90.00 709 GLU A N 1
ATOM 5467 C CA . GLU A 1 709 ? -0.230 -16.855 6.445 1.00 90.00 709 GLU A CA 1
ATOM 5468 C C . GLU A 1 709 ? 0.251 -16.204 7.741 1.00 90.00 709 GLU A C 1
ATOM 5470 O O . GLU A 1 709 ? 1.076 -15.292 7.704 1.00 90.00 709 GLU A O 1
ATOM 5475 N N . GLY A 1 710 ? -0.139 -16.759 8.888 1.00 91.88 710 GLY A N 1
ATOM 5476 C CA . GLY A 1 710 ? 0.301 -16.294 10.198 1.00 91.88 710 GLY A CA 1
ATOM 5477 C C . GLY A 1 710 ? 1.813 -16.330 10.410 1.00 91.88 710 GLY A C 1
ATOM 5478 O O . GLY A 1 710 ? 2.359 -15.406 11.023 1.00 91.88 710 GLY A O 1
ATOM 5479 N N . VAL A 1 711 ? 2.497 -17.342 9.865 1.00 93.25 711 VAL A N 1
ATOM 5480 C CA . VAL A 1 711 ? 3.969 -17.395 9.831 1.00 93.25 711 VAL A CA 1
ATOM 5481 C C . VAL A 1 711 ? 4.538 -16.249 9.008 1.00 93.25 711 VAL A C 1
ATOM 5483 O O . VAL A 1 711 ? 5.471 -15.570 9.447 1.00 93.25 711 VAL A O 1
ATOM 5486 N N . ARG A 1 712 ? 3.992 -16.026 7.808 1.00 93.50 712 ARG A N 1
ATOM 5487 C CA . ARG A 1 712 ? 4.478 -14.977 6.909 1.00 93.50 712 ARG A CA 1
ATOM 5488 C C . ARG A 1 712 ? 4.243 -13.591 7.501 1.00 93.50 712 ARG A C 1
ATOM 5490 O O . ARG A 1 712 ? 5.124 -12.740 7.392 1.00 93.50 712 ARG A O 1
ATOM 5497 N N . GLU A 1 713 ? 3.109 -13.369 8.159 1.00 94.81 713 GLU A N 1
ATOM 5498 C CA . GLU A 1 713 ? 2.816 -12.139 8.898 1.00 94.81 713 GLU A CA 1
ATOM 5499 C C . GLU A 1 713 ? 3.846 -11.910 10.014 1.00 94.81 713 GLU A C 1
ATOM 5501 O O . GLU A 1 713 ? 4.457 -10.842 10.063 1.00 94.81 713 GLU A O 1
ATOM 5506 N N . LEU A 1 714 ? 4.140 -12.925 10.841 1.00 95.00 714 LEU A N 1
ATOM 5507 C CA . LEU A 1 714 ? 5.167 -12.832 11.890 1.00 95.00 714 LEU A CA 1
ATOM 5508 C C . LEU A 1 714 ? 6.537 -12.437 11.316 1.00 95.00 714 LEU A C 1
ATOM 5510 O O . LEU A 1 714 ? 7.194 -11.526 11.820 1.00 95.00 714 LEU A O 1
ATOM 5514 N N . GLN A 1 715 ? 6.964 -13.103 10.243 1.00 95.75 715 GLN A N 1
ATOM 5515 C CA . GLN A 1 715 ? 8.235 -12.818 9.569 1.00 95.75 715 GLN A CA 1
ATOM 5516 C C . GLN A 1 715 ? 8.257 -11.413 8.948 1.00 95.75 715 GLN A C 1
ATOM 5518 O O . GLN A 1 715 ? 9.289 -10.742 8.956 1.00 95.75 715 GLN A O 1
ATOM 5523 N N . THR A 1 716 ? 7.122 -10.944 8.425 1.00 96.19 716 THR A N 1
ATOM 5524 C CA . THR A 1 716 ? 6.991 -9.596 7.850 1.00 96.19 716 THR A CA 1
ATOM 5525 C C . THR A 1 716 ? 7.104 -8.531 8.936 1.00 96.19 716 THR A C 1
ATOM 5527 O O . THR A 1 716 ? 7.845 -7.564 8.762 1.00 96.19 716 THR A O 1
ATOM 5530 N N . LEU A 1 717 ? 6.433 -8.724 10.078 1.00 95.56 717 LEU A N 1
ATOM 5531 C CA . LEU A 1 717 ? 6.548 -7.833 11.239 1.00 95.56 717 LEU A CA 1
ATOM 5532 C C . LEU A 1 717 ? 7.972 -7.765 11.753 1.00 95.56 717 LEU A C 1
ATOM 5534 O O . LEU A 1 717 ? 8.460 -6.682 12.059 1.00 95.56 717 LEU A O 1
ATOM 5538 N N . LEU A 1 718 ? 8.653 -8.907 11.792 1.00 95.06 718 LEU A N 1
ATOM 5539 C CA . LEU A 1 718 ? 10.065 -8.963 12.121 1.00 95.06 718 LEU A CA 1
ATOM 5540 C C . LEU A 1 718 ? 10.895 -8.104 11.171 1.00 95.06 718 LEU A C 1
ATOM 5542 O O . LEU A 1 718 ? 11.634 -7.252 11.644 1.00 95.06 718 LEU A O 1
ATOM 5546 N N . ALA A 1 719 ? 10.748 -8.251 9.853 1.00 96.38 719 ALA A N 1
ATOM 5547 C CA . ALA A 1 719 ? 11.498 -7.435 8.895 1.00 96.38 719 ALA A CA 1
ATOM 5548 C C . ALA A 1 719 ? 11.214 -5.927 9.050 1.00 96.38 719 ALA A C 1
ATOM 5550 O O . ALA A 1 719 ? 12.151 -5.126 9.054 1.00 96.38 719 ALA A O 1
ATOM 5551 N N . LEU A 1 720 ? 9.949 -5.543 9.266 1.00 96.19 720 LEU A N 1
ATOM 5552 C CA . LEU A 1 720 ? 9.560 -4.164 9.592 1.00 96.19 720 LEU A CA 1
ATOM 5553 C C . LEU A 1 720 ? 10.246 -3.680 10.882 1.00 96.19 720 LEU A C 1
ATOM 5555 O O . LEU A 1 720 ? 10.800 -2.581 10.915 1.00 96.19 720 LEU A O 1
ATOM 5559 N N . LYS A 1 721 ? 10.258 -4.504 11.937 1.00 94.00 721 LYS A N 1
ATOM 5560 C CA . LYS A 1 721 ? 10.890 -4.191 13.227 1.00 94.00 721 LYS A CA 1
ATOM 5561 C C . LYS A 1 721 ? 12.411 -4.077 13.107 1.00 94.00 721 LYS A C 1
ATOM 5563 O O . LYS A 1 721 ? 12.972 -3.123 13.632 1.00 94.00 721 LYS A O 1
ATOM 5568 N N . TYR A 1 722 ? 13.066 -4.965 12.354 1.00 93.81 722 TYR A N 1
ATOM 5569 C CA . TYR A 1 722 ? 14.487 -4.859 11.991 1.00 93.81 722 TYR A CA 1
ATOM 5570 C C . TYR A 1 722 ? 14.786 -3.501 11.345 1.00 93.81 722 TYR A C 1
ATOM 5572 O O . TYR A 1 722 ? 15.752 -2.835 11.718 1.00 93.81 722 TYR A O 1
ATOM 5580 N N . GLY A 1 723 ? 13.937 -3.069 10.407 1.00 94.25 723 GLY A N 1
ATOM 5581 C CA . GLY A 1 723 ? 14.045 -1.758 9.774 1.00 94.25 723 GLY A CA 1
ATOM 5582 C C . GLY A 1 723 ? 13.875 -0.607 10.767 1.00 94.25 723 GLY A C 1
ATOM 5583 O O . GLY A 1 723 ? 14.692 0.312 10.796 1.00 94.25 723 GLY A O 1
ATOM 5584 N N . ARG A 1 724 ? 12.851 -0.671 11.622 1.00 93.81 724 ARG A N 1
ATOM 5585 C CA . ARG A 1 724 ? 12.565 0.364 12.627 1.00 93.81 724 ARG A CA 1
ATOM 5586 C C . ARG A 1 724 ? 13.715 0.537 13.615 1.00 93.81 724 ARG A C 1
ATOM 5588 O O . ARG A 1 724 ? 14.212 1.651 13.764 1.00 93.81 724 ARG A O 1
ATOM 5595 N N . GLU A 1 725 ? 14.187 -0.561 14.208 1.00 88.62 725 GLU A N 1
ATOM 5596 C CA . GLU A 1 725 ? 15.323 -0.547 15.139 1.00 88.62 725 GLU A CA 1
ATOM 5597 C C . GLU A 1 725 ? 16.574 0.004 14.459 1.00 88.62 725 GLU A C 1
ATOM 5599 O O . GLU A 1 725 ? 17.260 0.864 15.010 1.00 88.62 725 GLU A O 1
ATOM 5604 N N . ARG A 1 726 ? 16.843 -0.401 13.211 1.00 89.00 726 ARG A N 1
ATOM 5605 C CA . ARG A 1 726 ? 17.982 0.130 12.460 1.00 89.00 726 ARG A CA 1
ATOM 5606 C C . ARG A 1 726 ? 17.927 1.649 12.330 1.00 89.00 726 ARG A C 1
ATOM 5608 O O . ARG A 1 726 ? 18.942 2.320 12.533 1.00 89.00 726 ARG A O 1
ATOM 5615 N N . ASP A 1 727 ? 16.776 2.184 11.942 1.00 91.56 727 ASP A N 1
ATOM 5616 C CA . ASP A 1 727 ? 16.613 3.620 11.750 1.00 91.56 727 ASP A CA 1
ATOM 5617 C C . ASP A 1 727 ? 16.688 4.387 13.076 1.00 91.56 727 ASP A C 1
ATOM 5619 O O . ASP A 1 727 ? 17.352 5.421 13.155 1.00 91.56 727 ASP A O 1
ATOM 5623 N N . ASP A 1 728 ? 16.094 3.856 14.144 1.00 88.38 728 ASP A N 1
ATOM 5624 C CA . ASP A 1 728 ? 16.160 4.466 15.475 1.00 88.38 728 ASP A CA 1
ATOM 5625 C C . ASP A 1 728 ? 17.592 4.532 15.984 1.00 88.38 728 ASP A C 1
ATOM 5627 O O . ASP A 1 728 ? 18.047 5.563 16.481 1.00 88.38 728 ASP A O 1
ATOM 5631 N N . MET A 1 729 ? 18.339 3.451 15.806 1.00 83.75 729 MET A N 1
ATOM 5632 C CA . MET A 1 729 ? 19.730 3.383 16.210 1.00 83.75 729 MET A CA 1
ATOM 5633 C C . MET A 1 729 ? 20.627 4.300 15.363 1.00 83.75 729 MET A C 1
ATOM 5635 O O . MET A 1 729 ? 21.546 4.927 15.899 1.00 83.75 729 MET A O 1
ATOM 5639 N N . LYS A 1 730 ? 20.336 4.442 14.061 1.00 87.69 730 LYS A N 1
ATOM 5640 C CA . LYS A 1 730 ? 20.971 5.433 13.177 1.00 87.69 730 LYS A CA 1
ATOM 5641 C C . LYS A 1 730 ? 20.756 6.856 13.699 1.00 87.69 730 LYS A C 1
ATOM 5643 O O . LYS A 1 730 ? 21.711 7.628 13.760 1.00 87.69 730 LYS A O 1
ATOM 5648 N N . MET A 1 731 ? 19.534 7.191 14.110 1.00 87.44 731 MET A N 1
ATOM 5649 C CA . MET A 1 731 ? 19.214 8.522 14.632 1.00 87.44 731 MET A CA 1
ATOM 5650 C C . MET A 1 731 ? 19.808 8.769 16.020 1.00 87.44 731 MET A C 1
ATOM 5652 O O . MET A 1 731 ? 20.360 9.838 16.252 1.00 87.44 731 MET A O 1
ATOM 5656 N N . ARG A 1 732 ? 19.783 7.781 16.925 1.00 83.69 732 ARG A N 1
ATOM 5657 C CA . ARG A 1 732 ? 20.419 7.893 18.253 1.00 83.69 732 ARG A CA 1
ATOM 5658 C C . ARG A 1 732 ? 21.921 8.125 18.151 1.00 83.69 732 ARG A C 1
ATOM 5660 O O . ARG A 1 732 ? 22.461 8.949 18.884 1.00 83.69 732 ARG A O 1
ATOM 5667 N N . TRP A 1 733 ? 22.588 7.422 17.237 1.00 85.81 733 TRP A N 1
ATOM 5668 C CA . TRP A 1 733 ? 24.004 7.648 16.963 1.00 85.81 733 TRP A CA 1
ATOM 5669 C C . TRP A 1 733 ? 24.256 9.092 16.505 1.00 85.81 733 TRP A C 1
ATOM 5671 O O . TRP A 1 733 ? 25.141 9.756 17.041 1.00 85.81 733 TRP A O 1
ATOM 5681 N N . ALA A 1 734 ? 23.446 9.604 15.572 1.00 85.25 734 ALA A N 1
ATOM 5682 C CA . ALA A 1 734 ? 23.579 10.974 15.083 1.00 85.25 734 ALA A CA 1
ATOM 5683 C C . ALA A 1 734 ? 23.333 12.017 16.183 1.00 85.25 734 ALA A C 1
ATOM 5685 O O . ALA A 1 734 ? 24.106 12.965 16.310 1.00 85.25 734 ALA A O 1
ATOM 5686 N N . ASP A 1 735 ? 22.298 11.810 17.002 1.00 83.38 735 ASP A N 1
ATOM 5687 C CA . ASP A 1 735 ? 21.979 12.658 18.153 1.00 83.38 735 ASP A CA 1
ATOM 5688 C C . ASP A 1 735 ? 23.134 12.683 19.162 1.00 83.38 735 ASP A C 1
ATOM 5690 O O . ASP A 1 735 ? 23.449 13.738 19.709 1.00 83.38 735 ASP A O 1
ATOM 5694 N N . LYS A 1 736 ? 23.785 11.539 19.406 1.00 83.38 736 LYS A N 1
ATOM 5695 C CA . LYS A 1 736 ? 24.919 11.420 20.329 1.00 83.38 736 LYS A CA 1
ATOM 5696 C C . LYS A 1 736 ? 26.163 12.128 19.792 1.00 83.38 736 LYS A C 1
ATOM 5698 O O . LYS A 1 736 ? 26.715 12.989 20.476 1.00 83.38 736 LYS A O 1
ATOM 5703 N N . GLU A 1 737 ? 26.579 11.779 18.577 1.00 81.94 737 GLU A N 1
ATOM 5704 C CA . GLU A 1 737 ? 27.844 12.220 17.978 1.00 81.94 737 GLU A CA 1
ATOM 5705 C C . GLU A 1 737 ? 27.815 13.698 17.569 1.00 81.94 737 GLU A C 1
ATOM 5707 O O . GLU A 1 737 ? 28.802 14.416 17.710 1.00 81.94 737 GLU A O 1
ATOM 5712 N N . TYR A 1 738 ? 26.659 14.178 17.107 1.00 82.38 738 TYR A N 1
ATOM 5713 C CA . TYR A 1 738 ? 26.494 15.531 16.581 1.00 82.38 738 TYR A CA 1
ATOM 5714 C C . TYR A 1 738 ? 25.553 16.384 17.442 1.00 82.38 738 TYR A C 1
ATOM 5716 O O . TYR A 1 738 ? 24.878 17.289 16.949 1.00 82.38 738 TYR A O 1
ATOM 5724 N N . SER A 1 739 ? 25.516 16.141 18.755 1.00 76.06 739 SER A N 1
ATOM 5725 C CA . SER A 1 739 ? 24.820 17.029 19.693 1.00 76.06 739 SER A CA 1
ATOM 5726 C C . SER A 1 739 ? 25.496 18.410 19.799 1.00 76.06 739 SER A C 1
ATOM 5728 O O . SER A 1 739 ? 26.676 18.605 19.501 1.00 76.06 739 SER A O 1
ATOM 5730 N N . GLY A 1 740 ? 24.734 19.424 20.227 1.00 74.50 740 GLY A N 1
ATOM 5731 C CA . GLY A 1 740 ? 25.279 20.764 20.486 1.00 74.50 740 GLY A CA 1
ATOM 5732 C C . GLY A 1 740 ? 25.742 21.516 19.221 1.00 74.50 740 GLY A C 1
ATOM 5733 O O . GLY A 1 740 ? 25.084 21.410 18.185 1.00 74.50 740 GLY A O 1
ATOM 5734 N N . PRO A 1 741 ? 26.828 22.318 19.289 1.00 67.69 741 PRO A N 1
ATOM 5735 C CA . PRO A 1 741 ? 27.333 23.097 18.151 1.00 67.69 741 PRO A CA 1
ATOM 5736 C C . PRO A 1 741 ? 27.788 22.249 16.954 1.00 67.69 741 PRO A C 1
ATOM 5738 O O . PRO A 1 741 ? 27.710 22.722 15.820 1.00 67.69 741 PRO A O 1
ATOM 5741 N N . ALA A 1 742 ? 28.218 21.002 17.183 1.00 61.94 742 ALA A N 1
ATOM 5742 C CA . ALA A 1 742 ? 28.651 20.082 16.129 1.00 61.94 742 ALA A CA 1
ATOM 5743 C C . ALA A 1 742 ? 27.503 19.696 15.175 1.00 61.94 742 ALA A C 1
ATOM 5745 O O . ALA A 1 742 ? 27.718 19.564 13.974 1.00 61.94 742 ALA A O 1
ATOM 5746 N N . GLY A 1 743 ? 26.263 19.635 15.672 1.00 65.25 743 GLY A N 1
ATOM 5747 C CA . GLY A 1 743 ? 25.067 19.366 14.862 1.00 65.25 743 GLY A CA 1
ATOM 5748 C C . GLY A 1 743 ? 24.677 20.476 13.890 1.00 65.25 743 GLY A C 1
ATOM 5749 O O . GLY A 1 743 ? 23.754 20.303 13.099 1.00 65.25 743 GLY A O 1
ATOM 5750 N N . THR A 1 744 ? 25.361 21.621 13.935 1.00 67.50 744 THR A N 1
ATOM 5751 C CA . THR A 1 744 ? 25.123 22.738 13.007 1.00 67.50 744 THR A CA 1
ATOM 5752 C C . THR A 1 744 ? 25.767 22.493 11.638 1.00 67.50 744 THR A C 1
ATOM 5754 O O . THR A 1 744 ? 25.351 23.101 10.654 1.00 67.50 744 THR A O 1
ATOM 5757 N N . PHE A 1 745 ? 26.766 21.604 11.568 1.00 75.12 745 PHE A N 1
ATOM 5758 C CA . PHE A 1 745 ? 27.529 21.306 10.356 1.00 75.12 745 PHE A CA 1
ATOM 5759 C C . PHE A 1 745 ? 27.787 19.801 10.259 1.00 75.12 745 PHE A C 1
ATOM 5761 O O . PHE A 1 745 ? 28.829 19.305 10.686 1.00 75.12 745 PHE A O 1
ATOM 5768 N N . LEU A 1 746 ? 26.828 19.068 9.694 1.00 80.62 746 LEU A N 1
ATOM 5769 C CA . LEU A 1 746 ? 27.029 17.653 9.397 1.00 80.62 746 LEU A CA 1
ATOM 5770 C C . LEU A 1 746 ? 27.846 17.496 8.103 1.00 80.62 746 LEU A C 1
ATOM 5772 O O . LEU A 1 746 ? 27.527 18.143 7.103 1.00 80.62 746 LEU A O 1
ATOM 5776 N N . PRO A 1 747 ? 28.868 16.623 8.078 1.00 84.62 747 PRO A N 1
ATOM 5777 C CA . PRO A 1 747 ? 29.526 16.220 6.838 1.00 84.62 747 PRO A CA 1
ATOM 5778 C C . PRO A 1 747 ? 28.528 15.647 5.816 1.00 84.62 747 PRO A C 1
ATOM 5780 O O . PRO A 1 747 ? 27.593 14.941 6.193 1.00 84.62 747 PRO A O 1
ATOM 5783 N N . GLN A 1 748 ? 28.736 15.879 4.514 1.00 82.62 748 GLN A N 1
ATOM 5784 C CA . GLN A 1 748 ? 27.783 15.448 3.475 1.00 82.62 748 GLN A CA 1
ATOM 5785 C C . GLN A 1 748 ? 27.547 13.928 3.466 1.00 82.62 748 GLN A C 1
ATOM 5787 O O . GLN A 1 748 ? 26.431 13.475 3.238 1.00 82.62 748 GLN A O 1
ATOM 5792 N N . ASN A 1 749 ? 28.568 13.119 3.759 1.00 83.12 749 ASN A N 1
ATOM 5793 C CA . ASN A 1 749 ? 28.422 11.665 3.883 1.00 83.12 749 ASN A CA 1
ATOM 5794 C C . ASN A 1 749 ? 27.522 11.267 5.065 1.00 83.12 749 ASN A C 1
ATOM 5796 O O . ASN A 1 749 ? 26.774 10.298 4.959 1.00 83.12 749 ASN A O 1
ATOM 5800 N N . VAL A 1 750 ? 27.559 12.027 6.164 1.00 86.00 750 VAL A N 1
ATOM 5801 C CA . VAL A 1 750 ? 26.653 11.847 7.307 1.00 86.00 750 VAL A CA 1
ATOM 5802 C C . VAL A 1 750 ? 25.238 12.241 6.907 1.00 86.00 750 VAL A C 1
ATOM 5804 O O . VAL A 1 750 ? 24.312 11.473 7.137 1.00 86.00 750 VAL A O 1
ATOM 5807 N N . ILE A 1 751 ? 25.066 13.387 6.242 1.00 86.25 751 ILE A N 1
ATOM 5808 C CA . ILE A 1 751 ? 23.762 13.828 5.726 1.00 86.25 751 ILE A CA 1
ATOM 5809 C C . ILE A 1 751 ? 23.162 12.750 4.820 1.00 86.25 751 ILE A C 1
ATOM 5811 O O . ILE A 1 751 ? 22.061 12.275 5.089 1.00 86.25 751 ILE A O 1
ATOM 5815 N N . ASN A 1 752 ? 23.911 12.297 3.812 1.00 85.75 752 ASN A N 1
ATOM 5816 C CA . ASN A 1 752 ? 23.481 11.255 2.882 1.00 85.75 752 ASN A CA 1
ATOM 5817 C C . ASN A 1 752 ? 23.104 9.961 3.613 1.00 85.75 752 ASN A C 1
ATOM 5819 O O . ASN A 1 752 ? 22.127 9.316 3.244 1.00 85.75 752 ASN A O 1
ATOM 5823 N N . TYR A 1 753 ? 23.838 9.593 4.665 1.00 88.00 753 TYR A N 1
ATOM 5824 C CA . TYR A 1 753 ? 23.511 8.429 5.480 1.00 88.00 753 TYR A CA 1
ATOM 5825 C C . TYR A 1 753 ? 22.192 8.594 6.257 1.00 88.00 753 TYR A C 1
ATOM 5827 O O . TYR A 1 753 ? 21.399 7.656 6.322 1.00 88.00 753 TYR A O 1
ATOM 5835 N N . LEU A 1 754 ? 21.923 9.774 6.821 1.00 89.75 754 LEU A N 1
ATOM 5836 C CA . LEU A 1 754 ? 20.712 10.026 7.610 1.00 89.75 754 LEU A CA 1
ATOM 5837 C C . LEU A 1 754 ? 19.451 10.149 6.753 1.00 89.75 754 LEU A C 1
ATOM 5839 O O . LEU A 1 754 ? 18.382 9.699 7.174 1.00 89.75 754 LEU A O 1
ATOM 5843 N N . ILE A 1 755 ? 19.570 10.732 5.558 1.00 89.25 755 ILE A N 1
ATOM 5844 C CA . ILE A 1 755 ? 18.428 10.979 4.668 1.00 89.25 755 ILE A CA 1
ATOM 5845 C C . ILE A 1 755 ? 18.076 9.794 3.765 1.00 89.25 755 ILE A C 1
ATOM 5847 O O . ILE A 1 755 ? 17.041 9.849 3.111 1.00 89.25 755 ILE A O 1
ATOM 5851 N N . ASN A 1 756 ? 18.880 8.728 3.754 1.00 90.75 756 ASN A N 1
ATOM 5852 C CA . ASN A 1 756 ? 18.601 7.504 3.004 1.00 90.75 756 ASN A CA 1
ATOM 5853 C C . ASN A 1 756 ? 18.335 6.312 3.941 1.00 90.75 756 ASN A C 1
ATOM 5855 O O . ASN A 1 756 ? 18.876 6.250 5.057 1.00 90.75 756 ASN A O 1
ATOM 5859 N N . PRO A 1 757 ? 17.521 5.335 3.506 1.00 93.25 757 PRO A N 1
ATOM 5860 C CA . PRO A 1 757 ? 17.420 4.065 4.203 1.00 93.25 757 PRO A CA 1
ATOM 5861 C C . PRO A 1 757 ? 18.672 3.219 3.952 1.00 93.25 757 PRO A C 1
ATOM 5863 O O . PRO A 1 757 ? 19.416 3.410 2.989 1.00 93.25 757 PRO A O 1
ATOM 5866 N N . ARG A 1 758 ? 18.886 2.226 4.810 1.00 90.56 758 ARG A N 1
ATOM 5867 C CA . ARG A 1 758 ? 19.756 1.095 4.502 1.00 90.56 758 ARG A CA 1
ATOM 5868 C C . ARG A 1 758 ? 18.990 0.097 3.650 1.00 90.56 758 ARG A C 1
ATOM 5870 O O . ARG A 1 758 ? 17.872 -0.276 3.988 1.00 90.56 758 ARG A O 1
ATOM 5877 N N . VAL A 1 759 ? 19.615 -0.347 2.574 1.00 89.44 759 VAL A N 1
ATOM 5878 C CA . VAL A 1 759 ? 19.050 -1.322 1.643 1.00 89.44 759 VAL A CA 1
ATOM 5879 C C . VAL A 1 759 ? 19.794 -2.645 1.826 1.00 89.44 759 VAL A C 1
ATOM 5881 O O . VAL A 1 759 ? 21.011 -2.603 2.024 1.00 89.44 759 VAL A O 1
ATOM 5884 N N . PRO A 1 760 ? 19.106 -3.798 1.792 1.00 87.75 760 PRO A N 1
ATOM 5885 C CA . PRO A 1 760 ? 19.763 -5.098 1.804 1.00 87.75 760 PRO A CA 1
ATOM 5886 C C . PRO A 1 760 ? 20.773 -5.315 0.652 1.00 87.75 760 PRO A C 1
ATOM 5888 O O . PRO A 1 760 ? 20.605 -4.717 -0.412 1.00 87.75 760 PRO A O 1
ATOM 5891 N N . PRO A 1 761 ? 21.805 -6.166 0.824 1.00 83.50 761 PRO A N 1
ATOM 5892 C CA . PRO A 1 761 ? 22.066 -6.974 2.009 1.00 83.50 761 PRO A CA 1
ATOM 5893 C C . PRO A 1 761 ? 22.416 -6.087 3.203 1.00 83.50 761 PRO A C 1
ATOM 5895 O O . PRO A 1 761 ? 23.254 -5.187 3.125 1.00 83.50 761 PRO A O 1
ATOM 5898 N N . ALA A 1 762 ? 21.709 -6.304 4.308 1.00 73.31 762 ALA A N 1
ATOM 5899 C CA . ALA A 1 762 ? 21.967 -5.593 5.541 1.00 73.31 762 ALA A CA 1
ATOM 5900 C C . ALA A 1 762 ? 23.371 -5.957 6.036 1.00 73.31 762 ALA A C 1
ATOM 5902 O O . ALA A 1 762 ? 23.912 -7.012 5.698 1.00 73.31 762 ALA A O 1
ATOM 5903 N N . ASP A 1 763 ? 23.985 -5.066 6.811 1.00 71.81 763 ASP A N 1
ATOM 5904 C CA . ASP A 1 763 ? 25.352 -5.295 7.256 1.00 71.81 763 ASP A CA 1
ATOM 5905 C C . ASP A 1 763 ? 25.485 -6.552 8.130 1.00 71.81 763 ASP A C 1
ATOM 5907 O O . ASP A 1 763 ? 24.516 -7.153 8.610 1.00 71.81 763 ASP A O 1
ATOM 5911 N N . THR A 1 764 ? 26.734 -6.959 8.344 1.00 64.38 764 THR A N 1
ATOM 5912 C CA . THR A 1 764 ? 27.090 -8.157 9.110 1.00 64.38 764 THR A CA 1
ATOM 5913 C C . THR A 1 764 ? 26.679 -8.092 10.579 1.00 64.38 764 THR A C 1
ATOM 5915 O O . THR A 1 764 ? 27.023 -8.997 11.323 1.00 64.38 764 THR A O 1
ATOM 5918 N N . GLU A 1 765 ? 26.007 -7.032 11.028 1.00 71.00 765 GLU A N 1
ATOM 5919 C CA . GLU A 1 765 ? 25.645 -6.836 12.426 1.00 71.00 765 GLU A CA 1
ATOM 5920 C C . GLU A 1 765 ? 24.215 -7.288 12.749 1.00 71.00 765 GLU A C 1
ATOM 5922 O O . GLU A 1 765 ? 23.929 -7.607 13.901 1.00 71.00 765 GLU A O 1
ATOM 5927 N N . ILE A 1 766 ? 23.312 -7.381 11.764 1.00 73.25 766 ILE A N 1
ATOM 5928 C CA . ILE A 1 766 ? 21.893 -7.666 12.045 1.00 73.25 766 ILE A CA 1
ATOM 5929 C C . ILE A 1 766 ? 21.609 -9.111 12.495 1.00 73.25 766 ILE A C 1
ATOM 5931 O O . ILE A 1 766 ? 20.607 -9.366 13.164 1.00 73.25 766 ILE A O 1
ATOM 5935 N N . ASP A 1 767 ? 22.482 -10.063 12.166 1.00 70.81 767 ASP A N 1
ATOM 5936 C CA . ASP A 1 767 ? 22.414 -11.455 12.631 1.00 70.81 767 ASP A CA 1
ATOM 5937 C C . ASP A 1 767 ? 23.190 -11.678 13.939 1.00 70.81 767 ASP A C 1
ATOM 5939 O O . ASP A 1 767 ? 23.191 -12.787 14.488 1.00 70.81 767 ASP A O 1
ATOM 5943 N N . LYS A 1 768 ? 23.850 -10.638 14.470 1.00 73.81 768 LYS A N 1
ATOM 5944 C CA . LYS A 1 768 ? 24.554 -10.737 15.746 1.00 73.81 768 LYS A CA 1
ATOM 5945 C C . LYS A 1 768 ? 23.545 -10.844 16.878 1.00 73.81 768 LYS A C 1
ATOM 5947 O O . LYS A 1 768 ? 22.510 -10.172 16.863 1.00 73.81 768 LYS A O 1
ATOM 5952 N N . PRO A 1 769 ? 23.841 -11.637 17.921 1.00 67.44 769 PRO A N 1
ATOM 5953 C CA . PRO A 1 769 ? 22.827 -11.903 18.926 1.00 67.44 769 PRO A CA 1
ATOM 5954 C C . PRO A 1 769 ? 22.455 -10.665 19.759 1.00 67.44 769 PRO A C 1
ATOM 5956 O O . PRO A 1 769 ? 21.363 -10.636 20.310 1.00 67.44 769 PRO A O 1
ATOM 5959 N N . TRP A 1 770 ? 23.295 -9.622 19.810 1.00 70.06 770 TRP A N 1
ATOM 5960 C CA . TRP A 1 770 ? 22.945 -8.351 20.452 1.00 70.06 770 TRP A CA 1
ATOM 5961 C C . TRP A 1 770 ? 21.890 -7.561 19.650 1.00 70.06 770 TRP A C 1
ATOM 5963 O O . TRP A 1 770 ? 20.985 -6.990 20.250 1.00 70.06 770 TRP A O 1
ATOM 5973 N N . PHE A 1 771 ? 21.941 -7.571 18.310 1.00 73.00 771 PHE A N 1
ATOM 5974 C CA . PHE A 1 771 ? 20.938 -6.899 17.472 1.00 73.00 771 PHE A CA 1
ATOM 5975 C C . PHE A 1 771 ? 19.627 -7.689 17.463 1.00 73.00 771 PHE A C 1
ATOM 5977 O O . PHE A 1 771 ? 18.551 -7.114 17.605 1.00 73.00 771 PHE A O 1
ATOM 5984 N N . ILE A 1 772 ? 19.716 -9.025 17.405 1.00 75.75 772 ILE A N 1
ATOM 5985 C CA . ILE A 1 772 ? 18.560 -9.911 17.609 1.00 75.75 772 ILE A CA 1
ATOM 5986 C C . ILE A 1 772 ? 17.915 -9.623 18.969 1.00 75.75 772 ILE A C 1
ATOM 5988 O O . ILE A 1 772 ? 16.700 -9.506 19.040 1.00 75.75 772 ILE A O 1
ATOM 5992 N N . ALA A 1 773 ? 18.704 -9.455 20.036 1.00 72.81 773 ALA A N 1
ATOM 5993 C CA . ALA A 1 773 ? 18.177 -9.131 21.359 1.00 72.81 773 ALA A CA 1
ATOM 5994 C C . ALA A 1 773 ? 17.396 -7.810 21.383 1.00 72.81 773 ALA A C 1
ATOM 5996 O O . ALA A 1 773 ? 16.344 -7.753 22.016 1.00 72.81 773 ALA A O 1
ATOM 5997 N N . LEU A 1 774 ? 17.867 -6.782 20.670 1.00 74.00 774 LEU A N 1
ATOM 5998 C CA . LEU A 1 774 ? 17.165 -5.502 20.539 1.00 74.00 774 LEU A CA 1
ATOM 5999 C C . LEU A 1 774 ? 15.847 -5.648 19.772 1.00 74.00 774 LEU A C 1
ATOM 6001 O O . LEU A 1 774 ? 14.805 -5.244 20.279 1.00 74.00 774 LEU A O 1
ATOM 6005 N N . VAL A 1 775 ? 15.869 -6.293 18.601 1.00 80.75 775 VAL A N 1
ATOM 6006 C CA . VAL A 1 775 ? 14.659 -6.543 17.795 1.00 80.75 775 VAL A CA 1
ATOM 6007 C C . VAL A 1 775 ? 13.642 -7.375 18.573 1.00 80.75 775 VAL A C 1
ATOM 6009 O O . VAL A 1 775 ? 12.443 -7.089 18.561 1.00 80.75 775 VAL A O 1
ATOM 6012 N N . VAL A 1 776 ? 14.124 -8.389 19.290 1.00 73.81 776 VAL A N 1
ATOM 6013 C CA . VAL A 1 776 ? 13.289 -9.278 20.097 1.00 73.81 776 VAL A CA 1
ATOM 6014 C C . VAL A 1 776 ? 12.794 -8.595 21.381 1.00 73.81 776 VAL A C 1
ATOM 6016 O O . VAL A 1 776 ? 11.842 -9.068 22.004 1.00 73.81 776 VAL A O 1
ATOM 6019 N N . GLY A 1 777 ? 13.399 -7.476 21.788 1.00 68.25 777 GLY A N 1
ATOM 6020 C CA . GLY A 1 777 ? 13.125 -6.851 23.079 1.00 68.25 777 GLY A CA 1
ATOM 6021 C C . GLY A 1 777 ? 13.487 -7.772 24.248 1.00 68.25 777 GLY A C 1
ATOM 6022 O O . GLY A 1 777 ? 12.767 -7.813 25.244 1.00 68.25 777 GLY A O 1
ATOM 6023 N N . LEU A 1 778 ? 14.563 -8.562 24.115 1.00 64.88 778 LEU A N 1
ATOM 6024 C CA . LEU A 1 778 ? 15.042 -9.438 25.185 1.00 64.88 778 LEU A CA 1
ATOM 6025 C C . LEU A 1 778 ? 15.388 -8.581 26.407 1.00 64.88 778 LEU A C 1
ATOM 6027 O O . LEU A 1 778 ? 16.282 -7.740 26.356 1.00 64.88 778 LEU A O 1
ATOM 6031 N N . SER A 1 779 ? 14.697 -8.812 27.521 1.00 60.94 779 SER A N 1
ATOM 6032 C CA . SER A 1 779 ? 15.111 -8.309 28.828 1.00 60.94 779 SER A CA 1
ATOM 6033 C C . SER A 1 779 ? 15.968 -9.356 29.541 1.00 60.94 779 SER A C 1
ATOM 6035 O O . SER A 1 779 ? 16.023 -10.527 29.149 1.00 60.94 779 SER A O 1
ATOM 6037 N N . LYS A 1 780 ? 16.621 -8.951 30.632 1.00 55.84 780 LYS A N 1
ATOM 6038 C CA . LYS A 1 780 ? 17.295 -9.891 31.534 1.00 55.84 780 LYS A CA 1
ATOM 6039 C C . LYS A 1 780 ? 16.338 -11.002 32.001 1.00 55.84 780 LYS A C 1
ATOM 6041 O O . LYS A 1 780 ? 16.725 -12.163 31.999 1.00 55.84 780 LYS A O 1
ATOM 6046 N N . ASP A 1 781 ? 15.085 -10.654 32.286 1.00 54.22 781 ASP A N 1
ATOM 6047 C CA . ASP A 1 781 ? 14.057 -11.597 32.741 1.00 54.22 781 ASP A CA 1
ATOM 6048 C C . ASP A 1 781 ? 13.682 -12.617 31.655 1.00 54.22 781 ASP A C 1
ATOM 6050 O O . ASP A 1 781 ? 13.401 -13.776 31.951 1.00 54.22 781 ASP A O 1
ATOM 6054 N N . VAL A 1 782 ? 13.728 -12.212 30.380 1.00 59.59 782 VAL A N 1
ATOM 6055 C CA . VAL A 1 782 ? 13.511 -13.116 29.241 1.00 59.59 782 VAL A CA 1
ATOM 6056 C C . VAL A 1 782 ? 14.657 -14.117 29.116 1.00 59.59 782 VAL A C 1
ATOM 6058 O O . VAL A 1 782 ? 14.428 -15.306 28.906 1.00 59.59 782 VAL A O 1
ATOM 6061 N N . VAL A 1 783 ? 15.897 -13.659 29.281 1.00 61.59 783 VAL A N 1
ATOM 6062 C CA . VAL A 1 783 ? 17.066 -14.546 29.274 1.00 61.59 783 VAL A CA 1
ATOM 6063 C C . VAL A 1 783 ? 17.022 -15.514 30.452 1.00 61.59 783 VAL A C 1
ATOM 6065 O O . VAL A 1 783 ? 17.237 -16.708 30.259 1.00 61.59 783 VAL A O 1
ATOM 6068 N N . ASP A 1 784 ? 16.669 -15.036 31.643 1.00 60.69 784 ASP A N 1
ATOM 6069 C CA . ASP A 1 784 ? 16.508 -15.882 32.825 1.00 60.69 784 ASP A CA 1
ATOM 6070 C C . ASP A 1 784 ? 15.358 -16.900 32.634 1.00 60.69 784 ASP A C 1
ATOM 6072 O O . ASP A 1 784 ? 15.486 -18.056 33.043 1.00 60.69 784 ASP A O 1
ATOM 6076 N N . SER A 1 785 ? 14.279 -16.534 31.926 1.00 60.38 785 SER A N 1
ATOM 6077 C CA . SER A 1 785 ? 13.192 -17.450 31.540 1.00 60.38 785 SER A CA 1
ATOM 6078 C C . SER A 1 785 ? 13.647 -18.532 30.551 1.00 60.38 785 SER A C 1
ATOM 6080 O O . SER A 1 785 ? 13.318 -19.705 30.735 1.00 60.38 785 SER A O 1
ATOM 6082 N N . LEU A 1 786 ? 14.450 -18.177 29.540 1.00 63.78 786 LEU A N 1
ATOM 6083 C CA . LEU A 1 786 ? 15.027 -19.138 28.591 1.00 63.78 786 LEU A CA 1
ATOM 6084 C C . LEU A 1 786 ? 15.979 -20.128 29.284 1.00 63.78 786 LEU A C 1
ATOM 6086 O O . LEU A 1 786 ? 15.957 -21.315 28.961 1.00 63.78 786 LEU A O 1
ATOM 6090 N N . VAL A 1 787 ? 16.766 -19.673 30.270 1.00 65.50 787 VAL A N 1
ATOM 6091 C CA . VAL A 1 787 ? 17.604 -20.550 31.114 1.00 65.50 787 VAL A CA 1
ATOM 6092 C C . VAL A 1 787 ? 16.732 -21.519 31.917 1.00 65.50 787 VAL A C 1
ATOM 6094 O O . VAL A 1 787 ? 16.941 -22.728 31.854 1.00 65.50 787 VAL A O 1
ATOM 6097 N N . GLN A 1 788 ? 15.701 -21.016 32.603 1.00 65.50 788 GLN A N 1
ATOM 6098 C CA . GLN A 1 788 ? 14.779 -21.858 33.378 1.00 65.50 788 GLN A CA 1
ATOM 6099 C C . GLN A 1 788 ? 14.066 -22.902 32.510 1.00 65.50 788 GLN A C 1
ATOM 6101 O O . GLN A 1 788 ? 13.830 -24.028 32.952 1.00 65.50 788 GLN A O 1
ATOM 6106 N N . GLN A 1 789 ? 13.732 -22.557 31.266 1.00 63.81 789 GLN A N 1
ATOM 6107 C CA . GLN A 1 789 ? 13.151 -23.501 30.319 1.00 63.81 789 GLN A CA 1
ATOM 6108 C C . GLN A 1 789 ? 14.140 -24.548 29.837 1.00 63.81 789 GLN A C 1
ATOM 6110 O O . GLN A 1 789 ? 13.766 -25.714 29.741 1.00 63.81 789 GLN A O 1
ATOM 6115 N N . ALA A 1 790 ? 15.381 -24.166 29.549 1.00 62.31 790 ALA A N 1
ATOM 6116 C CA . ALA A 1 790 ? 16.413 -25.131 29.209 1.00 62.31 790 ALA A CA 1
ATOM 6117 C C . ALA A 1 790 ? 16.628 -26.134 30.353 1.00 62.31 790 ALA A C 1
ATOM 6119 O O . ALA A 1 790 ? 16.700 -27.337 30.108 1.00 62.31 790 ALA A O 1
ATOM 6120 N N . ASP A 1 791 ? 16.609 -25.665 31.603 1.00 64.31 791 ASP A N 1
ATOM 6121 C CA . ASP A 1 791 ? 16.699 -26.512 32.796 1.00 64.31 791 ASP A CA 1
ATOM 6122 C C . ASP A 1 791 ? 15.467 -27.419 32.976 1.00 64.31 791 ASP A C 1
ATOM 6124 O O . ASP A 1 791 ? 15.581 -28.565 33.421 1.00 64.31 791 ASP A O 1
ATOM 6128 N N . ALA A 1 792 ? 14.271 -26.930 32.631 1.00 58.75 792 ALA A N 1
ATOM 6129 C CA . ALA A 1 792 ? 13.030 -27.703 32.686 1.00 58.75 792 ALA A CA 1
ATOM 6130 C C . ALA A 1 792 ? 12.936 -28.753 31.563 1.00 58.75 792 ALA A C 1
ATOM 6132 O O . ALA A 1 792 ? 12.474 -29.871 31.803 1.00 58.75 792 ALA A O 1
ATOM 6133 N N . LEU A 1 793 ? 13.394 -28.412 30.356 1.00 57.09 793 LEU A N 1
ATOM 6134 C CA . LEU A 1 793 ? 13.444 -29.294 29.189 1.00 57.09 793 LEU A CA 1
ATOM 6135 C C . LEU A 1 793 ? 14.572 -30.323 29.304 1.00 57.09 793 LEU A C 1
ATOM 6137 O O . LEU A 1 793 ? 14.367 -31.472 28.936 1.00 57.09 793 LEU A O 1
ATOM 6141 N N . GLY A 1 794 ? 15.714 -29.977 29.905 1.00 54.31 794 GLY A N 1
ATOM 6142 C CA . GLY A 1 794 ? 16.815 -30.912 30.175 1.00 54.31 794 GLY A CA 1
ATOM 6143 C C . GLY A 1 794 ? 16.432 -32.067 31.108 1.00 54.31 794 GLY A C 1
ATOM 6144 O O . GLY A 1 794 ? 17.108 -33.088 31.142 1.00 54.31 794 GLY A O 1
ATOM 6145 N N . LYS A 1 795 ? 15.310 -31.944 31.830 1.00 55.34 795 LYS A N 1
ATOM 6146 C CA . LYS A 1 795 ? 14.712 -33.030 32.625 1.00 55.34 795 LYS A CA 1
ATOM 6147 C C . LYS A 1 795 ? 13.771 -33.940 31.817 1.00 55.34 795 LYS A C 1
ATOM 6149 O O . LYS A 1 795 ? 13.250 -34.895 32.388 1.00 55.34 795 LYS A O 1
ATOM 6154 N N . ARG A 1 796 ? 13.488 -33.624 30.545 1.00 54.22 796 ARG A N 1
ATOM 6155 C CA . ARG A 1 796 ? 12.444 -34.260 29.713 1.00 54.22 796 ARG A CA 1
ATOM 6156 C C . ARG A 1 796 ? 12.832 -34.552 28.249 1.00 54.22 796 ARG A C 1
ATOM 6158 O O . ARG A 1 796 ? 11.996 -35.107 27.547 1.00 54.22 796 ARG A O 1
ATOM 6165 N N . ASP A 1 797 ? 14.016 -34.170 27.769 1.00 46.91 797 ASP A N 1
ATOM 6166 C CA . ASP A 1 797 ? 14.332 -34.130 26.328 1.00 46.91 797 ASP A CA 1
ATOM 6167 C C . ASP A 1 797 ? 15.422 -35.132 25.884 1.00 46.91 797 ASP A C 1
ATOM 6169 O O . ASP A 1 797 ? 16.568 -35.021 26.316 1.00 46.91 797 ASP A O 1
ATOM 6173 N N . ASP A 1 798 ? 15.069 -36.040 24.959 1.00 50.28 798 ASP A N 1
ATOM 6174 C CA . ASP A 1 798 ? 15.973 -36.976 24.254 1.00 50.28 798 ASP A CA 1
ATOM 6175 C C . ASP A 1 798 ? 16.449 -36.439 22.874 1.00 50.28 798 ASP A C 1
ATOM 6177 O O . ASP A 1 798 ? 17.286 -37.063 22.221 1.00 50.28 798 ASP A O 1
ATOM 6181 N N . ASN A 1 799 ? 15.952 -35.277 22.412 1.00 54.34 799 ASN A N 1
ATOM 6182 C CA . ASN A 1 799 ? 16.126 -34.767 21.038 1.00 54.34 799 ASN A CA 1
ATOM 6183 C C . ASN A 1 799 ? 17.075 -33.555 20.898 1.00 54.34 799 ASN A C 1
ATOM 6185 O O . ASN A 1 799 ? 17.230 -33.017 19.800 1.00 54.34 799 ASN A O 1
ATOM 6189 N N . GLY A 1 800 ? 17.737 -33.114 21.972 1.00 55.28 800 GLY A N 1
ATOM 6190 C CA . GLY A 1 800 ? 18.803 -32.101 21.901 1.00 55.28 800 GLY A CA 1
ATOM 6191 C C . GLY A 1 800 ? 18.336 -30.648 21.720 1.00 55.28 800 GLY A C 1
ATOM 6192 O O . GLY A 1 800 ? 19.149 -29.782 21.386 1.00 55.28 800 GLY A O 1
ATOM 6193 N N . LEU A 1 801 ? 17.065 -30.347 21.990 1.00 52.44 801 LEU A N 1
ATOM 6194 C CA . LEU A 1 801 ? 16.503 -28.995 21.975 1.00 52.44 801 LEU A CA 1
ATOM 6195 C C . LEU A 1 801 ? 16.887 -28.210 23.242 1.00 52.44 801 LEU A C 1
ATOM 6197 O O . LEU A 1 801 ? 17.213 -27.024 23.163 1.00 52.44 801 LEU A O 1
ATOM 6201 N N . ALA A 1 802 ? 16.925 -28.870 24.404 1.00 57.09 802 ALA A N 1
ATOM 6202 C CA . ALA A 1 802 ? 17.293 -28.237 25.673 1.00 57.09 802 ALA A CA 1
ATOM 6203 C C . ALA A 1 802 ? 18.729 -27.657 25.684 1.00 57.09 802 ALA A C 1
ATOM 6205 O O . ALA A 1 802 ? 18.889 -26.493 26.063 1.00 57.09 802 ALA A O 1
ATOM 6206 N N . PRO A 1 803 ? 19.772 -28.368 25.201 1.00 59.19 803 PRO A N 1
ATOM 6207 C CA . PRO A 1 803 ? 21.122 -27.809 25.083 1.00 59.19 803 PRO A CA 1
ATOM 6208 C C . PRO A 1 803 ? 21.212 -26.609 24.128 1.00 59.19 803 PRO A C 1
ATOM 6210 O O . PRO A 1 803 ? 21.987 -25.686 24.377 1.00 59.19 803 PRO A O 1
ATOM 6213 N N . ALA A 1 804 ? 20.421 -26.590 23.048 1.00 59.56 804 ALA A N 1
ATOM 6214 C CA . ALA A 1 804 ? 20.402 -25.483 22.090 1.00 59.56 804 ALA A CA 1
ATOM 6215 C C . ALA A 1 804 ? 19.784 -24.211 22.697 1.00 59.56 804 ALA A C 1
ATOM 6217 O O . ALA A 1 804 ? 20.326 -23.118 22.516 1.00 59.56 804 ALA A O 1
ATOM 6218 N N . ILE A 1 805 ? 18.699 -24.359 23.466 1.00 61.56 805 ILE A N 1
ATOM 6219 C CA . ILE A 1 805 ? 18.064 -23.258 24.204 1.00 61.56 805 ILE A CA 1
ATOM 6220 C C . ILE A 1 805 ? 18.994 -22.756 25.320 1.00 61.56 805 ILE A C 1
ATOM 6222 O O . ILE A 1 805 ? 19.188 -21.547 25.438 1.00 61.56 805 ILE A O 1
ATOM 6226 N N . ALA A 1 806 ? 19.654 -23.653 26.067 1.00 65.69 806 ALA A N 1
ATOM 6227 C CA . ALA A 1 806 ? 20.638 -23.284 27.094 1.00 65.69 806 ALA A CA 1
ATOM 6228 C C . ALA A 1 806 ? 21.801 -22.463 26.512 1.00 65.69 806 ALA A C 1
ATOM 6230 O O . ALA A 1 806 ? 22.151 -21.399 27.027 1.00 65.69 806 ALA A O 1
ATOM 6231 N N . ALA A 1 807 ? 22.386 -22.935 25.406 1.00 65.75 807 ALA A N 1
ATOM 6232 C CA . ALA A 1 807 ? 23.502 -22.266 24.741 1.00 65.75 807 ALA A CA 1
ATOM 6233 C C . ALA A 1 807 ? 23.108 -20.890 24.181 1.00 65.75 807 ALA A C 1
ATOM 6235 O O . ALA A 1 807 ? 23.913 -19.955 24.178 1.00 65.75 807 ALA A O 1
ATOM 6236 N N . MET A 1 808 ? 21.867 -20.757 23.710 1.00 62.94 808 MET A N 1
ATOM 6237 C CA . MET A 1 808 ? 21.312 -19.497 23.228 1.00 62.94 808 MET A CA 1
ATOM 6238 C C . MET A 1 808 ? 21.077 -18.507 24.378 1.00 62.94 808 MET A C 1
ATOM 6240 O O . MET A 1 808 ? 21.467 -17.345 24.265 1.00 62.94 808 MET A O 1
ATOM 6244 N N . ALA A 1 809 ? 20.522 -18.971 25.499 1.00 65.75 809 ALA A N 1
ATOM 6245 C CA . ALA A 1 809 ? 20.275 -18.149 26.679 1.00 65.75 809 ALA A CA 1
ATOM 6246 C C . ALA A 1 809 ? 21.580 -17.609 27.294 1.00 65.75 809 ALA A C 1
ATOM 6248 O O . ALA A 1 809 ? 21.700 -16.405 27.527 1.00 65.75 809 ALA A O 1
ATOM 6249 N N . GLU A 1 810 ? 22.605 -18.453 27.463 1.00 67.00 810 GLU A N 1
ATOM 6250 C CA . GLU A 1 810 ? 23.913 -18.007 27.970 1.00 67.00 810 GLU A CA 1
ATOM 6251 C C . GLU A 1 810 ? 24.624 -17.036 27.008 1.00 67.00 810 GLU A C 1
ATOM 6253 O O . GLU A 1 810 ? 25.241 -16.063 27.447 1.00 67.00 810 GLU A O 1
ATOM 6258 N N . ARG A 1 811 ? 24.463 -17.202 25.685 1.00 64.56 811 ARG A N 1
ATOM 6259 C CA . ARG A 1 811 ? 24.935 -16.200 24.711 1.00 64.56 811 ARG A CA 1
ATOM 6260 C C . ARG A 1 811 ? 24.228 -14.855 24.869 1.00 64.56 811 ARG A C 1
ATOM 6262 O O . ARG A 1 811 ? 24.901 -13.827 24.847 1.00 64.56 811 ARG A O 1
ATOM 6269 N N . PHE A 1 812 ? 22.907 -14.833 25.038 1.00 63.50 812 PHE A N 1
ATOM 6270 C CA . PHE A 1 812 ? 22.164 -13.579 25.209 1.00 63.50 812 PHE A CA 1
ATOM 6271 C C . PHE A 1 812 ? 22.493 -12.869 26.530 1.00 63.50 812 PHE A C 1
ATOM 6273 O O . PHE A 1 812 ? 22.601 -11.641 26.555 1.00 63.50 812 PHE A O 1
ATOM 6280 N N . LYS A 1 813 ? 22.748 -13.623 27.605 1.00 65.50 813 LYS A N 1
ATOM 6281 C CA . LYS A 1 813 ? 23.121 -13.096 28.929 1.00 65.50 813 LYS A CA 1
ATOM 6282 C C . LYS A 1 813 ? 24.396 -12.254 28.910 1.00 65.50 813 LYS A C 1
ATOM 6284 O O . LYS A 1 813 ? 24.451 -11.208 29.555 1.00 65.50 813 LYS A O 1
ATOM 6289 N N . GLY A 1 814 ? 25.406 -12.689 28.157 1.00 59.66 814 GLY A N 1
ATOM 6290 C CA . GLY A 1 814 ? 26.655 -11.943 27.988 1.00 59.66 814 GLY A CA 1
ATOM 6291 C C . GLY A 1 814 ? 26.504 -10.665 27.155 1.00 59.66 814 GLY A C 1
ATOM 6292 O O . GLY A 1 814 ? 27.269 -9.727 27.339 1.00 59.66 814 GLY A O 1
ATOM 6293 N N . LEU A 1 815 ? 25.510 -10.606 26.263 1.00 57.16 815 LEU A N 1
ATOM 6294 C CA . LEU A 1 815 ? 25.367 -9.543 25.261 1.00 57.16 815 LEU A CA 1
ATOM 6295 C C . LEU A 1 815 ? 24.446 -8.399 25.697 1.00 57.16 815 LEU A C 1
ATOM 6297 O O . LEU A 1 815 ? 24.638 -7.265 25.263 1.00 57.16 815 LEU A O 1
ATOM 6301 N N . LEU A 1 816 ? 23.501 -8.658 26.606 1.00 56.38 816 LEU A N 1
ATOM 6302 C CA . LEU A 1 816 ? 22.616 -7.628 27.164 1.00 56.38 816 LEU A CA 1
ATOM 6303 C C . LEU A 1 816 ? 23.348 -6.533 27.949 1.00 56.38 816 LEU A C 1
ATOM 6305 O O . LEU A 1 816 ? 22.829 -5.428 28.062 1.00 56.38 816 LEU A O 1
ATOM 6309 N N . ARG A 1 817 ? 24.541 -6.812 28.494 1.00 55.72 817 ARG A N 1
ATOM 6310 C CA . ARG A 1 817 ? 25.317 -5.797 29.224 1.00 55.72 817 ARG A CA 1
ATOM 6311 C C . ARG A 1 817 ? 25.967 -4.751 28.315 1.00 55.72 817 ARG A C 1
ATOM 6313 O O . ARG A 1 817 ? 26.189 -3.644 28.786 1.00 55.72 817 ARG A O 1
ATOM 6320 N N . ASP A 1 818 ? 26.193 -5.071 27.038 1.00 64.50 818 ASP A N 1
ATOM 6321 C CA . ASP A 1 818 ? 27.034 -4.263 26.143 1.00 64.50 818 ASP A CA 1
ATOM 6322 C C . ASP A 1 818 ? 26.372 -3.917 24.795 1.00 64.50 818 ASP A C 1
ATOM 6324 O O . ASP A 1 818 ? 27.037 -3.353 23.932 1.00 64.50 818 ASP A O 1
ATOM 6328 N N . ALA A 1 819 ? 25.090 -4.235 24.570 1.00 63.66 819 ALA A N 1
ATOM 6329 C CA . ALA A 1 819 ? 24.441 -4.069 23.260 1.00 63.66 819 ALA A CA 1
ATOM 6330 C C . ALA A 1 819 ? 24.532 -2.630 22.704 1.00 63.66 819 ALA A C 1
ATOM 6332 O O . ALA A 1 819 ? 24.856 -2.441 21.532 1.00 63.66 819 ALA A O 1
ATOM 6333 N N . GLU A 1 820 ? 24.328 -1.612 23.548 1.00 63.50 820 GLU A N 1
ATOM 6334 C CA . GLU A 1 820 ? 24.484 -0.203 23.149 1.00 63.50 820 GLU A CA 1
ATOM 6335 C C . GLU A 1 820 ? 25.943 0.144 22.799 1.00 63.50 820 GLU A C 1
ATOM 6337 O O . GLU A 1 820 ? 26.203 0.799 21.791 1.00 63.50 820 GLU A O 1
ATOM 6342 N N . ALA A 1 821 ? 26.912 -0.351 23.575 1.00 70.62 821 ALA A N 1
ATOM 6343 C CA . ALA A 1 821 ? 28.334 -0.126 23.312 1.00 70.62 821 ALA A CA 1
ATOM 6344 C C . ALA A 1 821 ? 28.819 -0.859 22.046 1.00 70.62 821 ALA A C 1
ATOM 6346 O O . ALA A 1 821 ? 29.657 -0.347 21.299 1.00 70.62 821 ALA A O 1
ATOM 6347 N N . GLN A 1 822 ? 28.286 -2.055 21.782 1.00 70.38 822 GLN A N 1
ATOM 6348 C CA . GLN A 1 822 ? 28.566 -2.825 20.571 1.00 70.38 822 GLN A CA 1
ATOM 6349 C C . GLN A 1 822 ? 28.008 -2.122 19.333 1.00 70.38 822 GLN A C 1
ATOM 6351 O O . GLN A 1 822 ? 28.708 -2.038 18.322 1.00 70.38 822 GLN A O 1
ATOM 6356 N N . TRP A 1 823 ? 26.815 -1.531 19.436 1.00 69.88 823 TRP A N 1
ATOM 6357 C CA . TRP A 1 823 ? 26.275 -0.700 18.368 1.00 69.88 823 TRP A CA 1
ATOM 6358 C C . TRP A 1 823 ? 27.129 0.529 18.083 1.00 69.88 823 TRP A C 1
ATOM 6360 O O . TRP A 1 823 ? 27.461 0.781 16.926 1.00 69.88 823 TRP A O 1
ATOM 6370 N N . ASP A 1 824 ? 27.506 1.286 19.115 1.00 73.31 824 ASP A N 1
ATOM 6371 C CA . ASP A 1 824 ? 28.330 2.483 18.938 1.00 73.31 824 ASP A CA 1
ATOM 6372 C C . ASP A 1 824 ? 29.622 2.150 18.180 1.00 73.31 824 ASP A C 1
ATOM 6374 O O . ASP A 1 824 ? 30.013 2.859 17.250 1.00 73.31 824 ASP A O 1
ATOM 6378 N N . LYS A 1 825 ? 30.246 1.015 18.515 1.00 78.44 825 LYS A N 1
ATOM 6379 C CA . LYS A 1 825 ? 31.434 0.509 17.822 1.00 78.44 825 LYS A CA 1
ATOM 6380 C C . LYS A 1 825 ? 31.148 0.147 16.360 1.00 78.44 825 LYS A C 1
ATOM 6382 O O . LYS A 1 825 ? 31.924 0.526 15.482 1.00 78.44 825 LYS A O 1
ATOM 6387 N N . ALA A 1 826 ? 30.052 -0.559 16.084 1.00 75.06 826 ALA A N 1
ATOM 6388 C CA . ALA A 1 826 ? 29.643 -0.911 14.722 1.00 75.06 826 ALA A CA 1
ATOM 6389 C C . ALA A 1 826 ? 29.353 0.335 13.866 1.00 75.06 826 ALA A C 1
ATOM 6391 O O . ALA A 1 826 ? 29.745 0.415 12.697 1.00 75.06 826 ALA A O 1
ATOM 6392 N N . MET A 1 827 ? 28.724 1.350 14.459 1.00 75.94 827 MET A N 1
ATOM 6393 C CA . MET A 1 827 ? 28.447 2.622 13.800 1.00 75.94 827 MET A CA 1
ATOM 6394 C C . MET A 1 827 ? 29.715 3.409 13.498 1.00 75.94 827 MET A C 1
ATOM 6396 O O . MET A 1 827 ? 29.871 3.896 12.379 1.00 75.94 827 MET A O 1
ATOM 6400 N N . GLN A 1 828 ? 30.657 3.476 14.440 1.00 79.00 828 GLN A N 1
ATOM 6401 C CA . GLN A 1 828 ? 31.963 4.093 14.203 1.00 79.00 828 GLN A CA 1
ATOM 6402 C C . GLN A 1 828 ? 32.706 3.416 13.046 1.00 79.00 828 GLN A C 1
ATOM 6404 O O . GLN A 1 828 ? 33.227 4.101 12.168 1.00 79.00 828 GLN A O 1
ATOM 6409 N N . GLN A 1 829 ? 32.705 2.081 12.991 1.00 79.75 829 GLN A N 1
ATOM 6410 C CA . GLN A 1 829 ? 33.307 1.329 11.885 1.00 79.75 829 GLN A CA 1
ATOM 6411 C C . GLN A 1 829 ? 32.610 1.608 10.551 1.00 79.75 829 GLN A C 1
ATOM 6413 O O . GLN A 1 829 ? 33.270 1.878 9.548 1.00 79.75 829 GLN A O 1
ATOM 6418 N N . THR A 1 830 ? 31.276 1.613 10.540 1.00 76.62 830 THR A N 1
ATOM 6419 C CA . THR A 1 830 ? 30.481 1.935 9.348 1.00 76.62 830 THR A CA 1
ATOM 6420 C C . THR A 1 830 ? 30.823 3.324 8.812 1.00 76.62 830 THR A C 1
ATOM 6422 O O . THR A 1 830 ? 31.014 3.504 7.610 1.00 76.62 830 THR A O 1
ATOM 6425 N N . MET A 1 831 ? 30.949 4.314 9.695 1.00 76.50 831 MET A N 1
ATOM 6426 C CA . MET A 1 831 ? 31.283 5.683 9.310 1.00 76.50 831 MET A CA 1
ATOM 6427 C C . MET A 1 831 ? 32.738 5.846 8.874 1.00 76.50 831 MET A C 1
ATOM 6429 O O . MET A 1 831 ? 33.005 6.590 7.927 1.00 76.50 831 MET A O 1
ATOM 6433 N N . ALA A 1 832 ? 33.671 5.123 9.498 1.00 77.19 832 ALA A N 1
ATOM 6434 C CA . ALA A 1 832 ? 35.058 5.061 9.047 1.00 77.19 832 ALA A CA 1
ATOM 6435 C C . ALA A 1 832 ? 35.145 4.510 7.613 1.00 77.19 832 ALA A C 1
ATOM 6437 O O . ALA A 1 832 ? 35.810 5.107 6.768 1.00 77.19 832 ALA A O 1
ATOM 6438 N N . ASN A 1 833 ? 34.389 3.448 7.312 1.00 76.00 833 ASN A N 1
ATOM 6439 C CA . ASN A 1 833 ? 34.313 2.858 5.974 1.00 76.00 833 ASN A CA 1
ATOM 6440 C C . ASN A 1 833 ? 33.680 3.810 4.946 1.00 76.00 833 ASN A C 1
ATOM 6442 O O . ASN A 1 833 ? 34.172 3.944 3.830 1.00 76.00 833 ASN A O 1
ATOM 6446 N N . LEU A 1 834 ? 32.608 4.520 5.315 1.00 67.38 834 LEU A N 1
ATOM 6447 C CA . LEU A 1 834 ? 31.999 5.526 4.434 1.00 67.38 834 LEU A CA 1
ATOM 6448 C C . LEU A 1 834 ? 32.945 6.699 4.142 1.00 67.38 834 LEU A C 1
ATOM 6450 O O . LEU A 1 834 ? 32.895 7.284 3.063 1.00 67.38 834 LEU A O 1
ATOM 6454 N N . THR A 1 835 ? 33.807 7.047 5.096 1.00 70.00 835 THR A N 1
ATOM 6455 C CA . THR A 1 835 ? 34.782 8.133 4.938 1.00 70.00 835 THR A CA 1
ATOM 6456 C C . THR A 1 835 ? 35.954 7.709 4.044 1.00 70.00 835 THR A C 1
ATOM 6458 O O . THR A 1 835 ? 36.403 8.507 3.225 1.00 70.00 835 THR A O 1
ATOM 6461 N N . SER A 1 836 ? 36.410 6.454 4.134 1.00 66.75 836 SER A N 1
ATOM 6462 C CA . SER A 1 836 ? 37.505 5.924 3.303 1.00 66.75 836 SER A CA 1
ATOM 6463 C C . SER A 1 836 ? 37.103 5.629 1.851 1.00 66.75 836 SER A C 1
ATOM 6465 O O . SER A 1 836 ? 37.932 5.730 0.949 1.00 66.75 836 SER A O 1
ATOM 6467 N N . LEU A 1 837 ? 35.832 5.312 1.589 1.00 54.22 837 LEU A N 1
ATOM 6468 C CA . LEU A 1 837 ? 35.325 5.112 0.225 1.00 54.22 837 LEU A CA 1
ATOM 6469 C C . LEU A 1 837 ? 35.280 6.419 -0.582 1.00 54.22 837 LEU A C 1
ATOM 6471 O O . LEU A 1 837 ? 35.563 6.416 -1.775 1.00 54.22 837 LEU A O 1
ATOM 6475 N N . ASN A 1 838 ? 35.008 7.557 0.060 1.00 50.12 838 ASN A N 1
ATOM 6476 C CA . ASN A 1 838 ? 34.964 8.851 -0.629 1.00 50.12 838 ASN A CA 1
ATOM 6477 C C . ASN A 1 838 ? 36.352 9.450 -0.909 1.00 50.12 838 ASN A C 1
ATOM 6479 O O . ASN A 1 838 ? 36.488 10.237 -1.842 1.00 50.12 838 ASN A O 1
ATOM 6483 N N . SER A 1 839 ? 37.395 9.074 -0.159 1.00 46.75 839 SER A N 1
ATOM 6484 C CA . SER A 1 839 ? 38.763 9.558 -0.408 1.00 46.75 839 SER A CA 1
ATOM 6485 C C . SER A 1 839 ? 39.444 8.896 -1.611 1.00 46.75 839 SER A C 1
ATOM 6487 O O . SER A 1 839 ? 40.504 9.350 -2.033 1.00 46.75 839 SER A O 1
ATOM 6489 N N . THR A 1 840 ? 38.845 7.848 -2.185 1.00 40.59 840 THR A N 1
ATOM 6490 C CA . THR A 1 840 ? 39.359 7.147 -3.376 1.00 40.59 840 THR A CA 1
ATOM 6491 C C . THR A 1 840 ? 38.619 7.511 -4.671 1.00 40.59 840 THR A C 1
ATOM 6493 O O . THR A 1 840 ? 39.018 7.058 -5.740 1.00 40.59 840 THR A O 1
ATOM 6496 N N . ALA A 1 841 ? 37.586 8.364 -4.603 1.00 36.28 841 ALA A N 1
ATOM 6497 C CA . ALA A 1 841 ? 36.670 8.655 -5.711 1.00 36.28 841 ALA A CA 1
ATOM 6498 C C . ALA A 1 841 ? 36.764 10.083 -6.296 1.00 36.28 841 ALA A C 1
ATOM 6500 O O . ALA A 1 841 ? 35.829 10.526 -6.960 1.00 36.28 841 ALA A O 1
ATOM 6501 N N . THR A 1 842 ? 37.863 10.819 -6.095 1.00 28.25 842 THR A N 1
ATOM 6502 C CA . THR A 1 842 ? 38.098 12.107 -6.782 1.00 28.25 842 THR A CA 1
ATOM 6503 C C . THR A 1 842 ? 38.981 11.943 -8.023 1.00 28.25 842 THR A C 1
ATOM 6505 O O . THR A 1 842 ? 40.191 11.772 -7.874 1.00 28.25 842 THR A O 1
ATOM 6508 N N . PRO A 1 843 ? 38.440 12.082 -9.248 1.00 35.72 843 PRO A N 1
ATOM 6509 C CA . PRO A 1 843 ? 39.159 12.723 -10.338 1.00 35.72 843 PRO A CA 1
ATOM 6510 C C . PRO A 1 843 ? 39.203 14.235 -10.070 1.00 35.72 843 PRO A C 1
ATOM 6512 O O . PRO A 1 843 ? 38.183 14.840 -9.737 1.00 35.72 843 PRO A O 1
ATOM 6515 N N . ASP A 1 844 ? 40.385 14.832 -10.197 1.00 37.78 844 ASP A N 1
ATOM 6516 C CA . ASP A 1 844 ? 40.611 16.276 -10.091 1.00 37.78 844 ASP A CA 1
ATOM 6517 C C . ASP A 1 844 ? 39.614 17.090 -10.938 1.00 37.78 844 ASP A C 1
ATOM 6519 O O . ASP A 1 844 ? 39.514 16.894 -12.150 1.00 37.78 844 ASP A O 1
ATOM 6523 N N . GLY A 1 845 ? 38.938 18.062 -10.313 1.00 37.72 845 GLY A N 1
ATOM 6524 C CA . GLY A 1 845 ? 38.301 19.175 -11.028 1.00 37.72 845 GLY A CA 1
ATOM 6525 C C . GLY A 1 845 ? 36.887 19.540 -10.576 1.00 37.72 845 GLY A C 1
ATOM 6526 O O . GLY A 1 845 ? 35.915 19.207 -11.244 1.00 37.72 845 GLY A O 1
ATOM 6527 N N . GLY A 1 846 ? 36.763 20.321 -9.499 1.00 33.59 846 GLY A N 1
ATOM 6528 C CA . GLY A 1 846 ? 35.521 21.033 -9.176 1.00 33.59 846 GLY A CA 1
ATOM 6529 C C . GLY A 1 846 ? 35.487 21.548 -7.741 1.00 33.59 846 GLY A C 1
ATOM 6530 O O . GLY A 1 846 ? 35.633 20.774 -6.803 1.00 33.59 846 GLY A O 1
ATOM 6531 N N . ALA A 1 847 ? 35.322 22.862 -7.569 1.00 32.81 847 ALA A N 1
ATOM 6532 C CA . ALA A 1 847 ? 35.286 23.527 -6.266 1.00 32.81 847 ALA A CA 1
ATOM 6533 C C . ALA A 1 847 ? 34.206 22.938 -5.327 1.00 32.81 847 ALA A C 1
ATOM 6535 O O . ALA A 1 847 ? 33.129 22.569 -5.801 1.00 32.81 847 ALA A O 1
ATOM 6536 N N . PRO A 1 848 ? 34.452 22.881 -4.002 1.00 36.03 848 PRO A N 1
ATOM 6537 C CA . PRO A 1 848 ? 33.489 22.340 -3.052 1.00 36.03 848 PRO A CA 1
ATOM 6538 C C . PRO A 1 848 ? 32.218 23.196 -3.020 1.00 36.03 848 PRO A C 1
ATOM 6540 O O . PRO A 1 848 ? 32.275 24.413 -2.830 1.00 36.03 848 PRO A O 1
ATOM 6543 N N . ALA A 1 849 ? 31.063 22.548 -3.185 1.00 36.94 849 ALA A N 1
ATOM 6544 C CA . ALA A 1 849 ? 29.769 23.166 -2.931 1.00 36.94 849 ALA A CA 1
ATOM 6545 C C . ALA A 1 849 ? 29.697 23.646 -1.463 1.00 36.94 849 ALA A C 1
ATOM 6547 O O . ALA A 1 849 ? 30.224 22.972 -0.572 1.00 36.94 849 ALA A O 1
ATOM 6548 N N . PRO A 1 850 ? 29.077 24.806 -1.180 1.00 36.50 850 PRO A N 1
ATOM 6549 C CA . PRO A 1 850 ? 28.973 25.318 0.181 1.00 36.50 850 PRO A CA 1
ATOM 6550 C C . PRO A 1 850 ? 28.174 24.349 1.064 1.00 36.50 850 PRO A C 1
ATOM 6552 O O . PRO A 1 850 ? 27.108 23.881 0.672 1.00 36.50 850 PRO A O 1
ATOM 6555 N N . ALA A 1 851 ? 28.693 24.069 2.264 1.00 40.69 851 ALA A N 1
ATOM 6556 C CA . ALA A 1 851 ? 28.057 23.201 3.253 1.00 40.69 851 ALA A CA 1
ATOM 6557 C C . ALA A 1 851 ? 26.603 23.638 3.517 1.00 40.69 851 ALA A C 1
ATOM 6559 O O . ALA A 1 851 ? 26.354 24.768 3.955 1.00 40.69 851 ALA A O 1
ATOM 6560 N N . ALA A 1 852 ? 25.647 22.749 3.238 1.00 40.03 852 ALA A N 1
ATOM 6561 C CA . ALA A 1 852 ? 24.231 23.005 3.459 1.00 40.03 852 ALA A CA 1
ATOM 6562 C C . ALA A 1 852 ? 23.956 23.209 4.960 1.00 40.03 852 ALA A C 1
ATOM 6564 O O . ALA A 1 852 ? 24.354 22.408 5.807 1.00 40.03 852 ALA A O 1
ATOM 6565 N N . ARG A 1 853 ? 23.273 24.307 5.305 1.00 39.47 853 ARG A N 1
ATOM 6566 C CA . ARG A 1 853 ? 22.806 24.565 6.673 1.00 39.47 853 ARG A CA 1
ATOM 6567 C C . ARG A 1 853 ? 21.586 23.692 6.946 1.00 39.47 853 ARG A C 1
ATOM 6569 O O . ARG A 1 853 ? 20.489 24.036 6.517 1.00 39.47 853 ARG A O 1
ATOM 6576 N N . LEU A 1 854 ? 21.746 22.629 7.727 1.00 39.19 854 LEU A N 1
ATOM 6577 C CA . LEU A 1 854 ? 20.606 21.948 8.340 1.00 39.19 854 LEU A CA 1
ATOM 6578 C C . LEU A 1 854 ? 19.964 22.901 9.362 1.00 39.19 854 LEU A C 1
ATOM 6580 O O . LEU A 1 854 ? 20.499 23.129 10.449 1.00 39.19 854 LEU A O 1
ATOM 6584 N N . ARG A 1 855 ? 18.807 23.491 9.032 1.00 38.44 855 ARG A N 1
ATOM 6585 C CA . ARG A 1 855 ? 17.939 24.067 10.068 1.00 38.44 855 ARG A CA 1
ATOM 6586 C C . ARG A 1 855 ? 17.430 22.905 10.918 1.00 38.44 855 ARG A C 1
ATOM 6588 O O . ARG A 1 855 ? 16.971 21.904 10.382 1.00 38.44 855 ARG A O 1
ATOM 6595 N N . ARG A 1 856 ? 17.556 23.022 12.243 1.00 35.28 856 ARG A N 1
ATOM 6596 C CA . ARG A 1 856 ? 17.142 21.996 13.212 1.00 35.28 856 ARG A CA 1
ATOM 6597 C C . ARG A 1 856 ? 15.693 21.553 12.972 1.00 35.28 856 ARG A C 1
ATOM 6599 O O . ARG A 1 856 ? 14.760 22.194 13.440 1.00 35.28 856 ARG A O 1
ATOM 6606 N N . THR A 1 857 ? 15.549 20.412 12.316 1.00 38.44 857 THR A N 1
ATOM 6607 C CA . THR A 1 857 ? 14.385 19.521 12.361 1.00 38.44 857 THR A CA 1
ATOM 6608 C C . THR A 1 857 ? 14.861 18.068 12.329 1.00 38.44 857 THR A C 1
ATOM 6610 O O . THR A 1 857 ? 14.206 17.217 11.739 1.00 38.44 857 THR A O 1
ATOM 6613 N N . LEU A 1 858 ? 15.988 17.740 12.984 1.00 35.47 858 LEU A N 1
ATOM 6614 C CA . LEU A 1 858 ? 16.105 16.386 13.533 1.00 35.47 858 LEU A CA 1
ATOM 6615 C C . LEU A 1 858 ? 14.900 16.261 14.474 1.00 35.47 858 LEU A C 1
ATOM 6617 O O . LEU A 1 858 ? 14.839 17.021 15.451 1.00 35.47 858 LEU A O 1
ATOM 6621 N N . PRO A 1 859 ? 13.881 15.439 14.158 1.00 37.91 859 PRO A N 1
ATOM 6622 C CA . PRO A 1 859 ? 12.820 15.189 15.115 1.00 37.91 859 PRO A CA 1
ATOM 6623 C C . PRO A 1 859 ? 13.542 14.686 16.353 1.00 37.91 859 PRO A C 1
ATOM 6625 O O . PRO A 1 859 ? 14.367 13.780 16.216 1.00 37.91 859 PRO A O 1
ATOM 6628 N N . ARG A 1 860 ? 13.299 15.301 17.520 1.00 34.44 860 ARG A N 1
ATOM 6629 C CA . ARG A 1 860 ? 13.769 14.735 18.787 1.00 34.44 860 ARG A CA 1
ATOM 6630 C C . ARG A 1 860 ? 13.476 13.245 18.704 1.00 34.44 860 ARG A C 1
ATOM 6632 O O . ARG A 1 860 ? 12.316 12.887 18.490 1.00 34.44 860 ARG A O 1
ATOM 6639 N N . SER A 1 861 ? 14.512 12.410 18.782 1.00 35.59 861 SER A N 1
ATOM 6640 C CA . SER A 1 861 ? 14.306 10.982 18.961 1.00 35.59 861 SER A CA 1
ATOM 6641 C C . SER A 1 861 ? 13.241 10.818 20.045 1.00 35.59 861 SER A C 1
AT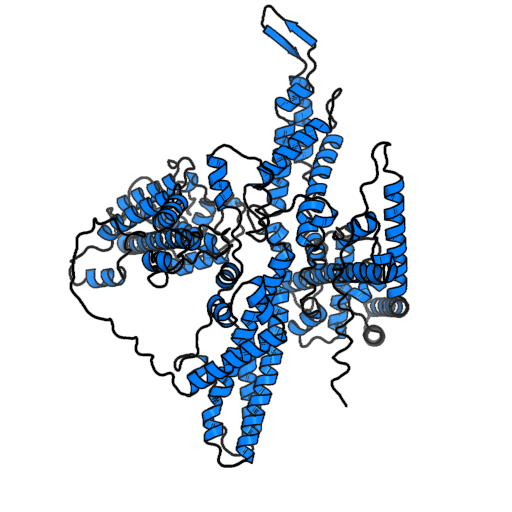OM 6643 O O . SER A 1 861 ? 13.262 11.523 21.058 1.00 35.59 861 SER A O 1
ATOM 6645 N N . SER A 1 862 ? 12.276 9.930 19.834 1.00 35.16 862 SER A N 1
ATOM 6646 C CA . SER A 1 862 ? 11.220 9.589 20.794 1.00 35.16 862 SER A CA 1
ATOM 6647 C C . SER A 1 862 ? 11.766 8.896 22.054 1.00 35.16 862 SER A C 1
ATOM 6649 O O . SER A 1 862 ? 11.053 8.183 22.748 1.00 35.16 862 SER A O 1
ATOM 6651 N N . SER A 1 863 ? 13.007 9.195 22.449 1.00 31.72 863 SER A N 1
ATOM 6652 C CA . SER A 1 863 ? 13.593 8.868 23.748 1.00 31.72 863 SER A CA 1
ATOM 6653 C C . SER A 1 863 ? 12.801 9.455 24.940 1.00 31.72 863 SER A C 1
ATOM 6655 O O . SER A 1 863 ? 13.129 9.176 26.091 1.00 31.72 863 SER A O 1
ATOM 6657 N N . GLY A 1 864 ? 11.722 10.213 24.684 1.00 31.81 864 GLY A N 1
ATOM 6658 C CA . GLY A 1 864 ? 10.901 10.943 25.650 1.00 31.81 864 GLY A CA 1
ATOM 6659 C C . GLY A 1 864 ? 9.490 10.418 25.955 1.00 31.81 864 GLY A C 1
ATOM 6660 O O . GLY A 1 864 ? 8.800 11.103 26.702 1.00 31.81 864 GLY A O 1
ATOM 6661 N N . TYR A 1 865 ? 9.053 9.231 25.505 1.00 28.92 865 TYR A N 1
ATOM 6662 C CA . TYR A 1 865 ? 7.917 8.565 26.192 1.00 28.92 865 TYR A CA 1
ATOM 6663 C C . TYR A 1 865 ? 8.342 7.926 27.531 1.00 28.92 865 TYR A C 1
ATOM 6665 O O . TYR A 1 865 ? 7.520 7.406 28.278 1.00 28.92 865 TYR A O 1
ATOM 6673 N N . ARG A 1 866 ? 9.629 8.030 27.898 1.00 30.02 866 ARG A N 1
ATOM 6674 C CA . ARG A 1 866 ? 10.144 7.646 29.221 1.00 30.02 866 ARG A CA 1
ATOM 6675 C C . ARG A 1 866 ? 9.891 8.674 30.341 1.00 30.02 866 ARG A C 1
ATOM 6677 O O . ARG A 1 866 ? 10.298 8.405 31.462 1.00 30.02 866 ARG A O 1
ATOM 6684 N N . ALA A 1 867 ? 9.233 9.819 30.103 1.00 27.30 867 ALA A N 1
ATOM 6685 C CA . ALA A 1 867 ? 9.142 10.890 31.116 1.00 27.30 867 ALA A CA 1
ATOM 6686 C C . ALA A 1 867 ? 7.745 11.237 31.684 1.00 27.30 867 ALA A C 1
ATOM 6688 O O . ALA A 1 867 ? 7.703 11.966 32.668 1.00 27.30 867 ALA A O 1
ATOM 6689 N N . GLN A 1 868 ? 6.612 10.737 31.169 1.00 27.00 868 GLN A N 1
ATOM 6690 C CA . GLN A 1 868 ? 5.279 11.081 31.731 1.00 27.00 868 GLN A CA 1
ATOM 6691 C C . GLN A 1 868 ? 4.421 9.902 32.217 1.00 27.00 868 GLN A C 1
ATOM 6693 O O . GLN A 1 868 ? 3.371 10.122 32.810 1.00 27.00 868 GLN A O 1
ATOM 6698 N N . LEU A 1 869 ? 4.940 8.673 32.135 1.00 26.31 869 LEU A N 1
ATOM 6699 C CA . LEU A 1 869 ? 4.584 7.593 33.070 1.00 26.31 869 LEU A CA 1
ATOM 6700 C C . LEU A 1 869 ? 5.443 7.610 34.349 1.00 26.31 869 LEU A C 1
ATOM 6702 O O . LEU A 1 869 ? 5.342 6.710 35.172 1.00 26.31 869 LEU A O 1
ATOM 6706 N N . ALA A 1 870 ? 6.263 8.644 34.564 1.00 31.59 870 ALA A N 1
ATOM 6707 C CA . ALA A 1 870 ? 6.864 8.884 35.879 1.00 31.59 870 ALA A CA 1
ATOM 6708 C C . ALA A 1 870 ? 5.891 9.580 36.858 1.00 31.59 870 ALA A C 1
ATOM 6710 O O . ALA A 1 870 ? 6.248 9.803 38.010 1.00 31.59 870 ALA A O 1
ATOM 6711 N N . SER A 1 871 ? 4.679 9.948 36.420 1.00 24.64 871 SER A N 1
ATOM 6712 C CA . SER A 1 871 ? 3.737 10.754 37.210 1.00 24.64 871 SER A CA 1
ATOM 6713 C C . SER A 1 871 ? 2.301 10.220 37.231 1.00 24.64 871 SER A C 1
ATOM 6715 O O . SER A 1 871 ? 1.366 10.989 37.444 1.00 24.64 871 SER A O 1
ATOM 6717 N N . SER A 1 872 ? 2.121 8.903 37.099 1.00 26.08 872 SER A N 1
ATOM 6718 C CA . SER A 1 872 ? 1.123 8.210 37.922 1.00 26.08 872 SER A CA 1
ATOM 6719 C C . SER A 1 872 ? 1.652 8.287 39.356 1.00 26.08 872 SER A C 1
ATOM 6721 O O . SER A 1 872 ? 2.472 7.478 39.775 1.00 26.08 872 SER A O 1
ATOM 6723 N N . ALA A 1 873 ? 1.342 9.397 40.021 1.00 24.58 873 ALA A N 1
ATOM 6724 C CA . ALA A 1 873 ? 1.785 9.703 41.369 1.00 24.58 873 ALA A CA 1
ATOM 6725 C C . ALA A 1 873 ? 1.378 8.601 42.355 1.00 24.58 873 ALA A C 1
ATOM 6727 O O . ALA A 1 873 ? 0.252 8.128 42.257 1.00 24.58 873 ALA A O 1
ATOM 6728 N N . LEU A 1 874 ? 2.248 8.362 43.346 1.00 27.89 874 LEU A N 1
ATOM 6729 C CA . LEU A 1 874 ? 1.965 7.682 44.621 1.00 27.89 874 LEU A CA 1
ATOM 6730 C C . LEU A 1 874 ? 1.563 6.200 44.567 1.00 27.89 874 LEU A C 1
ATOM 6732 O O . LEU A 1 874 ? 0.550 5.841 43.934 1.00 27.89 874 LEU A O 1
#

Foldseek 3Di:
DLVLQLLLLLLVLLLLLLLQVLQLQFDDQRFFLNPQDDPPSDDDDSLSSLLQFADPSVPDDDDDQDPDRQDASRSSSVSCSVSVSRHDTNLCSGGVVCVSPPLSSLLVSLVSLLVSLPGQGPDPVCRVVSLSSLLSSLVSLLSSLLSLVVSLLVPQQPPCVDPDGQDWDWDDDDSAIATPLVVSCVSCVVDDSVRSVVSSCVSCPDPSVSSSVSSVVSSVSSCCSQPPPDDDPVCVVSNVSVDDDRDDPNDHPDDDDDDDDDDDDDDDDDPPPDADPLLVQLQVQLVVLLVVVCVVQCNQVCLCPPQVDGLVVLCVQLVPDRRGCPPPLQPPQQAQPDCPPDPCNVVSLVVSLVSLLVCLLVVLDPRVLVSSLCNRDVLDDAPSVVVVVVVVPDPPPPLRQLSQVRRPVHDDPRVVVNLLVVLLVLVVPVDADDADDALVVLLVSLLVSVVCCCFLPPLLQLQQFVCSCVQPVPDDNVGHDGNLSSLLVSLSSLLSSLSSSLSSSLSSNVSSCVVVLVVDDDPVSNVSSVVSSVVSNVSSVVSSVLSSLVSSLVVLLCSLVVQAPSDCCHQVNVQVSSLVSSLCSLLDVVVLVSHKDFPDADPVVRDTDIPSVVSNVSSVVSSVSSVVPGHDTADSLLSLLSNLSHPSCQSDDPCSLQLLVVCCVVCVPDDSLNSLVLLLQLLLQLLCVLLVVDPPVPRDCDDPDNPSVSSSSSSSSSSSLLNNVVLLLLLVLCCVVCPDPSVQFDDSLNVVVNSGGDGPVPDPCSNQVLNSCVSSVPDPVSLVVLCVVLVVVVVPDPPCPSVVSNVSSVSNNVNVVCSSVVSNVVVVVVVVVSVVVVVVPDDDDDDDDPGRGPDDPSPPSVPPVVDVVVPPPD

Organism: NCBI:txid43265

Secondary structure (DSSP, 8-state):
--HHHHHHHHHHHHHHHHHHHHHHHBSS---SSTT---GGGSPPPHHHHHHHHBTTGGGSPP--S-SSSS--HHHHHHHHHHTT----B-HHHH-GGGTT-HHHHHHHHHHHHHHHHTSPBSSGGGHHHHHHHHHHHHHHHHHHHHHHHHHHHHT--TTTTSSSPPPP-EESSGGG-EE-HHHHHHH-TTS-HHHHHHHHHHHTTTHHHHHHHHHHHHHHHHHHHHS-TT--TTGGGTTTTS-S-----SS---PPP-------PPPP-----PPPHHHHHHHHHHHHHHHHHHHHTTHHHHIIIII---HHHHHHHTTPPPP-TTSHHHHTSS------SSTTHHHHHHHHHHHHHHHHHHH-----HHHHHHHHS---SSHHHHHHHHTTT---TTTTTTTTSSSSSS--TTHHHHHHHHHHHHHHHH--SSSPPPHHHHHHHHHHHHHHHIIIIIIHHHHT-TTHHHHH-PPP-TTPPPHHHHHHHHHHHHHHHHHHHHHHHHHHHHHHTHHHHHH--SHHHHHHHHHHHHHHHHHHHHHHHHHHHHHHHHHHHHHHHHHHTSSTTSHHHHHHHHHHHHHHHHTSHHHHHHH--EEEEETTTTEEEE-HHHHHHHHHHHHHHHHHSPPPPPPHHHHHHHHHH-GGGGSS-GGGG-HHHHHHHH-TTS-HHHHHHHHHHHHHHHHHHHTTSS-GGG-----SSS-HHHHHHHHHHHHHHHHHHHHHHHHHHHHHHT-GGGGGS--HHHHHHHHS---SSPPTTTTSHHHHHHHHT--HHHHHHHHHHHHHHTTT-SSSHHHHHHHHHHHHHHHTTTHHHHHHHHHHHHHHHHHHHHTT---S--PPPPPP---S-----STTTTSSTT-S--

Sequence (874 aa):
MAAGYSIPGSIERVYYYYAYKLDFMSGGNQLIAPGCPGVKGAACTLDEFIRYISQNGEKLPKFSISSEEFPPVVATAEKIAEQGLTGIIDVNKVVQDAKGNYAALLKKVGDRVVGKLRASPKDESQLAAWETCRTNVYEAMKGLLNARTNAALDSFKPFADDATPFEVKFTGEGDARTLDMEEIYKANPSKTKKQINNAWREHIAGGHKENINMLKKSVEEAELLVCPAGGSRRLKRASALCGEPIFRDPVGEEVPIPHNGEEAPVPPKGEEAKLGKAAELAEEVSEKEFAELAAKRGLAELAEKKWKMSLSDVRTALKYERLTPESPKIGGGFKASSIGGGALAVAGGAAWVYGIVDAFTHDVTTLDRVAAVTAILPFVGCAVTTAAEAEKGGVNGLDSALCFLGDALLLTPAWPVGVIVHIVRALLSFFSPPSVPTAVEMQQSRDSIWNKFLNEDLYAYVYSHPNYEENTSHPRRSQEKPFREKLESALAIEELAVLSEGAQTIGAAVASVQDDLEGSATPEDKAEVEKGIQDAQERLRAATEKEILRRQRQVLLKLPKELKEKNDVSLQPTADQFNQQFIDNIVSEKMVNKYKTLYYSDEYTGRDYTNADEIRGKLNDIATHLRQQPPVIPSYFDLAYVIGQSRALLSINEATLSAQDYMKDKFPDLSQSSIQLYYVHHSLQVARVLQHAKPEGELSTLFPSEDAEGVRELQTLLALKYGRERDDMKMRWADKEYSGPAGTFLPQNVINYLINPRVPPADTEIDKPWFIALVVGLSKDVVDSLVQQADALGKRDDNGLAPAIAAMAERFKGLLRDAEAQWDKAMQQTMANLTSLNSTATPDGGAPAPAARLRRTLPRSSSGYRAQLASSAL

pLDDT: mean 73.04, std 20.11, range [24.58, 97.56]

Radius of gyration: 32.75 Å; chains: 1; bounding box: 92×76×105 Å